Protein AF-0000000068162943 (afdb_homodimer)

Solvent-accessible surface area (backbone atoms only — not comparable to full-atom values): 73708 Å² total; per-residue (Å²): 106,72,64,58,53,51,52,52,49,40,51,48,31,10,46,53,26,14,52,51,39,48,50,40,52,50,51,25,52,52,50,38,50,51,52,51,49,53,35,47,53,43,47,72,66,65,70,60,72,59,58,31,47,51,48,50,42,48,53,24,46,61,36,35,48,59,32,34,49,39,18,68,72,71,41,56,73,34,26,33,40,44,49,44,58,52,30,40,37,47,61,60,38,88,58,82,64,61,67,33,64,64,35,44,54,46,35,51,54,30,30,31,30,30,47,43,26,56,43,81,39,21,68,48,32,45,35,19,33,44,6,22,29,43,11,40,32,63,35,46,28,39,39,77,80,71,71,40,68,71,76,44,56,66,85,37,63,40,70,67,49,29,50,46,29,21,46,16,10,29,7,8,9,34,2,40,61,36,40,16,24,70,21,14,39,38,40,40,57,61,68,24,52,44,60,81,49,56,62,52,53,52,47,11,34,52,14,2,41,48,2,32,50,47,31,49,55,48,44,26,33,72,71,69,65,37,72,55,50,45,50,45,61,74,50,22,66,68,30,76,56,75,76,91,60,66,49,42,32,60,65,29,52,57,50,34,46,49,36,2,43,50,12,0,50,54,13,26,53,47,42,53,50,36,52,52,50,47,53,50,33,60,71,68,27,64,80,39,64,69,49,44,42,49,51,47,50,48,52,45,48,54,44,37,50,51,40,45,63,42,41,46,75,51,73,82,59,72,56,92,65,62,98,84,66,74,57,52,52,32,54,43,45,59,30,57,60,65,55,22,35,42,42,44,45,68,45,85,68,86,63,56,62,65,52,26,49,51,51,22,51,49,50,52,53,49,38,48,63,55,58,78,38,51,48,33,31,12,61,63,48,49,29,33,31,31,17,18,25,48,18,32,36,53,39,51,52,46,64,70,68,41,92,55,88,48,58,71,51,41,32,59,32,5,50,40,15,10,48,2,23,39,9,13,34,54,56,47,42,71,28,54,50,38,35,53,28,40,12,20,42,40,46,74,50,47,56,58,36,48,49,8,17,53,40,0,29,57,52,10,55,71,84,33,71,36,42,48,56,49,53,33,50,74,67,66,50,66,65,72,66,92,62,74,51,78,64,35,74,80,37,31,36,59,76,54,31,36,49,51,48,68,61,41,46,42,61,32,33,56,51,54,53,50,48,52,49,55,56,33,58,72,34,89,52,60,67,57,63,35,44,23,23,47,68,60,43,88,85,75,59,87,56,90,38,92,50,36,32,62,54,24,36,32,43,43,69,56,48,52,50,49,52,49,49,53,49,47,48,48,68,70,46,57,76,84,47,62,62,93,83,59,52,76,62,68,49,62,45,71,45,64,87,74,28,45,60,63,64,73,62,41,46,39,80,22,45,34,76,67,49,48,51,48,36,44,50,69,58,45,59,61,42,41,24,24,44,67,68,29,28,58,50,21,39,36,44,47,66,53,65,19,63,63,41,33,52,49,53,50,50,51,42,57,69,70,60,71,60,79,82,75,65,82,73,71,78,76,82,74,78,82,78,81,70,73,80,80,64,82,66,75,76,68,86,65,77,59,52,70,65,55,46,48,46,55,56,56,41,50,56,39,28,57,63,54,51,57,51,48,56,65,57,51,71,68,65,78,81,73,78,77,67,76,80,107,106,72,66,59,51,51,53,52,49,40,50,48,31,10,45,53,27,14,52,49,37,49,50,40,52,50,51,25,52,51,50,36,50,50,53,51,49,53,34,48,53,43,47,71,66,65,69,57,72,58,58,33,48,50,47,50,40,48,53,24,47,62,36,35,49,58,32,34,49,39,19,67,72,74,42,55,73,34,26,34,40,44,49,45,59,53,29,40,36,47,61,60,39,88,58,82,65,61,65,34,63,63,34,44,54,46,34,51,55,31,30,32,28,29,44,45,26,58,43,81,38,22,68,48,30,45,34,20,35,43,4,22,30,44,11,40,30,63,34,46,29,40,40,78,80,71,72,41,68,72,75,45,55,66,86,37,64,40,71,66,48,29,50,48,30,21,45,17,11,29,8,9,8,34,2,39,61,36,38,14,24,70,21,13,39,39,40,41,54,61,68,24,51,44,61,83,51,57,63,52,54,52,47,11,34,50,14,2,41,46,1,33,50,46,30,48,54,48,44,25,34,73,72,69,66,38,72,57,51,45,48,44,63,74,50,22,66,67,28,77,58,75,75,93,60,68,49,43,32,60,66,30,52,57,52,34,45,49,37,2,44,48,12,0,49,53,13,26,52,46,43,54,49,36,54,52,50,47,51,50,32,59,70,69,27,64,80,39,63,67,51,45,43,50,50,48,51,48,52,45,48,54,45,37,50,50,40,44,61,42,40,44,73,49,73,82,58,69,65,91,63,64,97,85,65,74,56,53,50,32,54,43,45,60,30,57,59,65,56,22,34,42,44,46,45,66,44,84,69,86,66,54,60,65,53,26,50,49,50,24,51,49,51,51,54,49,39,47,63,55,58,78,37,51,49,33,32,10,62,64,49,48,29,33,32,30,17,18,26,48,19,31,33,52,39,52,52,46,62,72,68,41,93,56,90,49,57,71,51,41,32,58,31,5,49,40,16,10,48,3,24,39,9,13,35,54,56,48,41,71,28,54,49,38,35,53,28,40,13,20,42,38,47,76,51,47,56,57,36,48,49,8,17,54,41,0,28,56,52,9,54,72,83,34,71,37,44,48,58,49,52,34,50,74,68,66,50,65,65,72,65,92,63,74,54,76,63,33,74,82,35,31,35,57,76,54,31,36,48,50,47,68,62,41,45,43,62,30,36,54,51,55,53,51,48,52,50,54,57,34,59,72,34,90,54,58,67,56,64,32,43,24,23,48,68,59,42,88,87,75,58,87,54,90,38,93,50,35,31,62,54,25,37,32,42,44,67,57,50,53,49,50,52,50,48,53,49,48,49,47,67,70,47,57,75,83,47,63,63,93,82,59,52,74,61,67,49,63,43,72,44,64,87,73,28,46,59,62,64,74,63,40,46,40,79,20,44,35,76,67,51,48,50,48,35,45,50,68,58,44,59,60,42,43,24,24,44,68,68,29,27,58,50,21,39,36,44,47,65,52,65,20,64,62,41,33,51,50,50,50,51,51,42,56,68,71,59,71,60,82,82,76,64,83,74,73,79,75,82,74,76,81,76,82,71,75,78,84,66,82,72,80,78,72,88,65,78,59,54,72,65,55,45,50,46,56,56,56,40,48,58,38,28,56,65,54,52,57,50,49,56,64,55,53,71,70,63,81,80,73,77,76,66,74,78,108

InterPro domains:
  IPR000644 CBS domain [PF00571] (599-644)
  IPR000644 CBS domain [PS51371] (594-655)
  IPR000644 CBS domain [SM00116] (500-564)
  IPR000644 CBS domain [SM00116] (598-646)
  IPR001807 Chloride channel [PF00654] (65-461)
  IPR001807 Chloride channel [PR00762] (76-93)
  IPR001807 Chloride channel [PR00762] (107-126)
  IPR001807 Chloride channel [PR00762] (171-190)
  IPR001807 Chloride channel [PR00762] (375-395)
  IPR001807 Chloride channel [PR00762] (411-427)
  IPR001807 Chloride channel [PR00762] (429-448)
  IPR001807 Chloride channel [PR00762] (467-481)
  IPR014743 Chloride channel, core [SSF81340] (5-482)
  IPR046342 CBS domain superfamily [G3DSA:3.10.580.10] (482-644)
  IPR046342 CBS domain superfamily [SSF54631] (488-643)
  IPR051280 Voltage-gated chloride channel/antiporter [PTHR11689] (3-647)

pLDDT: mean 76.17, std 20.03, range [21.2, 97.31]

Nearest PDB structures (foldseek):
  7cq5-assembly1_D  TM=8.894E-01  e=6.173E-37  Homo sapiens
  7jm7-assembly1_A  TM=8.834E-01  e=3.125E-36  Homo sapiens
  7cq7-assembly1_C  TM=8.868E-01  e=4.789E-36  Homo sapiens
  7cq5-assembly1_C  TM=8.857E-01  e=1.582E-35  Homo sapiens
  8iab-assembly1_B  TM=8.585E-01  e=3.008E-34  Arabidopsis thaliana

Organism: Acanthamoeba castellanii (strain ATCC 30010 / Neff) (NCBI:txid1257118)

Radius of gyration: 34.87 Å; Cα contacts (8 Å, |Δi|>4): 2487; chains: 2; bounding box: 93×102×96 Å

Foldseek 3Di:
DLVVVLLVLLLVLLLVLLVLLCLLVVLLVVLLCVLVVVLVVVVVVVPDQVVSLCSLLVLLLVLQLVLLCCCLPPNVLLFALLVLVLQLVQLVFDDPPSLAPVSLVSNSSQSSSNVSSVALFACLSNSLNSLLSSLLCSCQCAHVVVRDRPVPNPVSNDSVSSSLSSLLRSLSSNCSNFVFNQLSLVVCVVRHHLADDPVSSVSSSVSNVSSLVSNQQVCCCVPVVDHPDRDPQVSFLLGAFDFPDDDADPLVLVVLLVLLLVLLVLQLVLLVLLLVVLVVCVPPPSVDSVSLSVLSSVLSSVSSNVLSVLQPPPPVPCPPPDDPPPQLSNQLSVDRLSSNLSCLQHPQDQHDLCSLQVVLVVLSVSVSSSRNRSGYGHNLSSLLSSQSSVQLNVLVVCCVPPPDPNVDRSSLSSRLSSLSNVCSAAVDAPSSLSSSCSNNVDCVCSVSSNSSSVSSSVNNVPNHDHNSVSVCVSVPRLRADPAFDPLLQPDFLLLLFDFAFAAAEQWAFLLVVVVVQVLQLPFPDRQFKHFYFHQDDPPPDPPSDDFTATQFMATPVLSVVVSVVLVVVCVVPVPVDPDPPQPSSNGIDGCNVRGGRDDAEDERGHGVNVVSSCCSHVVDQKHFYAHPNRTTTGMHGSLSRGPLNSVLSVVVVVVVPPDPPPPPPDDDPDDDDPVPCPPPPPPPPNSDDNVRSVVVVLSVVRHPVSSVVVVVVVVPDDDDPPSVVD/DLVVVLLVLLLVLLLVLLVLLCLLVVLLVVLLCVLVVVLVVVVVVVPDQVPSLCSLLVLLLVLQLVLLCCCLPPNVLLFALLVLVLQLVQLVFDDPPSLAPVSLVSNSSQSSSNVSSVALFACLSNSLNSLLSSLLCSLQCAHVVVRDRPVPNPVSNDSVSSSLSSLLRSLSSNCSNFVFNQLSLVVCVVRHHLADDPVSSVSSSVSNVSSLVSNQQVCCCVPVVDHPDRDPQVSFLLGAFDFPDDDADPLVLVVLLVLLLVLLVLQLVLLVLLLVVLVVCVPPPSVDSVSLSVLSSVLSSVSSNVLSVLQPPPVVPDPPPDDPPPQLSNQLSVDRLSSNLSCLQHPQDQHDLCSLQVVLVVLSVSVSSSRNRSGYGHNLSSLLSSQSSVQLNVLVVCCVPPPDPNVDRSSLSSRLSSLSNVCSAAVDAPSSLSSSCSNNVDCVCSVSSNSSSVSSSVSNVPNHDHNSVSVCVSVPRLRADPAFDPLLQPDFLLLLFDFAFAAAEQWAFLLVVVVVQVLQLPFPDRQFKHFYFHQDDPPPDPPSDDFTATQFMATPVLSVVVSVVLVVVCVVCVPVDPPPPQPSSNGIDGCNVRGGRDDAEDERGHGVNVVSSCCSHVVDQKHFYAHPNRTTTGMHGSLSRGPLNSVLSVVVVVVVPPPPCPPPPPDDPDDDDPPPPPPDPPDDPNSDDNVVSVVVVLSVVRHPVSSVVVVVVVVPDDDDPPSVVD

Secondary structure (DSSP, 8-state):
-HHHHHHHHHHHHHHHHHHHHHHHHHHHHHHHHHHHHHHHHHHHTT--SHHHHHHHHHHHHHHHHHHHHIIIII-GGGSB-SHHHHHHHHTT---TTTT-HHHHHHHHHHHHHHHHTT-S-BSHHHHHHHHHHHHHHHHHTEETTTTEE----GGG-SHHHHHHHHHHHHHHHHHHHHS-HHHHHHHIIIII-SS--HHHHHHHHHHHHHHHHHHHHHHIIIII--TTEEESGGG-TT-----S-SEEEHHHHHHHHHHHHHHHHHHHHHHHHHHHHHHHHHHHTTTSHHHHHHHHHHHHHHHHHHHHHHHS--S---SS--TT---HHHHHHHS-HHHHHHHHHH--SPPPHHHHHHHHHHHHHHHHHHTTSS-B-BSHHHHHHHHHHHHHHHHHHHHHH-SS-----HHHHHHHHHHHHHHHHH---HHHHHHHHHHHT--TTHHHHHHHHHHHHHHHHTT---HHHHHHHHTT--PPPSS--GGGGG-BHHHHSEES---EESEE-HHHHHHHHHHHHTSSS---EEEEEEE--TTS-----S-EEEEEEEEHHHHHHHHHHHHHHHHH--SS---TTS-GGGSPEE-GGGSBSS--EE-TT-BHHHHHHHHHHHT-SEEEEE-TT-BEEEEEEGGGGSHHHHHHHHHHHHHTT------------------------------S-HHHHHHHHHSS--SHHHHHHHHHHTTTS---GGGG--/-HHHHHHHHHHHHHHHHHHHHHHHHHHHHHHHHHHHHHHHHHHHTT--SHHHHHHHHHHHHHHHHHHHHIIIII-GGGSB-SHHHHHHHHTT---TTTT-HHHHHHHHHHHHHHHHTT-S-BSHHHHHHHHHHHHHHHHHTEETTTTEE----GGG-SHHHHHHHHHHHHHHHHHHHHS-HHHHHHHIIIII-SS--HHHHHHHHHHHHHHHHHHHHHHIIIII--SSEEESGGG-TT-----S-SEEEHHHHHHHHHHHHHHHHHHHHHHHHHHHHHHHHHHHTTTSHHHHHHHHHHHHHHHHHHHHHHHS--S---SS--TT---HHHHHHHS-HHHHHHHHHH--SPPPHHHHHHHHHHHHHHHHHHTTSS-B-BSHHHHHHHHHHHHHHHHHHHHHH-SS-----HHHHHHHHHHHHHHHHH---HHHHHHHHHHHT--TTHHHHHHHHHHHHHHHHTT---HHHHHHHHTT--PPPSS--GGGGG-BHHHHSEES---EESEE-HHHHHHHHHHHHTSSS---EEEEEEE--SSS-----S-EEEEEEEEHHHHHHHHHHHHHHHHH---S---TTS-GGGSPEE-GGGSBSS--EE-TT-BHHHHHHHHHHHT-SEEEEE-TT-BEEEEEEGGGGSHHHHHHHHHHHHHTT------------------------------S-HHHHHHHHHSS--SHHHHHHHHHHTTTS---GGGG--

Structure (mmCIF, N/CA/C/O backbone):
data_AF-0000000068162943-model_v1
#
loop_
_entity.id
_entity.type
_entity.pdbx_description
1 polymer 'Chloride channel protein'
#
loop_
_atom_site.group_PDB
_atom_site.id
_atom_site.type_symbol
_atom_site.label_atom_id
_atom_site.label_alt_id
_atom_site.label_comp_id
_atom_site.label_asym_id
_atom_site.label_entity_id
_atom_site.label_seq_id
_atom_site.pdbx_PDB_ins_code
_atom_site.Cartn_x
_atom_site.Cartn_y
_atom_site.Cartn_z
_atom_site.occupancy
_atom_site.B_iso_or_equiv
_atom_site.auth_seq_id
_atom_site.auth_comp_id
_atom_site.auth_asym_id
_atom_site.auth_atom_id
_atom_site.pdbx_PDB_model_num
ATOM 1 N N . MET A 1 1 ? -6.496 18.016 -20.344 1 49.78 1 MET A N 1
ATOM 2 C CA . MET A 1 1 ? -5.234 17.969 -21.078 1 49.78 1 MET A CA 1
ATOM 3 C C . MET A 1 1 ? -4.066 17.703 -20.125 1 49.78 1 MET A C 1
ATOM 5 O O . MET A 1 1 ? -3.213 16.859 -20.406 1 49.78 1 MET A O 1
ATOM 9 N N . GLU A 1 2 ? -4.129 18.312 -18.984 1 66.56 2 GLU A N 1
ATOM 10 C CA . GLU A 1 2 ? -3.031 18.141 -18.047 1 66.56 2 GLU A CA 1
ATOM 11 C C . GLU A 1 2 ? -2.992 16.703 -17.5 1 66.56 2 GLU A C 1
ATOM 13 O O . GLU A 1 2 ? -1.916 16.125 -17.328 1 66.56 2 GLU A O 1
ATOM 18 N N . ARG A 1 3 ? -4.129 16.125 -17.547 1 73.38 3 ARG A N 1
ATOM 19 C CA . ARG A 1 3 ? -4.168 14.766 -17.031 1 73.38 3 ARG A CA 1
ATOM 20 C C . ARG A 1 3 ? -3.627 13.773 -18.062 1 73.38 3 ARG A C 1
ATOM 22 O O . ARG A 1 3 ? -2.918 12.828 -17.703 1 73.38 3 ARG A O 1
ATOM 29 N N . ALA A 1 4 ? -3.922 14.047 -19.328 1 77.06 4 ALA A N 1
ATOM 30 C CA . ALA A 1 4 ? -3.426 13.164 -20.375 1 77.06 4 ALA A CA 1
ATOM 31 C C . ALA A 1 4 ? -1.909 13.258 -20.5 1 77.06 4 ALA A C 1
ATOM 33 O O . ALA A 1 4 ? -1.233 12.25 -20.719 1 77.06 4 ALA A O 1
ATOM 34 N N . GLU A 1 5 ? -1.39 14.438 -20.344 1 81 5 GLU A N 1
ATOM 35 C CA . GLU A 1 5 ? 0.056 14.633 -20.406 1 81 5 GLU A CA 1
ATOM 36 C C . GLU A 1 5 ? 0.757 13.906 -19.266 1 81 5 GLU A C 1
ATOM 38 O O . GLU A 1 5 ? 1.854 13.375 -19.438 1 81 5 GLU A O 1
ATOM 43 N N . LYS A 1 6 ? 0.165 13.898 -18.188 1 84.19 6 LYS A N 1
ATOM 44 C CA . LYS A 1 6 ? 0.754 13.219 -17.031 1 84.19 6 LYS A CA 1
ATOM 45 C C . LYS A 1 6 ? 0.859 11.711 -17.266 1 84.19 6 LYS A C 1
ATOM 47 O O . LYS A 1 6 ? 1.88 11.102 -16.953 1 84.19 6 LYS A O 1
ATOM 52 N N . TRP A 1 7 ? -0.127 11.156 -17.984 1 85.69 7 TRP A N 1
ATOM 53 C CA . TRP A 1 7 ? -0.135 9.727 -18.25 1 85.69 7 TRP A CA 1
ATOM 54 C C . TRP A 1 7 ? 0.903 9.352 -19.297 1 85.69 7 TRP A C 1
ATOM 56 O O . TRP A 1 7 ? 1.523 8.289 -19.234 1 85.69 7 TRP A O 1
ATOM 66 N N . ILE A 1 8 ? 1.08 10.188 -20.188 1 86.69 8 ILE A N 1
ATOM 67 C CA . ILE A 1 8 ? 2.084 9.945 -21.219 1 86.69 8 ILE A CA 1
ATOM 68 C C . ILE A 1 8 ? 3.48 10.031 -20.609 1 86.69 8 ILE A C 1
ATOM 70 O O . ILE A 1 8 ? 4.359 9.234 -20.938 1 86.69 8 ILE A O 1
ATOM 74 N N . LEU A 1 9 ? 3.621 10.961 -19.719 1 89.44 9 LEU A N 1
ATOM 75 C CA . LEU A 1 9 ? 4.914 11.109 -19.062 1 89.44 9 LEU 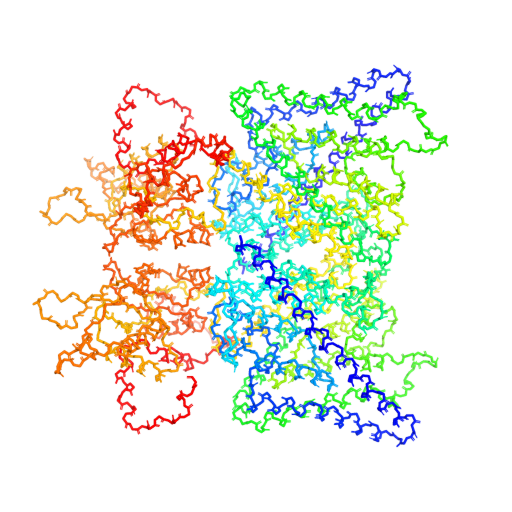A CA 1
ATOM 76 C C . LEU A 1 9 ? 5.215 9.906 -18.172 1 89.44 9 LEU A C 1
ATOM 78 O O . LEU A 1 9 ? 6.359 9.453 -18.094 1 89.44 9 LEU A O 1
ATOM 82 N N . VAL A 1 10 ? 4.203 9.445 -17.562 1 92.06 10 VAL A N 1
ATOM 83 C CA . VAL A 1 10 ? 4.383 8.281 -16.703 1 92.06 10 VAL A CA 1
ATOM 84 C C . VAL A 1 10 ? 4.754 7.066 -17.547 1 92.06 10 VAL A C 1
ATOM 86 O O . VAL A 1 10 ? 5.598 6.258 -17.141 1 92.06 10 VAL A O 1
ATOM 89 N N . SER A 1 11 ? 4.168 6.914 -18.688 1 92.81 11 SER A N 1
ATOM 90 C CA . SER A 1 11 ? 4.512 5.828 -19.609 1 92.81 11 SER A CA 1
ATOM 91 C C . SER A 1 11 ? 5.93 5.988 -20.141 1 92.81 11 SER A C 1
ATOM 93 O O . SER A 1 11 ? 6.617 4.996 -20.391 1 92.81 11 SER A O 1
ATOM 95 N N . GLY A 1 12 ? 6.281 7.227 -20.328 1 93.5 12 GLY A N 1
ATOM 96 C CA . GLY A 1 12 ? 7.652 7.477 -20.75 1 93.5 12 GLY A CA 1
ATOM 97 C C . GLY A 1 12 ? 8.672 7.086 -19.688 1 93.5 12 GLY A C 1
ATOM 98 O O . GLY A 1 12 ? 9.727 6.535 -20.016 1 93.5 12 GLY A O 1
ATOM 99 N N . VAL A 1 13 ? 8.367 7.383 -18.438 1 95.31 13 VAL A N 1
ATOM 100 C CA . VAL A 1 13 ? 9.242 6.992 -17.344 1 95.31 13 VAL A CA 1
ATOM 101 C C . VAL A 1 13 ? 9.344 5.473 -17.281 1 95.31 13 VAL A C 1
ATOM 103 O O . VAL A 1 13 ? 10.43 4.922 -17.078 1 95.31 13 VAL A O 1
ATOM 106 N N . ALA A 1 14 ? 8.227 4.812 -17.453 1 97 14 ALA A N 1
ATOM 107 C CA . ALA A 1 14 ? 8.188 3.354 -17.438 1 97 14 ALA A CA 1
ATOM 108 C C . ALA A 1 14 ? 9.039 2.777 -18.578 1 97 14 ALA A C 1
ATOM 110 O O . ALA A 1 14 ? 9.805 1.828 -18.359 1 97 14 ALA A O 1
ATOM 111 N N . LEU A 1 15 ? 8.938 3.336 -19.734 1 96.31 15 LEU A N 1
ATOM 112 C CA . LEU A 1 15 ? 9.703 2.879 -20.875 1 96.31 15 LEU A CA 1
ATOM 113 C C . LEU A 1 15 ? 11.195 3.08 -20.656 1 96.31 15 LEU A C 1
ATOM 115 O O . LEU A 1 15 ? 11.992 2.17 -20.906 1 96.31 15 LEU A O 1
ATOM 119 N N . GLY A 1 16 ? 11.547 4.246 -20.203 1 96 16 GLY A N 1
ATOM 120 C CA . GLY A 1 16 ? 12.945 4.52 -19.922 1 96 16 GLY A CA 1
ATOM 121 C C . GLY A 1 16 ? 13.547 3.586 -18.891 1 96 16 GLY A C 1
ATOM 122 O O . GLY A 1 16 ? 14.664 3.102 -19.047 1 96 16 GLY A O 1
ATOM 123 N N . THR A 1 17 ? 12.828 3.367 -17.844 1 96.5 17 THR A N 1
ATOM 124 C CA . THR A 1 17 ? 13.305 2.5 -16.781 1 96.5 17 THR A CA 1
ATOM 125 C C . THR A 1 17 ? 13.445 1.062 -17.266 1 96.5 17 THR A C 1
ATOM 127 O O . THR A 1 17 ? 14.414 0.38 -16.938 1 96.5 17 THR A O 1
ATOM 130 N N . ALA A 1 18 ? 12.477 0.57 -18.047 1 95.31 18 ALA A N 1
ATOM 131 C CA . ALA A 1 18 ? 12.523 -0.785 -18.594 1 95.31 18 ALA A CA 1
ATOM 132 C C . ALA A 1 18 ? 13.719 -0.961 -19.516 1 95.31 18 ALA A C 1
ATOM 134 O O . ALA A 1 18 ? 14.391 -1.999 -19.484 1 95.31 18 ALA A O 1
ATOM 135 N N . LEU A 1 19 ? 14 0.028 -20.297 1 94.81 19 LEU A N 1
ATOM 136 C CA . LEU A 1 19 ? 15.125 -0.048 -21.219 1 94.81 19 LEU A CA 1
ATOM 137 C C . LEU A 1 19 ? 16.453 -0.087 -20.469 1 94.81 19 LEU A C 1
ATOM 139 O O . LEU A 1 19 ? 17.359 -0.818 -20.859 1 94.81 19 LEU A O 1
ATOM 143 N N . VAL A 1 20 ? 16.531 0.697 -19.422 1 95.75 20 VAL A N 1
ATOM 144 C CA . VAL A 1 20 ? 17.75 0.691 -18.609 1 95.75 20 VAL A CA 1
ATOM 145 C C . VAL A 1 20 ? 17.906 -0.672 -17.938 1 95.75 20 VAL A C 1
ATOM 147 O O . VAL A 1 20 ? 19.016 -1.209 -17.891 1 95.75 20 VAL A O 1
ATOM 150 N N . ALA A 1 21 ? 16.875 -1.193 -17.438 1 94.06 21 ALA A N 1
ATOM 151 C CA . ALA A 1 21 ? 16.938 -2.504 -16.781 1 94.06 21 ALA A CA 1
ATOM 152 C C . ALA A 1 21 ? 17.391 -3.578 -17.781 1 94.06 21 ALA A C 1
ATOM 154 O O . ALA A 1 21 ? 18.234 -4.41 -17.453 1 94.06 21 ALA A O 1
ATOM 155 N N . ILE A 1 22 ? 16.906 -3.555 -18.984 1 91.31 22 ILE A N 1
ATOM 156 C CA . ILE A 1 22 ? 17.266 -4.527 -20.016 1 91.31 22 ILE A CA 1
ATOM 157 C C . ILE A 1 22 ? 18.734 -4.363 -20.391 1 91.31 22 ILE A C 1
ATOM 159 O O . ILE A 1 22 ? 19.453 -5.352 -20.578 1 91.31 22 ILE A O 1
ATOM 163 N N . LEU A 1 23 ? 19.062 -3.131 -20.5 1 93.38 23 LEU A N 1
ATOM 164 C CA . LEU A 1 23 ? 20.453 -2.861 -20.844 1 93.38 23 LEU A CA 1
ATOM 165 C C . LEU A 1 23 ? 21.406 -3.412 -19.797 1 93.38 23 LEU A C 1
ATOM 167 O O . LEU A 1 23 ? 22.391 -4.078 -20.125 1 93.38 23 LEU A O 1
ATOM 171 N N . ILE A 1 24 ? 21.125 -3.176 -18.547 1 93.38 24 ILE A N 1
ATOM 172 C CA . ILE A 1 24 ? 21.969 -3.633 -17.453 1 93.38 24 ILE A CA 1
ATOM 173 C C . ILE A 1 24 ? 21.984 -5.16 -17.422 1 93.38 24 ILE A C 1
ATOM 175 O O . ILE A 1 24 ? 23.062 -5.773 -17.406 1 93.38 24 ILE A O 1
ATOM 179 N N . LEU A 1 25 ? 20.891 -5.777 -17.453 1 87.94 25 LEU A N 1
ATOM 180 C CA . LEU A 1 25 ? 20.797 -7.227 -17.312 1 87.94 25 LEU A CA 1
ATOM 181 C C . LEU A 1 25 ? 21.391 -7.93 -18.516 1 87.94 25 LEU A C 1
ATOM 183 O O . LEU A 1 25 ? 22.078 -8.953 -18.375 1 87.94 25 LEU A O 1
ATOM 187 N N . TRP A 1 26 ? 21.156 -7.398 -19.656 1 87.31 26 TRP A N 1
ATOM 188 C CA . TRP A 1 26 ? 21.703 -7.984 -20.875 1 87.31 26 TRP A CA 1
ATOM 189 C C . TRP A 1 26 ? 23.219 -7.867 -20.906 1 87.31 26 TRP A C 1
ATOM 191 O O . TRP A 1 26 ? 23.906 -8.828 -21.25 1 87.31 26 TRP A O 1
ATOM 201 N N . CYS A 1 27 ? 23.703 -6.699 -20.609 1 91.88 27 CYS A N 1
ATOM 202 C CA . CYS A 1 27 ? 25.156 -6.488 -20.609 1 91.88 27 CYS A CA 1
ATOM 203 C C . CYS A 1 27 ? 25.828 -7.352 -19.562 1 91.88 27 CYS A C 1
ATOM 205 O O . CYS A 1 27 ? 26.906 -7.898 -19.797 1 91.88 27 CYS A O 1
ATOM 207 N N . VAL A 1 28 ? 25.25 -7.438 -18.406 1 90 28 VAL A N 1
ATOM 208 C CA . VAL A 1 28 ? 25.812 -8.258 -17.344 1 90 28 VAL A CA 1
ATOM 209 C C . VAL A 1 28 ? 25.859 -9.719 -17.781 1 90 28 VAL A C 1
ATOM 211 O O . VAL A 1 28 ? 26.875 -10.398 -17.625 1 90 28 VAL A O 1
ATOM 214 N N . GLU A 1 29 ? 24.797 -10.242 -18.344 1 84.56 29 GLU A N 1
ATOM 215 C CA . GLU A 1 29 ? 24.734 -11.633 -18.797 1 84.56 29 GLU A CA 1
ATOM 216 C C . GLU A 1 29 ? 25.766 -11.898 -19.891 1 84.56 29 GLU A C 1
ATOM 218 O O . GLU A 1 29 ? 26.438 -12.938 -19.875 1 84.56 29 GLU A O 1
ATOM 223 N N . LYS A 1 30 ? 25.859 -11.016 -20.828 1 88.19 30 LYS A N 1
ATOM 224 C CA . LYS A 1 30 ? 26.797 -11.195 -21.938 1 88.19 30 LYS A CA 1
ATOM 225 C C . LYS A 1 30 ? 28.25 -11.141 -21.453 1 88.19 30 LYS A C 1
ATOM 227 O O . LYS A 1 30 ? 29.078 -11.945 -21.875 1 88.19 30 LYS A O 1
ATOM 232 N N . LEU A 1 31 ? 28.531 -10.188 -20.594 1 91.19 31 LEU A N 1
ATOM 233 C CA . LEU A 1 31 ? 29.891 -10.055 -20.078 1 91.19 31 LEU A CA 1
ATOM 234 C C . LEU A 1 31 ? 30.266 -11.25 -19.203 1 91.19 31 LEU A C 1
ATOM 236 O O . LEU A 1 31 ? 31.406 -11.727 -19.25 1 91.19 31 LEU A O 1
ATOM 240 N N . MET A 1 32 ? 29.359 -11.648 -18.391 1 86.56 32 MET A N 1
ATOM 241 C CA . MET A 1 32 ? 29.609 -12.812 -17.547 1 86.56 32 MET A CA 1
ATOM 242 C C . MET A 1 32 ? 29.797 -14.07 -18.406 1 86.56 32 MET A C 1
ATOM 244 O O . MET A 1 32 ? 30.656 -14.906 -18.109 1 86.56 32 MET A O 1
ATOM 248 N N . SER A 1 33 ? 28.969 -14.242 -19.453 1 85.38 33 SER A N 1
ATOM 249 C CA . SER A 1 33 ? 29.094 -15.391 -20.344 1 85.38 33 SER A CA 1
ATOM 250 C C . SER A 1 33 ? 30.438 -15.367 -21.094 1 85.38 33 SER A C 1
ATOM 252 O O . SER A 1 33 ? 31.062 -16.406 -21.266 1 85.38 33 SER A O 1
ATOM 254 N N . LEU A 1 34 ? 30.812 -14.219 -21.5 1 89.69 34 LEU A N 1
ATOM 255 C CA . LEU A 1 34 ? 32.094 -14.078 -22.172 1 89.69 34 LEU A CA 1
ATOM 256 C C . LEU A 1 34 ? 33.25 -14.398 -21.234 1 89.69 34 LEU A C 1
ATOM 258 O O . LEU A 1 34 ? 34.188 -15.117 -21.609 1 89.69 34 LEU A O 1
ATOM 262 N N . LYS A 1 35 ? 33.219 -13.867 -20.047 1 89.62 35 LYS A N 1
ATOM 263 C CA . LYS A 1 35 ? 34.25 -14.109 -19.047 1 89.62 35 LYS A CA 1
ATOM 264 C C . LYS A 1 35 ? 34.344 -15.586 -18.703 1 89.62 35 LYS A C 1
ATOM 266 O O . LYS A 1 35 ? 35.438 -16.172 -18.703 1 89.62 35 LYS A O 1
ATOM 271 N N . ASN A 1 36 ? 33.219 -16.172 -18.422 1 84 36 ASN A N 1
ATOM 272 C CA . ASN A 1 36 ? 33.219 -17.578 -18.062 1 84 36 ASN A CA 1
ATOM 273 C C . ASN A 1 36 ? 33.594 -18.469 -19.25 1 84 36 ASN A C 1
ATOM 275 O O . ASN A 1 36 ? 34.188 -19.531 -19.062 1 84 36 ASN A O 1
ATOM 279 N N . GLY A 1 37 ? 33.188 -18.031 -20.422 1 84.88 37 GLY A N 1
ATOM 280 C CA . GLY A 1 37 ? 33.594 -18.766 -21.609 1 84.88 37 GLY A CA 1
ATOM 281 C C . GLY A 1 37 ? 35.094 -18.781 -21.797 1 84.88 37 GLY A C 1
ATOM 282 O O . GLY A 1 37 ? 35.656 -19.828 -22.141 1 84.88 37 GLY A O 1
ATOM 283 N N . TRP A 1 38 ? 35.719 -17.656 -21.547 1 89.69 38 TRP A N 1
ATOM 284 C CA . TRP A 1 38 ? 37.188 -17.562 -21.656 1 89.69 38 TRP A CA 1
ATOM 285 C C . TRP A 1 38 ? 37.875 -18.422 -20.609 1 89.69 38 TRP A C 1
ATOM 287 O O . TRP A 1 38 ? 38.875 -19.094 -20.891 1 89.69 38 TRP A O 1
ATOM 297 N N . VAL A 1 39 ? 37.406 -18.391 -19.406 1 87.06 39 VAL A N 1
ATOM 298 C CA . VAL A 1 39 ? 38 -19.156 -18.312 1 87.06 39 VAL A CA 1
ATOM 299 C C . VAL A 1 39 ? 37.812 -20.656 -18.594 1 87.06 39 VAL A C 1
ATOM 301 O O . VAL A 1 39 ? 38.75 -21.453 -18.359 1 87.06 39 VAL A O 1
ATOM 304 N N . GLN A 1 40 ? 36.656 -20.984 -19.109 1 84.25 40 GLN A N 1
ATOM 305 C CA . GLN A 1 40 ? 36.406 -22.391 -19.406 1 84.25 40 GLN A CA 1
ATOM 306 C C . GLN A 1 40 ? 37.312 -22.891 -20.531 1 84.25 40 GLN A C 1
ATOM 308 O O . GLN A 1 40 ? 37.75 -24.047 -20.516 1 84.25 40 GLN A O 1
ATOM 313 N N . GLN A 1 41 ? 37.562 -22.047 -21.453 1 88.38 41 GLN A N 1
ATOM 314 C CA . GLN A 1 41 ? 38.469 -22.422 -22.531 1 88.38 41 GLN A CA 1
ATOM 315 C C . GLN A 1 41 ? 39.844 -22.719 -22 1 88.38 41 GLN A C 1
ATOM 317 O O . GLN A 1 41 ? 40.531 -23.656 -22.469 1 88.38 41 GLN A O 1
ATOM 322 N N . VAL A 1 42 ? 40.281 -21.953 -21.016 1 88.88 42 VAL A N 1
ATOM 323 C CA . VAL A 1 42 ? 41.625 -22.141 -20.438 1 88.88 42 VAL A CA 1
ATOM 324 C C . VAL A 1 42 ? 41.625 -23.391 -19.547 1 88.88 42 VAL A C 1
ATOM 326 O O . VAL A 1 42 ? 42.594 -24.109 -19.484 1 88.88 42 VAL A O 1
ATOM 329 N N . ILE A 1 43 ? 40.594 -23.656 -18.906 1 83.38 43 ILE A N 1
ATOM 330 C CA . ILE A 1 43 ? 40.469 -24.859 -18.078 1 83.38 43 ILE A CA 1
ATOM 331 C C . ILE A 1 43 ? 40.531 -26.094 -18.953 1 83.38 43 ILE A C 1
ATOM 333 O O . ILE A 1 43 ? 41.125 -27.109 -18.594 1 83.38 43 ILE A O 1
ATOM 337 N N . ASP A 1 44 ? 39.812 -26.031 -20.094 1 83.75 44 ASP A N 1
ATOM 338 C CA . ASP A 1 44 ? 39.75 -27.172 -21.016 1 83.75 44 ASP A CA 1
ATOM 339 C C . ASP A 1 44 ? 41.125 -27.484 -21.609 1 83.75 44 ASP A C 1
ATOM 341 O O . ASP A 1 44 ? 41.344 -28.609 -22.062 1 83.75 44 ASP A O 1
ATOM 345 N N . LEU A 1 45 ? 42 -26.5 -21.656 1 87.25 45 LEU A N 1
ATOM 346 C CA . LEU A 1 45 ? 43.344 -26.719 -22.172 1 87.25 45 LEU A CA 1
ATOM 347 C C . LEU A 1 45 ? 44.188 -27.5 -21.188 1 87.25 45 LEU A C 1
ATOM 349 O O . LEU A 1 45 ? 45.281 -27.969 -21.516 1 87.25 45 LEU A O 1
ATOM 353 N N . ASP A 1 46 ? 43.625 -27.844 -19.984 1 80.38 46 ASP A N 1
ATOM 354 C CA . ASP A 1 46 ? 44.25 -28.641 -18.938 1 80.38 46 ASP A CA 1
ATOM 355 C C . ASP A 1 46 ? 45.625 -28.109 -18.578 1 80.38 46 ASP A C 1
ATOM 357 O O . ASP A 1 46 ? 46.594 -28.859 -18.484 1 80.38 46 ASP A O 1
ATOM 361 N N . VAL A 1 47 ? 45.844 -26.812 -18.547 1 81.88 47 VAL A N 1
ATOM 362 C CA . VAL A 1 47 ? 47.125 -26.156 -18.281 1 81.88 47 VAL A CA 1
ATOM 363 C C . VAL A 1 47 ? 47.312 -26 -16.781 1 81.88 47 VAL A C 1
ATOM 365 O O . VAL A 1 47 ? 48.156 -25.188 -16.344 1 81.88 47 VAL A O 1
ATOM 368 N N . GLY A 1 48 ? 46.562 -26.75 -15.969 1 78.69 48 GLY A N 1
ATOM 369 C CA . GLY A 1 48 ? 46.75 -26.703 -14.523 1 78.69 48 GLY A CA 1
ATOM 370 C C . GLY A 1 48 ? 45.781 -25.766 -13.836 1 78.69 48 GLY A C 1
ATOM 371 O O . GLY A 1 48 ? 44.906 -25.141 -14.484 1 78.69 48 GLY A O 1
ATOM 372 N N . PHE A 1 49 ? 45.938 -25.516 -12.539 1 82.19 49 PHE A N 1
ATOM 373 C CA . PHE A 1 49 ? 45.031 -24.766 -11.672 1 82.19 49 PHE A CA 1
ATOM 374 C C . PHE A 1 49 ? 45.312 -23.266 -11.773 1 82.19 49 PHE A C 1
ATOM 376 O O . PHE A 1 49 ? 44.375 -22.453 -11.75 1 82.19 49 PHE A O 1
ATOM 383 N N . PHE A 1 50 ? 46.5 -22.859 -11.984 1 87.75 50 PHE A N 1
ATOM 384 C CA . PHE A 1 50 ? 46.938 -21.484 -11.758 1 87.75 50 PHE A CA 1
ATOM 385 C C . PHE A 1 50 ? 46.562 -20.594 -12.945 1 87.75 50 PHE A C 1
ATOM 387 O O . PHE A 1 50 ? 46.062 -19.469 -12.758 1 87.75 50 PHE A O 1
ATOM 394 N N . PRO A 1 51 ? 46.719 -21.094 -14.203 1 89.88 51 PRO A N 1
ATOM 395 C CA . PRO A 1 51 ? 46.406 -20.188 -15.312 1 89.88 51 PRO A CA 1
ATOM 396 C C . PRO A 1 51 ? 44.969 -19.766 -15.344 1 89.88 51 PRO A C 1
ATOM 398 O O . PRO A 1 51 ? 44.656 -18.562 -15.43 1 89.88 51 PRO A O 1
ATOM 401 N N . PRO A 1 52 ? 44.062 -20.734 -15.336 1 88.88 52 PRO A N 1
ATOM 402 C CA . PRO A 1 52 ? 42.656 -20.297 -15.305 1 88.88 52 PRO A CA 1
ATOM 403 C C . PRO A 1 52 ? 42.344 -19.469 -14.055 1 88.88 52 PRO A C 1
ATOM 405 O O . PRO A 1 52 ? 41.5 -18.578 -14.102 1 88.88 52 PRO A O 1
ATOM 408 N N . PHE A 1 53 ? 42.938 -19.688 -12.93 1 89.19 53 PHE A N 1
ATOM 409 C CA . PHE A 1 53 ? 42.75 -18.938 -11.695 1 89.19 53 PHE A CA 1
ATOM 410 C C . PHE A 1 53 ? 43.188 -17.484 -11.883 1 89.19 53 PHE A C 1
ATOM 412 O O . PHE A 1 53 ? 42.438 -16.562 -11.531 1 89.19 53 PHE A O 1
ATOM 419 N N . LEU A 1 54 ? 44.344 -17.312 -12.461 1 92.81 54 LEU A N 1
ATOM 420 C CA . LEU A 1 54 ? 44.844 -15.969 -12.672 1 92.81 54 LEU A CA 1
ATOM 421 C C . LEU A 1 54 ? 44 -15.211 -13.688 1 92.81 54 LEU A C 1
ATOM 423 O O . LEU A 1 54 ? 43.844 -13.992 -13.57 1 92.81 54 LEU A O 1
ATOM 427 N N . LEU A 1 55 ? 43.531 -15.961 -14.648 1 93 55 LEU A N 1
ATOM 428 C CA . LEU A 1 55 ? 42.656 -15.32 -15.641 1 93 55 LEU A CA 1
ATOM 429 C C . LEU A 1 55 ? 41.344 -14.859 -15.016 1 93 55 LEU A C 1
ATOM 431 O O . LEU A 1 55 ? 40.906 -13.742 -15.266 1 93 55 LEU A O 1
ATOM 435 N N . PHE A 1 56 ? 40.75 -15.75 -14.227 1 91.12 56 PHE A N 1
ATOM 436 C CA . PHE A 1 56 ? 39.469 -15.43 -13.594 1 91.12 56 PHE A CA 1
ATOM 437 C C . PHE A 1 56 ? 39.625 -14.234 -12.664 1 91.12 56 PHE A C 1
ATOM 439 O O . PHE A 1 56 ? 38.844 -13.281 -12.734 1 91.12 56 PHE A O 1
ATOM 446 N N . VAL A 1 57 ? 40.594 -14.234 -11.805 1 93.94 57 VAL A N 1
ATOM 447 C CA . VAL A 1 57 ? 40.844 -13.172 -10.844 1 93.94 57 VAL A CA 1
ATOM 448 C C . VAL A 1 57 ? 41.25 -11.891 -11.57 1 93.94 57 VAL A C 1
ATOM 450 O O . VAL A 1 57 ? 40.781 -10.805 -11.227 1 93.94 57 VAL A O 1
ATOM 453 N N . GLY A 1 58 ? 42.094 -12.078 -12.578 1 95.31 58 GLY A N 1
ATOM 454 C CA . GLY A 1 58 ? 42.531 -10.922 -13.344 1 95.31 58 GLY A CA 1
ATOM 455 C C . GLY A 1 58 ? 41.406 -10.219 -14.07 1 95.31 58 GLY A C 1
ATOM 456 O O . GLY A 1 58 ? 41.344 -8.992 -14.094 1 95.31 58 GLY A O 1
ATOM 457 N N . LEU A 1 59 ? 40.562 -10.984 -14.688 1 95.06 59 LEU A N 1
ATOM 458 C CA . LEU A 1 59 ? 39.438 -10.406 -15.414 1 95.06 59 LEU A CA 1
ATOM 459 C C . LEU A 1 59 ? 38.5 -9.68 -14.469 1 95.06 59 LEU A C 1
ATOM 461 O O . LEU A 1 59 ? 38 -8.602 -14.781 1 95.06 59 LEU A O 1
ATOM 465 N N . ASN A 1 60 ? 38.219 -10.281 -13.32 1 94.88 60 ASN A N 1
ATOM 466 C CA . ASN A 1 60 ? 37.344 -9.641 -12.344 1 94.88 60 ASN A CA 1
ATOM 467 C C . ASN A 1 60 ? 37.938 -8.336 -11.82 1 94.88 60 ASN A C 1
ATOM 469 O O . ASN A 1 60 ? 37.25 -7.336 -11.688 1 94.88 60 ASN A O 1
ATOM 473 N N . MET A 1 61 ? 39.188 -8.312 -11.562 1 96.38 61 MET A N 1
ATOM 474 C CA . MET A 1 61 ? 39.875 -7.117 -11.055 1 96.38 61 MET A CA 1
ATOM 475 C C . MET A 1 61 ? 39.906 -6.016 -12.109 1 96.38 61 MET A C 1
ATOM 477 O O . MET A 1 61 ? 39.781 -4.836 -11.781 1 96.38 61 MET A O 1
ATOM 481 N N . THR A 1 62 ? 40.031 -6.414 -13.344 1 96.62 62 THR A N 1
ATOM 482 C CA . THR A 1 62 ? 40.062 -5.445 -14.43 1 96.62 62 THR A CA 1
ATOM 483 C C . THR A 1 62 ? 38.688 -4.789 -14.609 1 96.62 62 THR A C 1
ATOM 485 O O . THR A 1 62 ? 38.594 -3.609 -14.953 1 96.62 62 THR A O 1
ATOM 488 N N . LEU A 1 63 ? 37.688 -5.539 -14.367 1 96.81 63 LEU A N 1
ATOM 489 C CA . LEU A 1 63 ? 36.344 -5.008 -14.508 1 96.81 63 LEU A CA 1
ATOM 490 C C . LEU A 1 63 ? 36 -4.109 -13.328 1 96.81 63 LEU A C 1
ATOM 492 O O . LEU A 1 63 ? 35.281 -3.119 -13.492 1 96.81 63 LEU A O 1
ATOM 496 N N . VAL A 1 64 ? 36.531 -4.379 -12.141 1 96.94 64 VAL A N 1
ATOM 497 C CA . VAL A 1 64 ? 36.125 -3.66 -10.93 1 96.94 64 VAL A CA 1
ATOM 498 C C . VAL A 1 64 ? 36.969 -2.395 -10.789 1 96.94 64 VAL A C 1
ATOM 500 O O . VAL A 1 64 ? 36.5 -1.384 -10.258 1 96.94 64 VAL A O 1
ATOM 503 N N . LEU A 1 65 ? 38.156 -2.322 -11.328 1 97.12 65 LEU A N 1
ATOM 504 C CA . LEU A 1 65 ? 39.094 -1.205 -11.164 1 97.12 65 LEU A CA 1
ATOM 505 C C . LEU A 1 65 ? 38.5 0.078 -11.734 1 97.12 65 LEU A C 1
ATOM 507 O O . LEU A 1 65 ? 38.469 1.114 -11.062 1 97.12 65 LEU A O 1
ATOM 511 N N . PRO A 1 66 ? 37.969 0.059 -12.961 1 97 66 PRO A N 1
ATOM 512 C CA . PRO A 1 66 ? 37.375 1.3 -13.469 1 97 66 PRO A CA 1
ATOM 513 C C . PRO A 1 66 ? 36.219 1.801 -12.609 1 97 66 PRO A C 1
ATOM 515 O O . PRO A 1 66 ? 36 3.01 -12.5 1 97 66 PRO A O 1
ATOM 518 N N . VAL A 1 67 ? 35.469 0.903 -12.039 1 97.06 67 VAL A N 1
ATOM 519 C CA . VAL A 1 67 ? 34.344 1.279 -11.195 1 97.06 67 VAL A CA 1
ATOM 520 C C . VAL A 1 67 ? 34.844 2.062 -9.984 1 97.06 67 VAL A C 1
ATOM 522 O O . VAL A 1 67 ? 34.312 3.121 -9.648 1 97.06 67 VAL A O 1
ATOM 525 N N . LEU A 1 68 ? 35.906 1.572 -9.352 1 96.38 68 LEU A N 1
ATOM 526 C CA . LEU A 1 68 ? 36.469 2.217 -8.172 1 96.38 68 LEU A CA 1
ATOM 527 C C . LEU A 1 68 ? 37.062 3.582 -8.523 1 96.38 68 LEU A C 1
ATOM 529 O O . LEU A 1 68 ? 36.938 4.531 -7.746 1 96.38 68 LEU A O 1
ATOM 533 N N . LEU A 1 69 ? 37.594 3.711 -9.664 1 95.62 69 LEU A N 1
ATOM 534 C CA . LEU A 1 69 ? 38.156 4.977 -10.102 1 95.62 69 LEU A CA 1
ATOM 535 C C . LEU A 1 69 ? 37.062 6.008 -10.375 1 95.62 69 LEU A C 1
ATOM 537 O O . LEU A 1 69 ? 37.219 7.168 -9.984 1 95.62 69 LEU A O 1
ATOM 541 N N . ILE A 1 70 ? 36.031 5.598 -10.953 1 94.81 70 ILE A N 1
ATOM 542 C CA . ILE A 1 70 ? 34.938 6.504 -11.297 1 94.81 70 ILE A CA 1
ATOM 543 C C . ILE A 1 70 ? 34.219 6.957 -10.031 1 94.81 70 ILE A C 1
ATOM 545 O O . ILE A 1 70 ? 33.969 8.148 -9.852 1 94.81 70 ILE A O 1
ATOM 549 N N . CYS A 1 71 ? 33.938 6.023 -9.141 1 93 71 CYS A N 1
ATOM 550 C CA . CYS A 1 71 ? 33.188 6.32 -7.941 1 93 71 CYS A CA 1
ATOM 551 C C . CYS A 1 71 ? 34 7.125 -6.945 1 93 71 CYS A C 1
ATOM 553 O O . CYS A 1 71 ? 33.438 7.836 -6.105 1 93 71 CYS A O 1
ATOM 555 N N . THR A 1 72 ? 35.344 7.055 -7.047 1 91.62 72 THR A N 1
ATOM 556 C CA . THR A 1 72 ? 36.188 7.762 -6.082 1 91.62 72 THR A CA 1
ATOM 557 C C . THR A 1 72 ? 36.594 9.133 -6.621 1 91.62 72 THR A C 1
ATOM 559 O O . THR A 1 72 ? 36.562 10.125 -5.891 1 91.62 72 THR A O 1
ATOM 562 N N . TYR A 1 73 ? 36.844 9.195 -7.941 1 89.44 73 TYR A N 1
ATOM 563 C CA . TYR A 1 73 ? 37.469 10.422 -8.453 1 89.44 73 TYR A CA 1
ATOM 564 C C . TYR A 1 73 ? 36.469 11.219 -9.281 1 89.44 73 TYR A C 1
ATOM 566 O O . TYR A 1 73 ? 36.562 12.445 -9.359 1 89.44 73 TYR A O 1
ATOM 574 N N . ILE A 1 74 ? 35.5 10.648 -9.867 1 86.94 74 ILE A N 1
ATOM 575 C CA . ILE A 1 74 ? 34.656 11.352 -10.82 1 86.94 74 ILE A CA 1
ATOM 576 C C . ILE A 1 74 ? 33.344 11.75 -10.156 1 86.94 74 ILE A C 1
ATOM 578 O O . ILE A 1 74 ? 33 12.93 -10.094 1 86.94 74 ILE A O 1
ATOM 582 N N . GLU A 1 75 ? 32.594 10.703 -9.734 1 86.69 75 GLU A N 1
ATOM 583 C CA . GLU A 1 75 ? 31.297 10.969 -9.148 1 86.69 75 GLU A CA 1
ATOM 584 C C . GLU A 1 75 ? 31.016 10.031 -7.98 1 86.69 75 GLU A C 1
ATOM 586 O O . GLU A 1 75 ? 30.453 8.945 -8.172 1 86.69 75 GLU A O 1
ATOM 591 N N . PRO A 1 76 ? 31.188 10.516 -6.809 1 83.62 76 PRO A N 1
ATOM 592 C CA . PRO A 1 76 ? 30.984 9.664 -5.633 1 83.62 76 PRO A CA 1
ATOM 593 C C . PRO A 1 76 ? 29.516 9.32 -5.398 1 83.62 76 PRO A C 1
ATOM 595 O O . PRO A 1 76 ? 29.203 8.367 -4.676 1 83.62 76 PRO A O 1
ATOM 598 N N . ALA A 1 77 ? 28.641 10.047 -6.051 1 81.75 77 ALA A N 1
ATOM 599 C CA . ALA A 1 77 ? 27.219 9.797 -5.867 1 81.75 77 ALA A CA 1
ATOM 600 C C . ALA A 1 77 ? 26.797 8.477 -6.512 1 81.75 77 ALA A C 1
ATOM 602 O O . ALA A 1 77 ? 25.75 7.93 -6.199 1 81.75 77 ALA A O 1
ATOM 603 N N . ILE A 1 78 ? 27.656 7.977 -7.332 1 88 78 ILE A N 1
ATOM 604 C CA . ILE A 1 78 ? 27.375 6.742 -8.055 1 88 78 ILE A CA 1
ATOM 605 C C . ILE A 1 78 ? 27.531 5.547 -7.117 1 88 78 ILE A C 1
ATOM 607 O O . ILE A 1 78 ? 26.844 4.539 -7.262 1 88 78 ILE A O 1
ATOM 611 N N . GLY A 1 79 ? 28.391 5.738 -6.137 1 85 79 GLY A N 1
ATOM 612 C CA . GLY A 1 79 ? 28.688 4.629 -5.246 1 85 79 GLY A CA 1
ATOM 613 C C . GLY A 1 79 ? 27.594 4.352 -4.242 1 85 79 GLY A C 1
ATOM 614 O O . GLY A 1 79 ? 26.812 5.242 -3.91 1 85 79 GLY A O 1
ATOM 615 N N . GLY A 1 80 ? 27.469 3.045 -3.84 1 83.88 80 GLY A N 1
ATOM 616 C CA . GLY A 1 80 ? 26.5 2.67 -2.83 1 83.88 80 GLY A CA 1
ATOM 617 C C . GLY A 1 80 ? 25.266 2.004 -3.408 1 83.88 80 GLY A C 1
ATOM 618 O O . GLY A 1 80 ? 25.172 1.804 -4.621 1 83.88 80 GLY A O 1
ATOM 619 N N . VAL A 1 81 ? 24.328 1.726 -2.578 1 83.94 81 VAL A N 1
ATOM 620 C CA . VAL A 1 81 ? 23.141 0.971 -2.941 1 83.94 81 VAL A CA 1
ATOM 621 C C . VAL A 1 81 ? 22.188 1.861 -3.736 1 83.94 81 VAL A C 1
ATOM 623 O O . VAL A 1 81 ? 21.547 1.405 -4.691 1 83.94 81 VAL A O 1
ATOM 626 N N . GLY A 1 82 ? 22.062 3.174 -3.434 1 82.19 82 GLY A N 1
ATOM 627 C CA . GLY A 1 82 ? 21.266 4.117 -4.188 1 82.19 82 GLY A CA 1
ATOM 628 C C . GLY A 1 82 ? 19.859 4.281 -3.629 1 82.19 82 GLY A C 1
ATOM 629 O O . GLY A 1 82 ? 19.344 5.398 -3.564 1 82.19 82 GLY A O 1
ATOM 630 N N . VAL A 1 83 ? 19.219 3.207 -3.096 1 83.12 83 VAL A N 1
ATOM 631 C CA . VAL A 1 83 ? 17.844 3.242 -2.625 1 83.12 83 VAL A CA 1
ATOM 632 C C . VAL A 1 83 ? 17.734 4.176 -1.422 1 83.12 83 VAL A C 1
ATOM 634 O O . VAL A 1 83 ? 16.812 4.996 -1.348 1 83.12 83 VAL A O 1
ATOM 637 N N . PRO A 1 84 ? 18.703 4.172 -0.526 1 81.88 84 PRO A N 1
ATOM 638 C CA . PRO A 1 84 ? 18.609 5.086 0.616 1 81.88 84 PRO A CA 1
ATOM 639 C C . PRO A 1 84 ? 18.625 6.555 0.198 1 81.88 84 PRO A C 1
ATOM 641 O O . PRO A 1 84 ? 17.938 7.379 0.814 1 81.88 84 PRO A O 1
ATOM 644 N N . GLU A 1 85 ? 19.328 6.859 -0.848 1 82.06 85 GLU A N 1
ATOM 645 C CA . GLU A 1 85 ? 19.375 8.234 -1.328 1 82.06 85 GLU A CA 1
ATOM 646 C C . GLU A 1 85 ? 18.031 8.672 -1.916 1 82.06 85 GLU A C 1
ATOM 648 O O . GLU A 1 85 ? 17.609 9.812 -1.745 1 82.06 85 GLU A O 1
ATOM 653 N N . VAL A 1 86 ? 17.438 7.727 -2.551 1 83 86 VAL A N 1
ATOM 654 C CA . VAL A 1 86 ? 16.125 8.023 -3.115 1 83 86 VAL A CA 1
ATOM 655 C C . VAL A 1 86 ? 15.117 8.203 -1.99 1 83 86 VAL A C 1
ATOM 657 O O . VAL A 1 86 ? 14.273 9.102 -2.041 1 83 86 VAL A O 1
ATOM 660 N N . VAL A 1 87 ? 15.234 7.391 -1.04 1 80.06 87 VAL A N 1
ATOM 661 C CA . VAL A 1 87 ? 14.328 7.457 0.101 1 80.06 87 VAL A CA 1
ATOM 662 C C . VAL A 1 87 ? 14.531 8.773 0.851 1 80.06 87 VAL A C 1
ATOM 664 O O . VAL A 1 87 ? 13.57 9.391 1.306 1 80.06 87 VAL A O 1
ATOM 667 N N . ALA A 1 88 ? 15.727 9.188 0.959 1 77.94 88 ALA A N 1
ATOM 668 C CA . ALA A 1 88 ? 16.016 10.461 1.601 1 77.94 88 ALA A CA 1
ATOM 669 C C . ALA A 1 88 ? 15.438 11.625 0.803 1 77.94 88 ALA A C 1
ATOM 671 O O . ALA A 1 88 ? 14.914 12.578 1.381 1 77.94 88 ALA A O 1
ATOM 672 N N . TYR A 1 89 ? 15.555 11.453 -0.441 1 77.12 89 TYR A N 1
ATOM 673 C CA . TYR A 1 89 ? 14.992 12.492 -1.294 1 77.12 89 TYR A CA 1
ATOM 674 C C . TYR A 1 89 ? 13.477 12.562 -1.146 1 77.12 89 TYR A C 1
ATOM 676 O O . TYR A 1 89 ? 12.898 13.648 -1.134 1 77.12 89 TYR A O 1
ATOM 684 N N . LEU A 1 90 ? 12.891 11.453 -1.007 1 75.69 90 LEU A N 1
ATOM 685 C CA . LEU A 1 90 ? 11.445 11.391 -0.862 1 75.69 90 LEU A CA 1
ATOM 686 C C . LEU A 1 90 ? 11.008 11.938 0.49 1 75.69 90 LEU A C 1
ATOM 688 O O . LEU A 1 90 ? 9.852 12.344 0.656 1 75.69 90 LEU A O 1
ATOM 692 N N . ASN A 1 91 ? 11.93 11.922 1.389 1 73.56 91 ASN A N 1
ATOM 693 C CA . ASN A 1 91 ? 11.688 12.547 2.686 1 73.56 91 ASN A CA 1
ATOM 694 C C . ASN A 1 91 ? 11.945 14.047 2.646 1 73.56 91 ASN A C 1
ATOM 696 O O . ASN A 1 91 ? 12.102 14.688 3.689 1 73.56 91 ASN A O 1
ATOM 700 N N . SER A 1 92 ? 12.055 14.602 1.458 1 68.12 92 SER A N 1
ATOM 701 C CA . SER A 1 92 ? 12.188 16.031 1.18 1 68.12 92 SER A CA 1
ATOM 702 C C . SER A 1 92 ? 13.562 16.547 1.567 1 68.12 92 SER A C 1
ATOM 704 O O . SER A 1 92 ? 13.703 17.672 2.039 1 68.12 92 SER A O 1
ATOM 706 N N . ILE A 1 93 ? 14.508 15.625 1.552 1 71.19 93 ILE A N 1
ATOM 707 C CA . ILE A 1 93 ? 15.891 16.047 1.761 1 71.19 93 ILE A CA 1
ATOM 708 C C . ILE A 1 93 ? 16.578 16.266 0.413 1 71.19 93 ILE A C 1
ATOM 710 O O . ILE A 1 93 ? 16.484 15.43 -0.482 1 71.19 93 ILE A O 1
ATOM 714 N N . ASN A 1 94 ? 17.031 17.375 0.301 1 68.44 94 ASN A N 1
ATOM 715 C CA . ASN A 1 94 ? 17.719 17.641 -0.954 1 68.44 94 ASN A CA 1
ATOM 716 C C . ASN A 1 94 ? 19.094 16.984 -0.989 1 68.44 94 ASN A C 1
ATOM 718 O O . ASN A 1 94 ? 20 17.375 -0.246 1 68.44 94 ASN A O 1
ATOM 722 N N . MET A 1 95 ? 19.156 15.883 -1.612 1 68.38 95 MET A N 1
ATOM 723 C CA . MET A 1 95 ? 20.438 15.203 -1.823 1 68.38 95 MET A CA 1
ATOM 724 C C . MET A 1 95 ? 21.078 15.664 -3.127 1 68.38 95 MET A C 1
ATOM 726 O O . MET A 1 95 ? 20.656 15.258 -4.211 1 68.38 95 MET A O 1
ATOM 730 N N . PRO A 1 96 ? 22.031 16.453 -2.975 1 68.94 96 PRO A N 1
ATOM 731 C CA . PRO A 1 96 ? 22.625 17.016 -4.195 1 68.94 96 PRO A CA 1
ATOM 732 C C . PRO A 1 96 ? 23.156 15.938 -5.137 1 68.94 96 PRO A C 1
ATOM 734 O O . PRO A 1 96 ? 23.703 14.93 -4.688 1 68.94 96 PRO A O 1
ATOM 737 N N . ARG A 1 97 ? 22.969 16 -6.402 1 73.62 97 ARG A N 1
ATOM 738 C CA . ARG A 1 97 ? 23.578 15.266 -7.516 1 73.62 97 ARG A CA 1
ATOM 739 C C . ARG A 1 97 ? 23 13.859 -7.621 1 73.62 97 ARG A C 1
ATOM 741 O O . ARG A 1 97 ? 23.406 13.086 -8.484 1 73.62 97 ARG A O 1
ATOM 748 N N . VAL A 1 98 ? 22.125 13.539 -6.754 1 76.5 98 VAL A N 1
ATOM 749 C CA . VAL A 1 98 ? 21.594 12.172 -6.762 1 76.5 98 VAL A CA 1
ATOM 750 C C . VAL A 1 98 ? 20.656 12 -7.945 1 76.5 98 VAL A C 1
ATOM 752 O O . VAL A 1 98 ? 20.594 10.922 -8.555 1 76.5 98 VAL A O 1
ATOM 755 N N . VAL A 1 99 ? 20.062 13.07 -8.312 1 77.44 99 VAL A N 1
ATOM 756 C CA . VAL A 1 99 ? 19.062 12.945 -9.367 1 77.44 99 VAL A CA 1
ATOM 757 C C . VAL A 1 99 ? 19.562 13.617 -10.641 1 77.44 99 VAL A C 1
ATOM 759 O O . VAL A 1 99 ? 18.844 14.414 -11.258 1 77.44 99 VAL A O 1
ATOM 762 N N . ARG A 1 100 ? 20.844 13.352 -11.047 1 82.75 100 ARG A N 1
ATOM 763 C CA . ARG A 1 100 ? 21.422 13.938 -12.25 1 82.75 100 ARG A CA 1
ATOM 764 C C . ARG A 1 100 ? 21.641 12.875 -13.328 1 82.75 100 ARG A C 1
ATOM 766 O O . ARG A 1 100 ? 21.734 11.688 -13.023 1 82.75 100 ARG A O 1
ATOM 773 N N . LEU A 1 101 ? 21.703 13.328 -14.516 1 86 101 LEU A N 1
ATOM 774 C CA . LEU A 1 101 ? 21.906 12.438 -15.656 1 86 101 LEU A CA 1
ATOM 775 C C . LEU A 1 101 ? 23.281 11.789 -15.609 1 86 101 LEU A C 1
ATOM 777 O O . LEU A 1 101 ? 23.453 10.633 -15.992 1 86 101 LEU A O 1
ATOM 781 N N . LYS A 1 102 ? 24.25 12.539 -15.148 1 86.44 102 LYS A N 1
ATOM 782 C CA . LYS A 1 102 ? 25.609 12 -15.031 1 86.44 102 LYS A CA 1
ATOM 783 C C . LYS A 1 102 ? 25.641 10.836 -14.031 1 86.44 102 LYS A C 1
ATOM 785 O O . LYS A 1 102 ? 26.344 9.852 -14.25 1 86.44 102 LYS A O 1
ATOM 790 N N . THR A 1 103 ? 24.938 11.008 -13.023 1 88.25 103 THR A N 1
ATOM 791 C CA . THR A 1 103 ? 24.859 9.953 -12.023 1 88.25 103 THR A CA 1
ATOM 792 C C . THR A 1 103 ? 24.141 8.727 -12.586 1 88.25 103 THR A C 1
ATOM 794 O O . THR A 1 103 ? 24.516 7.59 -12.289 1 88.25 103 THR A O 1
ATOM 797 N N . LEU A 1 104 ? 23.141 8.969 -13.445 1 92.62 104 LEU A N 1
ATOM 798 C CA . LEU A 1 104 ? 22.406 7.875 -14.055 1 92.62 104 LEU A CA 1
ATOM 799 C C . LEU A 1 104 ? 23.297 7.047 -14.969 1 92.62 104 LEU A C 1
ATOM 801 O O . LEU A 1 104 ? 23.359 5.824 -14.844 1 92.62 104 LEU A O 1
ATOM 805 N N . VAL A 1 105 ? 23.984 7.68 -15.836 1 93.38 105 VAL A N 1
ATOM 806 C CA . VAL A 1 105 ? 24.844 6.992 -16.797 1 93.38 105 VAL A CA 1
ATOM 807 C C . VAL A 1 105 ? 25.984 6.293 -16.062 1 93.38 105 VAL A C 1
ATOM 809 O O . VAL A 1 105 ? 26.328 5.152 -16.375 1 93.38 105 VAL A O 1
ATOM 812 N N . GLY A 1 106 ? 26.562 7.012 -15.109 1 93.06 106 GLY A N 1
ATOM 813 C CA . GLY A 1 106 ? 27.609 6.402 -14.305 1 93.06 106 GLY A CA 1
ATOM 814 C C . GLY A 1 106 ? 27.141 5.184 -13.539 1 93.06 106 GLY A C 1
ATOM 815 O O . GLY A 1 106 ? 27.859 4.184 -13.461 1 93.06 106 GLY A O 1
ATOM 816 N N . LYS A 1 107 ? 25.984 5.277 -12.992 1 93.56 107 LYS A N 1
ATOM 817 C CA . LYS A 1 107 ? 25.422 4.156 -12.234 1 93.56 107 LYS A CA 1
ATOM 818 C C . LYS A 1 107 ? 25.203 2.941 -13.133 1 93.56 107 LYS A C 1
ATOM 820 O O . LYS A 1 107 ? 25.438 1.806 -12.719 1 93.56 107 LYS A O 1
ATOM 825 N N . ILE A 1 108 ? 24.734 3.166 -14.352 1 95.75 108 ILE A N 1
ATOM 826 C CA . ILE A 1 108 ? 24.469 2.086 -15.297 1 95.75 108 ILE A CA 1
ATOM 827 C C . ILE A 1 108 ? 25.766 1.387 -15.656 1 95.75 108 ILE A C 1
ATOM 829 O O . ILE A 1 108 ? 25.891 0.166 -15.523 1 95.75 108 ILE A O 1
ATOM 833 N N . VAL A 1 109 ? 26.734 2.119 -15.984 1 96.44 109 VAL A N 1
ATOM 834 C CA . VAL A 1 109 ? 28.016 1.57 -16.453 1 96.44 109 VAL A CA 1
ATOM 835 C C . VAL A 1 109 ? 28.734 0.873 -15.297 1 96.44 109 VAL A C 1
ATOM 837 O O . VAL A 1 109 ? 29.203 -0.255 -15.445 1 96.44 109 VAL A O 1
ATOM 840 N N . CYS A 1 110 ? 28.75 1.497 -14.164 1 96.5 110 CYS A N 1
ATOM 841 C CA . CYS A 1 110 ? 29.469 0.953 -13.023 1 96.5 110 CYS A CA 1
ATOM 842 C C . CYS A 1 110 ? 28.781 -0.295 -12.484 1 96.5 110 CYS A C 1
ATOM 844 O O . CYS A 1 110 ? 29.453 -1.219 -12.008 1 96.5 110 CYS A O 1
ATOM 846 N N . THR A 1 111 ? 27.469 -0.312 -12.531 1 95.69 111 THR A N 1
ATOM 847 C CA . THR A 1 111 ? 26.75 -1.501 -12.086 1 95.69 111 THR A CA 1
ATOM 848 C C . THR A 1 111 ? 27.047 -2.684 -13.008 1 95.69 111 THR A C 1
ATOM 850 O O . THR A 1 111 ? 27.25 -3.805 -12.539 1 95.69 111 THR A O 1
ATOM 853 N N . ILE A 1 112 ? 27.078 -2.438 -14.305 1 95.94 112 ILE A N 1
ATOM 854 C CA . ILE A 1 112 ? 27.375 -3.484 -15.273 1 95.94 112 ILE A CA 1
ATOM 855 C C . ILE A 1 112 ? 28.766 -4.066 -14.992 1 95.94 112 ILE A C 1
ATOM 857 O O . ILE A 1 112 ? 28.922 -5.289 -14.93 1 95.94 112 ILE A O 1
ATOM 861 N N . LEU A 1 113 ? 29.672 -3.229 -14.695 1 96.38 113 LEU A N 1
ATOM 862 C CA . LEU A 1 113 ? 31.047 -3.664 -14.5 1 96.38 113 LEU A CA 1
ATOM 863 C C . LEU A 1 113 ? 31.219 -4.332 -13.133 1 96.38 113 LEU A C 1
ATOM 865 O O . LEU A 1 113 ? 31.906 -5.348 -13.023 1 96.38 113 LEU A O 1
ATOM 869 N N . SER A 1 114 ? 30.625 -3.812 -12.156 1 94.56 114 SER A N 1
ATOM 870 C CA . SER A 1 114 ? 30.797 -4.359 -10.812 1 94.56 114 SER A CA 1
ATOM 871 C C . SER A 1 114 ? 30.141 -5.734 -10.688 1 94.56 114 SER A C 1
ATOM 873 O O . SER A 1 114 ? 30.719 -6.652 -10.109 1 94.56 114 SER A O 1
ATOM 875 N N . VAL A 1 115 ? 28.953 -5.883 -11.219 1 91.5 115 VAL A N 1
ATOM 876 C CA . VAL A 1 115 ? 28.234 -7.156 -11.141 1 91.5 115 VAL A CA 1
ATOM 877 C C . VAL A 1 115 ? 28.938 -8.195 -12.016 1 91.5 115 VAL A C 1
ATOM 879 O O . VAL A 1 115 ? 29.078 -9.359 -11.625 1 91.5 115 VAL A O 1
ATOM 882 N N . SER A 1 116 ? 29.406 -7.777 -13.172 1 91.88 116 SER A N 1
ATOM 883 C CA . SER A 1 116 ? 30.109 -8.688 -14.062 1 91.88 116 SER A CA 1
ATOM 884 C C . SER A 1 116 ? 31.469 -9.078 -13.477 1 91.88 116 SER A C 1
ATOM 886 O O . SER A 1 116 ? 32.031 -10.102 -13.852 1 91.88 116 SER A O 1
ATOM 888 N N . GLY A 1 117 ? 32 -8.188 -12.594 1 91.56 117 GLY A N 1
ATOM 889 C CA . GLY A 1 117 ? 33.219 -8.5 -11.898 1 91.56 117 GLY A CA 1
ATOM 890 C C . GLY A 1 117 ? 33.031 -9.469 -10.742 1 91.56 117 GLY A C 1
ATOM 891 O O . GLY A 1 117 ? 33.969 -9.703 -9.961 1 91.56 117 GLY A O 1
ATOM 892 N N . SER A 1 118 ? 31.844 -10.016 -10.539 1 88.25 118 SER A N 1
ATOM 893 C CA . SER A 1 118 ? 31.469 -11.062 -9.594 1 88.25 118 SER A CA 1
ATOM 894 C C . SER A 1 118 ? 31.531 -10.555 -8.156 1 88.25 118 SER A C 1
ATOM 896 O O . SER A 1 118 ? 31.891 -11.297 -7.242 1 88.25 118 SER A O 1
ATOM 898 N N . MET A 1 119 ? 31.359 -9.312 -7.98 1 89.94 119 MET A N 1
ATOM 899 C CA . MET A 1 119 ? 31.219 -8.797 -6.621 1 89.94 119 MET A CA 1
ATOM 900 C C . MET A 1 119 ? 29.953 -9.312 -5.965 1 89.94 119 MET A C 1
ATOM 902 O O . MET A 1 119 ? 29 -9.711 -6.656 1 89.94 119 MET A O 1
ATOM 906 N N . THR A 1 120 ? 29.922 -9.445 -4.664 1 90.19 120 THR A N 1
ATOM 907 C CA . THR A 1 120 ? 28.75 -9.945 -3.941 1 90.19 120 THR A CA 1
ATOM 908 C C . THR A 1 120 ? 27.641 -8.891 -3.902 1 90.19 120 THR A C 1
ATOM 910 O O . THR A 1 120 ? 27.203 -8.484 -2.824 1 90.19 120 THR A O 1
ATOM 913 N N . LEU A 1 121 ? 27.297 -8.461 -5.113 1 91 121 LEU A N 1
ATOM 914 C CA . LEU A 1 121 ? 26.266 -7.438 -5.27 1 91 121 LEU A CA 1
ATOM 915 C C . LEU A 1 121 ? 25.297 -7.801 -6.387 1 91 121 LEU A C 1
ATOM 917 O O . LEU A 1 121 ? 25.641 -8.594 -7.27 1 91 121 LEU A O 1
ATOM 921 N N . GLY A 1 122 ? 24.078 -7.277 -6.293 1 89.62 122 GLY A N 1
ATOM 922 C CA . GLY A 1 122 ? 23.078 -7.465 -7.332 1 89.62 122 GLY A CA 1
ATOM 923 C C . GLY A 1 122 ? 22.766 -6.191 -8.086 1 89.62 122 GLY A C 1
ATOM 924 O O . GLY A 1 122 ? 23.031 -5.09 -7.605 1 89.62 122 GLY A O 1
ATOM 925 N N . PRO A 1 123 ? 22.234 -6.305 -9.258 1 91.81 123 PRO A N 1
ATOM 926 C CA . PRO A 1 123 ? 21.938 -5.137 -10.086 1 91.81 123 PRO A CA 1
ATOM 927 C C . PRO A 1 123 ? 20.578 -4.512 -9.758 1 91.81 123 PRO A C 1
ATOM 929 O O . PRO A 1 123 ? 20.234 -3.465 -10.305 1 91.81 123 PRO A O 1
ATOM 932 N N . GLU A 1 124 ? 19.812 -4.969 -8.891 1 90.12 124 GLU A N 1
ATOM 933 C CA . GLU A 1 124 ? 18.422 -4.594 -8.68 1 90.12 124 GLU A CA 1
ATOM 934 C C . GLU A 1 124 ? 18.312 -3.195 -8.078 1 90.12 124 GLU A C 1
ATOM 936 O O . GLU A 1 124 ? 17.484 -2.389 -8.516 1 90.12 124 GLU A O 1
ATOM 941 N N . ALA A 1 125 ? 19.094 -2.955 -7.031 1 91.25 125 ALA A N 1
ATOM 942 C CA . ALA A 1 125 ? 18.984 -1.665 -6.352 1 91.25 125 ALA A CA 1
ATOM 943 C C . ALA A 1 125 ? 19.359 -0.521 -7.293 1 91.25 125 ALA A C 1
ATOM 945 O O . ALA A 1 125 ? 18.688 0.505 -7.332 1 91.25 125 ALA A O 1
ATOM 946 N N . PRO A 1 126 ? 20.422 -0.658 -8.078 1 93.12 126 PRO A N 1
ATOM 947 C CA . PRO A 1 126 ? 20.734 0.387 -9.055 1 93.12 126 PRO A CA 1
ATOM 948 C C . PRO A 1 126 ? 19.625 0.575 -10.094 1 93.12 126 PRO A C 1
ATOM 950 O O . PRO A 1 126 ? 19.406 1.693 -10.562 1 93.12 126 PRO A O 1
ATOM 953 N N . ILE A 1 127 ? 18.984 -0.51 -10.484 1 94.69 127 ILE A N 1
ATOM 954 C CA . ILE A 1 127 ? 17.875 -0.411 -11.422 1 94.69 127 ILE A CA 1
ATOM 955 C C . ILE A 1 127 ? 16.734 0.394 -10.797 1 94.69 127 ILE A C 1
ATOM 957 O O . ILE A 1 127 ? 16.156 1.265 -11.453 1 94.69 127 ILE A O 1
ATOM 961 N N . VAL A 1 128 ? 16.453 0.16 -9.57 1 93.31 128 VAL A N 1
ATOM 962 C CA . VAL A 1 128 ? 15.398 0.876 -8.852 1 93.31 128 VAL A CA 1
ATOM 963 C C . VAL A 1 128 ? 15.766 2.355 -8.742 1 93.31 128 VAL A C 1
ATOM 965 O O . VAL A 1 128 ? 14.922 3.225 -8.969 1 93.31 128 VAL A O 1
ATOM 968 N N . GLN A 1 129 ? 17.031 2.639 -8.43 1 92.75 129 GLN A N 1
ATOM 969 C CA . GLN A 1 129 ? 17.469 4.027 -8.336 1 92.75 129 GLN A CA 1
ATOM 970 C C . GLN A 1 129 ? 17.391 4.719 -9.695 1 92.75 129 GLN A C 1
ATOM 972 O O . GLN A 1 129 ? 17.031 5.891 -9.781 1 92.75 129 GLN A O 1
ATOM 977 N N . SER A 1 130 ? 17.812 4.027 -10.695 1 94.94 130 SER A N 1
ATOM 978 C CA . SER A 1 130 ? 17.766 4.59 -12.039 1 94.94 130 SER A CA 1
ATOM 979 C C . SER A 1 130 ? 16.328 4.984 -12.414 1 94.94 130 SER A C 1
ATOM 981 O O . SER A 1 130 ? 16.125 6 -13.078 1 94.94 130 SER A O 1
ATOM 983 N N . GLY A 1 131 ? 15.391 4.133 -12.016 1 95.31 131 GLY A N 1
ATOM 984 C CA . GLY A 1 131 ? 14 4.5 -12.242 1 95.31 131 GLY A CA 1
ATOM 985 C C . GLY A 1 131 ? 13.609 5.801 -11.57 1 95.31 131 GLY A C 1
ATOM 986 O O . GLY A 1 131 ? 12.914 6.625 -12.156 1 95.31 131 GLY A O 1
ATOM 987 N N . GLY A 1 132 ? 14.062 6.004 -10.344 1 92.62 132 GLY A N 1
ATOM 988 C CA . GLY A 1 132 ? 13.797 7.246 -9.641 1 92.62 132 GLY A CA 1
ATOM 989 C C . GLY A 1 132 ? 14.414 8.461 -10.32 1 92.62 132 GLY A C 1
ATOM 990 O O . GLY A 1 132 ? 13.781 9.508 -10.414 1 92.62 132 GLY A O 1
ATOM 991 N N . ILE A 1 133 ? 15.625 8.297 -10.852 1 92.81 133 ILE A N 1
ATOM 992 C CA . ILE A 1 133 ? 16.328 9.391 -11.516 1 92.81 133 ILE A CA 1
ATOM 993 C C . ILE A 1 133 ? 15.625 9.75 -12.82 1 92.81 133 ILE A C 1
ATOM 995 O O . ILE A 1 133 ? 15.477 10.922 -13.156 1 92.81 133 ILE A O 1
ATOM 999 N N . ILE A 1 134 ? 15.203 8.75 -13.508 1 94.62 134 ILE A N 1
ATOM 1000 C CA . ILE A 1 134 ? 14.477 8.984 -14.75 1 94.62 134 ILE A CA 1
ATOM 1001 C C . ILE A 1 134 ? 13.164 9.711 -14.461 1 94.62 134 ILE A C 1
ATOM 1003 O O . ILE A 1 134 ? 12.773 10.625 -15.188 1 94.62 134 ILE A O 1
ATOM 1007 N N . GLY A 1 135 ? 12.492 9.234 -13.422 1 92.44 135 GLY A N 1
ATOM 1008 C CA . GLY A 1 135 ? 11.273 9.922 -13.016 1 92.44 135 GLY A CA 1
ATOM 1009 C C . GLY A 1 135 ? 11.5 11.391 -12.703 1 92.44 135 GLY A C 1
ATOM 1010 O O . GLY A 1 135 ? 10.703 12.242 -13.109 1 92.44 135 GLY A O 1
ATOM 1011 N N . ALA A 1 136 ? 12.602 11.703 -12.039 1 88 136 ALA A N 1
ATOM 1012 C CA . ALA A 1 136 ? 12.922 13.086 -11.703 1 88 136 ALA A CA 1
ATOM 1013 C C . ALA A 1 136 ? 13.266 13.891 -12.953 1 88 136 ALA A C 1
ATOM 1015 O O . ALA A 1 136 ? 12.859 15.047 -13.094 1 88 136 ALA A O 1
ATOM 1016 N N . GLY A 1 137 ? 13.961 13.352 -13.859 1 86.12 137 GLY A N 1
ATOM 1017 C CA . GLY A 1 137 ? 14.422 14.031 -15.055 1 86.12 137 GLY A CA 1
ATOM 1018 C C . GLY A 1 137 ? 13.312 14.305 -16.047 1 86.12 137 GLY A C 1
ATOM 1019 O O . GLY A 1 137 ? 13.211 15.414 -16.594 1 86.12 137 GLY A O 1
ATOM 1020 N N . LEU A 1 138 ? 12.547 13.336 -16.25 1 86.06 138 LEU A N 1
ATOM 1021 C CA . LEU A 1 138 ? 11.5 13.492 -17.25 1 86.06 138 LEU A CA 1
ATOM 1022 C C . LEU A 1 138 ? 10.398 14.422 -16.75 1 86.06 138 LEU A C 1
ATOM 1024 O O . LEU A 1 138 ? 9.742 15.094 -17.547 1 86.06 138 LEU A O 1
ATOM 1028 N N . SER A 1 139 ? 10.188 14.422 -15.477 1 82.81 139 SER A N 1
ATOM 1029 C CA . SER A 1 139 ? 9.141 15.281 -14.922 1 82.81 139 SER A CA 1
ATOM 1030 C C . SER A 1 139 ? 9.523 16.75 -15.047 1 82.81 139 SER A C 1
ATOM 1032 O O . SER A 1 139 ? 8.664 17.609 -15.25 1 82.81 139 SER A O 1
ATOM 1034 N N . GLN A 1 140 ? 10.773 17.062 -14.969 1 77.25 140 GLN A N 1
ATOM 1035 C CA . GLN A 1 140 ? 11.227 18.438 -15.039 1 77.25 140 GLN A CA 1
ATOM 1036 C C . GLN A 1 140 ? 11.586 18.828 -16.469 1 77.25 140 GLN A C 1
ATOM 1038 O O . GLN A 1 140 ? 11.562 20.016 -16.828 1 77.25 140 GLN A O 1
ATOM 1043 N N . GLY A 1 141 ? 11.695 17.906 -17.297 1 71.94 141 GLY A N 1
ATOM 1044 C CA . GLY A 1 141 ? 12.086 18.172 -18.672 1 71.94 141 GLY A CA 1
ATOM 1045 C C . GLY A 1 141 ? 13.43 18.859 -18.797 1 71.94 141 GLY A C 1
ATOM 1046 O O . GLY A 1 141 ? 13.68 19.562 -19.766 1 71.94 141 GLY A O 1
ATOM 1047 N N . LYS A 1 142 ? 14.125 18.984 -17.672 1 67.62 142 LYS A N 1
ATOM 1048 C CA . LYS A 1 142 ? 15.414 19.672 -17.656 1 67.62 142 LYS A CA 1
ATOM 1049 C C . LYS A 1 142 ? 16.531 18.719 -17.266 1 67.62 142 LYS A C 1
ATOM 1051 O O . LYS A 1 142 ? 16.312 17.781 -16.484 1 67.62 142 LYS A O 1
ATOM 1056 N N . ALA A 1 143 ? 17.578 18.766 -18.078 1 65.75 143 ALA A N 1
ATOM 1057 C CA . ALA A 1 143 ? 18.812 18.078 -17.703 1 65.75 143 ALA A CA 1
ATOM 1058 C C . ALA A 1 143 ? 19.891 19.062 -17.281 1 65.75 143 ALA A C 1
ATOM 1060 O O . ALA A 1 143 ? 20.422 19.797 -18.109 1 65.75 143 ALA A O 1
ATOM 1061 N N . SER A 1 144 ? 20.031 19.188 -15.953 1 60.69 144 SER A N 1
ATOM 1062 C CA . SER A 1 144 ? 20.953 20.188 -15.422 1 60.69 144 SER A CA 1
ATOM 1063 C C . SER A 1 144 ? 22.391 19.891 -15.836 1 60.69 144 SER A C 1
ATOM 1065 O O . SER A 1 144 ? 23.188 20.812 -16.047 1 60.69 144 SER A O 1
ATOM 1067 N N . SER A 1 145 ? 22.75 18.625 -16.031 1 61.81 145 SER A N 1
ATOM 1068 C CA . SER A 1 145 ? 24.109 18.25 -16.391 1 61.81 145 SER A CA 1
ATOM 1069 C C . SER A 1 145 ? 24.484 18.812 -17.766 1 61.81 145 SER A C 1
ATOM 1071 O O . SER A 1 145 ? 25.625 19.188 -17.984 1 61.81 145 SER A O 1
ATOM 1073 N N . PHE A 1 146 ? 23.422 18.797 -18.562 1 63.19 146 PHE A N 1
ATOM 1074 C CA . PHE A 1 146 ? 23.688 19.297 -19.906 1 63.19 146 PHE A CA 1
ATOM 1075 C C . PHE A 1 146 ? 23.062 20.656 -20.109 1 63.19 146 PHE A C 1
ATOM 1077 O O . PHE A 1 146 ? 23.078 21.203 -21.219 1 63.19 146 PHE A O 1
ATOM 1084 N N . LYS A 1 147 ? 22.562 21.344 -19.109 1 61.31 147 LYS A N 1
ATOM 1085 C CA . LYS A 1 147 ? 21.891 22.641 -19.172 1 61.31 147 LYS A CA 1
ATOM 1086 C C . LYS A 1 147 ? 20.844 22.672 -20.266 1 61.31 147 LYS A C 1
ATOM 1088 O O . LYS A 1 147 ? 20.781 23.625 -21.047 1 61.31 147 LYS A O 1
ATOM 1093 N N . PHE A 1 148 ? 20.219 21.422 -20.406 1 68.94 148 PHE A N 1
ATOM 1094 C CA . PHE A 1 148 ? 19.203 21.297 -21.453 1 68.94 148 PHE A CA 1
ATOM 1095 C C . PHE A 1 148 ? 17.812 21.438 -20.859 1 68.94 148 PHE A C 1
ATOM 1097 O O . PHE A 1 148 ? 17.5 20.859 -19.828 1 68.94 148 PHE A O 1
ATOM 1104 N N . ASP A 1 149 ? 17.094 22.453 -21.312 1 68.06 149 ASP A N 1
ATOM 1105 C CA . ASP A 1 149 ? 15.695 22.641 -20.938 1 68.06 149 ASP A CA 1
ATOM 1106 C C . ASP A 1 149 ? 14.766 22.375 -22.109 1 68.06 149 ASP A C 1
ATOM 1108 O O . ASP A 1 149 ? 14.773 23.109 -23.109 1 68.06 149 ASP A O 1
ATOM 1112 N N . SER A 1 150 ? 14.094 21.188 -22.25 1 68.75 150 SER A N 1
ATOM 1113 C CA . SER A 1 150 ? 13.219 20.828 -23.359 1 68.75 150 SER A CA 1
ATOM 1114 C C . SER A 1 150 ? 12 21.75 -23.422 1 68.75 150 SER A C 1
ATOM 1116 O O . SER A 1 150 ? 11.352 21.859 -24.469 1 68.75 150 SER A O 1
ATOM 1118 N N . GLY A 1 151 ? 11.797 22.594 -22.359 1 65.88 151 GLY A N 1
ATOM 1119 C CA . GLY A 1 151 ? 10.641 23.484 -22.312 1 65.88 151 GLY A CA 1
ATOM 1120 C C . GLY A 1 151 ? 9.32 22.734 -22.219 1 65.88 151 GLY A C 1
ATOM 1121 O O . GLY A 1 151 ? 8.258 23.359 -22.156 1 65.88 151 GLY A O 1
ATOM 1122 N N . LEU A 1 152 ? 9.477 21.484 -22.281 1 66.81 152 LEU A N 1
ATOM 1123 C CA . LEU A 1 152 ? 8.25 20.688 -22.266 1 66.81 152 LEU A CA 1
ATOM 1124 C C . LEU A 1 152 ? 7.828 20.375 -20.828 1 66.81 152 LEU A C 1
ATOM 1126 O O . LEU A 1 152 ? 8.664 20.344 -19.922 1 66.81 152 LEU A O 1
ATOM 1130 N N . PHE A 1 153 ? 6.613 20.281 -20.516 1 67.06 153 PHE A N 1
ATOM 1131 C CA . PHE A 1 153 ? 5.988 19.797 -19.281 1 67.06 153 PHE A CA 1
ATOM 1132 C C . PHE A 1 153 ? 6.234 20.766 -18.141 1 67.06 153 PHE A C 1
ATOM 1134 O O . PHE A 1 153 ? 6.551 20.359 -17.016 1 67.06 153 PHE A O 1
ATOM 1141 N N . THR A 1 154 ? 6.266 22.016 -18.391 1 66.31 154 THR A N 1
ATOM 1142 C CA . THR A 1 154 ? 6.492 23.078 -17.422 1 66.31 154 THR A CA 1
ATOM 1143 C C . THR A 1 154 ? 5.43 23.047 -16.328 1 66.31 154 THR A C 1
ATOM 1145 O O . THR A 1 154 ? 5.656 23.531 -15.219 1 66.31 154 THR A O 1
ATOM 1148 N N . SER A 1 155 ? 4.391 22.375 -16.703 1 66.19 155 SER A N 1
ATOM 1149 C CA . SER A 1 155 ? 3.291 22.344 -15.734 1 66.19 155 SER A CA 1
ATOM 1150 C C . SER A 1 155 ? 3.59 21.406 -14.57 1 66.19 155 SER A C 1
ATOM 1152 O O . SER A 1 155 ? 3.006 21.547 -13.492 1 66.19 155 SER A O 1
ATOM 1154 N N . PHE A 1 156 ? 4.531 20.609 -14.75 1 68.19 156 PHE A N 1
ATOM 1155 C CA . PHE A 1 156 ? 4.816 19.609 -13.727 1 68.19 156 PHE A CA 1
ATOM 1156 C C . PHE A 1 156 ? 6.094 19.969 -12.969 1 68.19 156 PHE A C 1
ATOM 1158 O O . PHE A 1 156 ? 6.605 19.156 -12.195 1 68.19 156 PHE A O 1
ATOM 1165 N N . ARG A 1 157 ? 6.5 21.203 -13.227 1 67.44 157 ARG A N 1
ATOM 1166 C CA . ARG A 1 157 ? 7.742 21.625 -12.586 1 67.44 157 ARG A CA 1
ATOM 1167 C C . ARG A 1 157 ? 7.477 22.125 -11.172 1 67.44 157 ARG A C 1
ATOM 1169 O O . ARG A 1 157 ? 7.75 23.297 -10.867 1 67.44 157 ARG A O 1
ATOM 1176 N N . ASN A 1 158 ? 6.801 21.312 -10.414 1 68.75 158 ASN A N 1
ATOM 1177 C CA . ASN A 1 158 ? 6.574 21.531 -8.992 1 68.75 158 ASN A CA 1
ATOM 1178 C C . ASN A 1 158 ? 7.133 20.391 -8.148 1 68.75 158 ASN A C 1
ATOM 1180 O O . ASN A 1 158 ? 7.316 19.281 -8.648 1 68.75 158 ASN A O 1
ATOM 1184 N N . ASP A 1 159 ? 7.547 20.688 -6.992 1 69.75 159 ASP A N 1
ATOM 1185 C CA . ASP A 1 159 ? 8.211 19.719 -6.117 1 69.75 159 ASP A CA 1
ATOM 1186 C C . ASP A 1 159 ? 7.301 18.531 -5.832 1 69.75 159 ASP A C 1
ATOM 1188 O O . ASP A 1 159 ? 7.77 17.391 -5.73 1 69.75 159 ASP A O 1
ATOM 1192 N N . ARG A 1 160 ? 6.086 18.828 -5.781 1 72.19 160 ARG A N 1
ATOM 1193 C CA . ARG A 1 160 ? 5.16 17.734 -5.492 1 72.19 160 ARG A CA 1
ATOM 1194 C C . ARG A 1 160 ? 5.113 16.734 -6.645 1 72.19 160 ARG A C 1
ATOM 1196 O O . ARG A 1 160 ? 5.164 15.523 -6.422 1 72.19 160 ARG A O 1
ATOM 1203 N N . ASP A 1 161 ? 5.039 17.281 -7.84 1 78.88 161 ASP A N 1
ATOM 1204 C CA . ASP A 1 161 ? 5 16.406 -9.008 1 78.88 161 ASP A CA 1
ATOM 1205 C C . ASP A 1 161 ? 6.324 15.672 -9.188 1 78.88 161 ASP A C 1
ATOM 1207 O O . ASP A 1 161 ? 6.348 14.5 -9.586 1 78.88 161 ASP A O 1
ATOM 1211 N N . LYS A 1 162 ? 7.371 16.406 -8.906 1 82.12 162 LYS A N 1
ATOM 1212 C CA . LYS A 1 162 ? 8.68 15.758 -9.023 1 82.12 162 LYS A CA 1
ATOM 1213 C C . LYS A 1 162 ? 8.781 14.555 -8.094 1 82.12 162 LYS A C 1
ATOM 1215 O O . LYS A 1 162 ? 9.266 13.492 -8.492 1 82.12 162 LYS A O 1
ATOM 1220 N N . LEU A 1 163 ? 8.297 14.727 -6.93 1 81.38 163 LEU A N 1
ATOM 1221 C CA . LEU A 1 163 ? 8.328 13.641 -5.957 1 81.38 163 LEU A CA 1
ATOM 1222 C C . LEU A 1 163 ? 7.43 12.492 -6.398 1 81.38 163 LEU A C 1
ATOM 1224 O O . LEU A 1 163 ? 7.777 11.32 -6.223 1 81.38 163 LEU A O 1
ATOM 1228 N N . GLN A 1 164 ? 6.355 12.812 -6.996 1 84.81 164 GLN A N 1
ATOM 1229 C CA . GLN A 1 164 ? 5.438 11.781 -7.465 1 84.81 164 GLN A CA 1
ATOM 1230 C C . GLN A 1 164 ? 6.059 10.969 -8.602 1 84.81 164 GLN A C 1
ATOM 1232 O O . GLN A 1 164 ? 5.91 9.75 -8.641 1 84.81 164 GLN A O 1
ATOM 1237 N N . PHE A 1 165 ? 6.742 11.664 -9.438 1 90.31 165 PHE A N 1
ATOM 1238 C CA . PHE A 1 165 ? 7.355 10.969 -10.562 1 90.31 165 PHE A CA 1
ATOM 1239 C C . PHE A 1 165 ? 8.547 10.133 -10.102 1 90.31 165 PHE A C 1
ATOM 1241 O O . PHE A 1 165 ? 8.812 9.062 -10.656 1 90.31 165 PHE A O 1
ATOM 1248 N N . ILE A 1 166 ? 9.258 10.625 -9.102 1 90.31 166 ILE A N 1
ATOM 1249 C CA . ILE A 1 166 ? 10.352 9.836 -8.539 1 90.31 166 ILE A CA 1
ATOM 1250 C C . ILE A 1 166 ? 9.789 8.562 -7.914 1 90.31 166 ILE A C 1
ATOM 1252 O O . ILE A 1 166 ? 10.359 7.48 -8.078 1 90.31 166 ILE A O 1
ATOM 1256 N N . CYS A 1 167 ? 8.672 8.688 -7.258 1 90.38 167 CYS A N 1
ATOM 1257 C CA . CYS A 1 167 ? 8.023 7.523 -6.664 1 90.38 167 CYS A CA 1
ATOM 1258 C C . CYS A 1 167 ? 7.582 6.539 -7.738 1 90.38 167 CYS A C 1
ATOM 1260 O O . CYS A 1 167 ? 7.832 5.336 -7.625 1 90.38 167 CYS A O 1
ATOM 1262 N N . ALA A 1 168 ? 7 7.051 -8.758 1 93.5 168 ALA A N 1
ATOM 1263 C CA . ALA A 1 168 ? 6.551 6.207 -9.859 1 93.5 168 ALA A CA 1
ATOM 1264 C C . ALA A 1 168 ? 7.73 5.523 -10.547 1 93.5 168 ALA A C 1
ATOM 1266 O O . ALA A 1 168 ? 7.656 4.34 -10.883 1 93.5 168 ALA A O 1
ATOM 1267 N N . GLY A 1 169 ? 8.727 6.27 -10.742 1 95.06 169 GLY A N 1
ATOM 1268 C CA . GLY A 1 169 ? 9.922 5.699 -11.344 1 95.06 169 GLY A CA 1
ATOM 1269 C C . GLY A 1 169 ? 10.562 4.625 -10.492 1 95.06 169 GLY A C 1
ATOM 1270 O O . GLY A 1 169 ? 11.039 3.613 -11.016 1 95.06 169 GLY A O 1
ATOM 1271 N N . THR A 1 170 ? 10.648 4.855 -9.227 1 93.75 170 THR A N 1
ATOM 1272 C CA . THR A 1 170 ? 11.203 3.863 -8.312 1 93.75 170 THR A CA 1
ATOM 1273 C C . THR A 1 170 ? 10.375 2.58 -8.344 1 93.75 170 THR A C 1
ATOM 1275 O O . THR A 1 170 ? 10.93 1.479 -8.352 1 93.75 170 THR A O 1
ATOM 1278 N N . ALA A 1 171 ? 9.094 2.713 -8.352 1 94.88 171 ALA A N 1
ATOM 1279 C CA . ALA A 1 171 ? 8.219 1.55 -8.461 1 94.88 171 ALA A CA 1
ATOM 1280 C C . ALA A 1 171 ? 8.445 0.818 -9.781 1 94.88 171 ALA A C 1
ATOM 1282 O O . ALA A 1 171 ? 8.453 -0.414 -9.82 1 94.88 171 ALA A O 1
ATOM 1283 N N . ALA A 1 172 ? 8.617 1.57 -10.836 1 96.75 172 ALA A N 1
ATOM 1284 C CA . ALA A 1 172 ? 8.898 0.988 -12.148 1 96.75 172 ALA A CA 1
ATOM 1285 C C . ALA A 1 172 ? 10.227 0.227 -12.133 1 96.75 172 ALA A C 1
ATOM 1287 O O . ALA A 1 172 ? 10.367 -0.791 -12.812 1 96.75 172 ALA A O 1
ATOM 1288 N N . GLY A 1 173 ? 11.156 0.761 -11.461 1 94.94 173 GLY A N 1
ATOM 1289 C CA . GLY A 1 173 ? 12.422 0.062 -11.32 1 94.94 173 GLY A CA 1
ATOM 1290 C C . GLY A 1 173 ? 12.289 -1.303 -10.672 1 94.94 173 GLY A C 1
ATOM 1291 O O . GLY A 1 173 ? 12.859 -2.283 -11.156 1 94.94 173 GLY A O 1
ATOM 1292 N N . MET A 1 174 ? 11.523 -1.404 -9.664 1 92.94 174 MET A N 1
ATOM 1293 C CA . MET A 1 174 ? 11.281 -2.682 -9 1 92.94 174 MET A CA 1
ATOM 1294 C C . MET A 1 174 ? 10.539 -3.645 -9.922 1 92.94 174 MET A C 1
ATOM 1296 O O . MET A 1 174 ? 10.828 -4.84 -9.938 1 92.94 174 MET A O 1
ATOM 1300 N N . ALA A 1 175 ? 9.609 -3.141 -10.602 1 93.69 175 ALA A N 1
ATOM 1301 C CA . ALA A 1 175 ? 8.836 -3.953 -11.539 1 93.69 175 ALA A CA 1
ATOM 1302 C C . ALA A 1 175 ? 9.719 -4.488 -12.656 1 93.69 175 ALA A C 1
ATOM 1304 O O . ALA A 1 175 ? 9.523 -5.617 -13.117 1 93.69 175 ALA A O 1
ATOM 1305 N N . SER A 1 176 ? 10.641 -3.697 -13.086 1 92.62 176 SER A N 1
ATOM 1306 C CA . SER A 1 176 ? 11.531 -4.121 -14.164 1 92.62 176 SER A CA 1
ATOM 1307 C C . SER A 1 176 ? 12.578 -5.102 -13.664 1 92.62 176 SER A C 1
ATOM 1309 O O . SER A 1 176 ? 12.984 -6.016 -14.383 1 92.62 176 SER A O 1
ATOM 1311 N N . ALA A 1 177 ? 12.953 -4.906 -12.422 1 90.38 177 ALA A N 1
ATOM 1312 C CA . ALA A 1 177 ? 14.008 -5.746 -11.867 1 90.38 177 ALA A CA 1
ATOM 1313 C C . ALA A 1 177 ? 13.461 -7.117 -11.469 1 90.38 177 ALA A C 1
ATOM 1315 O O . ALA A 1 177 ? 14.109 -8.141 -11.711 1 90.38 177 ALA A O 1
ATOM 1316 N N . PHE A 1 178 ? 12.273 -7.195 -10.898 1 88.88 178 PHE A N 1
ATOM 1317 C CA . PHE A 1 178 ? 11.766 -8.445 -10.344 1 88.88 178 PHE A CA 1
ATOM 1318 C C . PHE A 1 178 ? 10.438 -8.828 -10.977 1 88.88 178 PHE A C 1
ATOM 1320 O O . PHE A 1 178 ? 9.875 -9.875 -10.664 1 88.88 178 PHE A O 1
ATOM 1327 N N . GLY A 1 179 ? 9.969 -8.016 -11.844 1 88.38 179 GLY A N 1
ATOM 1328 C CA . GLY A 1 179 ? 8.656 -8.281 -12.414 1 88.38 179 GLY A CA 1
ATOM 1329 C C . GLY A 1 179 ? 7.531 -8.148 -11.406 1 88.38 179 GLY A C 1
ATOM 1330 O O . GLY A 1 179 ? 6.555 -8.898 -11.453 1 88.38 179 GLY A O 1
ATOM 1331 N N . ALA A 1 180 ? 7.68 -7.266 -10.516 1 91.38 180 ALA A N 1
ATOM 1332 C CA . ALA A 1 180 ? 6.738 -7.168 -9.406 1 91.38 180 ALA A CA 1
ATOM 1333 C C . ALA A 1 180 ? 6.184 -5.754 -9.281 1 91.38 180 ALA A C 1
ATOM 1335 O O . ALA A 1 180 ? 6.633 -4.977 -8.438 1 91.38 180 ALA A O 1
ATOM 1336 N N . PRO A 1 181 ? 5.129 -5.43 -10.016 1 92.56 181 PRO A N 1
ATOM 1337 C CA . PRO A 1 181 ? 4.582 -4.07 -9.977 1 92.56 181 PRO A CA 1
ATOM 1338 C C . PRO A 1 181 ? 3.896 -3.75 -8.648 1 92.56 181 PRO A C 1
ATOM 1340 O O . PRO A 1 181 ? 3.99 -2.621 -8.156 1 92.56 181 PRO A O 1
ATOM 1343 N N . ILE A 1 182 ? 3.156 -4.656 -8.062 1 92.75 182 ILE A N 1
ATOM 1344 C CA . ILE A 1 182 ? 2.447 -4.414 -6.812 1 92.75 182 ILE A CA 1
ATOM 1345 C C . ILE A 1 182 ? 3.453 -4.184 -5.688 1 92.75 182 ILE A C 1
ATOM 1347 O O . ILE A 1 182 ? 3.283 -3.273 -4.871 1 92.75 182 ILE A O 1
ATOM 1351 N N . SER A 1 183 ? 4.496 -4.992 -5.707 1 92.44 183 SER A N 1
ATOM 1352 C CA . SER A 1 183 ? 5.539 -4.832 -4.695 1 92.44 183 SER A CA 1
ATOM 1353 C C . SER A 1 183 ? 6.246 -3.49 -4.84 1 92.44 183 SER A C 1
ATOM 1355 O O . SER A 1 183 ? 6.703 -2.912 -3.852 1 92.44 183 SER A O 1
ATOM 1357 N N . GLY A 1 184 ? 6.406 -3.037 -6.066 1 92.19 184 GLY A N 1
ATOM 1358 C CA . GLY A 1 184 ? 6.996 -1.725 -6.273 1 92.19 184 GLY A CA 1
ATOM 1359 C C . GLY A 1 184 ? 6.219 -0.609 -5.598 1 92.19 184 GLY A C 1
ATOM 1360 O O . GLY A 1 184 ? 6.809 0.282 -4.984 1 92.19 184 GLY A O 1
ATOM 1361 N N . VAL A 1 185 ? 4.93 -0.689 -5.676 1 91.94 185 VAL A N 1
ATOM 1362 C CA . VAL A 1 185 ? 4.07 0.298 -5.035 1 91.94 185 VAL A CA 1
ATOM 1363 C C . VAL A 1 185 ? 4.227 0.211 -3.518 1 91.94 185 VAL A C 1
ATOM 1365 O O . VAL A 1 185 ? 4.359 1.234 -2.842 1 91.94 185 VAL A O 1
ATOM 1368 N N . LEU A 1 186 ? 4.246 -0.976 -3.051 1 91.38 186 LEU A N 1
ATOM 1369 C CA . LEU A 1 186 ? 4.34 -1.187 -1.609 1 91.38 186 LEU A CA 1
ATOM 1370 C C . LEU A 1 186 ? 5.707 -0.752 -1.087 1 91.38 186 LEU A C 1
ATOM 1372 O O . LEU A 1 186 ? 5.816 -0.261 0.039 1 91.38 186 LEU A O 1
ATOM 1376 N N . LEU A 1 187 ? 6.691 -0.93 -1.894 1 90.12 187 LEU A N 1
ATOM 1377 C CA . LEU A 1 187 ? 8.031 -0.514 -1.499 1 90.12 187 LEU A CA 1
ATOM 1378 C C . LEU A 1 187 ? 8.094 0.997 -1.302 1 90.12 187 LEU A C 1
ATOM 1380 O O . LEU A 1 187 ? 8.664 1.475 -0.318 1 90.12 187 LEU A O 1
ATOM 1384 N N . VAL A 1 188 ? 7.555 1.726 -2.225 1 87.44 188 VAL A N 1
ATOM 1385 C CA . VAL A 1 188 ? 7.57 3.182 -2.145 1 87.44 188 VAL A CA 1
ATOM 1386 C C . VAL A 1 188 ? 6.742 3.646 -0.951 1 87.44 188 VAL A C 1
ATOM 1388 O O . VAL A 1 188 ? 7.09 4.621 -0.284 1 87.44 188 VAL A O 1
ATOM 1391 N N . LEU A 1 189 ? 5.73 2.902 -0.653 1 83.62 189 LEU A N 1
ATOM 1392 C CA . LEU A 1 189 ? 4.848 3.264 0.451 1 83.62 189 LEU A CA 1
ATOM 1393 C C . LEU A 1 189 ? 5.5 2.949 1.794 1 83.62 189 LEU A C 1
ATOM 1395 O O . LEU A 1 189 ? 5.379 3.727 2.744 1 83.62 189 LEU A O 1
ATOM 1399 N N . GLU A 1 190 ? 6.117 1.879 1.895 1 83.31 190 GLU A N 1
ATOM 1400 C CA . GLU A 1 190 ? 6.695 1.435 3.16 1 83.31 190 GLU A CA 1
ATOM 1401 C C . GLU A 1 190 ? 7.98 2.197 3.479 1 83.31 190 GLU A C 1
ATOM 1403 O O . GLU A 1 190 ? 8.289 2.443 4.645 1 83.31 190 GLU A O 1
ATOM 1408 N N . GLU A 1 191 ? 8.789 2.551 2.51 1 75.31 191 GLU A N 1
ATOM 1409 C CA . GLU A 1 191 ? 10.086 3.168 2.775 1 75.31 191 GLU A CA 1
ATOM 1410 C C . GLU A 1 191 ? 10.039 4.676 2.541 1 75.31 191 GLU A C 1
ATOM 1412 O O . GLU A 1 191 ? 10.789 5.43 3.164 1 75.31 191 GLU A O 1
ATOM 1417 N N . GLY A 1 192 ? 9.391 5.125 1.681 1 64.25 192 GLY A N 1
ATOM 1418 C CA . GLY A 1 192 ? 9.766 6.398 1.084 1 64.25 192 GLY A CA 1
ATOM 1419 C C . GLY A 1 192 ? 8.797 7.52 1.421 1 64.25 192 GLY A C 1
ATOM 1420 O O . GLY A 1 192 ? 9.219 8.602 1.847 1 64.25 192 GLY A O 1
ATOM 1421 N N . ALA A 1 193 ? 7.477 7.305 1.269 1 61.41 193 ALA A N 1
ATOM 1422 C CA . ALA A 1 193 ? 6.641 8.469 0.986 1 61.41 193 ALA A CA 1
ATOM 1423 C C . ALA A 1 193 ? 6.117 9.094 2.275 1 61.41 193 ALA A C 1
ATOM 1425 O O . ALA A 1 193 ? 5.633 8.383 3.164 1 61.41 193 ALA A O 1
ATOM 1426 N N . SER A 1 194 ? 6.566 10.305 2.453 1 62.56 194 SER A N 1
ATOM 1427 C CA . SER A 1 194 ? 6.031 11.094 3.562 1 62.56 194 SER A CA 1
ATOM 1428 C C . SER A 1 194 ? 4.582 11.484 3.309 1 62.56 194 SER A C 1
ATOM 1430 O O . SER A 1 194 ? 3.828 11.742 4.25 1 62.56 194 SER A O 1
ATOM 1432 N N . PHE A 1 195 ? 4.316 11.578 1.991 1 64.25 195 PHE A N 1
ATOM 1433 C CA . PHE A 1 195 ? 2.961 11.984 1.644 1 64.25 195 PHE A CA 1
ATOM 1434 C C . PHE A 1 195 ? 2.301 10.953 0.737 1 64.25 195 PHE A C 1
ATOM 1436 O O . PHE A 1 195 ? 2.975 10.305 -0.066 1 64.25 195 PHE A O 1
ATOM 1443 N N . TRP A 1 196 ? 1.123 10.586 1.137 1 67.25 196 TRP A N 1
ATOM 1444 C CA . TRP A 1 196 ? 0.445 9.562 0.347 1 67.25 196 TRP A CA 1
ATOM 1445 C C . TRP A 1 196 ? -0.907 10.062 -0.149 1 67.25 196 TRP A C 1
ATOM 1447 O O . TRP A 1 196 ? -1.634 10.734 0.587 1 67.25 196 TRP A O 1
ATOM 1457 N N . ASP A 1 197 ? -0.967 10 -1.448 1 73.06 197 ASP A N 1
ATOM 1458 C CA . ASP A 1 197 ? -2.289 10.242 -2.021 1 73.06 197 ASP A CA 1
ATOM 1459 C C . ASP A 1 197 ? -2.701 9.094 -2.945 1 73.06 197 ASP A C 1
ATOM 1461 O O . ASP A 1 197 ? -1.863 8.289 -3.355 1 73.06 197 ASP A O 1
ATOM 1465 N N . THR A 1 198 ? -3.912 8.914 -3.133 1 76.44 198 THR A N 1
ATOM 1466 C CA . THR A 1 198 ? -4.477 7.844 -3.949 1 76.44 198 THR A CA 1
ATOM 1467 C C . THR A 1 198 ? -3.961 7.926 -5.383 1 76.44 198 THR A C 1
ATOM 1469 O O . THR A 1 198 ? -3.771 6.902 -6.039 1 76.44 198 THR A O 1
ATOM 1472 N N . ASP A 1 199 ? -3.668 9.078 -5.809 1 78.75 199 ASP A N 1
ATOM 1473 C CA . ASP A 1 199 ? -3.148 9.242 -7.16 1 78.75 199 ASP A CA 1
ATOM 1474 C C . ASP A 1 199 ? -1.731 8.688 -7.277 1 78.75 199 ASP A C 1
ATOM 1476 O O . ASP A 1 199 ? -1.355 8.133 -8.312 1 78.75 199 ASP A O 1
ATOM 1480 N N . LEU A 1 200 ? -1.076 8.914 -6.207 1 83.81 200 LEU A N 1
ATOM 1481 C CA . LEU A 1 200 ? 0.287 8.398 -6.203 1 83.81 200 LEU A CA 1
ATOM 1482 C C . LEU A 1 200 ? 0.289 6.875 -6.332 1 83.81 200 LEU A C 1
ATOM 1484 O O . LEU A 1 200 ? 1.12 6.309 -7.043 1 83.81 200 LEU A O 1
ATOM 1488 N N . ILE A 1 201 ? -0.632 6.215 -5.695 1 86.94 201 ILE A N 1
ATOM 1489 C CA . ILE A 1 201 ? -0.741 4.762 -5.754 1 86.94 201 ILE A CA 1
ATOM 1490 C C . ILE A 1 201 ? -1.077 4.324 -7.176 1 86.94 201 ILE A C 1
ATOM 1492 O O . ILE A 1 201 ? -0.443 3.414 -7.719 1 86.94 201 ILE A O 1
ATOM 1496 N N . LEU A 1 202 ? -1.955 5 -7.75 1 88.06 202 LEU A N 1
ATOM 1497 C CA . LEU A 1 202 ? -2.406 4.664 -9.094 1 88.06 202 LEU A CA 1
ATOM 1498 C C . LEU A 1 202 ? -1.294 4.883 -10.109 1 88.06 202 LEU A C 1
ATOM 1500 O O . LEU A 1 202 ? -1.056 4.035 -10.977 1 88.06 202 LEU A O 1
ATOM 1504 N N . PHE A 1 203 ? -0.602 6.012 -9.984 1 88.94 203 PHE A N 1
ATOM 1505 C CA . PHE A 1 203 ? 0.463 6.344 -10.922 1 88.94 203 PHE A CA 1
ATOM 1506 C C . PHE A 1 203 ? 1.632 5.375 -10.773 1 88.94 203 PHE A C 1
ATOM 1508 O O . PHE A 1 203 ? 2.219 4.949 -11.773 1 88.94 203 PHE A O 1
ATOM 1515 N N . SER A 1 204 ? 1.958 5.105 -9.555 1 92.19 204 SER A N 1
ATOM 1516 C CA . SER A 1 204 ? 3.066 4.188 -9.312 1 92.19 204 SER A CA 1
ATOM 1517 C C . SER A 1 204 ? 2.738 2.785 -9.805 1 92.19 204 SER A C 1
ATOM 1519 O O . SER A 1 204 ? 3.596 2.105 -10.375 1 92.19 204 SER A O 1
ATOM 1521 N N . PHE A 1 205 ? 1.494 2.4 -9.594 1 94.06 205 PHE A N 1
ATOM 1522 C CA . PHE A 1 205 ? 1.057 1.087 -10.055 1 94.06 205 PHE A CA 1
ATOM 1523 C C . PHE A 1 205 ? 1.058 1.018 -11.578 1 94.06 205 PHE A C 1
ATOM 1525 O O . PHE A 1 205 ? 1.592 0.071 -12.156 1 94.06 205 PHE A O 1
ATOM 1532 N N . PHE A 1 206 ? 0.508 1.95 -12.18 1 92.94 206 PHE A N 1
ATOM 1533 C CA . PHE A 1 206 ? 0.454 1.997 -13.641 1 92.94 206 PHE A CA 1
ATOM 1534 C C . PHE A 1 206 ? 1.857 2.045 -14.234 1 92.94 206 PHE A C 1
ATOM 1536 O O . PHE A 1 206 ? 2.137 1.383 -15.234 1 92.94 206 PHE A O 1
ATOM 1543 N N . CYS A 1 207 ? 2.652 2.916 -13.633 1 95.44 207 CYS A N 1
ATOM 1544 C CA . CYS A 1 207 ? 4.031 3.008 -14.102 1 95.44 207 CYS A CA 1
ATOM 1545 C C . CYS A 1 207 ? 4.742 1.666 -13.977 1 95.44 207 CYS A C 1
ATOM 1547 O O . CYS A 1 207 ? 5.465 1.252 -14.883 1 95.44 207 CYS A O 1
ATOM 1549 N N . GLY A 1 208 ? 4.602 0.976 -12.867 1 94.81 208 GLY A N 1
ATOM 1550 C CA . GLY A 1 208 ? 5.188 -0.34 -12.664 1 94.81 208 GLY A CA 1
ATOM 1551 C C . GLY A 1 208 ? 4.68 -1.373 -13.656 1 94.81 208 GLY A C 1
ATOM 1552 O O . GLY A 1 208 ? 5.465 -2.141 -14.219 1 94.81 208 GLY A O 1
ATOM 1553 N N . LEU A 1 209 ? 3.426 -1.384 -13.945 1 92.94 209 LEU A N 1
ATOM 1554 C CA . LEU A 1 209 ? 2.83 -2.32 -14.891 1 92.94 209 LEU A CA 1
ATOM 1555 C C . LEU A 1 209 ? 3.346 -2.064 -16.297 1 92.94 209 LEU A C 1
ATOM 1557 O O . LEU A 1 209 ? 3.646 -3.01 -17.031 1 92.94 209 LEU A O 1
ATOM 1561 N N . SER A 1 210 ? 3.338 -0.829 -16.672 1 93.88 210 SER A N 1
ATOM 1562 C CA . SER A 1 210 ? 3.848 -0.467 -17.984 1 93.88 210 SER A CA 1
ATOM 1563 C C . SER A 1 210 ? 5.312 -0.863 -18.141 1 93.88 210 SER A C 1
ATOM 1565 O O . SER A 1 210 ? 5.723 -1.342 -19.203 1 93.88 210 SER A O 1
ATOM 1567 N N . ALA A 1 211 ? 6.043 -0.584 -17.078 1 95.19 211 ALA A N 1
ATOM 1568 C CA . ALA A 1 211 ? 7.453 -0.962 -17.141 1 95.19 211 ALA A CA 1
ATOM 1569 C C . ALA A 1 211 ? 7.609 -2.469 -17.312 1 95.19 211 ALA A C 1
ATOM 1571 O O . ALA A 1 211 ? 8.469 -2.922 -18.078 1 95.19 211 ALA A O 1
ATOM 1572 N N . LYS A 1 212 ? 6.859 -3.205 -16.547 1 91.19 212 LYS A N 1
ATOM 1573 C CA . LYS A 1 212 ? 6.895 -4.656 -16.688 1 91.19 212 LYS A CA 1
ATOM 1574 C C . LYS A 1 212 ? 6.5 -5.07 -18.109 1 91.19 212 LYS A C 1
ATOM 1576 O O . LYS A 1 212 ? 7.105 -5.977 -18.688 1 91.19 212 LYS A O 1
ATOM 1581 N N . PHE A 1 213 ? 5.512 -4.492 -18.656 1 89.12 213 PHE A N 1
ATOM 1582 C CA . PHE A 1 213 ? 5.047 -4.773 -20 1 89.12 213 PHE A CA 1
ATOM 1583 C C . PHE A 1 213 ? 6.145 -4.488 -21.031 1 89.12 213 PHE A C 1
ATOM 1585 O O . PHE A 1 213 ? 6.441 -5.324 -21.875 1 89.12 213 PHE A O 1
ATOM 1592 N N . PHE A 1 214 ? 6.734 -3.316 -20.953 1 90.5 214 PHE A N 1
ATOM 1593 C CA . PHE A 1 214 ? 7.801 -2.943 -21.875 1 90.5 214 PHE A CA 1
ATOM 1594 C C . PHE A 1 214 ? 9.008 -3.854 -21.703 1 90.5 214 PHE A C 1
ATOM 1596 O O . PHE A 1 214 ? 9.641 -4.242 -22.688 1 90.5 214 PHE A O 1
ATOM 1603 N N . PHE A 1 215 ? 9.312 -4.078 -20.453 1 90 215 PHE A N 1
ATOM 1604 C CA . PHE A 1 215 ? 10.445 -4.961 -20.188 1 90 215 PHE A CA 1
ATOM 1605 C C . PHE A 1 215 ? 10.258 -6.305 -20.875 1 90 215 PHE A C 1
ATOM 1607 O O . PHE A 1 215 ? 11.18 -6.801 -21.531 1 90 215 PHE A O 1
ATOM 1614 N N . PHE A 1 216 ? 9.117 -6.812 -20.844 1 83.81 216 PHE A N 1
ATOM 1615 C CA . PHE A 1 216 ? 8.867 -8.148 -21.375 1 83.81 216 PHE A CA 1
ATOM 1616 C C . PHE A 1 216 ? 8.82 -8.109 -22.906 1 83.81 216 PHE A C 1
ATOM 1618 O O . PHE A 1 216 ? 9.312 -9.023 -23.562 1 83.81 216 PHE A O 1
ATOM 1625 N N . ILE A 1 217 ? 8.242 -7.152 -23.469 1 84.06 217 ILE A N 1
ATOM 1626 C CA . ILE A 1 217 ? 8.156 -7.043 -24.922 1 84.06 217 ILE A CA 1
ATOM 1627 C C . ILE A 1 217 ? 9.562 -6.93 -25.516 1 84.06 217 ILE A C 1
ATOM 1629 O O . ILE A 1 217 ? 9.875 -7.594 -26.516 1 84.06 217 ILE A O 1
ATOM 1633 N N . PHE A 1 218 ? 10.359 -6.203 -24.875 1 85.12 218 PHE A N 1
ATOM 1634 C CA . PHE A 1 218 ? 11.695 -5.977 -25.406 1 85.12 218 PHE A CA 1
ATOM 1635 C C . PHE A 1 218 ? 12.609 -7.152 -25.094 1 85.12 218 PHE A C 1
ATOM 1637 O O . PHE A 1 218 ? 13.5 -7.484 -25.891 1 85.12 218 PHE A O 1
ATOM 1644 N N . LEU A 1 219 ? 12.406 -7.711 -23.938 1 82.06 219 LEU A N 1
ATOM 1645 C CA . LEU A 1 219 ? 13.18 -8.906 -23.625 1 82.06 219 LEU A CA 1
ATOM 1646 C C . LEU A 1 219 ? 12.883 -10.023 -24.609 1 82.06 219 LEU A C 1
ATOM 1648 O O . LEU A 1 219 ? 13.805 -10.695 -25.094 1 82.06 219 LEU A O 1
ATOM 1652 N N . GLN A 1 220 ? 11.609 -10.281 -24.859 1 78.75 220 GLN A N 1
ATOM 1653 C CA . GLN A 1 220 ? 11.219 -11.32 -25.812 1 78.75 220 GLN A CA 1
ATOM 1654 C C . GLN A 1 220 ? 11.68 -10.984 -27.219 1 78.75 220 GLN A C 1
ATOM 1656 O O . GLN A 1 220 ? 12.062 -11.883 -27.984 1 78.75 220 GLN A O 1
ATOM 1661 N N . GLY A 1 221 ? 11.633 -9.75 -27.578 1 76.06 221 GLY A N 1
ATOM 1662 C CA . GLY A 1 221 ? 12.062 -9.336 -28.891 1 76.06 221 GLY A CA 1
ATOM 1663 C C . GLY A 1 221 ? 13.562 -9.406 -29.094 1 76.06 221 GLY A C 1
ATOM 1664 O O . GLY A 1 221 ? 14.047 -10.016 -30.047 1 76.06 221 GLY A O 1
ATOM 1665 N N . PHE A 1 222 ? 14.297 -8.898 -28.125 1 71.25 222 PHE A N 1
ATOM 1666 C CA . PHE A 1 222 ? 15.734 -8.75 -28.297 1 71.25 222 PHE A CA 1
ATOM 1667 C C . PHE A 1 222 ? 16.469 -10.039 -27.938 1 71.25 222 PHE A C 1
ATOM 1669 O O . PHE A 1 222 ? 17.469 -10.383 -28.547 1 71.25 222 PHE A O 1
ATOM 1676 N N . ILE A 1 223 ? 15.891 -10.734 -26.953 1 67.69 223 ILE A N 1
ATOM 1677 C CA . ILE A 1 223 ? 16.656 -11.875 -26.453 1 67.69 223 ILE A CA 1
ATOM 1678 C C . ILE A 1 223 ? 16.094 -13.164 -27.047 1 67.69 223 ILE A C 1
ATOM 1680 O O . ILE A 1 223 ? 16.859 -14.031 -27.484 1 67.69 223 ILE A O 1
ATOM 1684 N N . VAL A 1 224 ? 14.789 -13.367 -27.078 1 68.56 224 VAL A N 1
ATOM 1685 C CA . VAL A 1 224 ? 14.211 -14.633 -27.531 1 68.56 224 VAL A CA 1
ATOM 1686 C C . VAL A 1 224 ? 13.828 -14.539 -29 1 68.56 224 VAL A C 1
ATOM 1688 O O . VAL A 1 224 ? 13.57 -15.555 -29.641 1 68.56 224 VAL A O 1
ATOM 1691 N N . ASP A 1 225 ? 13.969 -13.352 -29.656 1 71 225 ASP A N 1
ATOM 1692 C CA . ASP A 1 225 ? 13.648 -13.102 -31.062 1 71 225 ASP A CA 1
ATOM 1693 C C . ASP A 1 225 ? 12.188 -13.43 -31.359 1 71 225 ASP A C 1
ATOM 1695 O O . ASP A 1 225 ? 11.883 -14.047 -32.375 1 71 225 ASP A O 1
ATOM 1699 N N . SER A 1 226 ? 11.32 -13.5 -30.422 1 75 226 SER A N 1
ATOM 1700 C CA . SER A 1 226 ? 9.883 -13.688 -30.578 1 75 226 SER A CA 1
ATOM 1701 C C . SER A 1 226 ? 9.109 -12.422 -30.234 1 75 226 SER A C 1
ATOM 1703 O O . SER A 1 226 ? 8.875 -12.141 -29.047 1 75 226 SER A O 1
ATOM 1705 N N . TRP A 1 227 ? 8.961 -11.664 -31.391 1 76.38 227 TRP A N 1
ATOM 1706 C CA . TRP A 1 227 ? 8.203 -10.43 -31.188 1 76.38 227 TRP A CA 1
ATOM 1707 C C . TRP A 1 227 ? 6.707 -10.719 -31.141 1 76.38 227 TRP A C 1
ATOM 1709 O O . TRP A 1 227 ? 6.191 -11.5 -31.938 1 76.38 227 TRP A O 1
ATOM 1719 N N . GLY A 1 228 ? 6.035 -10.398 -30.109 1 66.69 228 GLY A N 1
ATOM 1720 C CA . GLY A 1 228 ? 4.586 -10.484 -30.125 1 66.69 228 GLY A CA 1
ATOM 1721 C C . GLY A 1 228 ? 4.039 -11.5 -29.141 1 66.69 228 GLY A C 1
ATOM 1722 O O . GLY A 1 228 ? 2.828 -11.57 -28.922 1 66.69 228 GLY A O 1
ATOM 1723 N N . ALA A 1 229 ? 4.863 -12.492 -28.781 1 69.38 229 ALA A N 1
ATOM 1724 C CA . ALA A 1 229 ? 4.402 -13.492 -27.812 1 69.38 229 ALA A CA 1
ATOM 1725 C C . ALA A 1 229 ? 5.078 -13.305 -26.469 1 69.38 229 ALA A C 1
ATOM 1727 O O . ALA A 1 229 ? 6.309 -13.242 -26.375 1 69.38 229 ALA A O 1
ATOM 1728 N N . LEU A 1 230 ? 4.266 -13.031 -25.531 1 74.94 230 LEU A N 1
ATOM 1729 C CA . LEU A 1 230 ? 4.77 -12.867 -24.172 1 74.94 230 LEU A CA 1
ATOM 1730 C C . LEU A 1 230 ? 4.59 -14.148 -23.359 1 74.94 230 LEU A C 1
ATOM 1732 O O . LEU A 1 230 ? 3.488 -14.445 -22.891 1 74.94 230 LEU A O 1
ATOM 1736 N N . GLU A 1 231 ? 5.645 -14.906 -23.234 1 71.19 231 GLU A N 1
ATOM 1737 C CA . GLU A 1 231 ? 5.57 -16.156 -22.469 1 71.19 231 GLU A CA 1
ATOM 1738 C C . GLU A 1 231 ? 5.309 -15.883 -20.984 1 71.19 231 GLU A C 1
ATOM 1740 O O . GLU A 1 231 ? 5.984 -15.055 -20.375 1 71.19 231 GLU A O 1
ATOM 1745 N N . MET A 1 232 ? 4.359 -16.562 -20.531 1 67.31 232 MET A N 1
ATOM 1746 C CA . MET A 1 232 ? 3.877 -16.297 -19.172 1 67.31 232 MET A CA 1
ATOM 1747 C C . MET A 1 232 ? 4.945 -16.641 -18.141 1 67.31 232 MET A C 1
ATOM 1749 O O . MET A 1 232 ? 5.105 -15.938 -17.141 1 67.31 232 MET A O 1
ATOM 1753 N N . GLU A 1 233 ? 5.672 -17.672 -18.359 1 61.25 233 GLU A N 1
ATOM 1754 C CA . GLU A 1 233 ? 6.68 -18.078 -17.391 1 61.25 233 GLU A CA 1
ATOM 1755 C C . GLU A 1 233 ? 7.863 -17.109 -17.391 1 61.25 233 GLU A C 1
ATOM 1757 O O . GLU A 1 233 ? 8.523 -16.938 -16.359 1 61.25 233 GLU A O 1
ATOM 1762 N N . GLY A 1 234 ? 8.078 -16.531 -18.5 1 58.09 234 GLY A N 1
ATOM 1763 C CA . GLY A 1 234 ? 9.156 -15.578 -18.609 1 58.09 234 GLY A CA 1
ATOM 1764 C C . GLY A 1 234 ? 8.914 -14.305 -17.812 1 58.09 234 GLY A C 1
ATOM 1765 O O . GLY A 1 234 ? 9.852 -13.562 -17.516 1 58.09 234 GLY A O 1
ATOM 1766 N N . TYR A 1 235 ? 7.797 -14.328 -17.312 1 60.44 235 TYR A N 1
ATOM 1767 C CA . TYR A 1 235 ? 7.371 -13.141 -16.578 1 60.44 235 TYR A CA 1
ATOM 1768 C C . TYR A 1 235 ? 7.855 -13.195 -15.141 1 60.44 235 TYR A C 1
ATOM 1770 O O . TYR A 1 235 ? 7.902 -12.164 -14.453 1 60.44 235 TYR A O 1
ATOM 1778 N N . LEU A 1 236 ? 8.305 -14.375 -14.875 1 65.12 236 LEU A N 1
ATOM 1779 C CA . LEU A 1 236 ? 8.672 -14.547 -13.477 1 65.12 236 LEU A CA 1
ATOM 1780 C C . LEU A 1 236 ? 10.188 -14.539 -13.305 1 65.12 236 LEU A C 1
ATOM 1782 O O . LEU A 1 236 ? 10.891 -15.383 -13.875 1 65.12 236 LEU A O 1
ATOM 1786 N N . PHE A 1 237 ? 10.664 -13.547 -12.531 1 71.62 237 PHE A N 1
ATOM 1787 C CA . PHE A 1 237 ? 12.102 -13.375 -12.352 1 71.62 237 PHE A CA 1
ATOM 1788 C C . PHE A 1 237 ? 12.734 -14.648 -11.812 1 71.62 237 PHE A C 1
ATOM 1790 O O . PHE A 1 237 ? 13.766 -15.094 -12.312 1 71.62 237 PHE A O 1
ATOM 1797 N N . PHE A 1 238 ? 12.07 -15.328 -10.875 1 75.44 238 PHE A N 1
ATOM 1798 C CA . PHE A 1 238 ? 12.633 -16.531 -10.273 1 75.44 238 PHE A CA 1
ATOM 1799 C C . PHE A 1 238 ? 11.922 -17.781 -10.797 1 75.44 238 PHE A C 1
ATOM 1801 O O . PHE A 1 238 ? 12.164 -18.891 -10.32 1 75.44 238 PHE A O 1
ATOM 1808 N N . GLY A 1 239 ? 11.008 -17.641 -11.703 1 75.69 239 GLY A N 1
ATOM 1809 C CA . GLY A 1 239 ? 10.258 -18.781 -12.227 1 75.69 239 GLY A CA 1
ATOM 1810 C C . GLY A 1 239 ? 9.148 -19.234 -11.305 1 75.69 239 GLY A C 1
ATOM 1811 O O . GLY A 1 239 ? 9.133 -18.891 -10.117 1 75.69 239 GLY A O 1
ATOM 1812 N N . PRO A 1 240 ? 8.219 -20 -11.82 1 79.25 240 PRO A N 1
ATOM 1813 C CA . PRO A 1 240 ? 7.105 -20.469 -10.992 1 79.25 240 PRO A CA 1
ATOM 1814 C C . PRO A 1 240 ? 7.539 -21.516 -9.961 1 79.25 240 PRO A C 1
ATOM 1816 O O . PRO A 1 240 ? 8.156 -22.516 -10.312 1 79.25 240 PRO A O 1
ATOM 1819 N N . PHE A 1 241 ? 7.234 -21.203 -8.766 1 82.06 241 PHE A N 1
ATOM 1820 C CA . PHE A 1 241 ? 7.523 -22.125 -7.664 1 82.06 241 PHE A CA 1
ATOM 1821 C C . PHE A 1 241 ? 6.379 -23.109 -7.465 1 82.06 241 PHE A C 1
ATOM 1823 O O . PHE A 1 241 ? 5.211 -22.719 -7.441 1 82.06 241 PHE A O 1
ATOM 1830 N N . LYS A 1 242 ? 6.652 -24.406 -7.422 1 79.38 242 LYS A N 1
ATOM 1831 C CA . LYS A 1 242 ? 5.668 -25.453 -7.129 1 79.38 242 LYS A CA 1
ATOM 1832 C C . LYS A 1 242 ? 5.953 -26.109 -5.785 1 79.38 242 LYS A C 1
ATOM 1834 O O . LYS A 1 242 ? 6.984 -26.766 -5.613 1 79.38 242 LYS A O 1
ATOM 1839 N N . PRO A 1 243 ? 4.996 -25.859 -4.891 1 78.94 243 PRO A N 1
ATOM 1840 C CA . PRO A 1 243 ? 5.211 -26.5 -3.59 1 78.94 243 PRO A CA 1
ATOM 1841 C C . PRO A 1 243 ? 5.23 -28.016 -3.67 1 78.94 243 PRO A C 1
ATOM 1843 O O . PRO A 1 243 ? 4.492 -28.609 -4.461 1 78.94 243 PRO A O 1
ATOM 1846 N N . ASN A 1 244 ? 6.078 -28.609 -2.912 1 74.94 244 ASN A N 1
ATOM 1847 C CA . ASN A 1 244 ? 6.188 -30.062 -2.871 1 74.94 244 ASN A CA 1
ATOM 1848 C C . ASN A 1 244 ? 5.168 -30.672 -1.916 1 74.94 244 ASN A C 1
ATOM 1850 O O . ASN A 1 244 ? 5.008 -31.891 -1.869 1 74.94 244 ASN A O 1
ATOM 1854 N N . MET A 1 245 ? 4.516 -29.781 -1.221 1 74.75 245 MET A N 1
ATOM 1855 C CA . MET A 1 245 ? 3.537 -30.281 -0.254 1 74.75 245 MET A CA 1
ATOM 1856 C C . MET A 1 245 ? 2.145 -29.734 -0.565 1 74.75 245 MET A C 1
ATOM 1858 O O . MET A 1 245 ? 2.01 -28.672 -1.164 1 74.75 245 MET A O 1
ATOM 1862 N N . SER A 1 246 ? 1.215 -30.531 -0.175 1 70.62 246 SER A N 1
ATOM 1863 C CA . SER A 1 246 ? -0.164 -30.125 -0.438 1 70.62 246 SER A CA 1
ATOM 1864 C C . SER A 1 246 ? -0.789 -29.469 0.782 1 70.62 246 SER A C 1
ATOM 1866 O O . SER A 1 246 ? -1.811 -28.781 0.668 1 70.62 246 SER A O 1
ATOM 1868 N N . SER A 1 247 ? -0.117 -29.703 1.945 1 76.31 247 SER A N 1
ATOM 1869 C CA . SER A 1 247 ? -0.686 -29.125 3.158 1 76.31 247 SER A CA 1
ATOM 1870 C C . SER A 1 247 ? 0.406 -28.688 4.121 1 76.31 247 SER A C 1
ATOM 1872 O O . SER A 1 247 ? 1.511 -29.234 4.117 1 76.31 247 SER A O 1
ATOM 1874 N N . PHE A 1 248 ? 0.059 -27.656 4.809 1 82.94 248 PHE A N 1
ATOM 1875 C CA . PHE A 1 248 ? 0.934 -27.188 5.883 1 82.94 248 PHE A CA 1
ATOM 1876 C C . PHE A 1 248 ? 0.52 -27.797 7.215 1 82.94 248 PHE A C 1
ATOM 1878 O O . PHE A 1 248 ? -0.669 -27.859 7.535 1 82.94 248 PHE A O 1
ATOM 1885 N N . LYS A 1 249 ? 1.48 -28.391 7.848 1 83.75 249 LYS A N 1
ATOM 1886 C CA . LYS A 1 249 ? 1.221 -28.844 9.211 1 83.75 249 LYS A CA 1
ATOM 1887 C C . LYS A 1 249 ? 1.432 -27.719 10.219 1 83.75 249 LYS A C 1
ATOM 1889 O O . LYS A 1 249 ? 2.283 -26.844 10.016 1 83.75 249 LYS A O 1
ATOM 1894 N N . ILE A 1 250 ? 0.684 -27.688 11.289 1 82.75 250 ILE A N 1
ATOM 1895 C CA . ILE A 1 250 ? 0.75 -26.625 12.297 1 82.75 250 ILE A CA 1
ATOM 1896 C C . ILE A 1 250 ? 2.146 -26.594 12.914 1 82.75 250 ILE A C 1
ATOM 1898 O O . ILE A 1 250 ? 2.627 -25.531 13.305 1 82.75 250 ILE A O 1
ATOM 1902 N N . THR A 1 251 ? 2.803 -27.719 12.969 1 83.44 251 THR A N 1
ATOM 1903 C CA . THR A 1 251 ? 4.141 -27.797 13.547 1 83.44 251 THR A CA 1
ATOM 1904 C C . THR A 1 251 ? 5.148 -27.062 12.672 1 83.44 251 THR A C 1
ATOM 1906 O O . THR A 1 251 ? 6.172 -26.578 13.164 1 83.44 251 THR A O 1
ATOM 1909 N N . ALA A 1 252 ? 4.809 -27 11.438 1 87 252 ALA A N 1
ATOM 1910 C CA . ALA A 1 252 ? 5.711 -26.312 10.508 1 87 252 ALA A CA 1
ATOM 1911 C C . ALA A 1 252 ? 5.754 -24.812 10.789 1 87 252 ALA A C 1
ATOM 1913 O O . ALA A 1 252 ? 6.754 -24.156 10.508 1 87 252 ALA A O 1
ATOM 1914 N N . PHE A 1 253 ? 4.688 -24.281 11.414 1 88.25 253 PHE A N 1
ATOM 1915 C CA . PHE A 1 253 ? 4.621 -22.844 11.648 1 88.25 253 PHE A CA 1
ATOM 1916 C C . PHE A 1 253 ? 5.574 -22.438 12.766 1 88.25 253 PHE A C 1
ATOM 1918 O O . PHE A 1 253 ? 6.094 -21.312 12.773 1 88.25 253 PHE A O 1
ATOM 1925 N N . VAL A 1 254 ? 5.824 -23.297 13.633 1 89.5 254 VAL A N 1
ATOM 1926 C CA . VAL A 1 254 ? 6.82 -23.031 14.664 1 89.5 254 VAL A CA 1
ATOM 1927 C C . VAL A 1 254 ? 8.203 -22.906 14.023 1 89.5 254 VAL A C 1
ATOM 1929 O O . VAL A 1 254 ? 8.992 -22.047 14.414 1 89.5 254 VAL A O 1
ATOM 1932 N N . PHE A 1 255 ? 8.414 -23.734 13.078 1 92.19 255 PHE A N 1
ATOM 1933 C CA . PHE A 1 255 ? 9.672 -23.703 12.352 1 92.19 255 PHE A CA 1
ATOM 1934 C C . PHE A 1 255 ? 9.812 -22.391 11.578 1 92.19 255 PHE A C 1
ATOM 1936 O O . PHE A 1 255 ? 10.891 -21.797 11.531 1 92.19 255 PHE A O 1
ATOM 1943 N N . TYR A 1 256 ? 8.742 -21.953 10.992 1 92.81 256 TYR A N 1
ATOM 1944 C CA . TYR A 1 256 ? 8.797 -20.719 10.227 1 92.81 256 TYR A CA 1
ATOM 1945 C C . TYR A 1 256 ? 9.023 -19.516 11.133 1 92.81 256 TYR A C 1
ATOM 1947 O O . TYR A 1 256 ? 9.672 -18.547 10.742 1 92.81 256 TYR A O 1
ATOM 1955 N N . VAL A 1 257 ? 8.516 -19.578 12.367 1 94.38 257 VAL A N 1
ATOM 1956 C CA . VAL A 1 257 ? 8.797 -18.547 13.352 1 94.38 257 VAL A CA 1
ATOM 1957 C C . VAL A 1 257 ? 10.281 -18.562 13.695 1 94.38 257 VAL A C 1
ATOM 1959 O O . VAL A 1 257 ? 10.906 -17.5 13.812 1 94.38 257 VAL A O 1
ATOM 1962 N N . LEU A 1 258 ? 10.836 -19.688 13.773 1 95.56 258 LEU A N 1
ATOM 1963 C CA . LEU A 1 258 ? 12.25 -19.812 14.102 1 95.56 258 LEU A CA 1
ATOM 1964 C C . LEU A 1 258 ? 13.125 -19.281 12.969 1 95.56 258 LEU A C 1
ATOM 1966 O O . LEU A 1 258 ? 14.172 -18.672 13.211 1 95.56 258 LEU A O 1
ATOM 1970 N N . LEU A 1 259 ? 12.68 -19.562 11.781 1 96.56 259 LEU A N 1
ATOM 1971 C CA . LEU A 1 259 ? 13.406 -19 10.648 1 96.56 259 LEU A CA 1
ATOM 1972 C C . LEU A 1 259 ? 13.359 -17.484 10.688 1 96.56 259 LEU A C 1
ATOM 1974 O O . LEU A 1 259 ? 14.336 -16.812 10.312 1 96.56 259 LEU A O 1
ATOM 1978 N N . GLY A 1 260 ? 12.156 -16.953 11.062 1 97.12 260 GLY A N 1
ATOM 1979 C CA . GLY A 1 260 ? 12.062 -15.508 11.25 1 97.12 260 GLY A CA 1
ATOM 1980 C C . GLY A 1 260 ? 13.016 -14.977 12.305 1 97.12 260 GLY A C 1
ATOM 1981 O O . GLY A 1 260 ? 13.656 -13.945 12.102 1 97.12 260 GLY A O 1
ATOM 1982 N N . VAL A 1 261 ? 13.164 -15.68 13.359 1 97.31 261 VAL A N 1
ATOM 1983 C CA . VAL A 1 261 ? 14.078 -15.289 14.43 1 97.31 261 VAL A CA 1
ATOM 1984 C C . VAL A 1 261 ? 15.523 -15.328 13.922 1 97.31 261 VAL A C 1
ATOM 1986 O O . VAL A 1 261 ? 16.297 -14.406 14.164 1 97.31 261 VAL A O 1
ATOM 1989 N N . MET A 1 262 ? 15.82 -16.297 13.219 1 96.62 262 MET A N 1
ATOM 1990 C CA . MET A 1 262 ? 17.156 -16.422 12.656 1 96.62 262 MET A CA 1
ATOM 1991 C C . MET A 1 262 ? 17.453 -15.281 11.695 1 96.62 262 MET A C 1
ATOM 1993 O O . MET A 1 262 ? 18.531 -14.664 11.766 1 96.62 262 MET A O 1
ATOM 1997 N N . GLY A 1 263 ? 16.516 -15.078 10.828 1 96.88 263 GLY A N 1
ATOM 1998 C CA . GLY A 1 263 ? 16.688 -13.977 9.891 1 96.88 263 GLY A CA 1
ATOM 1999 C C . GLY A 1 263 ? 16.859 -12.633 10.578 1 96.88 263 GLY A C 1
ATOM 2000 O O . GLY A 1 263 ? 17.688 -11.82 10.172 1 96.88 263 GLY A O 1
ATOM 2001 N N . GLY A 1 264 ? 16.062 -12.414 11.602 1 96.75 264 GLY A N 1
ATOM 2002 C CA . GLY A 1 264 ? 16.188 -11.18 12.359 1 96.75 264 GLY A CA 1
ATOM 2003 C C . GLY A 1 264 ? 17.516 -11.047 13.078 1 96.75 264 GLY A C 1
ATOM 2004 O O . GLY A 1 264 ? 18.125 -9.969 13.102 1 96.75 264 GLY A O 1
ATOM 2005 N N . LEU A 1 265 ? 18 -12.117 13.602 1 96.88 265 LEU A N 1
ATOM 2006 C CA . LEU A 1 265 ? 19.281 -12.109 14.32 1 96.88 265 LEU A CA 1
ATOM 2007 C C . LEU A 1 265 ? 20.438 -11.867 13.359 1 96.88 265 LEU A C 1
ATOM 2009 O O . LEU A 1 265 ? 21.328 -11.07 13.656 1 96.88 265 LEU A O 1
ATOM 2013 N N . LEU A 1 266 ? 20.391 -12.539 12.242 1 96.25 266 LEU A N 1
ATOM 2014 C CA . LEU A 1 266 ? 21.438 -12.336 11.242 1 96.25 266 LEU A CA 1
ATOM 2015 C C . LEU A 1 266 ? 21.422 -10.898 10.727 1 96.25 266 LEU A C 1
ATOM 2017 O O . LEU A 1 266 ? 22.469 -10.305 10.5 1 96.25 266 LEU A O 1
ATOM 2021 N N . GLY A 1 267 ? 20.219 -10.422 10.5 1 94.19 267 GLY A N 1
ATOM 2022 C CA . GLY A 1 267 ? 20.109 -9.047 10.047 1 94.19 267 GLY A CA 1
ATOM 2023 C C . GLY A 1 267 ? 20.609 -8.039 11.07 1 94.19 267 GLY A C 1
ATOM 2024 O O . GLY A 1 267 ? 21.328 -7.094 10.727 1 94.19 267 GLY A O 1
ATOM 2025 N N . MET A 1 268 ? 20.312 -8.258 12.289 1 94.06 268 MET A N 1
ATOM 2026 C CA . MET A 1 268 ? 20.734 -7.379 13.383 1 94.06 268 MET A CA 1
ATOM 2027 C C . MET A 1 268 ? 22.25 -7.375 13.508 1 94.06 268 MET A C 1
ATOM 2029 O O . MET A 1 268 ? 22.859 -6.312 13.625 1 94.06 268 MET A O 1
ATOM 2033 N N . LEU A 1 269 ? 22.797 -8.5 13.461 1 94 269 LEU A N 1
ATOM 2034 C CA . LEU A 1 269 ? 24.25 -8.625 13.586 1 94 269 LEU A CA 1
ATOM 2035 C C . LEU A 1 269 ? 24.953 -7.984 12.391 1 94 269 LEU A C 1
ATOM 2037 O O . LEU A 1 269 ? 25.984 -7.324 12.555 1 94 269 LEU A O 1
ATOM 2041 N N . TRP A 1 270 ? 24.406 -8.242 11.32 1 93.12 270 TRP A N 1
ATOM 2042 C CA . TRP A 1 270 ? 24.984 -7.672 10.102 1 93.12 270 TRP A CA 1
ATOM 2043 C C . TRP A 1 270 ? 24.938 -6.148 10.141 1 93.12 270 TRP A C 1
ATOM 2045 O O . TRP A 1 270 ? 25.938 -5.488 9.828 1 93.12 270 TRP A O 1
ATOM 2055 N N . ASN A 1 271 ? 23.828 -5.555 10.469 1 92.12 271 ASN A N 1
ATOM 2056 C CA . ASN A 1 271 ? 23.688 -4.102 10.5 1 92.12 271 ASN A CA 1
ATOM 2057 C C . ASN A 1 271 ? 24.609 -3.471 11.531 1 92.12 271 ASN A C 1
ATOM 2059 O O . ASN A 1 271 ? 25.172 -2.396 11.297 1 92.12 271 ASN A O 1
ATOM 2063 N N . LYS A 1 272 ? 24.797 -4.094 12.625 1 90.56 272 LYS A N 1
ATOM 2064 C CA . LYS A 1 272 ? 25.703 -3.594 13.648 1 90.56 272 LYS A CA 1
ATOM 2065 C C . LYS A 1 272 ? 27.156 -3.658 13.172 1 90.56 272 LYS A C 1
ATOM 2067 O O . LYS A 1 272 ? 27.938 -2.727 13.398 1 90.56 272 LYS A O 1
ATOM 2072 N N . ALA A 1 273 ? 27.438 -4.762 12.578 1 91.69 273 ALA A N 1
ATOM 2073 C CA . ALA A 1 273 ? 28.797 -4.938 12.078 1 91.69 273 ALA A CA 1
ATOM 2074 C C . ALA A 1 273 ? 29.109 -3.939 10.961 1 91.69 273 ALA A C 1
ATOM 2076 O O . ALA A 1 273 ? 30.188 -3.352 10.93 1 91.69 273 ALA A O 1
ATOM 2077 N N . VAL A 1 274 ? 28.219 -3.799 10.102 1 89.88 274 VAL A N 1
ATOM 2078 C CA . VAL A 1 274 ? 28.422 -2.891 8.977 1 89.88 274 VAL A CA 1
ATOM 2079 C C . VAL A 1 274 ? 28.531 -1.456 9.484 1 89.88 274 VAL A C 1
ATOM 2081 O O . VAL A 1 274 ? 29.312 -0.664 8.945 1 89.88 274 VAL A O 1
ATOM 2084 N N . ALA A 1 275 ? 27.719 -1.055 10.445 1 86.06 275 ALA A N 1
ATOM 2085 C CA . ALA A 1 275 ? 27.812 0.278 11.039 1 86.06 275 ALA A CA 1
ATOM 2086 C C . ALA A 1 275 ? 29.219 0.524 11.594 1 86.06 275 ALA A C 1
ATOM 2088 O O . ALA A 1 275 ? 29.781 1.605 11.414 1 86.06 275 ALA A O 1
ATOM 2089 N N . ARG A 1 276 ? 29.766 -0.447 12.227 1 88.38 276 ARG A N 1
ATOM 2090 C CA . ARG A 1 276 ? 31.094 -0.327 12.805 1 88.38 276 ARG A CA 1
ATOM 2091 C C . ARG A 1 276 ? 32.156 -0.233 11.711 1 88.38 276 ARG A C 1
ATOM 2093 O O . ARG A 1 276 ? 33.094 0.556 11.82 1 88.38 276 ARG A O 1
ATOM 2100 N N . ILE A 1 277 ? 31.984 -1.041 10.711 1 90.94 277 ILE A N 1
ATOM 2101 C CA . ILE A 1 277 ? 32.938 -1.048 9.609 1 90.94 277 ILE A CA 1
ATOM 2102 C C . ILE A 1 277 ? 32.875 0.285 8.867 1 90.94 277 ILE A C 1
ATOM 2104 O O . ILE A 1 277 ? 33.906 0.845 8.5 1 90.94 277 ILE A O 1
ATOM 2108 N N . ASN A 1 278 ? 31.672 0.744 8.625 1 85.94 278 ASN A N 1
ATOM 2109 C CA . ASN A 1 278 ? 31.516 2.006 7.91 1 85.94 278 ASN A CA 1
ATOM 2110 C C . ASN A 1 278 ? 32.062 3.18 8.711 1 85.94 278 ASN A C 1
ATOM 2112 O O . ASN A 1 278 ? 32.594 4.145 8.141 1 85.94 278 ASN A O 1
ATOM 2116 N N . ASN A 1 279 ? 31.922 3.15 9.992 1 83.69 279 ASN A N 1
ATOM 2117 C CA . ASN A 1 279 ? 32.531 4.18 10.828 1 83.69 279 ASN A CA 1
ATOM 2118 C C . ASN A 1 279 ? 34.062 4.141 10.75 1 83.69 279 ASN A C 1
ATOM 2120 O O . ASN A 1 279 ? 34.719 5.188 10.742 1 83.69 279 ASN A O 1
ATOM 2124 N N . PHE A 1 280 ? 34.562 2.938 10.781 1 88.81 280 PHE A N 1
ATOM 2125 C CA . PHE A 1 280 ? 36 2.766 10.617 1 88.81 280 PHE A CA 1
ATOM 2126 C C . PHE A 1 280 ? 36.469 3.311 9.266 1 88.81 280 PHE A C 1
ATOM 2128 O O . PHE A 1 280 ? 37.5 3.99 9.18 1 88.81 280 PHE A O 1
ATOM 2135 N N . ARG A 1 281 ? 35.719 3.092 8.219 1 89.56 281 ARG A N 1
ATOM 2136 C CA . ARG A 1 281 ? 36.031 3.561 6.875 1 89.56 281 ARG A CA 1
ATOM 2137 C C . ARG A 1 281 ? 35.969 5.082 6.797 1 89.56 281 ARG A C 1
ATOM 2139 O O . ARG A 1 281 ? 36.781 5.711 6.121 1 89.56 281 ARG A O 1
ATOM 2146 N N . ALA A 1 282 ? 35 5.629 7.426 1 83.94 282 ALA A N 1
ATOM 2147 C CA . ALA A 1 282 ? 34.812 7.074 7.402 1 83.94 282 ALA A CA 1
ATOM 2148 C C . ALA A 1 282 ? 35.969 7.793 8.055 1 83.94 282 ALA A C 1
ATOM 2150 O O . ALA A 1 282 ? 36.344 8.891 7.637 1 83.94 282 ALA A O 1
ATOM 2151 N N . GLN A 1 283 ? 36.625 7.156 8.992 1 86.06 283 GLN A N 1
ATOM 2152 C CA . GLN A 1 283 ? 37.688 7.793 9.758 1 86.06 283 GLN A CA 1
ATOM 2153 C C . GLN A 1 283 ? 39.062 7.523 9.117 1 86.06 283 GLN A C 1
ATOM 2155 O O . GLN A 1 283 ? 39.906 8.406 9.07 1 86.06 283 GLN A O 1
ATOM 2160 N N . ARG A 1 284 ? 39.125 6.32 8.609 1 90.38 284 ARG A N 1
ATOM 2161 C CA . ARG A 1 284 ? 40.5 5.922 8.266 1 90.38 284 ARG A CA 1
ATOM 2162 C C . ARG A 1 284 ? 40.656 5.734 6.758 1 90.38 284 ARG A C 1
ATOM 2164 O O . ARG A 1 284 ? 41.75 5.875 6.219 1 90.38 284 ARG A O 1
ATOM 2171 N N . ILE A 1 285 ? 39.656 5.43 5.996 1 90.69 285 ILE A N 1
ATOM 2172 C CA . ILE A 1 285 ? 39.812 5.023 4.602 1 90.69 285 ILE A CA 1
ATOM 2173 C C . ILE A 1 285 ? 39.25 6.109 3.684 1 90.69 285 ILE A C 1
ATOM 2175 O O . ILE A 1 285 ? 39.969 6.578 2.777 1 90.69 285 ILE A O 1
ATOM 2179 N N . ASN A 1 286 ? 38.094 6.625 3.936 1 84.56 286 ASN A N 1
ATOM 2180 C CA . ASN A 1 286 ? 37.375 7.508 3.043 1 84.56 286 ASN A CA 1
ATOM 2181 C C . ASN A 1 286 ? 38.094 8.836 2.836 1 84.56 286 ASN A C 1
ATOM 2183 O O . ASN A 1 286 ? 38 9.438 1.767 1 84.56 286 ASN A O 1
ATOM 2187 N N . PRO A 1 287 ? 38.875 9.281 3.883 1 86.19 287 PRO A N 1
ATOM 2188 C CA . PRO A 1 287 ? 39.562 10.57 3.676 1 86.19 287 PRO A CA 1
ATOM 2189 C C . PRO A 1 287 ? 40.656 10.492 2.627 1 86.19 287 PRO A C 1
ATOM 2191 O O . PRO A 1 287 ? 41.031 11.508 2.035 1 86.19 287 PRO A O 1
ATOM 2194 N N . MET A 1 288 ? 41.156 9.266 2.361 1 91.06 288 MET A N 1
ATOM 2195 C CA . MET A 1 288 ? 42.219 9.086 1.36 1 91.06 288 MET A CA 1
ATOM 2196 C C . MET A 1 288 ? 41.688 8.289 0.165 1 91.06 288 MET A C 1
ATOM 2198 O O . MET A 1 288 ? 41.469 7.082 0.261 1 91.06 288 MET A O 1
ATOM 2202 N N . PRO A 1 289 ? 41.625 8.828 -0.958 1 91.19 289 PRO A N 1
ATOM 2203 C CA . PRO A 1 289 ? 41 8.172 -2.121 1 91.19 289 PRO A CA 1
ATOM 2204 C C . PRO A 1 289 ? 41.75 6.906 -2.529 1 91.19 289 PRO A C 1
ATOM 2206 O O . PRO A 1 289 ? 41.156 5.934 -2.975 1 91.19 289 PRO A O 1
ATOM 2209 N N . TYR A 1 290 ? 43.094 6.941 -2.418 1 93.19 290 TYR A N 1
ATOM 2210 C CA . TYR A 1 290 ? 43.844 5.766 -2.836 1 93.19 290 TYR A CA 1
ATOM 2211 C C . TYR A 1 290 ? 43.531 4.574 -1.938 1 93.19 290 TYR A C 1
ATOM 2213 O O . TYR A 1 290 ? 43.562 3.426 -2.387 1 93.19 290 TYR A O 1
ATOM 2221 N N . ARG A 1 291 ? 43.25 4.766 -0.674 1 93.94 291 ARG A N 1
ATOM 2222 C CA . ARG A 1 291 ? 42.906 3.686 0.248 1 93.94 291 ARG A CA 1
ATOM 2223 C C . ARG A 1 291 ? 41.531 3.074 -0.104 1 93.94 291 ARG A C 1
ATOM 2225 O O . ARG A 1 291 ? 41.312 1.878 0.098 1 93.94 291 ARG A O 1
ATOM 2232 N N . ARG A 1 292 ? 40.75 3.869 -0.66 1 93.56 292 ARG A N 1
ATOM 2233 C CA . ARG A 1 292 ? 39.438 3.373 -1.091 1 93.56 292 ARG A CA 1
ATOM 2234 C C . ARG A 1 292 ? 39.594 2.402 -2.26 1 93.56 292 ARG A C 1
ATOM 2236 O O . ARG A 1 292 ? 38.875 1.386 -2.316 1 93.56 292 ARG A O 1
ATOM 2243 N N . ILE A 1 293 ? 40.469 2.754 -3.15 1 95.25 293 ILE A N 1
ATOM 2244 C CA . ILE A 1 293 ? 40.719 1.918 -4.32 1 95.25 293 ILE A CA 1
ATOM 2245 C C . ILE A 1 293 ? 41.375 0.604 -3.898 1 95.25 293 ILE A C 1
ATOM 2247 O O . ILE A 1 293 ? 40.969 -0.469 -4.367 1 95.25 293 ILE A O 1
ATOM 2251 N N . ILE A 1 294 ? 42.281 0.688 -2.961 1 95.62 294 ILE A N 1
ATOM 2252 C CA . ILE A 1 294 ? 42.969 -0.504 -2.508 1 95.62 294 ILE A CA 1
ATOM 2253 C C . ILE A 1 294 ? 42 -1.433 -1.78 1 95.62 294 ILE A C 1
ATOM 2255 O O . ILE A 1 294 ? 42.062 -2.652 -1.964 1 95.62 294 ILE A O 1
ATOM 2259 N N . GLU A 1 295 ? 41.219 -0.856 -1 1 94.75 295 GLU A N 1
ATOM 2260 C CA . GLU A 1 295 ? 40.219 -1.68 -0.291 1 94.75 295 GLU A CA 1
ATOM 2261 C C . GLU A 1 295 ? 39.281 -2.387 -1.265 1 94.75 295 GLU A C 1
ATOM 2263 O O . GLU A 1 295 ? 39.031 -3.582 -1.119 1 94.75 295 GLU A O 1
ATOM 2268 N N . GLY A 1 296 ? 38.812 -1.596 -2.223 1 94.75 296 GLY A N 1
ATOM 2269 C CA . GLY A 1 296 ? 37.938 -2.182 -3.217 1 94.75 296 GLY A CA 1
ATOM 2270 C C . GLY A 1 296 ? 38.562 -3.295 -4.016 1 94.75 296 GLY A C 1
ATOM 2271 O O . GLY A 1 296 ? 37.969 -4.328 -4.27 1 94.75 296 GLY A O 1
ATOM 2272 N N . MET A 1 297 ? 39.781 -3.135 -4.328 1 96.31 297 MET A N 1
ATOM 2273 C CA . MET A 1 297 ? 40.531 -4.137 -5.094 1 96.31 297 MET A CA 1
ATOM 2274 C C . MET A 1 297 ? 40.812 -5.375 -4.246 1 96.31 297 MET A C 1
ATOM 2276 O O . MET A 1 297 ? 40.781 -6.496 -4.754 1 96.31 297 MET A O 1
ATOM 2280 N N . LEU A 1 298 ? 41 -5.164 -2.986 1 95.88 298 LEU A N 1
ATOM 2281 C CA . LEU A 1 298 ? 41.25 -6.285 -2.08 1 95.88 298 LEU A CA 1
ATOM 2282 C C . LEU A 1 298 ? 39.969 -7.125 -1.925 1 95.88 298 LEU A C 1
ATOM 2284 O O . LEU A 1 298 ? 40.031 -8.359 -1.905 1 95.88 298 LEU A O 1
ATOM 2288 N N . VAL A 1 299 ? 38.875 -6.453 -1.767 1 94.69 299 VAL A N 1
ATOM 2289 C CA . VAL A 1 299 ? 37.625 -7.168 -1.628 1 94.69 299 VAL A CA 1
ATOM 2290 C C . VAL A 1 299 ? 37.312 -7.938 -2.91 1 94.69 299 VAL A C 1
ATOM 2292 O O . VAL A 1 299 ? 36.844 -9.078 -2.861 1 94.69 299 VAL A O 1
ATOM 2295 N N . ALA A 1 300 ? 37.562 -7.316 -4.078 1 95.19 300 ALA A N 1
ATOM 2296 C CA . ALA A 1 300 ? 37.375 -7.988 -5.359 1 95.19 300 ALA A CA 1
ATOM 2297 C C . ALA A 1 300 ? 38.25 -9.227 -5.473 1 95.19 300 ALA A C 1
ATOM 2299 O O . ALA A 1 300 ? 37.844 -10.258 -5.988 1 95.19 300 ALA A O 1
ATOM 2300 N N . PHE A 1 301 ? 39.438 -9.07 -4.98 1 95.56 301 PHE A N 1
ATOM 2301 C CA . PHE A 1 301 ? 40.406 -10.172 -5.008 1 95.56 301 PHE A CA 1
ATOM 2302 C C . PHE A 1 301 ? 39.938 -11.32 -4.129 1 95.56 301 PHE A C 1
ATOM 2304 O O . PHE A 1 301 ? 39.875 -12.477 -4.574 1 95.56 301 PHE A O 1
ATOM 2311 N N . ILE A 1 302 ? 39.531 -11.031 -2.947 1 93.38 302 ILE A N 1
ATOM 2312 C CA . ILE A 1 302 ? 39.094 -12.055 -2.002 1 93.38 302 ILE A CA 1
ATOM 2313 C C . ILE A 1 302 ? 37.844 -12.742 -2.533 1 93.38 302 ILE A C 1
ATOM 2315 O O . ILE A 1 302 ? 37.719 -13.969 -2.434 1 93.38 302 ILE A O 1
ATOM 2319 N N . THR A 1 303 ? 36.938 -11.961 -3.057 1 90.62 303 THR A N 1
ATOM 2320 C CA . THR A 1 303 ? 35.719 -12.523 -3.598 1 90.62 303 THR A CA 1
ATOM 2321 C C . THR A 1 303 ? 36 -13.445 -4.777 1 90.62 303 THR A C 1
ATOM 2323 O O . THR A 1 303 ? 35.438 -14.539 -4.875 1 90.62 303 THR A O 1
ATOM 2326 N N . SER A 1 304 ? 36.906 -13.047 -5.664 1 90.81 304 SER A N 1
ATOM 2327 C CA . SER A 1 304 ? 37.25 -13.844 -6.84 1 90.81 304 SER A CA 1
ATOM 2328 C C . SER A 1 304 ? 37.938 -15.141 -6.441 1 90.81 304 SER A C 1
ATOM 2330 O O . SER A 1 304 ? 37.688 -16.188 -7.031 1 90.81 304 SER A O 1
ATOM 2332 N N . VAL A 1 305 ? 38.75 -15.055 -5.453 1 88.94 305 VAL A N 1
ATOM 2333 C CA . VAL A 1 305 ? 39.469 -16.234 -4.984 1 88.94 305 VAL A CA 1
ATOM 2334 C C . VAL A 1 305 ? 38.5 -17.219 -4.367 1 88.94 305 VAL A C 1
ATOM 2336 O O . VAL A 1 305 ? 38.594 -18.422 -4.617 1 88.94 305 VAL A O 1
ATOM 2339 N N . THR A 1 306 ? 37.625 -16.703 -3.662 1 82.25 306 THR A N 1
ATOM 2340 C CA . THR A 1 306 ? 36.656 -17.562 -2.988 1 82.25 306 THR A CA 1
ATOM 2341 C C . THR A 1 306 ? 35.75 -18.234 -3.998 1 82.25 306 THR A C 1
ATOM 2343 O O . THR A 1 306 ? 35.469 -19.438 -3.875 1 82.25 306 THR A O 1
ATOM 2346 N N . ILE A 1 307 ? 35.312 -17.469 -4.961 1 81.19 307 ILE A N 1
ATOM 2347 C CA . ILE A 1 307 ? 34.406 -18.016 -5.973 1 81.19 307 ILE A CA 1
ATOM 2348 C C . ILE A 1 307 ? 35.156 -19.078 -6.789 1 81.19 307 ILE A C 1
ATOM 2350 O O . ILE A 1 307 ? 34.594 -20.141 -7.059 1 81.19 307 ILE A O 1
ATOM 2354 N N . TYR A 1 308 ? 36.375 -18.812 -7.137 1 81.94 308 TYR A N 1
ATOM 2355 C CA . TYR A 1 308 ? 37.125 -19.75 -7.961 1 81.94 308 TYR A CA 1
ATOM 2356 C C . TYR A 1 308 ? 37.438 -21.031 -7.184 1 81.94 308 TYR A C 1
ATOM 2358 O O . TYR A 1 308 ? 37.375 -22.125 -7.734 1 81.94 308 TYR A O 1
ATOM 2366 N N . LEU A 1 309 ? 37.844 -20.828 -5.934 1 76 309 LEU A N 1
ATOM 2367 C CA . LEU A 1 309 ? 38.188 -21.984 -5.109 1 76 309 LEU A CA 1
ATOM 2368 C C . LEU A 1 309 ? 36.969 -22.859 -4.871 1 76 309 LEU A C 1
ATOM 2370 O O . LEU A 1 309 ? 37.094 -24.078 -4.695 1 76 309 LEU A O 1
ATOM 2374 N N . SER A 1 310 ? 35.938 -22.156 -4.898 1 68.94 310 SER A N 1
ATOM 2375 C CA . SER A 1 310 ? 34.688 -22.922 -4.727 1 68.94 310 SER A CA 1
ATOM 2376 C C . SER A 1 310 ? 34.344 -23.688 -6 1 68.94 310 SER A C 1
ATOM 2378 O O . SER A 1 310 ? 33.688 -24.719 -5.945 1 68.94 310 SER A O 1
ATOM 2380 N N . LYS A 1 311 ? 34.75 -23.047 -7.301 1 59.75 311 LYS A N 1
ATOM 2381 C CA . LYS A 1 311 ? 34.531 -23.656 -8.609 1 59.75 311 LYS A CA 1
ATOM 2382 C C . LYS A 1 311 ? 35.438 -24.875 -8.805 1 59.75 311 LYS A C 1
ATOM 2384 O O . LYS A 1 311 ? 35.062 -25.844 -9.461 1 59.75 311 LYS A O 1
ATOM 2389 N N . SER A 1 312 ? 36.781 -24.547 -8.68 1 50.25 312 SER A N 1
ATOM 2390 C CA . SER A 1 312 ? 37.812 -25.547 -8.984 1 50.25 312 SER A CA 1
ATOM 2391 C C . SER A 1 312 ? 37.469 -26.891 -8.32 1 50.25 312 SER A C 1
ATOM 2393 O O . SER A 1 312 ? 37.094 -26.922 -7.141 1 50.25 312 SER A O 1
ATOM 2395 N N . PRO A 1 313 ? 37.031 -27.672 -9.227 1 39.94 313 PRO A N 1
ATOM 2396 C CA . PRO A 1 313 ? 37.156 -29.016 -8.68 1 39.94 313 PRO A CA 1
ATOM 2397 C C . PRO A 1 313 ? 38.438 -29.203 -7.855 1 39.94 313 PRO A C 1
ATOM 2399 O O . PRO A 1 313 ? 39.438 -29.641 -8.375 1 39.94 313 PRO A O 1
ATOM 2402 N N . LEU A 1 314 ? 39.062 -28.141 -7.555 1 34.75 314 LEU A N 1
ATOM 2403 C CA . LEU A 1 314 ? 40.094 -28.734 -6.695 1 34.75 314 LEU A CA 1
ATOM 2404 C C . LEU A 1 314 ? 39.594 -30.031 -6.066 1 34.75 314 LEU A C 1
ATOM 2406 O O . LEU A 1 314 ? 38.375 -30.203 -5.859 1 34.75 314 LEU A O 1
ATOM 2410 N N . LYS A 1 315 ? 40.562 -30.938 -6.047 1 33.66 315 LYS A N 1
ATOM 2411 C CA . LYS A 1 315 ? 40.719 -32.219 -5.336 1 33.66 315 LYS A CA 1
ATOM 2412 C C . LYS A 1 315 ? 39.969 -32.156 -3.996 1 33.66 315 LYS A C 1
ATOM 2414 O O . LYS A 1 315 ? 40.25 -32.969 -3.104 1 33.66 315 LYS A O 1
ATOM 2419 N N . PHE A 1 316 ? 39.594 -31.016 -3.598 1 31.95 316 PHE A N 1
ATOM 2420 C CA . PHE A 1 316 ? 38.812 -31.5 -2.465 1 31.95 316 PHE A CA 1
ATOM 2421 C C . PHE A 1 316 ? 37.812 -32.562 -2.91 1 31.95 316 PHE A C 1
ATOM 2423 O O . PHE A 1 316 ? 36.781 -32.25 -3.52 1 31.95 316 PHE A O 1
ATOM 2430 N N . ARG A 1 317 ? 38.312 -33.594 -3.588 1 33.84 317 ARG A N 1
ATOM 2431 C CA . ARG A 1 317 ? 37.969 -34.969 -3.941 1 33.84 317 ARG A CA 1
ATOM 2432 C C . ARG A 1 317 ? 36.594 -35.375 -3.436 1 33.84 317 ARG A C 1
ATOM 2434 O O . ARG A 1 317 ? 36 -34.656 -2.617 1 33.84 317 ARG A O 1
ATOM 2441 N N . GLN A 1 318 ? 36.5 -36.781 -3.217 1 33.25 318 GLN A N 1
ATOM 2442 C CA . GLN A 1 318 ? 35.719 -37.906 -2.746 1 33.25 318 GLN A CA 1
ATOM 2443 C C . GLN A 1 318 ? 35.094 -37.625 -1.376 1 33.25 318 GLN A C 1
ATOM 2445 O O . GLN A 1 318 ? 35.531 -38.219 -0.373 1 33.25 318 GLN A O 1
ATOM 2450 N N . PHE A 1 319 ? 35.25 -36.5 -0.82 1 32.38 319 PHE A N 1
ATOM 2451 C CA . PHE A 1 319 ? 34.469 -37 0.313 1 32.38 319 PHE A CA 1
ATOM 2452 C C . PHE A 1 319 ? 33.312 -37.875 -0.162 1 32.38 319 PHE A C 1
ATOM 2454 O O . PHE A 1 319 ? 32.875 -37.75 -1.315 1 32.38 319 PHE A O 1
ATOM 2461 N N . ASN A 1 320 ? 32.594 -38.656 0.77 1 32.62 320 ASN A N 1
ATOM 2462 C CA . ASN A 1 320 ? 31.797 -39.844 0.587 1 32.62 320 ASN A CA 1
ATOM 2463 C C . ASN A 1 320 ? 30.75 -39.656 -0.508 1 32.62 320 ASN A C 1
ATOM 2465 O O . ASN A 1 320 ? 29.672 -40.281 -0.472 1 32.62 320 ASN A O 1
ATOM 2469 N N . CYS A 1 321 ? 30.859 -38.438 -1.169 1 37.22 321 CYS A N 1
ATOM 2470 C CA . CYS A 1 321 ? 29.703 -38.531 -2.043 1 37.22 321 CYS A CA 1
ATOM 2471 C C . CYS A 1 321 ? 30.016 -39.344 -3.285 1 37.22 321 CYS A C 1
ATOM 2473 O O . CYS A 1 321 ? 31.141 -39.344 -3.787 1 37.22 321 CYS A O 1
ATOM 2475 N N . ALA A 1 322 ? 29.375 -40.625 -3.514 1 37.44 322 ALA A N 1
ATOM 2476 C CA . ALA A 1 322 ? 29.438 -41.625 -4.559 1 37.44 322 ALA A CA 1
ATOM 2477 C C . ALA A 1 322 ? 29.562 -41 -5.938 1 37.44 322 ALA A C 1
ATOM 2479 O O . ALA A 1 322 ? 29.203 -39.844 -6.129 1 37.44 322 ALA A O 1
ATOM 2480 N N . LYS A 1 323 ? 30.172 -41.531 -7.055 1 37.69 323 LYS A N 1
ATOM 2481 C CA . LYS A 1 323 ? 30.281 -41.438 -8.508 1 37.69 323 LYS A CA 1
ATOM 2482 C C . LYS A 1 323 ? 28.953 -41.031 -9.133 1 37.69 323 LYS A C 1
ATOM 2484 O O . LYS A 1 323 ? 27.938 -41.688 -8.969 1 37.69 323 LYS A O 1
ATOM 2489 N N . GLY A 1 324 ? 28.641 -39.656 -9.641 1 40.72 324 GLY A N 1
ATOM 2490 C CA . GLY A 1 324 ? 27.422 -39.125 -10.234 1 40.72 324 GLY A CA 1
ATOM 2491 C C . GLY A 1 324 ? 26.875 -37.906 -9.469 1 40.72 324 GLY A C 1
ATOM 2492 O O . GLY A 1 324 ? 25.828 -37.375 -9.82 1 40.72 324 GLY A O 1
ATOM 2493 N N . GLU A 1 325 ? 27.062 -37.781 -8.203 1 42.59 325 GLU A N 1
ATOM 2494 C CA . GLU A 1 325 ? 26.438 -36.75 -7.375 1 42.59 325 GLU A CA 1
ATOM 2495 C C . GLU A 1 325 ? 27.016 -35.375 -7.68 1 42.59 325 GLU A C 1
ATOM 2497 O O . GLU A 1 325 ? 28.234 -35.188 -7.672 1 42.59 325 GLU A O 1
ATOM 2502 N N . TRP A 1 326 ? 26.469 -34.562 -8.594 1 44.22 326 TRP A N 1
ATOM 2503 C CA . TRP A 1 326 ? 26.734 -33.156 -8.914 1 44.22 326 TRP A CA 1
ATOM 2504 C C . TRP A 1 326 ? 27.219 -32.406 -7.684 1 44.22 326 TRP A C 1
ATOM 2506 O O . TRP A 1 326 ? 26.703 -32.594 -6.582 1 44.22 326 TRP A O 1
ATOM 2516 N N . ASN A 1 327 ? 28.484 -32.031 -7.633 1 55.19 327 ASN A N 1
ATOM 2517 C CA . ASN A 1 327 ? 29.078 -31.234 -6.566 1 55.19 327 ASN A CA 1
ATOM 2518 C C . ASN A 1 327 ? 28.203 -30.047 -6.207 1 55.19 327 ASN A C 1
ATOM 2520 O O . ASN A 1 327 ? 28.031 -29.125 -7.016 1 55.19 327 ASN A O 1
ATOM 2524 N N . ASP A 1 328 ? 27.391 -30.188 -5.273 1 63.12 328 ASP A N 1
ATOM 2525 C CA . ASP A 1 328 ? 26.469 -29.188 -4.73 1 63.12 328 ASP A CA 1
ATOM 2526 C C . ASP A 1 328 ? 27.141 -27.828 -4.605 1 63.12 328 ASP A C 1
ATOM 2528 O O . ASP A 1 328 ? 26.562 -26.797 -4.965 1 63.12 328 ASP A O 1
ATOM 2532 N N . MET A 1 329 ? 28.422 -27.938 -4.23 1 61.38 329 MET A N 1
ATOM 2533 C CA . MET A 1 329 ? 29.125 -26.688 -3.986 1 61.38 329 MET A CA 1
ATOM 2534 C C . MET A 1 329 ? 29.453 -25.984 -5.297 1 61.38 329 MET A C 1
ATOM 2536 O O . MET A 1 329 ? 29.328 -24.75 -5.395 1 61.38 329 MET A O 1
ATOM 2540 N N . ALA A 1 330 ? 29.797 -26.781 -6.219 1 60.31 330 ALA A N 1
ATOM 2541 C CA . ALA A 1 330 ? 30.141 -26.188 -7.516 1 60.31 330 ALA A CA 1
ATOM 2542 C C . ALA A 1 330 ? 28.906 -25.594 -8.18 1 60.31 330 ALA A C 1
ATOM 2544 O O . ALA A 1 330 ? 28.984 -24.516 -8.781 1 60.31 330 ALA A O 1
ATOM 2545 N N . THR A 1 331 ? 27.828 -26.25 -8.008 1 60.28 331 THR A N 1
ATOM 2546 C CA . THR A 1 331 ? 26.594 -25.75 -8.617 1 60.28 331 THR A CA 1
ATOM 2547 C C . THR A 1 331 ? 26.172 -24.438 -7.969 1 60.28 331 THR A C 1
ATOM 2549 O O . THR A 1 331 ? 25.703 -23.531 -8.656 1 60.28 331 THR A O 1
ATOM 2552 N N . LEU A 1 332 ? 26.438 -24.375 -6.75 1 62.78 332 LEU A N 1
ATOM 2553 C CA . LEU A 1 332 ? 25.969 -23.188 -6.027 1 62.78 332 LEU A CA 1
ATOM 2554 C C . LEU A 1 332 ? 26.922 -22.016 -6.203 1 62.78 332 LEU A C 1
ATOM 2556 O O . LEU A 1 332 ? 26.484 -20.875 -6.316 1 62.78 332 LEU A O 1
ATOM 2560 N N . PHE A 1 333 ? 28.203 -22.359 -6.32 1 62.09 333 PHE A N 1
ATOM 2561 C CA . PHE A 1 333 ? 29.172 -21.266 -6.348 1 62.09 333 PHE A CA 1
ATOM 2562 C C . PHE A 1 333 ? 29.453 -20.828 -7.777 1 62.09 333 PHE A C 1
ATOM 2564 O O . PHE A 1 333 ? 29.781 -19.656 -8.023 1 62.09 333 PHE A O 1
ATOM 2571 N N . MET A 1 334 ? 29.234 -21.766 -8.68 1 57.94 334 MET A N 1
ATOM 2572 C CA . MET A 1 334 ? 29.672 -21.438 -10.039 1 57.94 334 MET A CA 1
ATOM 2573 C C . MET A 1 334 ? 28.562 -20.688 -10.789 1 57.94 334 MET A C 1
ATOM 2575 O O . MET A 1 334 ? 28.844 -19.969 -11.75 1 57.94 334 MET A O 1
ATOM 2579 N N . ASN A 1 335 ? 27.516 -20.953 -10.211 1 61.94 335 ASN A N 1
ATOM 2580 C CA . ASN A 1 335 ? 26.422 -20.266 -10.883 1 61.94 335 ASN A CA 1
ATOM 2581 C C . ASN A 1 335 ? 26.219 -18.859 -10.305 1 61.94 335 ASN A C 1
ATOM 2583 O O . ASN A 1 335 ? 26.594 -18.594 -9.172 1 61.94 335 ASN A O 1
ATOM 2587 N N . GLY A 1 336 ? 26.172 -17.844 -11.164 1 69.94 336 GLY A N 1
ATOM 2588 C CA . GLY A 1 336 ? 25.781 -16.531 -10.672 1 69.94 336 GLY A CA 1
ATOM 2589 C C . GLY A 1 336 ? 24.844 -16.594 -9.477 1 69.94 336 GLY A C 1
ATOM 2590 O O . GLY A 1 336 ? 24.141 -17.594 -9.297 1 69.94 336 GLY A O 1
ATOM 2591 N N . MET A 1 337 ? 25.016 -15.781 -8.469 1 77.25 337 MET A N 1
ATOM 2592 C CA . MET A 1 337 ? 24.219 -15.758 -7.242 1 77.25 337 MET A CA 1
ATOM 2593 C C . MET A 1 337 ? 22.734 -15.914 -7.551 1 77.25 337 MET A C 1
ATOM 2595 O O . MET A 1 337 ? 22.016 -16.594 -6.82 1 77.25 337 MET A O 1
ATOM 2599 N N . GLU A 1 338 ? 22.344 -15.367 -8.641 1 78.44 338 GLU A N 1
ATOM 2600 C CA . GLU A 1 338 ? 20.938 -15.469 -9.023 1 78.44 338 GLU A CA 1
ATOM 2601 C C . GLU A 1 338 ? 20.562 -16.906 -9.375 1 78.44 338 GLU A C 1
ATOM 2603 O O . GLU A 1 338 ? 19.531 -17.422 -8.938 1 78.44 338 GLU A O 1
ATOM 2608 N N . ALA A 1 339 ? 21.375 -17.578 -10.141 1 77.88 339 ALA A N 1
ATOM 2609 C CA . ALA A 1 339 ? 21.141 -18.953 -10.539 1 77.88 339 ALA A CA 1
ATOM 2610 C C . ALA A 1 339 ? 21.219 -19.891 -9.336 1 77.88 339 ALA A C 1
ATOM 2612 O O . ALA A 1 339 ? 20.453 -20.859 -9.242 1 77.88 339 ALA A O 1
ATOM 2613 N N . ALA A 1 340 ? 22.156 -19.562 -8.492 1 82 340 ALA A N 1
ATOM 2614 C CA . ALA A 1 340 ? 22.281 -20.375 -7.285 1 82 340 ALA A CA 1
ATOM 2615 C C . ALA A 1 340 ? 21.031 -20.25 -6.406 1 82 340 ALA A C 1
ATOM 2617 O O . ALA A 1 340 ? 20.578 -21.234 -5.816 1 82 340 ALA A O 1
ATOM 2618 N N . THR A 1 341 ? 20.531 -19.078 -6.316 1 87.12 341 THR A N 1
ATOM 2619 C CA . THR A 1 341 ? 19.312 -18.859 -5.543 1 87.12 341 THR A CA 1
ATOM 2620 C C . THR A 1 341 ? 18.141 -19.609 -6.152 1 87.12 341 THR A C 1
ATOM 2622 O O . THR A 1 341 ? 17.344 -20.203 -5.43 1 87.12 341 THR A O 1
ATOM 2625 N N . ARG A 1 342 ? 18.078 -19.672 -7.43 1 85.31 342 ARG A N 1
ATOM 2626 C CA . ARG A 1 342 ? 17.031 -20.422 -8.109 1 85.31 342 ARG A CA 1
ATOM 2627 C C . ARG A 1 342 ? 17.141 -21.906 -7.824 1 85.31 342 ARG A C 1
ATOM 2629 O O . ARG A 1 342 ? 16.141 -22.594 -7.645 1 85.31 342 ARG A O 1
ATOM 2636 N N . GLN A 1 343 ? 18.359 -22.328 -7.789 1 83.94 343 GLN A N 1
ATOM 2637 C CA . GLN A 1 343 ? 18.562 -23.75 -7.488 1 83.94 343 GLN A CA 1
ATOM 2638 C C . GLN A 1 343 ? 18.141 -24.078 -6.059 1 83.94 343 GLN A C 1
ATOM 2640 O O . GLN A 1 343 ? 17.562 -25.125 -5.801 1 83.94 343 GLN A O 1
ATOM 2645 N N . LEU A 1 344 ? 18.438 -23.219 -5.23 1 87.88 344 LEU A N 1
ATOM 2646 C CA . LEU A 1 344 ? 18.078 -23.422 -3.832 1 87.88 344 LEU A CA 1
ATOM 2647 C C . LEU A 1 344 ? 16.562 -23.438 -3.654 1 87.88 344 LEU A C 1
ATOM 2649 O O . LEU A 1 344 ? 16.031 -24.188 -2.83 1 87.88 344 LEU A O 1
ATOM 2653 N N . TRP A 1 345 ? 15.852 -22.656 -4.453 1 88.31 345 TRP A N 1
ATOM 2654 C CA . TRP A 1 345 ? 14.406 -22.484 -4.297 1 88.31 345 TRP A CA 1
ATOM 2655 C C . TRP A 1 345 ? 13.641 -23.578 -5.027 1 88.31 345 TRP A C 1
ATOM 2657 O O . TRP A 1 345 ? 12.523 -23.922 -4.641 1 88.31 345 TRP A O 1
ATOM 2667 N N . HIS A 1 346 ? 14.203 -24.125 -6.125 1 85.12 346 HIS A N 1
ATOM 2668 C CA . HIS A 1 346 ? 13.391 -24.953 -7.004 1 85.12 346 HIS A CA 1
ATOM 2669 C C . HIS A 1 346 ? 13.891 -26.391 -7.016 1 85.12 346 HIS A C 1
ATOM 2671 O O . HIS A 1 346 ? 13.125 -27.312 -7.316 1 85.12 346 HIS A O 1
ATOM 2677 N N . ASN A 1 347 ? 15.133 -26.531 -6.777 1 81.06 347 ASN A N 1
ATOM 2678 C CA . ASN A 1 347 ? 15.695 -27.875 -6.891 1 81.06 347 ASN A CA 1
ATOM 2679 C C . ASN A 1 347 ? 15.383 -28.719 -5.656 1 81.06 347 ASN A C 1
ATOM 2681 O O . ASN A 1 347 ? 15.703 -28.328 -4.531 1 81.06 347 ASN A O 1
ATOM 2685 N N . ASN A 1 348 ? 14.812 -29.859 -5.898 1 79.12 348 ASN A N 1
ATOM 2686 C CA . ASN A 1 348 ? 14.438 -30.734 -4.797 1 79.12 348 ASN A CA 1
ATOM 2687 C C . ASN A 1 348 ? 15.602 -31.625 -4.359 1 79.12 348 ASN A C 1
ATOM 2689 O O . ASN A 1 348 ? 15.477 -32.406 -3.41 1 79.12 348 ASN A O 1
ATOM 2693 N N . ALA A 1 349 ? 16.719 -31.344 -4.973 1 74.62 349 ALA A N 1
ATOM 2694 C CA . ALA A 1 349 ? 17.859 -32.188 -4.633 1 74.62 349 ALA A CA 1
ATOM 2695 C C . ALA A 1 349 ? 18.406 -31.844 -3.254 1 74.62 349 ALA A C 1
ATOM 2697 O O . ALA A 1 349 ? 18.234 -30.719 -2.777 1 74.62 349 ALA A O 1
ATOM 2698 N N . HIS A 1 350 ? 18.891 -32.875 -2.617 1 74.94 350 HIS A N 1
ATOM 2699 C CA . HIS A 1 350 ? 19.484 -32.656 -1.305 1 74.94 350 HIS A CA 1
ATOM 2700 C C . HIS A 1 350 ? 20.922 -32.156 -1.428 1 74.94 350 HIS A C 1
ATOM 2702 O O . HIS A 1 350 ? 21.703 -32.656 -2.223 1 74.94 350 HIS A O 1
ATOM 2708 N N . PHE A 1 351 ? 21.188 -31.031 -0.796 1 79.94 351 PHE A N 1
ATOM 2709 C CA . PHE A 1 351 ? 22.516 -30.438 -0.748 1 79.94 351 PHE A CA 1
ATOM 2710 C C . PHE A 1 351 ? 23.266 -30.875 0.502 1 79.94 351 PHE A C 1
ATOM 2712 O O . PHE A 1 351 ? 22.656 -31.25 1.502 1 79.94 351 PHE A O 1
ATOM 2719 N N . SER A 1 352 ? 24.578 -30.938 0.363 1 84.31 352 SER A N 1
ATOM 2720 C CA . SER A 1 352 ? 25.375 -31.234 1.546 1 84.31 352 SER A CA 1
ATOM 2721 C C . SER A 1 352 ? 25.219 -30.156 2.611 1 84.31 352 SER A C 1
ATOM 2723 O O . SER A 1 352 ? 25.266 -28.953 2.307 1 84.31 352 SER A O 1
ATOM 2725 N N . LYS A 1 353 ? 24.938 -30.609 3.852 1 88.19 353 LYS A N 1
ATOM 2726 C CA . LYS A 1 353 ? 24.719 -29.703 4.969 1 88.19 353 LYS A CA 1
ATOM 2727 C C . LYS A 1 353 ? 25.938 -28.812 5.195 1 88.19 353 LYS A C 1
ATOM 2729 O O . LYS A 1 353 ? 25.797 -27.609 5.477 1 88.19 353 LYS A O 1
ATOM 2734 N N . ILE A 1 354 ? 27.078 -29.281 4.969 1 84.25 354 ILE A N 1
ATOM 2735 C CA . ILE A 1 354 ? 28.312 -28.547 5.215 1 84.25 354 ILE A CA 1
ATOM 2736 C C . ILE A 1 354 ? 28.5 -27.484 4.129 1 84.25 354 ILE A C 1
ATOM 2738 O O . ILE A 1 354 ? 28.953 -26.375 4.414 1 84.25 354 ILE A O 1
ATOM 2742 N N . SER A 1 355 ? 28.188 -27.859 2.93 1 82.19 355 SER A N 1
ATOM 2743 C CA . SER A 1 355 ? 28.312 -26.906 1.833 1 82.19 355 SER A CA 1
ATOM 2744 C C . SER A 1 355 ? 27.344 -25.734 2.006 1 82.19 355 SER A C 1
ATOM 2746 O O . SER A 1 355 ? 27.688 -24.594 1.717 1 82.19 355 SER A O 1
ATOM 2748 N N . LEU A 1 356 ? 26.203 -26.016 2.531 1 89.06 356 LEU A N 1
ATOM 2749 C CA . LEU A 1 356 ? 25.172 -24.984 2.699 1 89.06 356 LEU A CA 1
ATOM 2750 C C . LEU A 1 356 ? 25.594 -23.984 3.768 1 89.06 356 LEU A C 1
ATOM 2752 O O . LEU A 1 356 ? 25.5 -22.781 3.559 1 89.06 356 LEU A O 1
ATOM 2756 N N . VAL A 1 357 ? 26.094 -24.453 4.836 1 89.62 357 VAL A N 1
ATOM 2757 C CA . VAL A 1 357 ? 26.453 -23.562 5.938 1 89.62 357 VAL A CA 1
ATOM 2758 C C . VAL A 1 357 ? 27.734 -22.812 5.59 1 89.62 357 VAL A C 1
ATOM 2760 O O . VAL A 1 357 ? 27.875 -21.625 5.906 1 89.62 357 VAL A O 1
ATOM 2763 N N . ALA A 1 358 ? 28.656 -23.5 4.977 1 83.69 358 ALA A N 1
ATOM 2764 C CA . ALA A 1 358 ? 29.922 -22.891 4.633 1 83.69 358 ALA A CA 1
ATOM 2765 C C . ALA A 1 358 ? 29.734 -21.75 3.627 1 83.69 358 ALA A C 1
ATOM 2767 O O . ALA A 1 358 ? 30.266 -20.656 3.812 1 83.69 358 ALA A O 1
ATOM 2768 N N . PHE A 1 359 ? 29.016 -22.031 2.656 1 83.06 359 PHE A N 1
ATOM 2769 C CA . PHE A 1 359 ? 28.844 -21.016 1.629 1 83.06 359 PHE A CA 1
ATOM 2770 C C . PHE A 1 359 ? 28.047 -19.828 2.162 1 83.06 359 PHE A C 1
ATOM 2772 O O . PHE A 1 359 ? 28.375 -18.672 1.896 1 83.06 359 PHE A O 1
ATOM 2779 N N . SER A 1 360 ? 26.953 -20.109 2.885 1 91.5 360 SER A N 1
ATOM 2780 C CA . SER A 1 360 ? 26.109 -19.031 3.414 1 91.5 360 SER A CA 1
ATOM 2781 C C . SER A 1 360 ? 26.891 -18.172 4.406 1 91.5 360 SER A C 1
ATOM 2783 O O . SER A 1 360 ? 26.75 -16.938 4.402 1 91.5 360 SER A O 1
ATOM 2785 N N . SER A 1 361 ? 27.719 -18.766 5.191 1 92.06 361 SER A N 1
ATOM 2786 C CA . SER A 1 361 ? 28.5 -18.016 6.176 1 92.06 361 SER A CA 1
ATOM 2787 C C . SER A 1 361 ? 29.594 -17.188 5.504 1 92.06 361 SER A C 1
ATOM 2789 O O . SER A 1 361 ? 29.844 -16.047 5.902 1 92.06 361 SER A O 1
ATOM 2791 N N . PHE A 1 362 ? 30.172 -17.766 4.578 1 87.81 362 PHE A N 1
ATOM 2792 C CA . PHE A 1 362 ? 31.234 -17.062 3.873 1 87.81 362 PHE A CA 1
ATOM 2793 C C . PHE A 1 362 ? 30.688 -15.844 3.131 1 87.81 362 PHE A C 1
ATOM 2795 O O . PHE A 1 362 ? 31.25 -14.758 3.209 1 87.81 362 PHE A O 1
ATOM 2802 N N . PHE A 1 363 ? 29.656 -16.047 2.418 1 89.56 363 PHE A N 1
ATOM 2803 C CA . PHE A 1 363 ? 29.078 -14.945 1.659 1 89.56 363 PHE A CA 1
ATOM 2804 C C . PHE A 1 363 ? 28.453 -13.914 2.592 1 89.56 363 PHE A C 1
ATOM 2806 O O . PHE A 1 363 ? 28.375 -12.727 2.262 1 89.56 363 PHE A O 1
ATOM 2813 N N . TYR A 1 364 ? 27.984 -14.383 3.721 1 94.12 364 TYR A N 1
ATOM 2814 C CA . TYR A 1 364 ? 27.5 -13.469 4.75 1 94.12 364 TYR A CA 1
ATOM 2815 C C . TYR A 1 364 ? 28.594 -12.508 5.188 1 94.12 364 TYR A C 1
ATOM 2817 O O . TYR A 1 364 ? 28.375 -11.297 5.25 1 94.12 364 TYR A O 1
ATOM 2825 N N . LEU A 1 365 ? 29.797 -12.984 5.371 1 93.69 365 LEU A N 1
ATOM 2826 C CA . LEU A 1 365 ? 30.922 -12.172 5.801 1 93.69 365 LEU A CA 1
ATOM 2827 C C . LEU A 1 365 ? 31.422 -11.297 4.656 1 93.69 365 LEU A C 1
ATOM 2829 O O . LEU A 1 365 ? 31.781 -10.141 4.871 1 93.69 365 LEU A O 1
ATOM 2833 N N . LEU A 1 366 ? 31.453 -11.875 3.535 1 91.56 366 LEU A N 1
ATOM 2834 C CA . LEU A 1 366 ? 31.906 -11.109 2.375 1 91.56 366 LEU A CA 1
ATOM 2835 C C . LEU A 1 366 ? 30.953 -9.953 2.088 1 91.56 366 LEU A C 1
ATOM 2837 O O . LEU A 1 366 ? 31.391 -8.867 1.693 1 91.56 366 LEU A O 1
ATOM 2841 N N . MET A 1 367 ? 29.688 -10.227 2.203 1 91.5 367 MET A N 1
ATOM 2842 C CA . MET A 1 367 ? 28.688 -9.18 1.984 1 91.5 367 MET A CA 1
ATOM 2843 C C . MET A 1 367 ? 28.875 -8.047 2.982 1 91.5 367 MET A C 1
ATOM 2845 O O . MET A 1 367 ? 28.672 -6.875 2.643 1 91.5 367 MET A O 1
ATOM 2849 N N . MET A 1 368 ? 29.328 -8.359 4.16 1 91.06 368 MET A N 1
ATOM 2850 C CA . MET A 1 368 ? 29.547 -7.367 5.207 1 91.06 368 MET A CA 1
ATOM 2851 C C . MET A 1 368 ? 30.672 -6.402 4.82 1 91.06 368 MET A C 1
ATOM 2853 O O . MET A 1 368 ? 30.562 -5.199 5.055 1 91.06 368 MET A O 1
ATOM 2857 N N . ILE A 1 369 ? 31.562 -6.934 4.156 1 91 369 ILE A N 1
ATOM 2858 C CA . ILE A 1 369 ? 32.719 -6.121 3.826 1 91 369 ILE A CA 1
ATOM 2859 C C . ILE A 1 369 ? 32.5 -5.395 2.504 1 91 369 ILE A C 1
ATOM 2861 O O . ILE A 1 369 ? 33 -4.293 2.295 1 91 369 ILE A O 1
ATOM 2865 N N . THR A 1 370 ? 31.719 -5.977 1.693 1 91.62 370 THR A N 1
ATOM 2866 C CA . THR A 1 370 ? 31.484 -5.402 0.373 1 91.62 370 THR A CA 1
ATOM 2867 C C . THR A 1 370 ? 30.578 -4.176 0.466 1 91.62 370 THR A C 1
ATOM 2869 O O . THR A 1 370 ? 30.734 -3.23 -0.308 1 91.62 370 THR A O 1
ATOM 2872 N N . LEU A 1 371 ? 29.719 -4.285 1.482 1 86 371 LEU A N 1
ATOM 2873 C CA . LEU A 1 371 ? 28.812 -3.154 1.616 1 86 371 LEU A CA 1
ATOM 2874 C C . LEU A 1 371 ? 29.531 -1.926 2.148 1 86 371 LEU A C 1
ATOM 2876 O O . LEU A 1 371 ? 30.219 -1.999 3.174 1 86 371 LEU A O 1
ATOM 2880 N N . GLY A 1 372 ? 29.625 -0.864 1.536 1 83.38 372 GLY A N 1
ATOM 2881 C CA . GLY A 1 372 ? 30.25 0.375 1.972 1 83.38 372 GLY A CA 1
ATOM 2882 C C . GLY A 1 372 ? 31.391 0.812 1.076 1 83.38 372 GLY A C 1
ATOM 2883 O O . GLY A 1 372 ? 31.828 1.966 1.129 1 83.38 372 GLY A O 1
ATOM 2884 N N . ILE A 1 373 ? 31.891 -0.206 0.346 1 89.25 373 ILE A N 1
ATOM 2885 C CA . ILE A 1 373 ? 32.938 0.181 -0.601 1 89.25 373 ILE A CA 1
ATOM 2886 C C . ILE A 1 373 ? 32.344 1.057 -1.698 1 89.25 373 ILE A C 1
ATOM 2888 O O . ILE A 1 373 ? 31.109 1.1 -1.869 1 89.25 373 ILE A O 1
ATOM 2892 N N . ALA A 1 374 ? 33.125 1.734 -2.398 1 88.12 374 ALA A N 1
ATOM 2893 C CA . ALA A 1 374 ? 32.688 2.703 -3.398 1 88.12 374 ALA A CA 1
ATOM 2894 C C . ALA A 1 374 ? 32.281 2.008 -4.695 1 88.12 374 ALA A C 1
ATOM 2896 O O . ALA A 1 374 ? 32.812 2.32 -5.766 1 88.12 374 ALA A O 1
ATOM 2897 N N . VAL A 1 375 ? 31.484 1.016 -4.613 1 92.19 375 VAL A N 1
ATOM 2898 C CA . VAL A 1 375 ? 30.953 0.304 -5.773 1 92.19 375 VAL A CA 1
ATOM 2899 C C . VAL A 1 375 ? 29.422 0.264 -5.707 1 92.19 375 VAL A C 1
ATOM 2901 O O . VAL A 1 375 ? 28.859 0.064 -4.637 1 92.19 375 VAL A O 1
ATOM 2904 N N . PRO A 1 376 ? 28.828 0.581 -6.82 1 93.31 376 PRO A N 1
ATOM 2905 C CA . PRO A 1 376 ? 27.375 0.477 -6.816 1 93.31 376 PRO A CA 1
ATOM 2906 C C . PRO A 1 376 ? 26.875 -0.968 -6.883 1 93.31 376 PRO A C 1
ATOM 2908 O O . PRO A 1 376 ? 27.5 -1.806 -7.539 1 93.31 376 PRO A O 1
ATOM 2911 N N . GLY A 1 377 ? 25.812 -1.296 -6.148 1 90.75 377 GLY A N 1
ATOM 2912 C CA . GLY A 1 377 ? 25.234 -2.625 -6.152 1 90.75 377 GLY A CA 1
ATOM 2913 C C . GLY A 1 377 ? 24.141 -2.795 -5.113 1 90.75 377 GLY A C 1
ATOM 2914 O O . GLY A 1 377 ? 24.062 -2.037 -4.145 1 90.75 377 GLY A O 1
ATOM 2915 N N . GLY A 1 378 ? 23.328 -3.775 -5.34 1 88.62 378 GLY A N 1
ATOM 2916 C CA . GLY A 1 378 ? 22.219 -4.047 -4.441 1 88.62 378 GLY A CA 1
ATOM 2917 C C . GLY A 1 378 ? 22.453 -5.242 -3.537 1 88.62 378 GLY A C 1
ATOM 2918 O O . GLY A 1 378 ? 23.359 -6.043 -3.783 1 88.62 378 GLY A O 1
ATOM 2919 N N . LEU A 1 379 ? 21.641 -5.34 -2.518 1 87.56 379 LEU A N 1
ATOM 2920 C CA . LEU A 1 379 ? 21.812 -6.363 -1.494 1 87.56 379 LEU A CA 1
ATOM 2921 C C . LEU A 1 379 ? 20.734 -7.441 -1.613 1 87.56 379 LEU A C 1
ATOM 2923 O O . LEU A 1 379 ? 20.812 -8.477 -0.945 1 87.56 379 LEU A O 1
ATOM 2927 N N . LEU A 1 380 ? 19.844 -7.32 -2.494 1 89.31 380 LEU A N 1
ATOM 2928 C CA . LEU A 1 380 ? 18.672 -8.203 -2.516 1 89.31 380 LEU A CA 1
ATOM 2929 C C . LEU A 1 380 ? 19.078 -9.625 -2.883 1 89.31 380 LEU A C 1
ATOM 2931 O O . LEU A 1 380 ? 18.812 -10.562 -2.129 1 89.31 380 LEU A O 1
ATOM 2935 N N . ILE A 1 381 ? 19.828 -9.805 -3.943 1 89.5 381 ILE A N 1
ATOM 2936 C CA . ILE A 1 381 ? 20.172 -11.133 -4.441 1 89.5 381 ILE A CA 1
ATOM 2937 C C . ILE A 1 381 ? 21.125 -11.828 -3.465 1 89.5 381 ILE A C 1
ATOM 2939 O O . ILE A 1 381 ? 20.906 -12.984 -3.1 1 89.5 381 ILE A O 1
ATOM 2943 N N . PRO A 1 382 ? 22.094 -11.117 -3.012 1 91.12 382 PRO A N 1
ATOM 2944 C CA . PRO A 1 382 ? 22.969 -11.766 -2.031 1 91.12 382 PRO A CA 1
ATOM 2945 C C . PRO A 1 382 ? 22.219 -12.188 -0.768 1 91.12 382 PRO A C 1
ATOM 2947 O O . PRO A 1 382 ? 22.516 -13.242 -0.195 1 91.12 382 PRO A O 1
ATOM 2950 N N . CYS A 1 383 ? 21.281 -11.43 -0.345 1 93.06 383 CYS A N 1
ATOM 2951 C CA . CYS A 1 383 ? 20.5 -11.781 0.845 1 93.06 383 CYS A CA 1
ATOM 2952 C C . CYS A 1 383 ? 19.641 -13.008 0.595 1 93.06 383 CYS A C 1
ATOM 2954 O O . CYS A 1 383 ? 19.516 -13.867 1.467 1 93.06 383 CYS A O 1
ATOM 2956 N N . PHE A 1 384 ? 19.094 -13.078 -0.61 1 93.19 384 PHE A N 1
ATOM 2957 C CA . PHE A 1 384 ? 18.312 -14.258 -0.965 1 93.19 384 PHE A CA 1
ATOM 2958 C C . PHE A 1 384 ? 19.172 -15.508 -0.971 1 93.19 384 PHE A C 1
ATOM 2960 O O . PHE A 1 384 ? 18.75 -16.562 -0.513 1 93.19 384 PHE A O 1
ATOM 2967 N N . PHE A 1 385 ? 20.344 -15.266 -1.459 1 90.94 385 PHE A N 1
ATOM 2968 C CA . PHE A 1 385 ? 21.297 -16.359 -1.572 1 90.94 385 PHE A CA 1
ATOM 2969 C C . PHE A 1 385 ? 21.719 -16.859 -0.194 1 90.94 385 PHE A C 1
ATOM 2971 O O . PHE A 1 385 ? 21.656 -18.062 0.077 1 90.94 385 PHE A O 1
ATOM 2978 N N . ILE A 1 386 ? 22.062 -16.016 0.689 1 93.75 386 ILE A N 1
ATOM 2979 C CA . ILE A 1 386 ? 22.5 -16.359 2.035 1 93.75 386 ILE A CA 1
ATOM 2980 C C . ILE A 1 386 ? 21.344 -16.969 2.826 1 93.75 386 ILE A C 1
ATOM 2982 O O . ILE A 1 386 ? 21.5 -18.016 3.455 1 93.75 386 ILE A O 1
ATOM 2986 N N . GLY A 1 387 ? 20.219 -16.344 2.746 1 95.56 387 GLY A N 1
ATOM 2987 C CA . GLY A 1 387 ? 19.047 -16.844 3.449 1 95.56 387 GLY A CA 1
ATOM 2988 C C . GLY A 1 387 ? 18.594 -18.203 2.938 1 95.56 387 GLY A C 1
ATOM 2989 O O . GLY A 1 387 ? 18.188 -19.062 3.721 1 95.56 387 GLY A O 1
ATOM 2990 N N . GLY A 1 388 ? 18.672 -18.344 1.615 1 94.31 388 GLY A N 1
ATOM 2991 C CA . GLY A 1 388 ? 18.297 -19.625 1.032 1 94.31 388 GLY A CA 1
ATOM 2992 C C . GLY A 1 388 ? 19.172 -20.766 1.503 1 94.31 388 GLY A C 1
ATOM 2993 O O . GLY A 1 388 ? 18.672 -21.875 1.758 1 94.31 388 GLY A O 1
ATOM 2994 N N . GLY A 1 389 ? 20.453 -20.516 1.602 1 93.12 389 GLY A N 1
ATOM 2995 C CA . GLY A 1 389 ? 21.359 -21.547 2.096 1 93.12 389 GLY A CA 1
ATOM 2996 C C . GLY A 1 389 ? 21.078 -21.938 3.535 1 93.12 389 GLY A C 1
ATOM 2997 O O . GLY A 1 389 ? 21 -23.125 3.854 1 93.12 389 GLY A O 1
ATOM 2998 N N . TYR A 1 390 ? 20.891 -20.984 4.406 1 95.81 390 TYR A N 1
ATOM 2999 C CA . TYR A 1 390 ? 20.609 -21.266 5.809 1 95.81 390 TYR A CA 1
ATOM 3000 C C . TYR A 1 390 ? 19.25 -21.922 5.961 1 95.81 390 TYR A C 1
ATOM 3002 O O . TYR A 1 390 ? 19.078 -22.812 6.805 1 95.81 390 TYR A O 1
ATOM 3010 N N . GLY A 1 391 ? 18.281 -21.453 5.188 1 95.06 391 GLY A N 1
ATOM 3011 C CA . GLY A 1 391 ? 16.953 -22.047 5.246 1 95.06 391 GLY A CA 1
ATOM 3012 C C . GLY A 1 391 ? 16.953 -23.531 4.902 1 95.06 391 GLY A C 1
ATOM 3013 O O . GLY A 1 391 ? 16.344 -24.328 5.609 1 95.06 391 GLY A O 1
ATOM 3014 N N . ARG A 1 392 ? 17.641 -23.859 3.816 1 93.44 392 ARG A N 1
ATOM 3015 C CA . ARG A 1 392 ? 17.75 -25.266 3.422 1 93.44 392 ARG A CA 1
ATOM 3016 C C . ARG A 1 392 ? 18.5 -26.078 4.48 1 93.44 392 ARG A C 1
ATOM 3018 O O . ARG A 1 392 ? 18.125 -27.219 4.773 1 93.44 392 ARG A O 1
ATOM 3025 N N . PHE A 1 393 ? 19.516 -25.5 4.973 1 94 393 PHE A N 1
ATOM 3026 C CA . PHE A 1 393 ? 20.312 -26.188 5.988 1 94 393 PHE A CA 1
ATOM 3027 C C . PHE A 1 393 ? 19.469 -26.531 7.203 1 94 393 PHE A C 1
ATOM 3029 O O . PHE A 1 393 ? 19.438 -27.688 7.637 1 94 393 PHE A O 1
ATOM 3036 N N . PHE A 1 394 ? 18.781 -25.625 7.758 1 93.5 394 PHE A N 1
ATOM 3037 C CA . PHE A 1 394 ? 17.984 -25.844 8.969 1 93.5 394 PHE A CA 1
ATOM 3038 C C . PHE A 1 394 ? 16.844 -26.797 8.703 1 93.5 394 PHE A C 1
ATOM 3040 O O . PHE A 1 394 ? 16.484 -27.609 9.562 1 93.5 394 PHE A O 1
ATOM 3047 N N . ALA A 1 395 ? 16.219 -26.641 7.551 1 92.19 395 ALA A N 1
ATOM 3048 C CA . ALA A 1 395 ? 15.148 -27.562 7.199 1 92.19 395 ALA A CA 1
ATOM 3049 C C . ALA A 1 395 ? 15.656 -29 7.137 1 92.19 395 ALA A C 1
ATOM 3051 O O . ALA A 1 395 ? 15.008 -29.922 7.637 1 92.19 395 ALA A O 1
ATOM 3052 N N . GLN A 1 396 ? 16.828 -29.219 6.52 1 90.62 396 GLN A N 1
ATOM 3053 C CA . GLN A 1 396 ? 17.406 -30.547 6.398 1 90.62 396 GLN A CA 1
ATOM 3054 C C . GLN A 1 396 ? 17.781 -31.109 7.766 1 90.62 396 GLN A C 1
ATOM 3056 O O . GLN A 1 396 ? 17.562 -32.281 8.039 1 90.62 396 GLN A O 1
ATOM 3061 N N . VAL A 1 397 ? 18.312 -30.266 8.586 1 91.12 397 VAL A N 1
ATOM 3062 C CA . VAL A 1 397 ? 18.719 -30.688 9.922 1 91.12 397 VAL A CA 1
ATOM 3063 C C . VAL A 1 397 ? 17.484 -31.109 10.727 1 91.12 397 VAL A C 1
ATOM 3065 O O . VAL A 1 397 ? 17.5 -32.125 11.414 1 91.12 397 VAL A O 1
ATOM 3068 N N . LEU A 1 398 ? 16.484 -30.391 10.633 1 89.12 398 LEU A N 1
ATOM 3069 C CA . LEU A 1 398 ? 15.273 -30.688 11.398 1 89.12 398 LEU A CA 1
ATOM 3070 C C . LEU A 1 398 ? 14.578 -31.922 10.852 1 89.12 398 LEU A C 1
ATOM 3072 O O . LEU A 1 398 ? 14.055 -32.75 11.625 1 89.12 398 LEU A O 1
ATOM 3076 N N . ASN A 1 399 ? 14.469 -31.984 9.531 1 87.75 399 ASN A N 1
ATOM 3077 C CA . ASN A 1 399 ? 13.82 -33.156 8.922 1 87.75 399 ASN A CA 1
ATOM 3078 C C . ASN A 1 399 ? 14.539 -34.438 9.273 1 87.75 399 ASN A C 1
ATOM 3080 O O . ASN A 1 399 ? 13.914 -35.5 9.383 1 87.75 399 ASN A O 1
ATOM 3084 N N . GLU A 1 400 ? 15.805 -34.406 9.422 1 87.81 400 GLU A N 1
ATOM 3085 C CA . GLU A 1 400 ? 16.578 -35.594 9.727 1 87.81 400 GLU A CA 1
ATOM 3086 C C . GLU A 1 400 ? 16.531 -35.938 11.219 1 87.81 400 GLU A C 1
ATOM 3088 O O . GLU A 1 400 ? 16.609 -37.094 11.609 1 87.81 400 GLU A O 1
ATOM 3093 N N . ASN A 1 401 ? 16.453 -34.906 12.055 1 87.25 401 ASN A N 1
ATOM 3094 C CA . ASN A 1 401 ? 16.609 -35.156 13.492 1 87.25 401 ASN A CA 1
ATOM 3095 C C . ASN A 1 401 ? 15.25 -35.25 14.188 1 87.25 401 ASN A C 1
ATOM 3097 O O . ASN A 1 401 ? 15.164 -35.75 15.312 1 87.25 401 ASN A O 1
ATOM 3101 N N . LEU A 1 402 ? 14.25 -34.719 13.609 1 83.88 402 LEU A N 1
ATOM 3102 C CA . LEU A 1 402 ? 12.945 -34.812 14.258 1 83.88 402 LEU A CA 1
ATOM 3103 C C . LEU A 1 402 ? 12.289 -36.156 13.961 1 83.88 402 LEU A C 1
ATOM 3105 O O . LEU A 1 402 ? 12.297 -36.594 12.812 1 83.88 402 LEU A O 1
ATOM 3109 N N . PRO A 1 403 ? 11.875 -36.844 14.938 1 78.88 403 PRO A N 1
ATOM 3110 C CA . PRO A 1 403 ? 11.289 -38.188 14.789 1 78.88 403 PRO A CA 1
ATOM 3111 C C . PRO A 1 403 ? 9.945 -38.156 14.062 1 78.88 403 PRO A C 1
ATOM 3113 O O . PRO A 1 403 ? 9.484 -39.188 13.578 1 78.88 403 PRO A O 1
ATOM 3116 N N . TRP A 1 404 ? 9.344 -36.938 14.07 1 73.81 404 TRP A N 1
ATOM 3117 C CA . TRP A 1 404 ? 8.055 -36.844 13.383 1 73.81 404 TRP A CA 1
ATOM 3118 C C . TRP A 1 404 ? 8.164 -36 12.125 1 73.81 404 TRP A C 1
ATOM 3120 O O . TRP A 1 404 ? 9.078 -35.188 12.008 1 73.81 404 TRP A O 1
ATOM 3130 N N . ASP A 1 405 ? 7.414 -36.469 11.141 1 77.19 405 ASP A N 1
ATOM 3131 C CA . ASP A 1 405 ? 7.363 -35.656 9.922 1 77.19 405 ASP A CA 1
ATOM 3132 C C . ASP A 1 405 ? 6.781 -34.281 10.195 1 77.19 405 ASP A C 1
ATOM 3134 O O . ASP A 1 405 ? 5.562 -34.125 10.297 1 77.19 405 ASP A O 1
ATOM 3138 N N . ALA A 1 406 ? 7.648 -33.406 10.414 1 75.81 406 ALA A N 1
ATOM 3139 C CA . ALA A 1 406 ? 7.238 -32.062 10.727 1 75.81 406 ALA A CA 1
ATOM 3140 C C . ALA A 1 406 ? 6.621 -31.375 9.508 1 75.81 406 ALA A C 1
ATOM 3142 O O . ALA A 1 406 ? 5.969 -30.328 9.633 1 75.81 406 ALA A O 1
ATOM 3143 N N . GLY A 1 407 ? 6.699 -32.031 8.328 1 79 407 GLY A N 1
ATOM 3144 C CA . GLY A 1 407 ? 6.074 -31.469 7.137 1 79 407 GLY A CA 1
ATOM 3145 C C . GLY A 1 407 ? 6.773 -30.234 6.621 1 79 407 GLY A C 1
ATOM 3146 O O . GLY A 1 407 ? 6.121 -29.297 6.148 1 79 407 GLY A O 1
ATOM 3147 N N . ILE A 1 408 ? 8.094 -30.234 6.836 1 85.75 408 ILE A N 1
ATOM 3148 C CA . ILE A 1 408 ? 8.836 -29.062 6.414 1 85.75 408 ILE A CA 1
ATOM 3149 C C . ILE A 1 408 ? 9.398 -29.266 5.008 1 85.75 408 ILE A C 1
ATOM 3151 O O . ILE A 1 408 ? 10.109 -30.234 4.758 1 85.75 408 ILE A O 1
ATOM 3155 N N . ASP A 1 409 ? 8.891 -28.453 4.121 1 87.94 409 ASP A N 1
ATOM 3156 C CA . ASP A 1 409 ? 9.422 -28.438 2.762 1 87.94 409 ASP A CA 1
ATOM 3157 C C . ASP A 1 409 ? 10.758 -27.703 2.697 1 87.94 409 ASP A C 1
ATOM 3159 O O . ASP A 1 409 ? 10.836 -26.531 3.064 1 87.94 409 ASP A O 1
ATOM 3163 N N . GLU A 1 410 ? 11.797 -28.344 2.223 1 90.25 410 GLU A N 1
ATOM 3164 C CA . GLU A 1 410 ? 13.133 -27.766 2.176 1 90.25 410 GLU A CA 1
ATOM 3165 C C . GLU A 1 410 ? 13.172 -26.547 1.247 1 90.25 410 GLU A C 1
ATOM 3167 O O . GLU A 1 410 ? 13.812 -25.547 1.559 1 90.25 410 GLU A O 1
ATOM 3172 N N . THR A 1 411 ? 12.523 -26.641 0.089 1 90.56 411 THR A N 1
ATOM 3173 C CA . THR A 1 411 ? 12.508 -25.547 -0.86 1 90.56 411 THR A CA 1
ATOM 3174 C C . THR A 1 411 ? 11.719 -24.359 -0.302 1 90.56 411 THR A C 1
ATOM 3176 O O . THR A 1 411 ? 12.117 -23.203 -0.463 1 90.56 411 THR A O 1
ATOM 3179 N N . GLY A 1 412 ? 10.625 -24.734 0.339 1 91.19 412 GLY A N 1
ATOM 3180 C CA . GLY A 1 412 ? 9.844 -23.672 0.97 1 91.19 412 GLY A CA 1
ATOM 3181 C C . GLY A 1 412 ? 10.586 -22.984 2.092 1 91.19 412 GLY A C 1
ATOM 3182 O O . GLY A 1 412 ? 10.484 -21.75 2.244 1 91.19 412 GLY A O 1
ATOM 3183 N N . ALA A 1 413 ? 11.328 -23.75 2.801 1 93.69 413 ALA A N 1
ATOM 3184 C CA . ALA A 1 413 ? 12.117 -23.172 3.893 1 93.69 413 ALA A CA 1
ATOM 3185 C C . ALA A 1 413 ? 13.203 -22.25 3.359 1 93.69 413 ALA A C 1
ATOM 3187 O O . ALA A 1 413 ? 13.531 -21.234 3.992 1 93.69 413 ALA A O 1
ATOM 3188 N N . ALA A 1 414 ? 13.758 -22.594 2.201 1 94.38 414 ALA A N 1
ATOM 3189 C CA . ALA A 1 414 ? 14.773 -21.75 1.578 1 94.38 414 ALA A CA 1
ATOM 3190 C C . ALA A 1 414 ? 14.203 -20.391 1.204 1 94.38 414 ALA A C 1
ATOM 3192 O O . ALA A 1 414 ? 14.828 -19.359 1.456 1 94.38 414 ALA A O 1
ATOM 3193 N N . ILE A 1 415 ? 13.062 -20.391 0.672 1 94.56 415 ILE A N 1
ATOM 3194 C CA . ILE A 1 415 ? 12.43 -19.141 0.246 1 94.56 415 ILE A CA 1
ATOM 3195 C C . ILE A 1 415 ? 12.086 -18.297 1.468 1 94.56 415 ILE A C 1
ATOM 3197 O O . ILE A 1 415 ? 12.344 -17.094 1.489 1 94.56 415 ILE A O 1
ATOM 3201 N N . ILE A 1 416 ? 11.516 -18.906 2.459 1 95.62 416 ILE A N 1
ATOM 3202 C CA . ILE A 1 416 ? 11.07 -18.203 3.658 1 95.62 416 ILE A CA 1
ATOM 3203 C C . ILE A 1 416 ? 12.273 -17.609 4.387 1 95.62 416 ILE A C 1
ATOM 3205 O O . ILE A 1 416 ? 12.242 -16.453 4.816 1 95.62 416 ILE A O 1
ATOM 3209 N N . ALA A 1 417 ? 13.305 -18.344 4.469 1 97 417 ALA A N 1
ATOM 3210 C CA . ALA A 1 417 ? 14.508 -17.859 5.137 1 97 417 ALA A CA 1
ATOM 3211 C C . ALA A 1 417 ? 15.156 -16.719 4.348 1 97 417 ALA A C 1
ATOM 3213 O O . ALA A 1 417 ? 15.734 -15.805 4.934 1 97 417 ALA A O 1
ATOM 3214 N N . SER A 1 418 ? 15.148 -16.844 3.027 1 95.69 418 SER A N 1
ATOM 3215 C CA . SER A 1 418 ? 15.68 -15.781 2.182 1 95.69 418 SER A CA 1
ATOM 3216 C C . SER A 1 418 ? 15.008 -14.445 2.482 1 95.69 418 SER A C 1
ATOM 3218 O O . SER A 1 418 ? 15.688 -13.438 2.668 1 95.69 418 SER A O 1
ATOM 3220 N N . VAL A 1 419 ? 13.766 -14.508 2.574 1 95.38 419 VAL A N 1
ATOM 3221 C CA . VAL A 1 419 ? 13.008 -13.281 2.787 1 95.38 419 VAL A CA 1
ATOM 3222 C C . VAL A 1 419 ? 13.188 -12.812 4.23 1 95.38 419 VAL A C 1
ATOM 3224 O O . VAL A 1 419 ? 13.242 -11.609 4.492 1 95.38 419 VAL A O 1
ATOM 3227 N N . ALA A 1 420 ? 13.25 -13.734 5.121 1 97 420 ALA A N 1
ATOM 3228 C CA . ALA A 1 420 ? 13.43 -13.383 6.527 1 97 420 ALA A CA 1
ATOM 3229 C C . ALA A 1 420 ? 14.758 -12.656 6.742 1 97 420 ALA A C 1
ATOM 3231 O O . ALA A 1 420 ? 14.812 -11.664 7.473 1 97 420 ALA A O 1
ATOM 3232 N N . VAL A 1 421 ? 15.766 -13.125 6.121 1 96.31 421 VAL A N 1
ATOM 3233 C CA . VAL A 1 421 ? 17.078 -12.5 6.266 1 96.31 421 VAL A CA 1
ATOM 3234 C C . VAL A 1 421 ? 17.047 -11.094 5.668 1 96.31 421 VAL A C 1
ATOM 3236 O O . VAL A 1 421 ? 17.562 -10.141 6.266 1 96.31 421 VAL A O 1
ATOM 3239 N N . LEU A 1 422 ? 16.484 -11 4.551 1 94.81 422 LEU A N 1
ATOM 3240 C CA . LEU A 1 422 ? 16.391 -9.688 3.912 1 94.81 422 LEU A CA 1
ATOM 3241 C C . LEU A 1 422 ? 15.555 -8.727 4.758 1 94.81 422 LEU A C 1
ATOM 3243 O O . LEU A 1 422 ? 15.867 -7.539 4.836 1 94.81 422 LEU A O 1
ATOM 3247 N N . SER A 1 423 ? 14.484 -9.234 5.289 1 95 423 SER A N 1
ATOM 3248 C CA . SER A 1 423 ? 13.672 -8.406 6.172 1 95 423 SER A CA 1
ATOM 3249 C C . SER A 1 423 ? 14.469 -7.961 7.398 1 95 423 SER A C 1
ATOM 3251 O O . SER A 1 423 ? 14.305 -6.836 7.875 1 95 423 SER A O 1
ATOM 3253 N N . GLY A 1 424 ? 15.258 -8.836 7.926 1 94.06 424 GLY A N 1
ATOM 3254 C CA . GLY A 1 424 ? 16.125 -8.469 9.031 1 94.06 424 GLY A CA 1
ATOM 3255 C C . GLY A 1 424 ? 17.094 -7.352 8.688 1 94.06 424 GLY A C 1
ATOM 3256 O O . GLY A 1 424 ? 17.312 -6.449 9.5 1 94.06 424 GLY A O 1
ATOM 3257 N N . PHE A 1 425 ? 17.5 -7.344 7.5 1 92.19 425 PHE A N 1
ATOM 3258 C CA . PHE A 1 425 ? 18.469 -6.355 7.035 1 92.19 425 PHE A CA 1
ATOM 3259 C C . PHE A 1 425 ? 17.797 -5.023 6.75 1 92.19 425 PHE A C 1
ATOM 3261 O O . PHE A 1 425 ? 18.281 -3.969 7.156 1 92.19 425 PHE A O 1
ATOM 3268 N N . THR A 1 426 ? 16.703 -5.012 6.039 1 90.44 426 THR A N 1
ATOM 3269 C CA . THR A 1 426 ? 16.094 -3.793 5.52 1 90.44 426 THR A CA 1
ATOM 3270 C C . THR A 1 426 ? 14.93 -3.35 6.406 1 90.44 426 THR A C 1
ATOM 3272 O O . THR A 1 426 ? 14.477 -2.207 6.316 1 90.44 426 THR A O 1
ATOM 3275 N N . ARG A 1 427 ? 14.336 -4.172 7.191 1 90.88 427 ARG A N 1
ATOM 3276 C CA . ARG A 1 427 ? 13.164 -3.938 8.023 1 90.88 427 ARG A CA 1
ATOM 3277 C C . ARG A 1 427 ? 11.914 -3.77 7.172 1 90.88 427 ARG A C 1
ATOM 3279 O O . ARG A 1 427 ? 10.875 -3.322 7.668 1 90.88 427 ARG A O 1
ATOM 3286 N N . LEU A 1 428 ? 12.055 -4.105 5.863 1 90.38 428 LEU A N 1
ATOM 3287 C CA . LEU A 1 428 ? 10.867 -4.164 5.012 1 90.38 428 LEU A CA 1
ATOM 3288 C C . LEU A 1 428 ? 10.039 -5.406 5.312 1 90.38 428 LEU A C 1
ATOM 3290 O O . LEU A 1 428 ? 10.586 -6.438 5.715 1 90.38 428 LEU A O 1
ATOM 3294 N N . THR A 1 429 ? 8.742 -5.32 5.145 1 92.31 429 THR A N 1
ATOM 3295 C CA . THR A 1 429 ? 7.902 -6.457 5.496 1 92.31 429 THR A CA 1
ATOM 3296 C C . THR A 1 429 ? 6.957 -6.805 4.352 1 92.31 429 THR A C 1
ATOM 3298 O O . THR A 1 429 ? 7.281 -7.637 3.5 1 92.31 429 THR A O 1
ATOM 3301 N N . VAL A 1 430 ? 5.879 -5.957 4.145 1 92.19 430 VAL A N 1
ATOM 3302 C CA . VAL A 1 430 ? 4.816 -6.27 3.193 1 92.19 430 VAL A CA 1
ATOM 3303 C C . VAL A 1 430 ? 5.375 -6.246 1.771 1 92.19 430 VAL A C 1
ATOM 3305 O O . VAL A 1 430 ? 5.055 -7.117 0.958 1 92.19 430 VAL A O 1
ATOM 3308 N N . ALA A 1 431 ? 6.188 -5.324 1.484 1 92 431 ALA A N 1
ATOM 3309 C CA . ALA A 1 431 ? 6.781 -5.211 0.154 1 92 431 ALA A CA 1
ATOM 3310 C C . ALA A 1 431 ? 7.621 -6.441 -0.178 1 92 431 ALA A C 1
ATOM 3312 O O . ALA A 1 431 ? 7.605 -6.922 -1.313 1 92 431 ALA A O 1
ATOM 3313 N N . LEU A 1 432 ? 8.336 -6.949 0.756 1 92.75 432 LEU A N 1
ATOM 3314 C CA . LEU A 1 432 ? 9.203 -8.102 0.526 1 92.75 432 LEU A CA 1
ATOM 3315 C C . LEU A 1 432 ? 8.375 -9.367 0.318 1 92.75 432 LEU A C 1
ATOM 3317 O O . LEU A 1 432 ? 8.703 -10.195 -0.536 1 92.75 432 LEU A O 1
ATOM 3321 N N . ALA A 1 433 ? 7.367 -9.531 1.152 1 91.94 433 ALA A N 1
ATOM 3322 C CA . ALA A 1 433 ? 6.48 -10.672 0.955 1 91.94 433 ALA A CA 1
ATOM 3323 C C . ALA A 1 433 ? 5.852 -10.641 -0.434 1 91.94 433 ALA A C 1
ATOM 3325 O O . ALA A 1 433 ? 5.773 -11.672 -1.109 1 91.94 433 ALA A O 1
ATOM 3326 N N . ALA A 1 434 ? 5.473 -9.477 -0.831 1 92.06 434 ALA A N 1
ATOM 3327 C CA . ALA A 1 434 ? 4.816 -9.328 -2.129 1 92.06 434 ALA A CA 1
ATOM 3328 C C . ALA A 1 434 ? 5.797 -9.586 -3.27 1 92.06 434 ALA A C 1
ATOM 3330 O O . ALA A 1 434 ? 5.418 -10.133 -4.309 1 92.06 434 ALA A O 1
ATOM 3331 N N . ILE A 1 435 ? 7.07 -9.211 -3.123 1 91.31 435 ILE A N 1
ATOM 3332 C CA . ILE A 1 435 ? 8.07 -9.43 -4.164 1 91.31 435 ILE A CA 1
ATOM 3333 C C . ILE A 1 435 ? 8.211 -10.922 -4.445 1 91.31 435 ILE A C 1
ATOM 3335 O O . ILE A 1 435 ? 8.242 -11.344 -5.605 1 91.31 435 ILE A O 1
ATOM 3339 N N . ILE A 1 436 ? 8.25 -11.711 -3.428 1 90.69 436 ILE A N 1
ATOM 3340 C CA . ILE A 1 436 ? 8.453 -13.148 -3.578 1 90.69 436 ILE A CA 1
ATOM 3341 C C . ILE A 1 436 ? 7.215 -13.781 -4.207 1 90.69 436 ILE A C 1
ATOM 3343 O O . ILE A 1 436 ? 7.324 -14.617 -5.102 1 90.69 436 ILE A O 1
ATOM 3347 N N . ILE A 1 437 ? 6.09 -13.328 -3.773 1 89.25 437 ILE A N 1
ATOM 3348 C CA . ILE A 1 437 ? 4.84 -13.883 -4.289 1 89.25 437 ILE A CA 1
ATOM 3349 C C . ILE A 1 437 ? 4.703 -13.547 -5.773 1 89.25 437 ILE A C 1
ATOM 3351 O O . ILE A 1 437 ? 4.332 -14.406 -6.578 1 89.25 437 ILE A O 1
ATOM 3355 N N . GLU A 1 438 ? 5.066 -12.359 -6.129 1 90 438 GLU A N 1
ATOM 3356 C CA . GLU A 1 438 ? 4.934 -11.93 -7.516 1 90 438 GLU A CA 1
ATOM 3357 C C . GLU A 1 438 ? 6.012 -12.555 -8.398 1 90 438 GLU A C 1
ATOM 3359 O O . GLU A 1 438 ? 5.77 -12.844 -9.57 1 90 438 GLU A O 1
ATOM 3364 N N . SER A 1 439 ? 7.188 -12.773 -7.883 1 88.75 439 SER A N 1
ATOM 3365 C CA . SER A 1 439 ? 8.289 -13.273 -8.695 1 88.75 439 SER A CA 1
ATOM 3366 C C . SER A 1 439 ? 8.242 -14.797 -8.82 1 88.75 439 SER A C 1
ATOM 3368 O O . SER A 1 439 ? 8.836 -15.367 -9.734 1 88.75 439 SER A O 1
ATOM 3370 N N . THR A 1 440 ? 7.539 -15.516 -7.918 1 87.81 440 THR A N 1
ATOM 3371 C CA . THR A 1 440 ? 7.492 -16.969 -7.945 1 87.81 440 THR A CA 1
ATOM 3372 C C . THR A 1 440 ? 6.102 -17.469 -8.328 1 87.81 440 THR A C 1
ATOM 3374 O O . THR A 1 440 ? 5.914 -18.641 -8.625 1 87.81 440 THR A O 1
ATOM 3377 N N . ASN A 1 441 ? 5.078 -16.609 -8.359 1 87.62 441 ASN A N 1
ATOM 3378 C CA . ASN A 1 441 ? 3.691 -16.938 -8.68 1 87.62 441 ASN A CA 1
ATOM 3379 C C . ASN A 1 441 ? 3.107 -17.938 -7.68 1 87.62 441 ASN A C 1
ATOM 3381 O O . ASN A 1 441 ? 2.451 -18.906 -8.07 1 87.62 441 ASN A O 1
ATOM 3385 N N . GLU A 1 442 ? 3.5 -17.812 -6.422 1 86.31 442 GLU A N 1
ATOM 3386 C CA . GLU A 1 442 ? 2.994 -18.719 -5.402 1 86.31 442 GLU A CA 1
ATOM 3387 C C . GLU A 1 442 ? 2.514 -17.969 -4.172 1 86.31 442 GLU A C 1
ATOM 3389 O O . GLU A 1 442 ? 3.312 -17.609 -3.307 1 86.31 442 GLU A O 1
ATOM 3394 N N . PHE A 1 443 ? 1.229 -17.938 -4.027 1 87.44 443 PHE A N 1
ATOM 3395 C CA . PHE A 1 443 ? 0.643 -17.172 -2.928 1 87.44 443 PHE A CA 1
ATOM 3396 C C . PHE A 1 443 ? 0.371 -18.078 -1.731 1 87.44 443 PHE A C 1
ATOM 3398 O O . PHE A 1 443 ? 0.171 -17.594 -0.614 1 87.44 443 PHE A O 1
ATOM 3405 N N . THR A 1 444 ? 0.439 -19.375 -1.867 1 83.56 444 THR A N 1
ATOM 3406 C CA . THR A 1 444 ? 0.094 -20.281 -0.784 1 83.56 444 THR A CA 1
ATOM 3407 C C . THR A 1 444 ? 1.072 -20.141 0.378 1 83.56 444 THR A C 1
ATOM 3409 O O . THR A 1 444 ? 0.749 -20.484 1.516 1 83.56 444 THR A O 1
ATOM 3412 N N . TYR A 1 445 ? 2.221 -19.578 0.071 1 86.81 445 TYR A N 1
ATOM 3413 C CA . TYR A 1 445 ? 3.215 -19.406 1.124 1 86.81 445 TYR A CA 1
ATOM 3414 C C . TYR A 1 445 ? 3.086 -18.031 1.771 1 86.81 445 TYR A C 1
ATOM 3416 O O . TYR A 1 445 ? 3.945 -17.625 2.557 1 86.81 445 TYR A O 1
ATOM 3424 N N . ALA A 1 446 ? 2.043 -17.359 1.511 1 87.62 446 ALA A N 1
ATOM 3425 C CA . ALA A 1 446 ? 1.876 -15.992 2.002 1 87.62 446 ALA A CA 1
ATOM 3426 C C . ALA A 1 446 ? 1.87 -15.953 3.527 1 87.62 446 ALA A C 1
ATOM 3428 O O . ALA A 1 446 ? 2.455 -15.055 4.137 1 87.62 446 ALA A O 1
ATOM 3429 N N . ILE A 1 447 ? 1.24 -16.984 4.176 1 89.38 447 ILE A N 1
ATOM 3430 C CA . ILE A 1 447 ? 1.117 -16.969 5.629 1 89.38 447 ILE A CA 1
ATOM 3431 C C . ILE A 1 447 ? 2.484 -17.219 6.262 1 89.38 447 ILE A C 1
ATOM 3433 O O . ILE A 1 447 ? 2.953 -16.422 7.07 1 89.38 447 ILE A O 1
ATOM 3437 N N . PRO A 1 448 ? 3.158 -18.297 5.852 1 90.88 448 PRO A N 1
ATOM 3438 C CA . PRO A 1 448 ? 4.484 -18.5 6.438 1 90.88 448 PRO A CA 1
ATOM 3439 C C . PRO A 1 448 ? 5.453 -17.359 6.137 1 90.88 448 PRO A C 1
ATOM 3441 O O . PRO A 1 448 ? 6.25 -16.984 6.996 1 90.88 448 PRO A O 1
ATOM 3444 N N . LEU A 1 449 ? 5.398 -16.844 4.945 1 93 449 LEU A N 1
ATOM 3445 C CA . LEU A 1 449 ? 6.246 -15.727 4.574 1 93 449 LEU A CA 1
ATOM 3446 C C . LEU A 1 449 ? 5.965 -14.516 5.457 1 93 449 LEU A C 1
ATOM 3448 O O . LEU A 1 449 ? 6.895 -13.859 5.934 1 93 449 LEU A O 1
ATOM 3452 N N . GLY A 1 450 ? 4.668 -14.273 5.621 1 92.56 450 GLY A N 1
ATOM 3453 C CA . GLY A 1 450 ? 4.27 -13.141 6.434 1 92.56 450 GLY A CA 1
ATOM 3454 C C . GLY A 1 450 ? 4.707 -13.258 7.883 1 92.56 450 GLY A C 1
ATOM 3455 O O . GLY A 1 450 ? 5.211 -12.297 8.469 1 92.56 450 GLY A O 1
ATOM 3456 N N . ILE A 1 451 ? 4.613 -14.383 8.43 1 90.19 451 ILE A N 1
ATOM 3457 C CA . ILE A 1 451 ? 5.004 -14.617 9.812 1 90.19 451 ILE A CA 1
ATOM 3458 C C . ILE A 1 451 ? 6.512 -14.438 9.961 1 90.19 451 ILE A C 1
ATOM 3460 O O . ILE A 1 451 ? 6.973 -13.773 10.891 1 90.19 451 ILE A O 1
ATOM 3464 N N . ALA A 1 452 ? 7.191 -15 9.055 1 95.06 452 ALA A N 1
ATOM 3465 C CA . ALA A 1 452 ? 8.648 -14.953 9.141 1 95.06 452 ALA A CA 1
ATOM 3466 C C . ALA A 1 452 ? 9.156 -13.523 9.016 1 95.06 452 ALA A C 1
ATOM 3468 O O . ALA A 1 452 ? 10.078 -13.125 9.734 1 95.06 452 ALA A O 1
ATOM 3469 N N . VAL A 1 453 ? 8.586 -12.773 8.141 1 95 453 VAL A N 1
ATOM 3470 C CA . VAL A 1 453 ? 9.07 -11.422 7.902 1 95 453 VAL A CA 1
ATOM 3471 C C . VAL A 1 453 ? 8.75 -10.539 9.109 1 95 453 VAL A C 1
ATOM 3473 O O . VAL A 1 453 ? 9.57 -9.711 9.516 1 95 453 VAL A O 1
ATOM 3476 N N . VAL A 1 454 ? 7.594 -10.672 9.688 1 91.5 454 VAL A N 1
ATOM 3477 C CA . VAL A 1 454 ? 7.191 -9.859 10.828 1 91.5 454 VAL A CA 1
ATOM 3478 C C . VAL A 1 454 ? 8.062 -10.195 12.031 1 91.5 454 VAL A C 1
ATOM 3480 O O . VAL A 1 454 ? 8.531 -9.297 12.742 1 91.5 454 VAL A O 1
ATOM 3483 N N . VAL A 1 455 ? 8.297 -11.43 12.25 1 94.06 455 VAL A N 1
ATOM 3484 C CA . VAL A 1 455 ? 9.133 -11.867 13.367 1 94.06 455 VAL A CA 1
ATOM 3485 C C . VAL A 1 455 ? 10.562 -11.383 13.156 1 94.06 455 VAL A C 1
ATOM 3487 O O . VAL A 1 455 ? 11.219 -10.938 14.102 1 94.06 455 VAL A O 1
ATOM 3490 N N . ALA A 1 456 ? 11.023 -11.523 11.945 1 96.69 456 ALA A N 1
ATOM 3491 C CA . ALA A 1 456 ? 12.383 -11.07 11.648 1 96.69 456 ALA A CA 1
ATOM 3492 C C . ALA A 1 456 ? 12.539 -9.578 11.945 1 96.69 456 ALA A C 1
ATOM 3494 O O . ALA A 1 456 ? 13.539 -9.164 12.531 1 96.69 456 ALA A O 1
ATOM 3495 N N . LYS A 1 457 ? 11.609 -8.797 11.523 1 92.88 457 LYS A N 1
ATOM 3496 C CA . LYS A 1 457 ? 11.664 -7.359 11.789 1 92.88 457 LYS A CA 1
ATOM 3497 C C . LYS A 1 457 ? 11.656 -7.082 13.289 1 92.88 457 LYS A C 1
ATOM 3499 O O . LYS A 1 457 ? 12.414 -6.242 13.773 1 92.88 457 LYS A O 1
ATOM 3504 N N . TRP A 1 458 ? 10.836 -7.805 14.039 1 89.94 458 TRP A N 1
ATOM 3505 C CA . TRP A 1 458 ? 10.719 -7.609 15.477 1 89.94 458 TRP A CA 1
ATOM 3506 C C . TRP A 1 458 ? 12.047 -7.906 16.172 1 89.94 458 TRP A C 1
ATOM 3508 O O . TRP A 1 458 ? 12.477 -7.152 17.047 1 89.94 458 TRP A O 1
ATOM 3518 N N . VAL A 1 459 ? 12.578 -8.914 15.773 1 94.19 459 VAL A N 1
ATOM 3519 C CA . VAL A 1 459 ? 13.828 -9.336 16.406 1 94.19 459 VAL A CA 1
ATOM 3520 C C . VAL A 1 459 ? 14.945 -8.367 16.031 1 94.19 459 VAL A C 1
ATOM 3522 O O . VAL A 1 459 ? 15.75 -7.973 16.875 1 94.19 459 VAL A O 1
ATOM 3525 N N . ALA A 1 460 ? 14.953 -8.016 14.805 1 93.69 460 ALA A N 1
ATOM 3526 C CA . ALA A 1 460 ? 16.016 -7.133 14.328 1 93.69 460 ALA A CA 1
ATOM 3527 C C . ALA A 1 460 ? 15.883 -5.738 14.938 1 93.69 460 ALA A C 1
ATOM 3529 O O . ALA A 1 460 ? 16.891 -5.059 15.164 1 93.69 460 ALA A O 1
ATOM 3530 N N . ASP A 1 461 ? 14.68 -5.273 15.219 1 87.44 461 ASP A N 1
ATOM 3531 C CA . ASP A 1 461 ? 14.422 -3.93 15.719 1 87.44 461 ASP A CA 1
ATOM 3532 C C . ASP A 1 461 ? 14.867 -3.797 17.172 1 87.44 461 ASP A C 1
ATOM 3534 O O . ASP A 1 461 ? 15 -2.684 17.688 1 87.44 461 ASP A O 1
ATOM 3538 N N . ILE A 1 462 ? 15.148 -4.828 17.828 1 85.19 462 ILE A N 1
ATOM 3539 C CA . ILE A 1 462 ? 15.469 -4.805 19.25 1 85.19 462 ILE A CA 1
ATOM 3540 C C . ILE A 1 462 ? 16.797 -4.086 19.469 1 85.19 462 ILE A C 1
ATOM 3542 O O . ILE A 1 462 ? 16.922 -3.258 20.375 1 85.19 462 ILE A O 1
ATOM 3546 N N . ARG A 1 463 ? 17.812 -4.336 18.625 1 81.56 463 ARG A N 1
ATOM 3547 C CA . ARG A 1 463 ? 19.125 -3.816 18.969 1 81.56 463 ARG A CA 1
ATOM 3548 C C . ARG A 1 463 ? 19.719 -3.041 17.797 1 81.56 463 ARG A C 1
ATOM 3550 O O . ARG A 1 463 ? 20.875 -2.605 17.859 1 81.56 463 ARG A O 1
ATOM 3557 N N . SER A 1 464 ? 18.984 -2.963 16.641 1 82.31 464 SER A N 1
ATOM 3558 C CA . SER A 1 464 ? 19.594 -2.277 15.516 1 82.31 464 SER A CA 1
ATOM 3559 C C . SER A 1 464 ? 18.547 -1.551 14.672 1 82.31 464 SER A C 1
ATOM 3561 O O . SER A 1 464 ? 17.359 -1.868 14.742 1 82.31 464 SER A O 1
ATOM 3563 N N . ASP A 1 465 ? 19.062 -0.531 13.953 1 82.31 465 ASP A N 1
ATOM 3564 C CA . ASP A 1 465 ? 18.219 0.186 13 1 82.31 465 ASP A CA 1
ATOM 3565 C C . ASP A 1 465 ? 18.328 -0.428 11.602 1 82.31 465 ASP A C 1
ATOM 3567 O O . ASP A 1 465 ? 19.125 -1.339 11.375 1 82.31 465 ASP A O 1
ATOM 3571 N N . SER A 1 466 ? 17.453 0.012 10.781 1 84.62 466 SER A N 1
ATOM 3572 C CA . SER A 1 466 ? 17.469 -0.469 9.406 1 84.62 466 SER A CA 1
ATOM 3573 C C . SER A 1 466 ? 18.719 -0.018 8.672 1 84.62 466 SER A C 1
ATOM 3575 O O . SER A 1 466 ? 19.312 1.007 9.023 1 84.62 466 SER A O 1
ATOM 3577 N N . ILE A 1 467 ? 19.125 -0.762 7.715 1 81.88 467 ILE A N 1
ATOM 3578 C CA . ILE A 1 467 ? 20.312 -0.446 6.941 1 81.88 467 ILE A CA 1
ATOM 3579 C C . ILE A 1 467 ? 20.109 0.86 6.18 1 81.88 467 ILE A C 1
ATOM 3581 O O . ILE A 1 467 ? 21.047 1.644 6.012 1 81.88 467 ILE A O 1
ATOM 3585 N N . ILE A 1 468 ? 18.953 1.038 5.723 1 77.69 468 ILE A N 1
ATOM 3586 C CA . ILE A 1 468 ? 18.656 2.258 4.98 1 77.69 468 ILE A CA 1
ATOM 3587 C C . ILE A 1 468 ? 18.875 3.475 5.879 1 77.69 468 ILE A C 1
ATOM 3589 O O . ILE A 1 468 ? 19.516 4.449 5.473 1 77.69 468 ILE A O 1
ATOM 3593 N N . HIS A 1 469 ? 18.422 3.381 7.062 1 74.81 469 HIS A N 1
ATOM 3594 C CA . HIS A 1 469 ? 18.594 4.477 8.008 1 74.81 469 HIS A CA 1
ATOM 3595 C C . HIS A 1 469 ? 20.047 4.641 8.422 1 74.81 469 HIS A C 1
ATOM 3597 O O . HIS A 1 469 ? 20.516 5.758 8.648 1 74.81 469 HIS A O 1
ATOM 3603 N N . GLU A 1 470 ? 20.719 3.51 8.477 1 76.69 470 GLU A N 1
ATOM 3604 C CA . GLU A 1 470 ? 22.125 3.564 8.828 1 76.69 470 GLU A CA 1
ATOM 3605 C C . GLU A 1 470 ? 22.938 4.273 7.738 1 76.69 470 GLU A C 1
ATOM 3607 O O . GLU A 1 470 ? 23.828 5.07 8.039 1 76.69 470 GLU A O 1
ATOM 3612 N N . ILE A 1 471 ? 22.594 3.984 6.57 1 75.56 471 ILE A N 1
ATOM 3613 C CA . ILE A 1 471 ? 23.312 4.598 5.453 1 75.56 471 ILE A CA 1
ATOM 3614 C C . ILE A 1 471 ? 23 6.094 5.402 1 75.56 471 ILE A C 1
ATOM 3616 O O . ILE A 1 471 ? 23.891 6.91 5.168 1 75.56 471 ILE A O 1
ATOM 3620 N N . ILE A 1 472 ? 21.75 6.426 5.672 1 73.75 472 ILE A N 1
ATOM 3621 C CA . ILE A 1 472 ? 21.344 7.824 5.66 1 73.75 472 ILE A CA 1
ATOM 3622 C C . ILE A 1 472 ? 22.031 8.57 6.805 1 73.75 472 ILE A C 1
ATOM 3624 O O . ILE A 1 472 ? 22.453 9.719 6.641 1 73.75 472 ILE A O 1
ATOM 3628 N N . HIS A 1 473 ? 22.203 7.859 7.816 1 72.12 473 HIS A N 1
ATOM 3629 C CA . HIS A 1 473 ? 22.859 8.453 8.969 1 72.12 473 HIS A CA 1
ATOM 3630 C C . HIS A 1 473 ? 24.344 8.688 8.703 1 72.12 473 HIS A C 1
ATOM 3632 O O . HIS A 1 473 ? 24.891 9.711 9.109 1 72.12 473 HIS A O 1
ATOM 3638 N N . VAL A 1 474 ? 24.906 7.727 8.07 1 70.5 474 VAL A N 1
ATOM 3639 C CA . VAL A 1 474 ? 26.328 7.848 7.762 1 70.5 474 VAL A CA 1
ATOM 3640 C C . VAL A 1 474 ? 26.547 9 6.785 1 70.5 474 VAL A C 1
ATOM 3642 O O . VAL A 1 474 ? 27.562 9.695 6.859 1 70.5 474 VAL A O 1
ATOM 3645 N N . LYS A 1 475 ? 25.516 9.219 6.004 1 70.31 475 LYS A N 1
ATOM 3646 C CA . LYS A 1 475 ? 25.594 10.312 5.047 1 70.31 475 LYS A CA 1
ATOM 3647 C C . LYS A 1 475 ? 25.156 11.633 5.676 1 70.31 475 LYS A C 1
ATOM 3649 O O . LYS A 1 475 ? 25.125 12.664 5.008 1 70.31 475 LYS A O 1
ATOM 3654 N N . LYS A 1 476 ? 24.672 11.602 6.898 1 65.31 476 LYS A N 1
ATOM 3655 C CA . LYS A 1 476 ? 24.312 12.766 7.711 1 65.31 476 LYS A CA 1
ATOM 3656 C C . LYS A 1 476 ? 23.094 13.492 7.121 1 65.31 476 LYS A C 1
ATOM 3658 O O . LYS A 1 476 ? 23.062 14.727 7.098 1 65.31 476 LYS A O 1
ATOM 3663 N N . ALA A 1 477 ? 22.25 12.75 6.516 1 68 477 ALA A N 1
ATOM 3664 C CA . ALA A 1 477 ? 21.016 13.336 6.008 1 68 477 ALA A CA 1
ATOM 3665 C C . ALA A 1 477 ? 19.953 13.414 7.105 1 68 477 ALA A C 1
ATOM 3667 O O . ALA A 1 477 ? 19.812 12.484 7.906 1 68 477 ALA A O 1
ATOM 3668 N N . PRO A 1 478 ? 19.297 14.57 7.199 1 69.19 478 PRO A N 1
ATOM 3669 C CA . PRO A 1 478 ? 18.297 14.727 8.266 1 69.19 478 PRO A CA 1
ATOM 3670 C C . PRO A 1 478 ? 17 13.984 7.977 1 69.19 478 PRO A C 1
ATOM 3672 O O . PRO A 1 478 ? 15.977 14.609 7.703 1 69.19 478 PRO A O 1
ATOM 3675 N N . PHE A 1 479 ? 17.031 12.742 8.188 1 70.25 479 PHE A N 1
ATOM 3676 C CA . PHE A 1 479 ? 15.883 11.891 7.926 1 70.25 479 PHE A CA 1
ATOM 3677 C C . PHE A 1 479 ? 14.938 11.875 9.125 1 70.25 479 PHE A C 1
ATOM 3679 O O . PHE A 1 479 ? 15.383 11.703 10.266 1 70.25 479 PHE A O 1
ATOM 3686 N N . LEU A 1 480 ? 13.641 12.211 8.875 1 69.94 480 LEU A N 1
ATOM 3687 C CA . LEU A 1 480 ? 12.633 12.211 9.93 1 69.94 480 LEU A CA 1
ATOM 3688 C C . LEU A 1 480 ? 11.852 10.906 9.93 1 69.94 480 LEU A C 1
ATOM 3690 O O . LEU A 1 480 ? 11.312 10.5 8.898 1 69.94 480 LEU A O 1
ATOM 3694 N N . GLU A 1 481 ? 11.836 10.312 11.039 1 69.5 481 GLU A N 1
ATOM 3695 C CA . GLU A 1 481 ? 11.016 9.117 11.195 1 69.5 481 GLU A CA 1
ATOM 3696 C C . GLU A 1 481 ? 9.539 9.469 11.281 1 69.5 481 GLU A C 1
ATOM 3698 O O . GLU A 1 481 ? 9.172 10.648 11.273 1 69.5 481 GLU A O 1
ATOM 3703 N N . TRP A 1 482 ? 8.719 8.508 11.273 1 63.34 482 TRP A N 1
ATOM 3704 C CA . TRP A 1 482 ? 7.281 8.742 11.281 1 63.34 482 TRP A CA 1
ATOM 3705 C C . TRP A 1 482 ? 6.836 9.328 12.617 1 63.34 482 TRP A C 1
ATOM 3707 O O . TRP A 1 482 ? 6.012 10.242 12.656 1 63.34 482 TRP A O 1
ATOM 3717 N N . ASP A 1 483 ? 7.402 8.742 13.695 1 65.06 483 ASP A N 1
ATOM 3718 C CA . ASP A 1 483 ? 7.055 9.266 15.008 1 65.06 483 ASP A CA 1
ATOM 3719 C C . ASP A 1 483 ? 8.203 10.086 15.602 1 65.06 483 ASP A C 1
ATOM 3721 O O . ASP A 1 483 ? 9.375 9.75 15.406 1 65.06 483 ASP A O 1
ATOM 3725 N N . ALA A 1 484 ? 7.77 11.148 16.203 1 71.5 484 ALA A N 1
ATOM 3726 C CA . ALA A 1 484 ? 8.773 11.961 16.891 1 71.5 484 ALA A CA 1
ATOM 3727 C C . ALA A 1 484 ? 9.453 11.172 18 1 71.5 484 ALA A C 1
ATOM 3729 O O . ALA A 1 484 ? 8.812 10.367 18.688 1 71.5 484 ALA A O 1
ATOM 3730 N N . PRO A 1 485 ? 10.75 11.32 18.031 1 70.69 485 PRO A N 1
ATOM 3731 C CA . PRO A 1 485 ? 11.445 10.68 19.156 1 70.69 485 PRO A CA 1
ATOM 3732 C C . PRO A 1 485 ? 10.812 11.016 20.5 1 70.69 485 PRO A C 1
ATOM 3734 O O . PRO A 1 485 ? 10.297 12.117 20.688 1 70.69 485 PRO A O 1
ATOM 3737 N N . SER A 1 486 ? 10.703 10.047 21.406 1 67.44 486 SER A N 1
ATOM 3738 C CA . SER A 1 486 ? 10.039 10.172 22.703 1 67.44 486 SER A CA 1
ATOM 3739 C C . SER A 1 486 ? 10.656 11.297 23.531 1 67.44 486 SER A C 1
ATOM 3741 O O . SER A 1 486 ? 9.977 11.906 24.359 1 67.44 486 SER A O 1
ATOM 3743 N N . GLU A 1 487 ? 11.875 11.609 23.156 1 69.81 487 GLU A N 1
ATOM 3744 C CA . GLU A 1 487 ? 12.586 12.641 23.906 1 69.81 487 GLU A CA 1
ATOM 3745 C C . GLU A 1 487 ? 11.969 14.016 23.672 1 69.81 487 GLU A C 1
ATOM 3747 O O . GLU A 1 487 ? 12.109 14.914 24.516 1 69.81 487 GLU A O 1
ATOM 3752 N N . PHE A 1 488 ? 11.266 14.109 22.594 1 76.38 488 PHE A N 1
ATOM 3753 C CA . PHE A 1 488 ? 10.766 15.422 22.203 1 76.38 488 PHE A CA 1
ATOM 3754 C C . PHE A 1 488 ? 9.477 15.75 22.953 1 76.38 488 PHE A C 1
ATOM 3756 O O . PHE A 1 488 ? 8.984 16.875 22.891 1 76.38 488 PHE A O 1
ATOM 3763 N N . ARG A 1 489 ? 8.953 14.828 23.703 1 71.56 489 ARG A N 1
ATOM 3764 C CA . ARG A 1 489 ? 7.699 15.031 24.422 1 71.56 489 ARG A CA 1
ATOM 3765 C C . ARG A 1 489 ? 7.836 16.141 25.469 1 71.56 489 ARG A C 1
ATOM 3767 O O . ARG A 1 489 ? 6.844 16.766 25.844 1 71.56 489 ARG A O 1
ATOM 3774 N N . PHE A 1 490 ? 9.109 16.422 25.812 1 70.94 490 PHE A N 1
ATOM 3775 C CA . PHE A 1 490 ? 9.312 17.359 26.906 1 70.94 490 PHE A CA 1
ATOM 3776 C C . PHE A 1 490 ? 9.758 18.719 26.406 1 70.94 490 PHE A C 1
ATOM 3778 O O . PHE A 1 490 ? 10.008 19.625 27.188 1 70.94 490 PHE A O 1
ATOM 3785 N N . PHE A 1 491 ? 9.766 18.812 25.141 1 81.88 491 PHE A N 1
ATOM 3786 C CA . PHE A 1 491 ? 10.336 20.047 24.609 1 81.88 491 PHE A CA 1
ATOM 3787 C C . PHE A 1 491 ? 9.305 20.797 23.766 1 81.88 491 PHE A C 1
ATOM 3789 O O . PHE A 1 491 ? 8.32 20.219 23.312 1 81.88 491 PHE A O 1
ATOM 3796 N N . THR A 1 492 ? 9.477 22.062 23.688 1 87.12 492 THR A N 1
ATOM 3797 C CA . THR A 1 492 ? 8.617 22.938 22.891 1 87.12 492 THR A CA 1
ATOM 3798 C C . THR A 1 492 ? 9.375 23.484 21.688 1 87.12 492 THR A C 1
ATOM 3800 O O . THR A 1 492 ? 10.578 23.25 21.547 1 87.12 492 THR A O 1
ATOM 3803 N N . ALA A 1 493 ? 8.703 24.156 20.8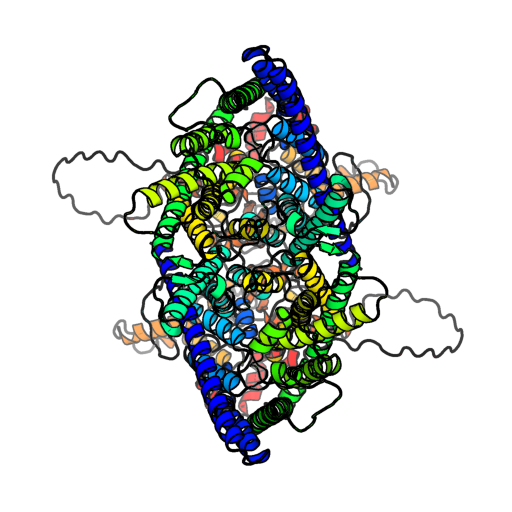59 1 89.12 493 ALA A N 1
ATOM 3804 C CA . ALA A 1 493 ? 9.305 24.75 19.656 1 89.12 493 ALA A CA 1
ATOM 3805 C C . ALA A 1 493 ? 10.398 25.75 20.031 1 89.12 493 ALA A C 1
ATOM 3807 O O . ALA A 1 493 ? 11.391 25.891 19.312 1 89.12 493 ALA A O 1
ATOM 3808 N N . LYS A 1 494 ? 10.234 26.406 21.125 1 86.56 494 LYS A N 1
ATOM 3809 C CA . LYS A 1 494 ? 11.211 27.391 21.594 1 86.56 494 LYS A CA 1
ATOM 3810 C C . LYS A 1 494 ? 12.555 26.734 21.906 1 86.56 494 LYS A C 1
ATOM 3812 O O . LYS A 1 494 ? 13.609 27.328 21.688 1 86.56 494 LYS A O 1
ATOM 3817 N N . ASP A 1 495 ? 12.453 25.531 22.375 1 83.81 495 ASP A N 1
ATOM 3818 C CA . ASP A 1 495 ? 13.656 24.812 22.75 1 83.81 495 ASP A CA 1
ATOM 3819 C C . ASP A 1 495 ? 14.43 24.344 21.516 1 83.81 495 ASP A C 1
ATOM 3821 O O . ASP A 1 495 ? 15.656 24.188 21.562 1 83.81 495 ASP A O 1
ATOM 3825 N N . LEU A 1 496 ? 13.727 24.219 20.484 1 85.44 496 LEU A N 1
ATOM 3826 C CA . LEU A 1 496 ? 14.336 23.609 19.297 1 85.44 496 LEU A CA 1
ATOM 3827 C C . LEU A 1 496 ? 14.703 24.672 18.266 1 85.44 496 LEU A C 1
ATOM 3829 O O . LEU A 1 496 ? 15.586 24.469 17.438 1 85.44 496 LEU A O 1
ATOM 3833 N N . MET A 1 497 ? 14.047 25.734 18.344 1 85.31 497 MET A N 1
ATOM 3834 C CA . MET A 1 497 ? 14.172 26.734 17.281 1 85.31 497 MET A CA 1
ATOM 3835 C C . MET A 1 497 ? 15.547 27.391 17.312 1 85.31 497 MET A C 1
ATOM 3837 O O . MET A 1 497 ? 16.203 27.406 18.359 1 85.31 497 MET A O 1
ATOM 3841 N N . HIS A 1 498 ? 15.93 27.781 16.109 1 82.5 498 HIS A N 1
ATOM 3842 C CA . HIS A 1 498 ? 17.062 28.672 16.031 1 82.5 498 HIS A CA 1
ATOM 3843 C C . HIS A 1 498 ? 16.641 30.125 16.203 1 82.5 498 HIS A C 1
ATOM 3845 O O . HIS A 1 498 ? 15.875 30.656 15.391 1 82.5 498 HIS A O 1
ATOM 3851 N N . GLY A 1 499 ? 17.078 30.641 17.219 1 80.5 499 GLY A N 1
ATOM 3852 C CA . GLY A 1 499 ? 16.688 31.984 17.547 1 80.5 499 GLY A CA 1
ATOM 3853 C C . GLY A 1 499 ? 17.297 33.031 16.625 1 80.5 499 GLY A C 1
ATOM 3854 O O . GLY A 1 499 ? 18.344 32.781 16.016 1 80.5 499 GLY A O 1
ATOM 3855 N N . ASP A 1 500 ? 16.578 34.125 16.406 1 76 500 ASP A N 1
ATOM 3856 C CA . ASP A 1 500 ? 17 35.312 15.711 1 76 500 ASP A CA 1
ATOM 3857 C C . ASP A 1 500 ? 17.422 35.031 14.281 1 76 500 ASP A C 1
ATOM 3859 O O . ASP A 1 500 ? 18.562 35.281 13.891 1 76 500 ASP A O 1
ATOM 3863 N N . PRO A 1 501 ? 16.516 34.438 13.492 1 82.69 501 PRO A N 1
ATOM 3864 C CA . PRO A 1 501 ? 16.844 34.125 12.102 1 82.69 501 PRO A CA 1
ATOM 3865 C C . PRO A 1 501 ? 17.109 35.375 11.258 1 82.69 501 PRO A C 1
ATOM 3867 O O . PRO A 1 501 ? 16.703 36.469 11.625 1 82.69 501 PRO A O 1
ATOM 3870 N N . ILE A 1 502 ? 17.953 35.219 10.281 1 82.5 502 ILE A N 1
ATOM 3871 C CA . ILE A 1 502 ? 18.188 36.312 9.336 1 82.5 502 ILE A CA 1
ATOM 3872 C C . ILE A 1 502 ? 16.906 36.625 8.57 1 82.5 502 ILE A C 1
ATOM 3874 O O . ILE A 1 502 ? 16.344 35.75 7.914 1 82.5 502 ILE A O 1
ATOM 3878 N N . CYS A 1 503 ? 16.453 37.75 8.766 1 87.19 503 CYS A N 1
ATOM 3879 C CA . CYS A 1 503 ? 15.227 38.188 8.109 1 87.19 503 CYS A CA 1
ATOM 3880 C C . CYS A 1 503 ? 15.492 39.281 7.105 1 87.19 503 CYS A C 1
ATOM 3882 O O . CYS A 1 503 ? 16.5 39.969 7.188 1 87.19 503 CYS A O 1
ATOM 3884 N N . LEU A 1 504 ? 14.695 39.344 6.137 1 88 504 LEU A N 1
ATOM 3885 C CA . LEU A 1 504 ? 14.711 40.438 5.168 1 88 504 LEU A CA 1
ATOM 3886 C C . LEU A 1 504 ? 13.555 41.406 5.41 1 88 504 LEU A C 1
ATOM 3888 O O . LEU A 1 504 ? 12.539 41 5.992 1 88 504 LEU A O 1
ATOM 3892 N N . ASP A 1 505 ? 13.75 42.531 4.961 1 86.31 505 ASP A N 1
ATOM 3893 C CA . ASP A 1 505 ? 12.695 43.531 5.125 1 86.31 505 ASP A CA 1
ATOM 3894 C C . ASP A 1 505 ? 11.742 43.531 3.93 1 86.31 505 ASP A C 1
ATOM 3896 O O . ASP A 1 505 ? 12.133 43.156 2.824 1 86.31 505 ASP A O 1
ATOM 3900 N N . GLU A 1 506 ? 10.523 43.875 4.234 1 86.56 506 GLU A N 1
ATOM 3901 C CA . GLU A 1 506 ? 9.539 43.969 3.162 1 86.56 506 GLU A CA 1
ATOM 3902 C C . GLU A 1 506 ? 10.062 44.781 1.983 1 86.56 506 GLU A C 1
ATOM 3904 O O . GLU A 1 506 ? 9.82 44.438 0.826 1 86.56 506 GLU A O 1
ATOM 3909 N N . ARG A 1 507 ? 10.609 45.906 2.346 1 83.19 507 ARG A N 1
ATOM 3910 C CA . ARG A 1 507 ? 11.352 46.719 1.363 1 83.19 507 ARG A CA 1
ATOM 3911 C C . ARG A 1 507 ? 12.836 46.719 1.685 1 83.19 507 ARG A C 1
ATOM 3913 O O . ARG A 1 507 ? 13.242 47.219 2.75 1 83.19 507 ARG A O 1
ATOM 3920 N N . ASP A 1 508 ? 13.539 46.125 0.876 1 84.38 508 ASP A N 1
ATOM 3921 C CA . ASP A 1 508 ? 14.969 46 1.143 1 84.38 508 ASP A CA 1
ATOM 3922 C C . ASP A 1 508 ? 15.789 46.438 -0.064 1 84.38 508 ASP A C 1
ATOM 3924 O O . ASP A 1 508 ? 15.266 46.562 -1.174 1 84.38 508 ASP A O 1
ATOM 3928 N N . PHE A 1 509 ? 17.016 46.75 0.251 1 81.12 509 PHE A N 1
ATOM 3929 C CA . PHE A 1 509 ? 17.938 47.156 -0.802 1 81.12 509 PHE A CA 1
ATOM 3930 C C . PHE A 1 509 ? 18.594 45.969 -1.467 1 81.12 509 PHE A C 1
ATOM 3932 O O . PHE A 1 509 ? 18.984 45 -0.788 1 81.12 509 PHE A O 1
ATOM 3939 N N . PRO A 1 510 ? 18.562 45.969 -2.723 1 82.19 510 PRO A N 1
ATOM 3940 C CA . PRO A 1 510 ? 19.203 44.875 -3.439 1 82.19 510 PRO A CA 1
ATOM 3941 C C . PRO A 1 510 ? 20.641 44.625 -2.98 1 82.19 510 PRO A C 1
ATOM 3943 O O . PRO A 1 510 ? 21.094 43.469 -2.947 1 82.19 510 PRO A O 1
ATOM 3946 N N . ALA A 1 511 ? 21.359 45.625 -2.648 1 77.25 511 ALA A N 1
ATOM 3947 C CA . ALA A 1 511 ? 22.719 45.469 -2.174 1 77.25 511 ALA A CA 1
ATOM 3948 C C . ALA A 1 511 ? 22.766 44.688 -0.875 1 77.25 511 ALA A C 1
ATOM 3950 O O . ALA A 1 511 ? 23.656 43.844 -0.692 1 77.25 511 ALA A O 1
ATOM 3951 N N . ARG A 1 512 ? 21.859 44.938 -0.038 1 82.25 512 ARG A N 1
ATOM 3952 C CA . ARG A 1 512 ? 21.812 44.219 1.231 1 82.25 512 ARG A CA 1
ATOM 3953 C C . ARG A 1 512 ? 21.422 42.75 1.02 1 82.25 512 ARG A C 1
ATOM 3955 O O . ARG A 1 512 ? 21.953 41.875 1.673 1 82.25 512 ARG A O 1
ATOM 3962 N N . ILE A 1 513 ? 20.484 42.594 0.237 1 86.12 513 ILE A N 1
ATOM 3963 C CA . ILE A 1 513 ? 20.047 41.219 -0.067 1 86.12 513 ILE A CA 1
ATOM 3964 C C . ILE A 1 513 ? 21.219 40.406 -0.606 1 86.12 513 ILE A C 1
ATOM 3966 O O . ILE A 1 513 ? 21.406 39.25 -0.215 1 86.12 513 ILE A O 1
ATOM 3970 N N . ASN A 1 514 ? 21.906 41.062 -1.476 1 82.06 514 ASN A N 1
ATOM 3971 C CA . ASN A 1 514 ? 23.078 40.375 -2.027 1 82.06 514 ASN A CA 1
ATOM 3972 C C . ASN A 1 514 ? 24.125 40.094 -0.951 1 82.06 514 ASN A C 1
ATOM 3974 O O . ASN A 1 514 ? 24.812 39.062 -1.002 1 82.06 514 ASN A O 1
ATOM 3978 N N . GLU A 1 515 ? 24.25 40.969 -0.117 1 79.62 515 GLU A N 1
ATOM 3979 C CA . GLU A 1 515 ? 25.188 40.781 0.986 1 79.62 515 GLU A CA 1
ATOM 3980 C C . GLU A 1 515 ? 24.75 39.625 1.877 1 79.62 515 GLU A C 1
ATOM 3982 O O . GLU A 1 515 ? 25.578 38.812 2.312 1 79.62 515 GLU A O 1
ATOM 3987 N N . VAL A 1 516 ? 23.469 39.562 2.162 1 81.81 516 VAL A N 1
ATOM 3988 C CA . VAL A 1 516 ? 22.922 38.5 2.984 1 81.81 516 VAL A CA 1
ATOM 3989 C C . VAL A 1 516 ? 23.125 37.156 2.283 1 81.81 516 VAL A C 1
ATOM 3991 O O . VAL A 1 516 ? 23.469 36.156 2.922 1 81.81 516 VAL A O 1
ATOM 3994 N N . LEU A 1 517 ? 22.891 37.156 1.032 1 82.75 517 LEU A N 1
ATOM 3995 C CA . LEU A 1 517 ? 23.047 35.906 0.271 1 82.75 517 LEU A CA 1
ATOM 3996 C C . LEU A 1 517 ? 24.5 35.469 0.231 1 82.75 517 LEU A C 1
ATOM 3998 O O . LEU A 1 517 ? 24.797 34.281 0.332 1 82.75 517 LEU A O 1
ATOM 4002 N N . LYS A 1 518 ? 25.344 36.438 0.038 1 75.81 518 LYS A N 1
ATOM 4003 C CA . LYS A 1 518 ? 26.766 36.156 0.019 1 75.81 518 LYS A CA 1
ATOM 4004 C C . LYS A 1 518 ? 27.234 35.625 1.379 1 75.81 518 LYS A C 1
ATOM 4006 O O . LYS A 1 518 ? 28.062 34.719 1.456 1 75.81 518 LYS A O 1
ATOM 4011 N N . GLU A 1 519 ? 26.656 36.219 2.311 1 70.88 519 GLU A N 1
ATOM 4012 C CA . GLU A 1 519 ? 27.016 35.812 3.666 1 70.88 519 GLU A CA 1
ATOM 4013 C C . GLU A 1 519 ? 26.531 34.406 3.961 1 70.88 519 GLU A C 1
ATOM 4015 O O . GLU A 1 519 ? 27.203 33.625 4.652 1 70.88 519 GLU A O 1
ATOM 4020 N N . CYS A 1 520 ? 25.344 34.125 3.488 1 70.75 520 CYS A N 1
ATOM 4021 C CA . CYS A 1 520 ? 24.75 32.812 3.725 1 70.75 520 CYS A CA 1
ATOM 4022 C C . CYS A 1 520 ? 25.453 31.734 2.881 1 70.75 520 CYS A C 1
ATOM 4024 O O . CYS A 1 520 ? 25.422 30.562 3.227 1 70.75 520 CYS A O 1
ATOM 4026 N N . ASP A 1 521 ? 25.969 32.156 1.738 1 62.34 521 ASP A N 1
ATOM 4027 C CA . ASP A 1 521 ? 26.688 31.203 0.894 1 62.34 521 ASP A CA 1
ATOM 4028 C C . ASP A 1 521 ? 27.938 30.688 1.592 1 62.34 521 ASP A C 1
ATOM 4030 O O . ASP A 1 521 ? 28.422 29.594 1.284 1 62.34 521 ASP A O 1
ATOM 4034 N N . GLY A 1 522 ? 28.469 31.5 2.398 1 50.44 522 GLY A N 1
ATOM 4035 C CA . GLY A 1 522 ? 29.672 31.078 3.125 1 50.44 522 GLY A CA 1
ATOM 4036 C C . GLY A 1 522 ? 29.406 29.984 4.141 1 50.44 522 GLY A C 1
ATOM 4037 O O . GLY A 1 522 ? 30.328 29.375 4.656 1 50.44 522 GLY A O 1
ATOM 4038 N N . TYR A 1 523 ? 28.125 29.844 4.426 1 48.81 523 TYR A N 1
ATOM 4039 C CA . TYR A 1 523 ? 27.797 28.828 5.422 1 48.81 523 TYR A CA 1
ATOM 4040 C C . TYR A 1 523 ? 27.562 27.469 4.766 1 48.81 523 TYR A C 1
ATOM 4042 O O . TYR A 1 523 ? 27.203 27.391 3.588 1 48.81 523 TYR A O 1
ATOM 4050 N N . PRO A 1 524 ? 28.031 26.422 5.426 1 44.06 524 PRO A N 1
ATOM 4051 C CA . PRO A 1 524 ? 27.875 25.078 4.844 1 44.06 524 PRO A CA 1
ATOM 4052 C C . PRO A 1 524 ? 26.438 24.797 4.402 1 44.06 524 PRO A C 1
ATOM 4054 O O . PRO A 1 524 ? 26.219 24.047 3.451 1 44.06 524 PRO A O 1
ATOM 4057 N N . PHE A 1 525 ? 25.516 25.312 5.156 1 47.72 525 PHE A N 1
ATOM 4058 C CA . PHE A 1 525 ? 24.156 25.031 4.727 1 47.72 525 PHE A CA 1
ATOM 4059 C C . PHE A 1 525 ? 23.469 26.312 4.266 1 47.72 525 PHE A C 1
ATOM 4061 O O . PHE A 1 525 ? 23.422 27.297 5.008 1 47.72 525 PHE A O 1
ATOM 4068 N N . LYS A 1 526 ? 23.391 26.469 3.008 1 57.97 526 LYS A N 1
ATOM 4069 C CA . LYS A 1 526 ? 22.766 27.609 2.367 1 57.97 526 LYS A CA 1
ATOM 4070 C C . LYS A 1 526 ? 21.312 27.766 2.82 1 57.97 526 LYS A C 1
ATOM 4072 O O . LYS A 1 526 ? 20.562 26.781 2.84 1 57.97 526 LYS A O 1
ATOM 4077 N N . HIS A 1 527 ? 21.094 28.812 3.523 1 70.69 527 HIS A N 1
ATOM 4078 C CA . HIS A 1 527 ? 19.703 29.141 3.857 1 70.69 527 HIS A CA 1
ATOM 4079 C C . HIS A 1 527 ? 18.828 29.125 2.613 1 70.69 527 HIS A C 1
ATOM 4081 O O . HIS A 1 527 ? 19.172 29.75 1.604 1 70.69 527 HIS A O 1
ATOM 4087 N N . GLN A 1 528 ? 17.828 28.344 2.699 1 74.25 528 GLN A N 1
ATOM 4088 C CA . GLN A 1 528 ? 16.984 28.203 1.514 1 74.25 528 GLN A CA 1
ATOM 4089 C C . GLN A 1 528 ? 15.773 29.125 1.597 1 74.25 528 GLN A C 1
ATOM 4091 O O . GLN A 1 528 ? 15.109 29.375 0.588 1 74.25 528 GLN A O 1
ATOM 4096 N N . ALA A 1 529 ? 15.477 29.609 2.744 1 83.5 529 ALA A N 1
ATOM 4097 C CA . ALA A 1 529 ? 14.312 30.484 2.9 1 83.5 529 ALA A CA 1
ATOM 4098 C C . ALA A 1 529 ? 14.586 31.594 3.908 1 83.5 529 ALA A C 1
ATOM 4100 O O . ALA A 1 529 ? 15.352 31.406 4.855 1 83.5 529 ALA A O 1
ATOM 4101 N N . PHE A 1 530 ? 14.062 32.781 3.609 1 87.19 530 PHE A N 1
ATOM 4102 C CA . PHE A 1 530 ? 14.234 33.938 4.469 1 87.19 530 PHE A CA 1
ATOM 4103 C C . PHE A 1 530 ? 12.891 34.531 4.859 1 87.19 530 PHE A C 1
ATOM 4105 O O . PHE A 1 530 ? 12.078 34.875 3.99 1 87.19 530 PHE A O 1
ATOM 4112 N N . PRO A 1 531 ? 12.656 34.625 6.137 1 89.5 531 PRO A N 1
ATOM 4113 C CA . PRO A 1 531 ? 11.445 35.344 6.535 1 89.5 531 PRO A CA 1
ATOM 4114 C C . PRO A 1 531 ? 11.508 36.812 6.188 1 89.5 531 PRO A C 1
ATOM 4116 O O . PRO A 1 531 ? 12.562 37.438 6.305 1 89.5 531 PRO A O 1
ATOM 4119 N N . VAL A 1 532 ? 10.469 37.344 5.703 1 89.94 532 VAL A N 1
ATOM 4120 C CA . VAL A 1 532 ? 10.312 38.75 5.422 1 89.94 532 VAL A CA 1
ATOM 4121 C C . VAL A 1 532 ? 9.539 39.438 6.555 1 89.94 532 VAL A C 1
ATOM 4123 O O . VAL A 1 532 ? 8.43 39 6.891 1 89.94 532 VAL A O 1
ATOM 4126 N N . VAL A 1 533 ? 10.164 40.5 7.141 1 89.25 533 VAL A N 1
ATOM 4127 C CA . VAL A 1 533 ? 9.562 41.094 8.328 1 89.25 533 VAL A CA 1
ATOM 4128 C C . VAL A 1 533 ? 9.422 42.594 8.141 1 89.25 533 VAL A C 1
ATOM 4130 O O . VAL A 1 533 ? 10.023 43.156 7.23 1 89.25 533 VAL A O 1
ATOM 4133 N N . GLN A 1 534 ? 8.43 43.125 8.844 1 84.81 534 GLN A N 1
ATOM 4134 C CA . GLN A 1 534 ? 8.273 44.594 8.961 1 84.81 534 GLN A CA 1
ATOM 4135 C C . GLN A 1 534 ? 8.727 45.062 10.336 1 84.81 534 GLN A C 1
ATOM 4137 O O . GLN A 1 534 ? 8.289 44.531 11.359 1 84.81 534 GLN A O 1
ATOM 4142 N N . HIS A 1 535 ? 9.734 45.938 10.336 1 78 535 HIS A N 1
ATOM 4143 C CA . HIS A 1 535 ? 10.25 46.469 11.586 1 78 535 HIS A CA 1
ATOM 4144 C C . HIS A 1 535 ? 9.422 47.656 12.062 1 78 535 HIS A C 1
ATOM 4146 O O . HIS A 1 535 ? 9.086 48.531 11.266 1 78 535 HIS A O 1
ATOM 4152 N N . THR A 1 536 ? 8.562 47.531 13.078 1 59.69 536 THR A N 1
ATOM 4153 C CA . THR A 1 536 ? 7.844 48.688 13.633 1 59.69 536 THR A CA 1
ATOM 4154 C C . THR A 1 536 ? 8.586 49.281 14.828 1 59.69 536 THR A C 1
ATOM 4156 O O . THR A 1 536 ? 8.977 48.531 15.742 1 59.69 536 THR A O 1
ATOM 4159 N N . ASP A 1 537 ? 9.461 50.344 14.719 1 49.72 537 ASP A N 1
ATOM 4160 C CA . ASP A 1 537 ? 10.023 51.031 15.867 1 49.72 537 ASP A CA 1
ATOM 4161 C C . ASP A 1 537 ? 8.938 51.75 16.672 1 49.72 537 ASP A C 1
ATOM 4163 O O . ASP A 1 537 ? 8.156 52.531 16.109 1 49.72 537 ASP A O 1
ATOM 4167 N N . PRO A 1 538 ? 8.477 51.438 17.797 1 44.12 538 PRO A N 1
ATOM 4168 C CA . PRO A 1 538 ? 7.566 52.344 18.5 1 44.12 538 PRO A CA 1
ATOM 4169 C C . PRO A 1 538 ? 7.996 53.812 18.406 1 44.12 538 PRO A C 1
ATOM 4171 O O . PRO A 1 538 ? 7.148 54.719 18.359 1 44.12 538 PRO A O 1
ATOM 4174 N N . GLU A 1 539 ? 9.172 54.375 18.922 1 42.31 539 GLU A N 1
ATOM 4175 C CA . GLU A 1 539 ? 9.57 55.781 19.094 1 42.31 539 GLU A CA 1
ATOM 4176 C C . GLU A 1 539 ? 10.055 56.375 17.781 1 42.31 539 GLU A C 1
ATOM 4178 O O . GLU A 1 539 ? 10.531 57.5 17.766 1 42.31 539 GLU A O 1
ATOM 4183 N N . GLY A 1 540 ? 9.766 56.406 16.562 1 39.78 540 GLY A N 1
ATOM 4184 C CA . GLY A 1 540 ? 10.109 57.125 15.352 1 39.78 540 GLY A CA 1
ATOM 4185 C C . GLY A 1 540 ? 11.445 56.719 14.766 1 39.78 540 GLY A C 1
ATOM 4186 O O . GLY A 1 540 ? 11.875 57.25 13.734 1 39.78 540 GLY A O 1
ATOM 4187 N N . GLN A 1 541 ? 12.57 56.531 15.414 1 34.91 541 GLN A N 1
ATOM 4188 C CA . GLN A 1 541 ? 13.93 56.406 14.891 1 34.91 541 GLN A CA 1
ATOM 4189 C C . GLN A 1 541 ? 14.109 55.125 14.117 1 34.91 541 GLN A C 1
ATOM 4191 O O . GLN A 1 541 ? 13.508 54.094 14.453 1 34.91 541 GLN A O 1
ATOM 4196 N N . LEU A 1 542 ? 14.398 55.094 12.781 1 37.47 542 LEU A N 1
ATOM 4197 C CA . LEU A 1 542 ? 14.805 54.062 11.82 1 37.47 542 LEU A CA 1
ATOM 4198 C C . LEU A 1 542 ? 15.523 52.938 12.516 1 37.47 542 LEU A C 1
ATOM 4200 O O . LEU A 1 542 ? 16.266 52.188 11.883 1 37.47 542 LEU A O 1
ATOM 4204 N N . ARG A 1 543 ? 15.758 53 13.711 1 39.53 543 ARG A N 1
ATOM 4205 C CA . ARG A 1 543 ? 16.625 51.969 14.273 1 39.53 543 ARG A CA 1
ATOM 4206 C C . ARG A 1 543 ? 15.945 50.594 14.211 1 39.53 543 ARG A C 1
ATOM 4208 O O . ARG A 1 543 ? 14.727 50.5 14.359 1 39.53 543 ARG A O 1
ATOM 4215 N N . ARG A 1 544 ? 16.562 49.531 13.469 1 46.28 544 ARG A N 1
ATOM 4216 C CA . ARG A 1 544 ? 16.328 48.094 13.484 1 46.28 544 ARG A CA 1
ATOM 4217 C C . ARG A 1 544 ? 15.656 47.656 14.781 1 46.28 544 ARG A C 1
ATOM 4219 O O . ARG A 1 544 ? 16.312 47.562 15.82 1 46.28 544 ARG A O 1
ATOM 4226 N N . GLY A 1 545 ? 14.625 48.156 15.039 1 47.5 545 GLY A N 1
ATOM 4227 C CA . GLY A 1 545 ? 13.906 47.906 16.281 1 47.5 545 GLY A CA 1
ATOM 4228 C C . GLY A 1 545 ? 13.633 46.438 16.5 1 47.5 545 GLY A C 1
ATOM 4229 O O . GLY A 1 545 ? 13.836 45.594 15.609 1 47.5 545 GLY A O 1
ATOM 4230 N N . LYS A 1 546 ? 13.312 45.969 17.828 1 56.09 546 LYS A N 1
ATOM 4231 C CA . LYS A 1 546 ? 13.289 44.656 18.5 1 56.09 546 LYS A CA 1
ATOM 4232 C C . LYS A 1 546 ? 12.148 43.781 17.969 1 56.09 546 LYS A C 1
ATOM 4234 O O . LYS A 1 546 ? 12.281 42.562 17.906 1 56.09 546 LYS A O 1
ATOM 4239 N N . THR A 1 547 ? 10.992 44.438 17.453 1 69.88 547 THR A N 1
ATOM 4240 C CA . THR A 1 547 ? 9.875 43.562 17.125 1 69.88 547 THR A CA 1
ATOM 4241 C C . THR A 1 547 ? 9.852 43.25 15.633 1 69.88 547 THR A C 1
ATOM 4243 O O . THR A 1 547 ? 9.93 44.156 14.805 1 69.88 547 THR A O 1
ATOM 4246 N N . ARG A 1 548 ? 10.008 42.125 15.031 1 84.56 548 ARG A N 1
ATOM 4247 C CA . ARG A 1 548 ? 10.016 41.594 13.68 1 84.56 548 ARG A CA 1
ATOM 4248 C C . ARG A 1 548 ? 8.688 40.906 13.359 1 84.56 548 ARG A C 1
ATOM 4250 O O . ARG A 1 548 ? 8.547 39.688 13.562 1 84.56 548 ARG A O 1
ATOM 4257 N N . THR A 1 549 ? 7.734 41.75 12.828 1 85.88 549 THR A N 1
ATOM 4258 C CA . THR A 1 549 ? 6.445 41.156 12.469 1 85.88 549 THR A CA 1
ATOM 4259 C C . THR A 1 549 ? 6.539 40.406 11.148 1 85.88 549 THR A C 1
ATOM 4261 O O . THR A 1 549 ? 7.008 40.969 10.148 1 85.88 549 THR A O 1
ATOM 4264 N N . LEU A 1 550 ? 6.094 39.188 11.102 1 89.62 550 LEU A N 1
ATOM 4265 C CA . LEU A 1 550 ? 6.199 38.312 9.938 1 89.62 550 LEU A CA 1
ATOM 4266 C C . LEU A 1 550 ? 5.258 38.781 8.82 1 89.62 550 LEU A C 1
ATOM 4268 O O . LEU A 1 550 ? 4.066 38.969 9.062 1 89.62 550 LEU A O 1
ATOM 4272 N N . ARG A 1 551 ? 5.809 38.938 7.641 1 85.19 551 ARG A N 1
ATOM 4273 C CA . ARG A 1 551 ? 5 39.344 6.484 1 85.19 551 ARG A CA 1
ATOM 4274 C C . ARG A 1 551 ? 5 38.219 5.43 1 85.19 551 ARG A C 1
ATOM 4276 O O . ARG A 1 551 ? 4.137 38.219 4.551 1 85.19 551 ARG A O 1
ATOM 4283 N N . GLY A 1 552 ? 5.879 37.375 5.555 1 86.88 552 GLY A N 1
ATOM 4284 C CA . GLY A 1 552 ? 5.945 36.281 4.602 1 86.88 552 GLY A CA 1
ATOM 4285 C C . GLY A 1 552 ? 7.285 35.562 4.602 1 86.88 552 GLY A C 1
ATOM 4286 O O . GLY A 1 552 ? 8.078 35.719 5.527 1 86.88 552 GLY A O 1
ATOM 4287 N N . VAL A 1 553 ? 7.383 34.656 3.609 1 88.75 553 VAL A N 1
ATOM 4288 C CA . VAL A 1 553 ? 8.633 33.938 3.445 1 88.75 553 VAL A CA 1
ATOM 4289 C C . VAL A 1 553 ? 9.016 33.875 1.967 1 88.75 553 VAL A C 1
ATOM 4291 O O . VAL A 1 553 ? 8.148 33.75 1.101 1 88.75 553 VAL A O 1
ATOM 4294 N N . ILE A 1 554 ? 10.266 34.062 1.701 1 86.88 554 ILE A N 1
ATOM 4295 C CA . ILE A 1 554 ? 10.758 34.031 0.328 1 86.88 554 ILE A CA 1
ATOM 4296 C C . ILE A 1 554 ? 11.875 33 0.198 1 86.88 554 ILE A C 1
ATOM 4298 O O . ILE A 1 554 ? 12.703 32.844 1.101 1 86.88 554 ILE A O 1
ATOM 4302 N N . SER A 1 555 ? 11.789 32.312 -0.851 1 82.31 555 SER A N 1
ATOM 4303 C CA . SER A 1 555 ? 12.82 31.312 -1.086 1 82.31 555 SER A CA 1
ATOM 4304 C C . SER A 1 555 ? 14.062 31.922 -1.707 1 82.31 555 SER A C 1
ATOM 4306 O O . SER A 1 555 ? 13.992 32.969 -2.359 1 82.31 555 SER A O 1
ATOM 4308 N N . ARG A 1 556 ? 15.18 31.312 -1.45 1 81.81 556 ARG A N 1
ATOM 4309 C CA . ARG A 1 556 ? 16.438 31.766 -2.021 1 81.81 556 ARG A CA 1
ATOM 4310 C C . ARG A 1 556 ? 16.375 31.812 -3.543 1 81.81 556 ARG A C 1
ATOM 4312 O O . ARG A 1 556 ? 16.859 32.75 -4.172 1 81.81 556 ARG A O 1
ATOM 4319 N N . LYS A 1 557 ? 15.773 30.812 -4.113 1 74.44 557 LYS A N 1
ATOM 4320 C CA . LYS A 1 557 ? 15.656 30.75 -5.566 1 74.44 557 LYS A CA 1
ATOM 4321 C C . LYS A 1 557 ? 14.875 31.938 -6.109 1 74.44 557 LYS A C 1
ATOM 4323 O O . LYS A 1 557 ? 15.234 32.5 -7.137 1 74.44 557 LYS A O 1
ATOM 4328 N N . GLN A 1 558 ? 13.875 32.25 -5.434 1 78.06 558 GLN A N 1
ATOM 4329 C CA . GLN A 1 558 ? 13.062 33.406 -5.848 1 78.06 558 GLN A CA 1
ATOM 4330 C C . GLN A 1 558 ? 13.828 34.719 -5.707 1 78.06 558 GLN A C 1
ATOM 4332 O O . GLN A 1 558 ? 13.688 35.625 -6.535 1 78.06 558 GLN A O 1
ATOM 4337 N N . LEU A 1 559 ? 14.602 34.75 -4.766 1 82.44 559 LEU A N 1
ATOM 4338 C CA . LEU A 1 559 ? 15.398 35.938 -4.52 1 82.44 559 LEU A CA 1
ATOM 4339 C C . LEU A 1 559 ? 16.438 36.156 -5.617 1 82.44 559 LEU A C 1
ATOM 4341 O O . LEU A 1 559 ? 16.625 37.25 -6.117 1 82.44 559 LEU A O 1
ATOM 4345 N N . VAL A 1 560 ? 17.078 35.031 -5.914 1 80.69 560 VAL A N 1
ATOM 4346 C CA . VAL A 1 560 ? 18.125 35.094 -6.934 1 80.69 560 VAL A CA 1
ATOM 4347 C C . VAL A 1 560 ? 17.516 35.438 -8.289 1 80.69 560 VAL A C 1
ATOM 4349 O O . VAL A 1 560 ? 18.078 36.25 -9.047 1 80.69 560 VAL A O 1
ATOM 4352 N N . GLN A 1 561 ? 16.406 34.844 -8.508 1 76.5 561 GLN A N 1
ATOM 4353 C CA . GLN A 1 561 ? 15.719 35.156 -9.766 1 76.5 561 GLN A CA 1
ATOM 4354 C C . GLN A 1 561 ? 15.258 36.594 -9.812 1 76.5 561 GLN A C 1
ATOM 4356 O O . GLN A 1 561 ? 15.32 37.25 -10.867 1 76.5 561 GLN A O 1
ATOM 4361 N N . MET A 1 562 ? 14.766 37.062 -8.789 1 77.38 562 MET A N 1
ATOM 4362 C CA . MET A 1 562 ? 14.312 38.438 -8.703 1 77.38 562 MET A CA 1
ATOM 4363 C C . MET A 1 562 ? 15.477 39.406 -8.938 1 77.38 562 MET A C 1
ATOM 4365 O O . MET A 1 562 ? 15.336 40.406 -9.664 1 77.38 562 MET A O 1
ATOM 4369 N N . LEU A 1 563 ? 16.594 39.094 -8.367 1 78.44 563 LEU A N 1
ATOM 4370 C CA . LEU A 1 563 ? 17.781 39.938 -8.523 1 78.44 563 LEU A CA 1
ATOM 4371 C C . LEU A 1 563 ? 18.297 39.906 -9.953 1 78.44 563 LEU A C 1
ATOM 4373 O O . LEU A 1 563 ? 18.734 40.906 -10.492 1 78.44 563 LEU A O 1
ATOM 4377 N N . ALA A 1 564 ? 18.188 38.719 -10.492 1 74 564 ALA A N 1
ATOM 4378 C CA . ALA A 1 564 ? 18.625 38.531 -11.875 1 74 564 ALA A CA 1
ATOM 4379 C C . ALA A 1 564 ? 17.719 39.312 -12.828 1 74 564 ALA A C 1
ATOM 4381 O O . ALA A 1 564 ? 18.203 39.938 -13.781 1 74 564 ALA A O 1
ATOM 4382 N N . ASN A 1 565 ? 16.469 39.25 -12.602 1 68.44 565 ASN A N 1
ATOM 4383 C CA . ASN A 1 565 ? 15.523 39.969 -13.438 1 68.44 565 ASN A CA 1
ATOM 4384 C C . ASN A 1 565 ? 15.688 41.5 -13.281 1 68.44 565 ASN A C 1
ATOM 4386 O O . ASN A 1 565 ? 15.562 42.219 -14.258 1 68.44 565 ASN A O 1
ATOM 4390 N N . ASN A 1 566 ? 15.891 41.875 -12.141 1 65.44 566 ASN A N 1
ATOM 4391 C CA . ASN A 1 566 ? 16.125 43.281 -11.898 1 65.44 566 ASN A CA 1
ATOM 4392 C C . ASN A 1 566 ? 17.391 43.781 -12.594 1 65.44 566 ASN A C 1
ATOM 4394 O O . ASN A 1 566 ? 17.406 44.906 -13.133 1 65.44 566 ASN A O 1
ATOM 4398 N N . GLN A 1 567 ? 18.344 42.938 -12.562 1 64.56 567 GLN A N 1
ATOM 4399 C CA . GLN A 1 567 ? 19.578 43.281 -13.25 1 64.56 567 GLN A CA 1
ATOM 4400 C C . GLN A 1 567 ? 19.391 43.312 -14.766 1 64.56 567 GLN A C 1
ATOM 4402 O O . GLN A 1 567 ? 19.922 44.188 -15.453 1 64.56 567 GLN A O 1
ATOM 4407 N N . ALA A 1 568 ? 18.641 42.344 -15.219 1 63.09 568 ALA A N 1
ATOM 4408 C CA . ALA A 1 568 ? 18.375 42.281 -16.656 1 63.09 568 ALA A CA 1
ATOM 4409 C C . ALA A 1 568 ? 17.562 43.469 -17.125 1 63.09 568 ALA A C 1
ATOM 4411 O O . ALA A 1 568 ? 17.812 44.031 -18.203 1 63.09 568 ALA A O 1
ATOM 4412 N N . GLN A 1 569 ? 16.609 43.781 -16.359 1 56.28 569 GLN A N 1
ATOM 4413 C CA . GLN A 1 569 ? 15.805 44.938 -16.719 1 56.28 569 GLN A CA 1
ATOM 4414 C C . GLN A 1 569 ? 16.641 46.219 -16.734 1 56.28 569 GLN A C 1
ATOM 4416 O O . GLN A 1 569 ? 16.438 47.094 -17.594 1 56.28 569 GLN A O 1
ATOM 4421 N N . LEU A 1 570 ? 17.531 46.219 -15.891 1 53.66 570 LEU A N 1
ATOM 4422 C CA . LEU A 1 570 ? 18.422 47.344 -15.844 1 53.66 570 LEU A CA 1
ATOM 4423 C C . LEU A 1 570 ? 19.328 47.375 -17.062 1 53.66 570 LEU A C 1
ATOM 4425 O O . LEU A 1 570 ? 19.641 48.438 -17.594 1 53.66 570 LEU A O 1
ATOM 4429 N N . GLU A 1 571 ? 19.641 46.219 -17.438 1 56.06 571 GLU A N 1
ATOM 4430 C CA . GLU A 1 571 ? 20.5 46.125 -18.609 1 56.06 571 GLU A CA 1
ATOM 4431 C C . GLU A 1 571 ? 19.734 46.438 -19.891 1 56.06 571 GLU A C 1
ATOM 4433 O O . GLU A 1 571 ? 20.281 47.031 -20.828 1 56.06 571 GLU A O 1
ATOM 4438 N N . LEU A 1 572 ? 18.438 46.094 -20.016 1 51.81 572 LEU A N 1
ATOM 4439 C CA . LEU A 1 572 ? 17.625 46.312 -21.203 1 51.81 572 LEU A CA 1
ATOM 4440 C C . LEU A 1 572 ? 17.125 47.75 -21.297 1 51.81 572 LEU A C 1
ATOM 4442 O O . LEU A 1 572 ? 16.969 48.281 -22.391 1 51.81 572 LEU A O 1
ATOM 4446 N N . HIS A 1 573 ? 16.578 48.312 -20.406 1 43.81 573 HIS A N 1
ATOM 4447 C CA . HIS A 1 573 ? 16.125 49.719 -20.438 1 43.81 573 HIS A CA 1
ATOM 4448 C C . HIS A 1 573 ? 17.047 50.625 -19.625 1 43.81 573 HIS A C 1
ATOM 4450 O O . HIS A 1 573 ? 16.703 51 -18.5 1 43.81 573 HIS A O 1
ATOM 4456 N N . PRO A 1 574 ? 18.125 50.938 -20.25 1 44.94 574 PRO A N 1
ATOM 4457 C CA . PRO A 1 574 ? 19.062 51.812 -19.578 1 44.94 574 PRO A CA 1
ATOM 4458 C C . PRO A 1 574 ? 18.453 53.188 -19.25 1 44.94 574 PRO A C 1
ATOM 4460 O O . PRO A 1 574 ? 18.906 53.875 -18.344 1 44.94 574 PRO A O 1
ATOM 4463 N N . SER A 1 575 ? 17.609 53.812 -20.219 1 41.19 575 SER A N 1
ATOM 4464 C CA . SER A 1 575 ? 17.031 55.156 -20.125 1 41.19 575 SER A CA 1
ATOM 4465 C C . SER A 1 575 ? 16.094 55.25 -18.906 1 41.19 575 SER A C 1
ATOM 4467 O O . SER A 1 575 ? 15.656 56.344 -18.562 1 41.19 575 SER A O 1
ATOM 4469 N N . LEU A 1 576 ? 15.227 54.438 -18.719 1 41.34 576 LEU A N 1
ATOM 4470 C CA . LEU A 1 576 ? 14.508 54.531 -17.438 1 41.34 576 LEU A CA 1
ATOM 4471 C C . LEU A 1 576 ? 15.477 54.781 -16.297 1 41.34 576 LEU A C 1
ATOM 4473 O O . LEU A 1 576 ? 16.062 53.844 -15.758 1 41.34 576 LEU A O 1
ATOM 4477 N N . GLY A 1 577 ? 16.5 55.594 -16.594 1 35.97 577 GLY A N 1
ATOM 4478 C CA . GLY A 1 577 ? 17.719 56.219 -16.125 1 35.97 577 GLY A CA 1
ATOM 4479 C C . GLY A 1 577 ? 17.594 56.781 -14.727 1 35.97 577 GLY A C 1
ATOM 4480 O O . GLY A 1 577 ? 16.688 57.562 -14.438 1 35.97 577 GLY A O 1
ATOM 4481 N N . ILE A 1 578 ? 18.062 56.031 -13.711 1 37.94 578 ILE A N 1
ATOM 4482 C CA . ILE A 1 578 ? 18.5 56.562 -12.438 1 37.94 578 ILE A CA 1
ATOM 4483 C C . ILE A 1 578 ? 19.141 57.938 -12.656 1 37.94 578 ILE A C 1
ATOM 4485 O O . ILE A 1 578 ? 20.031 58.094 -13.508 1 37.94 578 ILE A O 1
ATOM 4489 N N . GLN A 1 579 ? 18.453 59 -12.617 1 35.72 579 GLN A N 1
ATOM 4490 C CA . GLN A 1 579 ? 19.25 60.188 -12.469 1 35.72 579 GLN A CA 1
ATOM 4491 C C . GLN A 1 579 ? 20.656 59.875 -11.969 1 35.72 579 GLN A C 1
ATOM 4493 O O . GLN A 1 579 ? 20.859 58.844 -11.32 1 35.72 579 GLN A O 1
ATOM 4498 N N . GLU A 1 580 ? 21.812 60.594 -12.391 1 38.59 580 GLU A N 1
ATOM 4499 C CA . GLU A 1 580 ? 23.25 60.469 -12.172 1 38.59 580 GLU A CA 1
ATOM 4500 C C . GLU A 1 580 ? 23.547 59.688 -10.898 1 38.59 580 GLU A C 1
ATOM 4502 O O . GLU A 1 580 ? 24.438 58.844 -10.891 1 38.59 580 GLU A O 1
ATOM 4507 N N . GLY A 1 581 ? 23.453 60.219 -9.617 1 37.66 581 GLY A N 1
ATOM 4508 C CA . GLY A 1 581 ? 23.938 59.875 -8.289 1 37.66 581 GLY A CA 1
ATOM 4509 C C . GLY A 1 581 ? 23.266 58.656 -7.691 1 37.66 581 GLY A C 1
ATOM 4510 O O . GLY A 1 581 ? 23.641 58.219 -6.605 1 37.66 581 GLY A O 1
ATOM 4511 N N . GLU A 1 582 ? 21.922 58.406 -7.742 1 39.25 582 GLU A N 1
ATOM 4512 C CA . GLU A 1 582 ? 21.234 57.375 -6.961 1 39.25 582 GLU A CA 1
ATOM 4513 C C . GLU A 1 582 ? 21.391 56 -7.59 1 39.25 582 GLU A C 1
ATOM 4515 O O . GLU A 1 582 ? 20.875 55.75 -8.68 1 39.25 582 GLU A O 1
ATOM 4520 N N . THR A 1 583 ? 22.516 55.312 -7.652 1 40.5 583 THR A N 1
ATOM 4521 C CA . THR A 1 583 ? 22.844 53.938 -8.016 1 40.5 583 THR A CA 1
ATOM 4522 C C . THR A 1 583 ? 21.672 53 -7.691 1 40.5 583 THR A C 1
ATOM 4524 O O . THR A 1 583 ? 21.016 53.156 -6.664 1 40.5 583 THR A O 1
ATOM 4527 N N . ILE A 1 584 ? 20.984 52.312 -8.641 1 46.59 584 ILE A N 1
ATOM 4528 C CA . ILE A 1 584 ? 20 51.25 -8.602 1 46.59 584 ILE A CA 1
ATOM 4529 C C . ILE A 1 584 ? 20.203 50.406 -7.34 1 46.59 584 ILE A C 1
ATOM 4531 O O . ILE A 1 584 ? 19.234 49.844 -6.805 1 46.59 584 ILE A O 1
ATOM 4535 N N . GLU A 1 585 ? 21.484 50.094 -7.004 1 52.09 585 GLU A N 1
ATOM 4536 C CA . GLU A 1 585 ? 21.797 49.469 -5.723 1 52.09 585 GLU A CA 1
ATOM 4537 C C . GLU A 1 585 ? 21.172 50.219 -4.562 1 52.09 585 GLU A C 1
ATOM 4539 O O . GLU A 1 585 ? 21.094 49.719 -3.445 1 52.09 585 GLU A O 1
ATOM 4544 N N . SER A 1 586 ? 20.641 51.469 -4.91 1 56.22 586 SER A N 1
ATOM 4545 C CA . SER A 1 586 ? 20.297 52.375 -3.811 1 56.22 586 SER A CA 1
ATOM 4546 C C . SER A 1 586 ? 18.781 52.438 -3.604 1 56.22 586 SER A C 1
ATOM 4548 O O . SER A 1 586 ? 18.297 53 -2.633 1 56.22 586 SER A O 1
ATOM 4550 N N . SER A 1 587 ? 17.859 51.781 -4.566 1 63.97 587 SER A N 1
ATOM 4551 C CA . SER A 1 587 ? 16.438 51.875 -4.246 1 63.97 587 SER A CA 1
ATOM 4552 C C . SER A 1 587 ? 15.906 50.594 -3.627 1 63.97 587 SER A C 1
ATOM 4554 O O . SER A 1 587 ? 16.219 49.5 -4.098 1 63.97 587 SER A O 1
ATOM 4556 N N . PRO A 1 588 ? 15.172 50.75 -2.604 1 76.88 588 PRO A N 1
ATOM 4557 C CA . PRO A 1 588 ? 14.594 49.594 -1.947 1 76.88 588 PRO A CA 1
ATOM 4558 C C . PRO A 1 588 ? 13.562 48.875 -2.818 1 76.88 588 PRO A C 1
ATOM 4560 O O . PRO A 1 588 ? 12.812 49.531 -3.553 1 76.88 588 PRO A O 1
ATOM 4563 N N . VAL A 1 589 ? 13.641 47.594 -3.023 1 79.38 589 VAL A N 1
ATOM 4564 C CA . VAL A 1 589 ? 12.719 46.781 -3.773 1 79.38 589 VAL A CA 1
ATOM 4565 C C . VAL A 1 589 ? 11.734 46.094 -2.816 1 79.38 589 VAL A C 1
ATOM 4567 O O . VAL A 1 589 ? 12.109 45.688 -1.721 1 79.38 589 VAL A O 1
ATOM 4570 N N . SER A 1 590 ? 10.477 46.094 -3.221 1 81.12 590 SER A N 1
ATOM 4571 C CA . SER A 1 590 ? 9.461 45.406 -2.418 1 81.12 590 SER A CA 1
ATOM 4572 C C . SER A 1 590 ? 9.492 43.906 -2.643 1 81.12 590 SER A C 1
ATOM 4574 O O . SER A 1 590 ? 9.398 43.438 -3.781 1 81.12 590 SER A O 1
ATOM 4576 N N . LEU A 1 591 ? 9.594 43.125 -1.642 1 86.12 591 LEU A N 1
ATOM 4577 C CA . LEU A 1 591 ? 9.672 41.656 -1.727 1 86.12 591 LEU A CA 1
ATOM 4578 C C . LEU A 1 591 ? 8.281 41.031 -1.607 1 86.12 591 LEU A C 1
ATOM 4580 O O . LEU A 1 591 ? 8.102 39.875 -1.911 1 86.12 591 LEU A O 1
ATOM 4584 N N . LEU A 1 592 ? 7.27 41.719 -1.253 1 79.75 592 LEU A N 1
ATOM 4585 C CA . LEU A 1 592 ? 5.949 41.219 -0.889 1 79.75 592 LEU A CA 1
ATOM 4586 C C . LEU A 1 592 ? 5.316 40.469 -2.053 1 79.75 592 LEU A C 1
ATOM 4588 O O . LEU A 1 592 ? 4.707 39.406 -1.854 1 79.75 592 LEU A O 1
ATOM 4592 N N . PRO A 1 593 ? 5.559 40.969 -3.283 1 76.88 593 PRO A N 1
ATOM 4593 C CA . PRO A 1 593 ? 4.906 40.281 -4.383 1 76.88 593 PRO A CA 1
ATOM 4594 C C . PRO A 1 593 ? 5.508 38.875 -4.633 1 76.88 593 PRO A C 1
ATOM 4596 O O . PRO A 1 593 ? 4.863 38.031 -5.242 1 76.88 593 PRO A O 1
ATOM 4599 N N . TYR A 1 594 ? 6.645 38.656 -4.18 1 78.38 594 TYR A N 1
ATOM 4600 C CA . TYR A 1 594 ? 7.336 37.406 -4.465 1 78.38 594 TYR A CA 1
ATOM 4601 C C . TYR A 1 594 ? 7.289 36.469 -3.266 1 78.38 594 TYR A C 1
ATOM 4603 O O . TYR A 1 594 ? 7.801 35.344 -3.326 1 78.38 594 TYR A O 1
ATOM 4611 N N . THR A 1 595 ? 6.715 36.969 -2.23 1 79.69 595 THR A N 1
ATOM 4612 C CA . THR A 1 595 ? 6.742 36.188 -0.986 1 79.69 595 THR A CA 1
ATOM 4613 C C . THR A 1 595 ? 5.438 35.438 -0.788 1 79.69 595 THR A C 1
ATOM 4615 O O . THR A 1 595 ? 4.391 35.844 -1.288 1 79.69 595 THR A O 1
ATOM 4618 N N . ASN A 1 596 ? 5.574 34.25 -0.212 1 80 596 ASN A N 1
ATOM 4619 C CA . ASN A 1 596 ? 4.395 33.594 0.352 1 80 596 ASN A CA 1
ATOM 4620 C C . ASN A 1 596 ? 3.916 34.312 1.617 1 80 596 ASN A C 1
ATOM 4622 O O . ASN A 1 596 ? 4.523 34.156 2.68 1 80 596 ASN A O 1
ATOM 4626 N N . GLN A 1 597 ? 2.92 34.969 1.528 1 78.44 597 GLN A N 1
ATOM 4627 C CA . GLN A 1 597 ? 2.484 35.875 2.586 1 78.44 597 GLN A CA 1
ATOM 4628 C C . GLN A 1 597 ? 1.854 35.125 3.744 1 78.44 597 GLN A C 1
ATOM 4630 O O . GLN A 1 597 ? 1.735 35.656 4.852 1 78.44 597 GLN A O 1
ATOM 4635 N N . TRP A 1 598 ? 1.543 33.938 3.463 1 76.94 598 TRP A N 1
ATOM 4636 C CA . TRP A 1 598 ? 0.856 33.219 4.531 1 76.94 598 TRP A CA 1
ATOM 4637 C C . TRP A 1 598 ? 1.467 31.828 4.738 1 76.94 598 TRP A C 1
ATOM 4639 O O . TRP A 1 598 ? 0.803 30.812 4.523 1 76.94 598 TRP A O 1
ATOM 4649 N N . PRO A 1 599 ? 2.672 31.844 5.223 1 82.94 599 PRO A N 1
ATOM 4650 C CA . PRO A 1 599 ? 3.332 30.562 5.492 1 82.94 599 PRO A CA 1
ATOM 4651 C C . PRO A 1 599 ? 2.787 29.859 6.738 1 82.94 599 PRO A C 1
ATOM 4653 O O . PRO A 1 599 ? 2.061 30.484 7.523 1 82.94 599 PRO A O 1
ATOM 4656 N N . TYR A 1 600 ? 3.027 28.625 6.859 1 85.44 600 TYR A N 1
ATOM 4657 C CA . TYR A 1 600 ? 2.723 27.922 8.102 1 85.44 600 TYR A CA 1
ATOM 4658 C C . TYR A 1 600 ? 3.586 28.438 9.242 1 85.44 600 TYR A C 1
ATOM 4660 O O . TYR A 1 600 ? 4.781 28.672 9.07 1 85.44 600 TYR A O 1
ATOM 4668 N N . THR A 1 601 ? 2.994 28.734 10.328 1 87.12 601 THR A N 1
ATOM 4669 C CA . THR A 1 601 ? 3.711 29.203 11.508 1 87.12 601 THR A CA 1
ATOM 4670 C C . THR A 1 601 ? 3.252 28.438 12.75 1 87.12 601 THR A C 1
ATOM 4672 O O . THR A 1 601 ? 2.158 27.859 12.766 1 87.12 601 THR A O 1
ATOM 4675 N N . VAL A 1 602 ? 4.152 28.312 13.664 1 88.12 602 VAL A N 1
ATOM 4676 C CA . VAL A 1 602 ? 3.818 27.688 14.938 1 88.12 602 VAL A CA 1
ATOM 4677 C C . VAL A 1 602 ? 4.227 28.594 16.094 1 88.12 602 VAL A C 1
ATOM 4679 O O . VAL A 1 602 ? 5.117 29.438 15.945 1 88.12 602 VAL A O 1
ATOM 4682 N N . SER A 1 603 ? 3.531 28.391 17.188 1 86 603 SER A N 1
ATOM 4683 C CA . SER A 1 603 ? 3.861 29.141 18.391 1 86 603 SER A CA 1
ATOM 4684 C C . SER A 1 603 ? 5.109 28.594 19.062 1 86 603 SER A C 1
ATOM 4686 O O . SER A 1 603 ? 5.375 27.391 19 1 86 603 SER A O 1
ATOM 4688 N N . PRO A 1 604 ? 5.875 29.484 19.688 1 87.19 604 PRO A N 1
ATOM 4689 C CA . PRO A 1 604 ? 7.066 29.016 20.391 1 87.19 604 PRO A CA 1
ATOM 4690 C C . PRO A 1 604 ? 6.734 28.031 21.516 1 87.19 604 PRO A C 1
ATOM 4692 O O . PRO A 1 604 ? 7.562 27.188 21.875 1 87.19 604 PRO A O 1
ATOM 4695 N N . ASN A 1 605 ? 5.562 28.062 21.969 1 84.31 605 ASN A N 1
ATOM 4696 C CA . ASN A 1 605 ? 5.18 27.219 23.094 1 84.31 605 ASN A CA 1
ATOM 4697 C C . ASN A 1 605 ? 4.496 25.938 22.609 1 84.31 605 ASN A C 1
ATOM 4699 O O . ASN A 1 605 ? 4.078 25.109 23.422 1 84.31 605 ASN A O 1
ATOM 4703 N N . ALA A 1 606 ? 4.488 25.797 21.375 1 85.88 606 ALA A N 1
ATOM 4704 C CA . ALA A 1 606 ? 3.883 24.594 20.828 1 85.88 606 ALA A CA 1
ATOM 4705 C C . ALA A 1 606 ? 4.742 23.359 21.125 1 85.88 606 ALA A C 1
ATOM 4707 O O . ALA A 1 606 ? 5.973 23.438 21.094 1 85.88 606 ALA A O 1
ATOM 4708 N N . SER A 1 607 ? 4.074 22.297 21.453 1 84.38 607 SER A N 1
ATOM 4709 C CA . SER A 1 607 ? 4.785 21.047 21.703 1 84.38 607 SER A CA 1
ATOM 4710 C C . SER A 1 607 ? 5.375 20.484 20.422 1 84.38 607 SER A C 1
ATOM 4712 O O . SER A 1 607 ? 4.816 20.672 19.328 1 84.38 607 SER A O 1
ATOM 4714 N N . ILE A 1 608 ? 6.469 19.859 20.531 1 83.88 608 ILE A N 1
ATOM 4715 C CA . ILE A 1 608 ? 7.117 19.266 19.375 1 83.88 608 ILE A CA 1
ATOM 4716 C C . ILE A 1 608 ? 6.227 18.172 18.781 1 83.88 608 ILE A C 1
ATOM 4718 O O . ILE A 1 608 ? 6.281 17.891 17.578 1 83.88 608 ILE A O 1
ATOM 4722 N N . SER A 1 609 ? 5.398 17.594 19.641 1 77.44 609 SER A N 1
ATOM 4723 C CA . SER A 1 609 ? 4.469 16.562 19.188 1 77.44 609 SER A CA 1
ATOM 4724 C C . SER A 1 609 ? 3.488 17.125 18.156 1 77.44 609 SER A C 1
ATOM 4726 O O . SER A 1 609 ? 2.994 16.406 17.297 1 77.44 609 SER A O 1
ATOM 4728 N N . SER A 1 610 ? 3.303 18.406 18.25 1 81.44 610 SER A N 1
ATOM 4729 C CA . SER A 1 610 ? 2.408 19.047 17.297 1 81.44 610 SER A CA 1
ATOM 4730 C C . SER A 1 610 ? 3.176 19.594 16.094 1 81.44 610 SER A C 1
ATOM 4732 O O . SER A 1 610 ? 2.602 19.781 15.023 1 81.44 610 SER A O 1
ATOM 4734 N N . VAL A 1 611 ? 4.43 19.875 16.297 1 85.5 611 VAL A N 1
ATOM 4735 C CA . VAL A 1 611 ? 5.258 20.469 15.258 1 85.5 611 VAL A CA 1
ATOM 4736 C C . VAL A 1 611 ? 5.766 19.375 14.32 1 85.5 611 VAL A C 1
ATOM 4738 O O . VAL A 1 611 ? 5.828 19.562 13.109 1 85.5 611 VAL A O 1
ATOM 4741 N N . TYR A 1 612 ? 6.07 18.234 14.875 1 84.75 612 TYR A N 1
ATOM 4742 C CA . TYR A 1 612 ? 6.715 17.141 14.148 1 84.75 612 TYR A CA 1
ATOM 4743 C C . TYR A 1 612 ? 5.848 16.672 12.992 1 84.75 612 TYR A C 1
ATOM 4745 O O . TYR A 1 612 ? 6.328 16.531 11.867 1 84.75 612 TYR A O 1
ATOM 4753 N N . PRO A 1 613 ? 4.508 16.547 13.195 1 77.31 613 PRO A N 1
ATOM 4754 C CA . PRO A 1 613 ? 3.684 16.078 12.086 1 77.31 613 PRO A CA 1
ATOM 4755 C C . PRO A 1 613 ? 3.605 17.078 10.938 1 77.31 613 PRO A C 1
ATOM 4757 O O . PRO A 1 613 ? 3.393 16.688 9.789 1 77.31 613 PRO A O 1
ATOM 4760 N N . LEU A 1 614 ? 3.773 18.297 11.18 1 81.69 614 LEU A N 1
ATOM 4761 C CA . LEU A 1 614 ? 3.756 19.297 10.117 1 81.69 614 LEU A CA 1
ATOM 4762 C C . LEU A 1 614 ? 4.898 19.062 9.133 1 81.69 614 LEU A C 1
ATOM 4764 O O . LEU A 1 614 ? 4.719 19.203 7.922 1 81.69 614 LEU A O 1
ATOM 4768 N N . PHE A 1 615 ? 6.02 18.734 9.703 1 79 615 PHE A N 1
ATOM 4769 C CA . PHE A 1 615 ? 7.176 18.469 8.852 1 79 615 PHE A CA 1
ATOM 4770 C C . PHE A 1 615 ? 7 17.172 8.078 1 79 615 PHE A C 1
ATOM 4772 O O . PHE A 1 615 ? 7.246 17.125 6.867 1 79 615 PHE A O 1
ATOM 4779 N N . ARG A 1 616 ? 6.547 16.281 8.742 1 75.19 616 ARG A N 1
ATOM 4780 C CA . ARG A 1 616 ? 6.52 14.945 8.148 1 75.19 616 ARG A CA 1
ATOM 4781 C C . ARG A 1 616 ? 5.359 14.805 7.172 1 75.19 616 ARG A C 1
ATOM 4783 O O . ARG A 1 616 ? 5.504 14.195 6.113 1 75.19 616 ARG A O 1
ATOM 4790 N N . LEU A 1 617 ? 4.207 15.336 7.535 1 72.44 617 LEU A N 1
ATOM 4791 C CA . LEU A 1 617 ? 3.01 15.086 6.742 1 72.44 617 LEU A CA 1
ATOM 4792 C C . LEU A 1 617 ? 2.873 16.125 5.625 1 72.44 617 LEU A C 1
ATOM 4794 O O . LEU A 1 617 ? 2.363 15.812 4.547 1 72.44 617 LEU A O 1
ATOM 4798 N N . LEU A 1 618 ? 3.359 17.344 5.887 1 73.75 618 LEU A N 1
ATOM 4799 C CA . LEU A 1 618 ? 3.254 18.391 4.867 1 73.75 618 LEU A CA 1
ATOM 4800 C C . LEU A 1 618 ? 4.523 18.453 4.023 1 73.75 618 LEU A C 1
ATOM 4802 O O . LEU A 1 618 ? 4.559 19.125 2.996 1 73.75 618 LEU A O 1
ATOM 4806 N N . GLY A 1 619 ? 5.547 17.719 4.461 1 71.88 619 GLY A N 1
ATOM 4807 C CA . GLY A 1 619 ? 6.801 17.75 3.729 1 71.88 619 GLY A CA 1
ATOM 4808 C C . GLY A 1 619 ? 7.516 19.078 3.814 1 71.88 619 GLY A C 1
ATOM 4809 O O . GLY A 1 619 ? 8.094 19.547 2.83 1 71.88 619 GLY A O 1
ATOM 4810 N N . LEU A 1 620 ? 7.426 19.734 4.961 1 76.69 620 LEU A N 1
ATOM 4811 C CA . LEU A 1 620 ? 8.047 21.047 5.125 1 76.69 620 LEU A CA 1
ATOM 4812 C C . LEU A 1 620 ? 9.547 20.906 5.363 1 76.69 620 LEU A C 1
ATOM 4814 O O . LEU A 1 620 ? 9.992 19.953 6 1 76.69 620 LEU A O 1
ATOM 4818 N N . ARG A 1 621 ? 10.281 21.797 4.848 1 78.19 621 ARG A N 1
ATOM 4819 C CA . ARG A 1 621 ? 11.727 21.828 5.09 1 78.19 621 ARG A CA 1
ATOM 4820 C C . ARG A 1 621 ? 12.062 22.781 6.238 1 78.19 621 ARG A C 1
ATOM 4822 O O . ARG A 1 621 ? 13.094 22.625 6.895 1 78.19 621 ARG A O 1
ATOM 4829 N N . TRP A 1 622 ? 11.258 23.719 6.391 1 83.94 622 TRP A N 1
ATOM 4830 C CA . TRP A 1 622 ? 11.438 24.703 7.445 1 83.94 622 TRP A CA 1
ATOM 483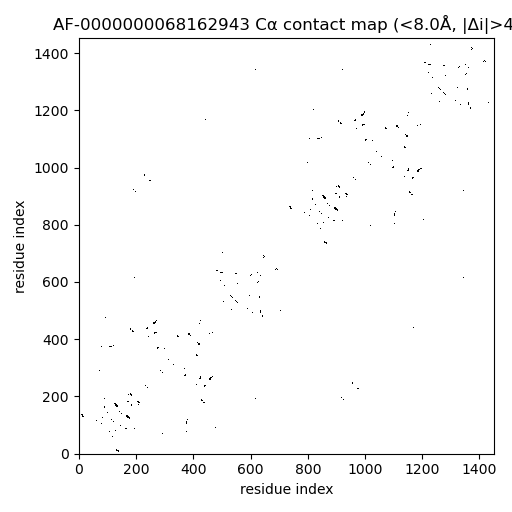1 C C . TRP A 1 622 ? 10.086 25.156 7.988 1 83.94 622 TRP A C 1
ATOM 4833 O O . TRP A 1 622 ? 9.055 24.984 7.336 1 83.94 622 TRP A O 1
ATOM 4843 N N . LEU A 1 623 ? 10.094 25.609 9.156 1 89.19 623 LEU A N 1
ATOM 4844 C CA . LEU A 1 623 ? 8.891 26.141 9.805 1 89.19 623 LEU A CA 1
ATOM 4845 C C . LEU A 1 623 ? 9.227 27.359 10.656 1 89.19 623 LEU A C 1
ATOM 4847 O O . LEU A 1 623 ? 10.172 27.344 11.445 1 89.19 623 LEU A O 1
ATOM 4851 N N . ILE A 1 624 ? 8.477 28.469 10.453 1 90.88 624 ILE A N 1
ATOM 4852 C CA . ILE A 1 624 ? 8.711 29.719 11.172 1 90.88 624 ILE A CA 1
ATOM 4853 C C . ILE A 1 624 ? 8.008 29.672 12.531 1 90.88 624 ILE A C 1
ATOM 4855 O O . ILE A 1 624 ? 6.879 29.203 12.633 1 90.88 624 ILE A O 1
ATOM 4859 N N . VAL A 1 625 ? 8.773 30.047 13.508 1 91.62 625 VAL A N 1
ATOM 4860 C CA . VAL A 1 625 ? 8.211 30.172 14.844 1 91.62 625 VAL A CA 1
ATOM 4861 C C . VAL A 1 625 ? 7.895 31.641 15.133 1 91.62 625 VAL A C 1
ATOM 4863 O O . VAL A 1 625 ? 8.789 32.5 15.133 1 91.62 625 VAL A O 1
ATOM 4866 N N . ALA A 1 626 ? 6.648 31.922 15.328 1 89.12 626 ALA A N 1
ATOM 4867 C CA . ALA A 1 626 ? 6.195 33.281 15.602 1 89.12 626 ALA A CA 1
ATOM 4868 C C . ALA A 1 626 ? 5.375 33.344 16.891 1 89.12 626 ALA A C 1
ATOM 4870 O O . ALA A 1 626 ? 4.668 32.375 17.219 1 89.12 626 ALA A O 1
ATOM 4871 N N . ASP A 1 627 ? 5.531 34.375 17.547 1 84.88 627 ASP A N 1
ATOM 4872 C CA . ASP A 1 627 ? 4.801 34.531 18.797 1 84.88 627 ASP A CA 1
ATOM 4873 C C . ASP A 1 627 ? 3.369 35 18.547 1 84.88 627 ASP A C 1
ATOM 4875 O O . ASP A 1 627 ? 2.926 35.062 17.391 1 84.88 627 ASP A O 1
ATOM 4879 N N . GLU A 1 628 ? 2.621 35.25 19.578 1 77.62 628 GLU A N 1
ATOM 4880 C CA . GLU A 1 628 ? 1.205 35.594 19.516 1 77.62 628 GLU A CA 1
ATOM 4881 C C . GLU A 1 628 ? 0.989 36.906 18.766 1 77.62 628 GLU A C 1
ATOM 4883 O O . GLU A 1 628 ? -0.091 37.156 18.219 1 77.62 628 GLU A O 1
ATOM 4888 N N . ARG A 1 629 ? 1.986 37.812 18.688 1 78.19 629 ARG A N 1
ATOM 4889 C CA . ARG A 1 629 ? 1.891 39.062 17.953 1 78.19 629 ARG A CA 1
ATOM 4890 C C . ARG A 1 629 ? 2.492 38.938 16.562 1 78.19 629 ARG A C 1
ATOM 4892 O O . ARG A 1 629 ? 2.789 39.938 15.922 1 78.19 629 ARG A O 1
ATOM 4899 N N . ASN A 1 630 ? 2.797 37.688 16.141 1 86.44 630 ASN A N 1
ATOM 4900 C CA . ASN A 1 630 ? 3.322 37.375 14.82 1 86.44 630 ASN A CA 1
ATOM 4901 C C . ASN A 1 630 ? 4.754 37.875 14.648 1 86.44 630 ASN A C 1
ATOM 4903 O O . ASN A 1 630 ? 5.164 38.25 13.547 1 86.44 630 ASN A O 1
ATOM 4907 N N . ASN A 1 631 ? 5.395 38.031 15.75 1 86.88 631 ASN A N 1
ATOM 4908 C CA . ASN A 1 631 ? 6.816 38.344 15.688 1 86.88 631 ASN A CA 1
ATOM 4909 C C . ASN A 1 631 ? 7.66 37.094 15.477 1 86.88 631 ASN A C 1
ATOM 4911 O O . ASN A 1 631 ? 7.492 36.125 16.188 1 86.88 631 ASN A O 1
ATOM 4915 N N . VAL A 1 632 ? 8.547 37.219 14.555 1 90.25 632 VAL A N 1
ATOM 4916 C CA . VAL A 1 632 ? 9.391 36.062 14.25 1 90.25 632 VAL A CA 1
ATOM 4917 C C . VAL A 1 632 ? 10.398 35.844 15.375 1 90.25 632 VAL A C 1
ATOM 4919 O O . VAL A 1 632 ? 11.172 36.75 15.695 1 90.25 632 VAL A O 1
ATOM 4922 N N . GLN A 1 633 ? 10.32 34.719 15.984 1 88.12 633 GLN A N 1
ATOM 4923 C CA . GLN A 1 633 ? 11.219 34.375 17.078 1 88.12 633 GLN A CA 1
ATOM 4924 C C . GLN A 1 633 ? 12.32 33.438 16.625 1 88.12 633 GLN A C 1
ATOM 4926 O O . GLN A 1 633 ? 13.414 33.406 17.203 1 88.12 633 GLN A O 1
ATOM 4931 N N . GLY A 1 634 ? 11.961 32.625 15.672 1 88.75 634 GLY A N 1
ATOM 4932 C CA . GLY A 1 634 ? 12.938 31.641 15.227 1 88.75 634 GLY A CA 1
ATOM 4933 C C . GLY A 1 634 ? 12.461 30.828 14.047 1 88.75 634 GLY A C 1
ATOM 4934 O O . GLY A 1 634 ? 11.438 31.141 13.43 1 88.75 634 GLY A O 1
ATOM 4935 N N . ILE A 1 635 ? 13.367 29.859 13.633 1 88.62 635 ILE A N 1
ATOM 4936 C CA . ILE A 1 635 ? 13.086 28.953 12.539 1 88.62 635 ILE A CA 1
ATOM 4937 C C . ILE A 1 635 ? 13.484 27.531 12.93 1 88.62 635 ILE A C 1
ATOM 4939 O O . ILE A 1 635 ? 14.484 27.328 13.625 1 88.62 635 ILE A O 1
ATOM 4943 N N . ILE A 1 636 ? 12.594 26.625 12.641 1 88.56 636 ILE A N 1
ATOM 4944 C CA . ILE A 1 636 ? 12.875 25.219 12.859 1 88.56 636 ILE A CA 1
ATOM 4945 C C . ILE A 1 636 ? 13.102 24.516 11.516 1 88.56 636 ILE A C 1
ATOM 4947 O O . ILE A 1 636 ? 12.352 24.734 10.562 1 88.56 636 ILE A O 1
ATOM 4951 N N . THR A 1 637 ? 14.148 23.812 11.375 1 83.62 637 THR A N 1
ATOM 4952 C CA . THR A 1 637 ? 14.414 23.031 10.172 1 83.62 637 THR A CA 1
ATOM 4953 C C . THR A 1 637 ? 14.344 21.531 10.477 1 83.62 637 THR A C 1
ATOM 4955 O O . THR A 1 637 ? 14.234 21.125 11.641 1 83.62 637 THR A O 1
ATOM 4958 N N . ARG A 1 638 ? 14.398 20.812 9.539 1 79.75 638 ARG A N 1
ATOM 4959 C CA . ARG A 1 638 ? 14.297 19.359 9.68 1 79.75 638 ARG A CA 1
ATOM 4960 C C . ARG A 1 638 ? 15.461 18.797 10.492 1 79.75 638 ARG A C 1
ATOM 4962 O O . ARG A 1 638 ? 15.305 17.812 11.211 1 79.75 638 ARG A O 1
ATOM 4969 N N . LYS A 1 639 ? 16.594 19.422 10.414 1 76.38 639 LYS A N 1
ATOM 4970 C CA . LYS A 1 639 ? 17.781 18.969 11.125 1 76.38 639 LYS A CA 1
ATOM 4971 C C . LYS A 1 639 ? 17.578 19.062 12.633 1 76.38 639 LYS A C 1
ATOM 4973 O O . LYS A 1 639 ? 18.219 18.328 13.398 1 76.38 639 LYS A O 1
ATOM 4978 N N . ASP A 1 640 ? 16.656 19.891 12.953 1 80.12 640 ASP A N 1
ATOM 4979 C CA . ASP A 1 640 ? 16.422 20.109 14.383 1 80.12 640 ASP A CA 1
ATOM 4980 C C . ASP A 1 640 ? 15.5 19.031 14.961 1 80.12 640 ASP A C 1
ATOM 4982 O O . ASP A 1 640 ? 15.359 18.938 16.188 1 80.12 640 ASP A O 1
ATOM 4986 N N . LEU A 1 641 ? 14.922 18.281 14.148 1 81.31 641 LEU A N 1
ATOM 4987 C CA . LEU A 1 641 ? 13.898 17.344 14.602 1 81.31 641 LEU A CA 1
ATOM 4988 C C . LEU A 1 641 ? 14.414 15.906 14.539 1 81.31 641 LEU A C 1
ATOM 4990 O O . LEU A 1 641 ? 13.656 14.961 14.781 1 81.31 641 LEU A O 1
ATOM 4994 N N . ILE A 1 642 ? 15.656 15.805 14.305 1 75.88 642 ILE A N 1
ATOM 4995 C CA . ILE A 1 642 ? 16.203 14.453 14.203 1 75.88 642 ILE A CA 1
ATOM 4996 C C . ILE A 1 642 ? 16.469 13.898 15.602 1 75.88 642 ILE A C 1
ATOM 4998 O O . ILE A 1 642 ? 16.516 14.648 16.578 1 75.88 642 ILE A O 1
ATOM 5002 N N . HIS A 1 643 ? 16.578 12.688 15.711 1 69.5 643 HIS A N 1
ATOM 5003 C CA . HIS A 1 643 ? 16.734 11.977 16.969 1 69.5 643 HIS A CA 1
ATOM 5004 C C . HIS A 1 643 ? 17.938 12.5 17.75 1 69.5 643 HIS A C 1
ATOM 5006 O O . HIS A 1 643 ? 17.875 12.633 18.984 1 69.5 643 HIS A O 1
ATOM 5012 N N . GLU A 1 644 ? 18.969 12.828 17.078 1 67.38 644 GLU A N 1
ATOM 5013 C CA . GLU A 1 644 ? 20.188 13.297 17.719 1 67.38 644 GLU A CA 1
ATOM 5014 C C . GLU A 1 644 ? 19.969 14.641 18.406 1 67.38 644 GLU A C 1
ATOM 5016 O O . GLU A 1 644 ? 20.562 14.906 19.453 1 67.38 644 GLU A O 1
ATOM 5021 N N . ALA A 1 645 ? 19.109 15.406 17.812 1 72.31 645 ALA A N 1
ATOM 5022 C CA . ALA A 1 645 ? 18.781 16.703 18.391 1 72.31 645 ALA A CA 1
ATOM 5023 C C . ALA A 1 645 ? 18.031 16.531 19.719 1 72.31 645 ALA A C 1
ATOM 5025 O O . ALA A 1 645 ? 18.25 17.281 20.656 1 72.31 645 ALA A O 1
ATOM 5026 N N . GLY A 1 646 ? 17.188 15.555 19.719 1 70.19 646 GLY A N 1
ATOM 5027 C CA . GLY A 1 646 ? 16.453 15.281 20.953 1 70.19 646 GLY A CA 1
ATOM 5028 C C . GLY A 1 646 ? 17.344 14.859 22.109 1 70.19 646 GLY A C 1
ATOM 5029 O O . GLY A 1 646 ? 17.156 15.312 23.234 1 70.19 646 GLY A O 1
ATOM 5030 N N . HIS A 1 647 ? 18.359 14.102 21.812 1 68.88 647 HIS A N 1
ATOM 5031 C CA . HIS A 1 647 ? 19.281 13.633 22.828 1 68.88 647 HIS A CA 1
ATOM 5032 C C . HIS A 1 647 ? 20.141 14.781 23.375 1 68.88 647 HIS A C 1
ATOM 5034 O O . HIS A 1 647 ? 20.422 14.836 24.562 1 68.88 647 HIS A O 1
ATOM 5040 N N . LEU A 1 648 ? 20.5 15.594 22.484 1 68.88 648 LEU A N 1
ATOM 5041 C CA . LEU A 1 648 ? 21.297 16.75 22.891 1 68.88 648 LEU A CA 1
ATOM 5042 C C . LEU A 1 648 ? 20.516 17.672 23.797 1 68.88 648 LEU A C 1
ATOM 5044 O O . LEU A 1 648 ? 21.062 18.203 24.781 1 68.88 648 LEU A O 1
ATOM 5048 N N . LEU A 1 649 ? 19.344 17.812 23.422 1 74.44 649 LEU A N 1
ATOM 5049 C CA . LEU A 1 649 ? 18.484 18.672 24.219 1 74.44 649 LEU A CA 1
ATOM 5050 C C . LEU A 1 649 ? 18.25 18.094 25.609 1 74.44 649 LEU A C 1
ATOM 5052 O O . LEU A 1 649 ? 18.219 18.812 26.609 1 74.44 649 LEU A O 1
ATOM 5056 N N . MET A 1 650 ? 18.141 16.844 25.641 1 70.81 650 MET A N 1
ATOM 5057 C CA . MET A 1 650 ? 17.938 16.172 26.922 1 70.81 650 MET A CA 1
ATOM 5058 C C . MET A 1 650 ? 19.188 16.25 27.797 1 70.81 650 MET A C 1
ATOM 5060 O O . MET A 1 650 ? 19.094 16.453 29 1 70.81 650 MET A O 1
ATOM 5064 N N . HIS A 1 651 ? 20.312 16.078 27.203 1 66.12 651 HIS A N 1
ATOM 5065 C CA . HIS A 1 651 ? 21.578 16.156 27.922 1 66.12 651 HIS A CA 1
ATOM 5066 C C . HIS A 1 651 ? 21.812 17.578 28.453 1 66.12 651 HIS A C 1
ATOM 5068 O O . HIS A 1 651 ? 22.281 17.734 29.578 1 66.12 651 HIS A O 1
ATOM 5074 N N . ASP A 1 652 ? 21.484 18.516 27.641 1 65.56 652 ASP A N 1
ATOM 5075 C CA . ASP A 1 652 ? 21.641 19.906 28.062 1 65.56 652 ASP A CA 1
ATOM 5076 C C . ASP A 1 652 ? 20.703 20.234 29.219 1 65.56 652 ASP A C 1
ATOM 5078 O O . ASP A 1 652 ? 21.062 20.984 30.125 1 65.56 652 ASP A O 1
ATOM 5082 N N . ARG A 1 653 ? 19.531 19.703 29.109 1 63.59 653 ARG A N 1
ATOM 5083 C CA . ARG A 1 653 ? 18.562 19.906 30.172 1 63.59 653 ARG A CA 1
ATOM 5084 C C . ARG A 1 653 ? 19.047 19.266 31.484 1 63.59 653 ARG A C 1
ATOM 5086 O O . ARG A 1 653 ? 18.875 19.844 32.562 1 63.59 653 ARG A O 1
ATOM 5093 N N . ASP A 1 654 ? 19.547 18.109 31.391 1 58.81 654 ASP A N 1
ATOM 5094 C CA . ASP A 1 654 ? 20.031 17.406 32.562 1 58.81 654 ASP A CA 1
ATOM 5095 C C . ASP A 1 654 ? 21.25 18.125 33.156 1 58.81 654 ASP A C 1
ATOM 5097 O O . ASP A 1 654 ? 21.406 18.188 34.375 1 58.81 654 ASP A O 1
ATOM 5101 N N . GLU A 1 655 ? 22.109 18.578 32.344 1 53.62 655 GLU A N 1
ATOM 5102 C CA . GLU A 1 655 ? 23.281 19.281 32.844 1 53.62 655 GLU A CA 1
ATOM 5103 C C . GLU A 1 655 ? 22.891 20.609 33.5 1 53.62 655 GLU A C 1
ATOM 5105 O O . GLU A 1 655 ? 23.5 21.016 34.5 1 53.62 655 GLU A O 1
ATOM 5110 N N . HIS A 1 656 ? 22.109 21.359 32.844 1 50.22 656 HIS A N 1
ATOM 5111 C CA . HIS A 1 656 ? 21.797 22.656 33.438 1 50.22 656 HIS A CA 1
ATOM 5112 C C . HIS A 1 656 ? 20.719 22.531 34.5 1 50.22 656 HIS A C 1
ATOM 5114 O O . HIS A 1 656 ? 20.234 23.531 35.031 1 50.22 656 HIS A O 1
ATOM 5120 N N . GLY A 1 657 ? 20.562 21.516 35.469 1 43.03 657 GLY A N 1
ATOM 5121 C CA . GLY A 1 657 ? 19.938 21.359 36.781 1 43.03 657 GLY A CA 1
ATOM 5122 C C . GLY A 1 657 ? 18.422 21.203 36.688 1 43.03 657 GLY A C 1
ATOM 5123 O O . GLY A 1 657 ? 17.734 21.281 37.719 1 43.03 657 GLY A O 1
ATOM 5124 N N . LEU A 1 658 ? 17.688 21.484 35.812 1 39.19 658 LEU A N 1
ATOM 5125 C CA . LEU A 1 658 ? 16.25 21.391 36.062 1 39.19 658 LEU A CA 1
ATOM 5126 C C . LEU A 1 658 ? 15.836 19.938 36.219 1 39.19 658 LEU A C 1
ATOM 5128 O O . LEU A 1 658 ? 15.625 19.219 35.25 1 39.19 658 LEU A O 1
ATOM 5132 N N . GLY A 1 659 ? 16.406 19.141 37.188 1 33.88 659 GLY A N 1
ATOM 5133 C CA . GLY A 1 659 ? 16.125 17.812 37.688 1 33.88 659 GLY A CA 1
ATOM 5134 C C . GLY A 1 659 ? 14.648 17.578 37.969 1 33.88 659 GLY A C 1
ATOM 5135 O O . GLY A 1 659 ? 13.953 18.5 38.438 1 33.88 659 GLY A O 1
ATOM 5136 N N . LEU A 1 660 ? 13.992 16.75 37.344 1 36.16 660 LEU A N 1
ATOM 5137 C CA . LEU A 1 660 ? 12.742 16.281 37.938 1 36.16 660 LEU A CA 1
ATOM 5138 C C . LEU A 1 660 ? 12.875 16.094 39.438 1 36.16 660 LEU A C 1
ATOM 5140 O O . LEU A 1 660 ? 13.883 15.57 39.906 1 36.16 660 LEU A O 1
ATOM 5144 N N . GLY A 1 661 ? 12.531 16.953 40.406 1 28.86 661 GLY A N 1
ATOM 5145 C CA . GLY A 1 661 ? 12.453 16.859 41.875 1 28.86 661 GLY A CA 1
ATOM 5146 C C . GLY A 1 661 ? 12.086 15.477 42.375 1 28.86 661 GLY A C 1
ATOM 5147 O O . GLY A 1 661 ? 10.906 15.148 42.469 1 28.86 661 GLY A O 1
ATOM 5148 N N . ASN A 1 662 ? 12.656 14.336 42 1 30.02 662 ASN A N 1
ATOM 5149 C CA . ASN A 1 662 ? 12.508 13.156 42.844 1 30.02 662 ASN A CA 1
ATOM 5150 C C . ASN A 1 662 ? 13.047 13.414 44.25 1 30.02 662 ASN A C 1
ATOM 5152 O O . ASN A 1 662 ? 14.219 13.164 44.531 1 30.02 662 ASN A O 1
ATOM 5156 N N . ASP A 1 663 ? 12.852 14.539 44.906 1 27.73 663 ASP A N 1
ATOM 5157 C CA . ASP A 1 663 ? 13.32 14.703 46.281 1 27.73 663 ASP A CA 1
ATOM 5158 C C . ASP A 1 663 ? 12.695 13.648 47.188 1 27.73 663 ASP A C 1
ATOM 5160 O O . ASP A 1 663 ? 12.656 13.828 48.406 1 27.73 663 ASP A O 1
ATOM 5164 N N . ALA A 1 664 ? 11.75 12.68 46.875 1 28.31 664 ALA A N 1
ATOM 5165 C CA . ALA A 1 664 ? 11.477 11.906 48.094 1 28.31 664 ALA A CA 1
ATOM 5166 C C . ALA A 1 664 ? 12.742 11.258 48.625 1 28.31 664 ALA A C 1
ATOM 5168 O O . ALA A 1 664 ? 13.422 10.516 47.906 1 28.31 664 ALA A O 1
ATOM 5169 N N . SER A 1 665 ? 13.461 11.883 49.625 1 24.84 665 SER A N 1
ATOM 5170 C CA . SER A 1 665 ? 14.523 11.461 50.531 1 24.84 665 SER A CA 1
ATOM 5171 C C . SER A 1 665 ? 14.234 10.078 51.094 1 24.84 665 SER A C 1
ATOM 5173 O O . SER A 1 665 ? 13.289 9.914 51.875 1 24.84 665 SER A O 1
ATOM 5175 N N . ASP A 1 666 ? 14.266 8.977 50.406 1 25.06 666 ASP A N 1
ATOM 5176 C CA . ASP A 1 666 ? 14.297 7.73 51.156 1 25.06 666 ASP A CA 1
ATOM 5177 C C . ASP A 1 666 ? 15.336 7.789 52.281 1 25.06 666 ASP A C 1
ATOM 5179 O O . ASP A 1 666 ? 16.391 8.406 52.125 1 25.06 666 ASP A O 1
ATOM 5183 N N . PRO A 1 667 ? 14.945 7.586 53.562 1 26.98 667 PRO A N 1
ATOM 5184 C CA . PRO A 1 667 ? 15.812 7.484 54.719 1 26.98 667 PRO A CA 1
ATOM 5185 C C . PRO A 1 667 ? 17.047 6.629 54.469 1 26.98 667 PRO A C 1
ATOM 5187 O O . PRO A 1 667 ? 17.078 5.84 53.531 1 26.98 667 PRO A O 1
ATOM 5190 N N . ASP A 1 668 ? 18.172 6.887 55.219 1 23.69 668 ASP A N 1
ATOM 5191 C CA . ASP A 1 668 ? 19.578 6.5 55.344 1 23.69 668 ASP A CA 1
ATOM 5192 C C . ASP A 1 668 ? 19.703 4.996 55.594 1 23.69 668 ASP A C 1
ATOM 5194 O O . ASP A 1 668 ? 20.734 4.527 56.062 1 23.69 668 ASP A O 1
ATOM 5198 N N . ASP A 1 669 ? 18.719 4.074 55.281 1 24.53 669 ASP A N 1
ATOM 5199 C CA . ASP A 1 669 ? 19.172 2.824 55.875 1 24.53 669 ASP A CA 1
ATOM 5200 C C . ASP A 1 669 ? 20.578 2.469 55.406 1 24.53 669 ASP A C 1
ATOM 5202 O O . ASP A 1 669 ? 20.922 2.676 54.25 1 24.53 669 ASP A O 1
ATOM 5206 N N . ASP A 1 670 ? 21.625 2.314 56.281 1 23 670 ASP A N 1
ATOM 5207 C CA . ASP A 1 670 ? 23.047 2.031 56.438 1 23 670 AS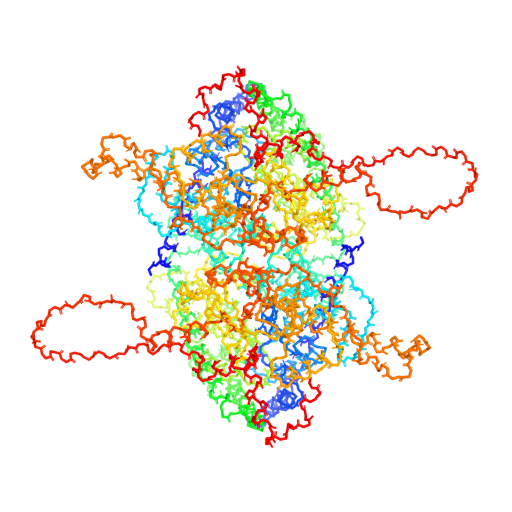P A CA 1
ATOM 5208 C C . ASP A 1 670 ? 23.484 0.843 55.594 1 23 670 ASP A C 1
ATOM 5210 O O . ASP A 1 670 ? 24.656 0.494 55.562 1 23 670 ASP A O 1
ATOM 5214 N N . ASP A 1 671 ? 22.562 -0.13 55.375 1 23.67 671 ASP A N 1
ATOM 5215 C CA . ASP A 1 671 ? 23.328 -1.376 55.406 1 23.67 671 ASP A CA 1
ATOM 5216 C C . ASP A 1 671 ? 24.375 -1.407 54.312 1 23.67 671 ASP A C 1
ATOM 5218 O O . ASP A 1 671 ? 24.328 -0.609 53.375 1 23.67 671 ASP A O 1
ATOM 5222 N N . GLY A 1 672 ? 24.891 -2.666 54 1 23.7 672 GLY A N 1
ATOM 5223 C CA . GLY A 1 672 ? 26.094 -3.369 53.594 1 23.7 672 GLY A CA 1
ATOM 5224 C C . GLY A 1 672 ? 26.453 -3.115 52.125 1 23.7 672 GLY A C 1
ATOM 5225 O O . GLY A 1 672 ? 25.609 -2.66 51.344 1 23.7 672 GLY A O 1
ATOM 5226 N N . ASP A 1 673 ? 27.75 -3.221 51.75 1 23.72 673 ASP A N 1
ATOM 5227 C CA . ASP A 1 673 ? 28.797 -2.926 50.781 1 23.72 673 ASP A CA 1
ATOM 5228 C C . ASP A 1 673 ? 28.484 -3.576 49.438 1 23.72 673 ASP A C 1
ATOM 5230 O O . ASP A 1 673 ? 29.375 -3.701 48.594 1 23.72 673 ASP A O 1
ATOM 5234 N N . ASP A 1 674 ? 27.297 -4.266 49.281 1 23.27 674 ASP A N 1
ATOM 5235 C CA . ASP A 1 674 ? 27.547 -5.188 48.156 1 23.27 674 ASP A CA 1
ATOM 5236 C C . ASP A 1 674 ? 27.828 -4.43 46.875 1 23.27 674 ASP A C 1
ATOM 5238 O O . ASP A 1 674 ? 27.031 -3.592 46.438 1 23.27 674 ASP A O 1
ATOM 5242 N N . ASP A 1 675 ? 29.094 -4.242 46.469 1 25.58 675 ASP A N 1
ATOM 5243 C CA . ASP A 1 675 ? 29.828 -3.672 45.344 1 25.58 675 ASP A CA 1
ATOM 5244 C C . ASP A 1 675 ? 29.266 -4.172 44 1 25.58 675 ASP A C 1
ATOM 5246 O O . ASP A 1 675 ? 29.969 -4.176 43 1 25.58 675 ASP A O 1
ATOM 5250 N N . GLY A 1 676 ? 28.031 -4.754 44.031 1 24.84 676 GLY A N 1
ATOM 5251 C CA . GLY A 1 676 ? 27.844 -5.371 42.719 1 24.84 676 GLY A CA 1
ATOM 5252 C C . GLY A 1 676 ? 28.062 -4.402 41.562 1 24.84 676 GLY A C 1
ATOM 5253 O O . GLY A 1 676 ? 27.859 -3.197 41.719 1 24.84 676 GLY A O 1
ATOM 5254 N N . ASP A 1 677 ? 28.891 -4.836 40.562 1 24.92 677 ASP A N 1
ATOM 5255 C CA . ASP A 1 677 ? 29.453 -4.332 39.312 1 24.92 677 ASP A CA 1
ATOM 5256 C C . ASP A 1 677 ? 28.375 -3.729 38.406 1 24.92 677 ASP A C 1
ATOM 5258 O O . ASP A 1 677 ? 27.469 -4.434 37.969 1 24.92 677 ASP A O 1
ATOM 5262 N N . ASP A 1 678 ? 27.875 -2.551 38.719 1 25.97 678 ASP A N 1
ATOM 5263 C CA . ASP A 1 678 ? 26.953 -1.732 37.938 1 25.97 678 ASP A CA 1
ATOM 5264 C C . ASP A 1 678 ? 27.5 -1.488 36.531 1 25.97 678 ASP A C 1
ATOM 5266 O O . ASP A 1 678 ? 27.812 -0.354 36.188 1 25.97 678 ASP A O 1
ATOM 5270 N N . THR A 1 679 ? 28.422 -2.441 36.031 1 26.59 679 THR A N 1
ATOM 5271 C CA . THR A 1 679 ? 29.109 -2.137 34.781 1 26.59 679 THR A CA 1
ATOM 5272 C C . THR A 1 679 ? 28.109 -1.792 33.656 1 26.59 679 THR A C 1
ATOM 5274 O O . THR A 1 679 ? 28.375 -0.911 32.844 1 26.59 679 THR A O 1
ATOM 5277 N N . ASP A 1 680 ? 27.266 -2.74 33.344 1 25.73 680 ASP A N 1
ATOM 5278 C CA . ASP A 1 680 ? 26.906 -2.744 31.922 1 25.73 680 ASP A CA 1
ATOM 5279 C C . ASP A 1 680 ? 25.984 -1.574 31.594 1 25.73 680 ASP A C 1
ATOM 5281 O O . ASP A 1 680 ? 24.75 -1.714 31.641 1 25.73 680 ASP A O 1
ATOM 5285 N N . ARG A 1 681 ? 26.141 -0.454 32.188 1 27 681 ARG A N 1
ATOM 5286 C CA . ARG A 1 681 ? 25.344 0.655 31.703 1 27 681 ARG A CA 1
ATOM 5287 C C . ARG A 1 681 ? 25.375 0.721 30.172 1 27 681 ARG A C 1
ATOM 5289 O O . ARG A 1 681 ? 26.453 0.831 29.578 1 27 681 ARG A O 1
ATOM 5296 N N . GLU A 1 682 ? 24.438 0.047 29.547 1 27.89 682 GLU A N 1
ATOM 5297 C CA . GLU A 1 682 ? 24.141 0.048 28.125 1 27.89 682 GLU A CA 1
ATOM 5298 C C . GLU A 1 682 ? 24.438 1.41 27.5 1 27.89 682 GLU A C 1
ATOM 5300 O O . GLU A 1 682 ? 23.891 2.426 27.922 1 27.89 682 GLU A O 1
ATOM 5305 N N . GLU A 1 683 ? 25.75 1.686 27.172 1 29.22 683 GLU A N 1
ATOM 5306 C CA . GLU A 1 683 ? 26.156 2.758 26.266 1 29.22 683 GLU A CA 1
ATOM 5307 C C . GLU A 1 683 ? 25.062 3.076 25.266 1 29.22 683 GLU A C 1
ATOM 5309 O O . GLU A 1 683 ? 24.672 2.213 24.469 1 29.22 683 GLU A O 1
ATOM 5314 N N . SER A 1 684 ? 24.203 3.857 25.578 1 29.81 684 SER A N 1
ATOM 5315 C CA . SER A 1 684 ? 23.188 4.52 24.781 1 29.81 684 SER A CA 1
ATOM 5316 C C . SER A 1 684 ? 23.703 4.855 23.391 1 29.81 684 SER A C 1
ATOM 5318 O O . SER A 1 684 ? 24.891 5.117 23.219 1 29.81 684 SER A O 1
ATOM 5320 N N . ARG A 1 685 ? 23.062 4.449 22.406 1 33.5 685 ARG A N 1
ATOM 5321 C CA . ARG A 1 685 ? 23.156 4.574 20.953 1 33.5 685 ARG A CA 1
ATOM 5322 C C . ARG A 1 685 ? 23.531 5.996 20.547 1 33.5 685 ARG A C 1
ATOM 5324 O O . ARG A 1 685 ? 22.656 6.824 20.281 1 33.5 685 ARG A O 1
ATOM 5331 N N . ASP A 1 686 ? 24.531 6.605 21.094 1 33.56 686 ASP A N 1
ATOM 5332 C CA . ASP A 1 686 ? 24.938 7.977 20.781 1 33.56 686 ASP A CA 1
ATOM 5333 C C . ASP A 1 686 ? 25.422 8.086 19.344 1 33.56 686 ASP A C 1
ATOM 5335 O O . ASP A 1 686 ? 26.516 7.621 19.016 1 33.56 686 ASP A O 1
ATOM 5339 N N . TYR A 1 687 ? 24.562 7.875 18.531 1 36.91 687 TYR A N 1
ATOM 5340 C CA . TYR A 1 687 ? 24.891 7.902 17.109 1 36.91 687 TYR A CA 1
ATOM 5341 C C . TYR A 1 687 ? 25.812 9.078 16.797 1 36.91 687 TYR A C 1
ATOM 5343 O O . TYR A 1 687 ? 26.766 8.938 16.016 1 36.91 687 TYR A O 1
ATOM 5351 N N . TYR A 1 688 ? 25.25 10.398 16.859 1 39.28 688 TYR A N 1
ATOM 5352 C CA . TYR A 1 688 ? 26.125 11.539 16.609 1 39.28 688 TYR A CA 1
ATOM 5353 C C . TYR A 1 688 ? 26.922 11.891 17.875 1 39.28 688 TYR A C 1
ATOM 5355 O O . TYR A 1 688 ? 26.422 11.773 18.984 1 39.28 688 TYR A O 1
ATOM 5363 N N . ASP A 1 689 ? 28.141 11.781 17.828 1 40 689 ASP A N 1
ATOM 5364 C CA . ASP A 1 689 ? 28.938 12.438 18.859 1 40 689 ASP A CA 1
ATOM 5365 C C . ASP A 1 689 ? 28.438 13.844 19.141 1 40 689 ASP A C 1
ATOM 5367 O O . ASP A 1 689 ? 27.906 14.516 18.25 1 40 689 ASP A O 1
ATOM 5371 N N . GLU A 1 690 ? 28.172 14.195 20.359 1 44.25 690 GLU A N 1
ATOM 5372 C CA . GLU A 1 690 ? 27.75 15.516 20.828 1 44.25 690 GLU A CA 1
ATOM 5373 C C . GLU A 1 690 ? 28.422 16.625 20.016 1 44.25 690 GLU A C 1
ATOM 5375 O O . GLU A 1 690 ? 27.781 17.609 19.672 1 44.25 690 GLU A O 1
ATOM 5380 N N . ALA A 1 691 ? 29.656 16.391 19.734 1 42.72 691 ALA A N 1
ATOM 5381 C CA . ALA A 1 691 ? 30.438 17.406 19.031 1 42.72 691 ALA A CA 1
ATOM 5382 C C . ALA A 1 691 ? 30 17.547 17.578 1 42.72 691 ALA A C 1
ATOM 5384 O O . ALA A 1 691 ? 29.875 18.672 17.078 1 42.72 691 ALA A O 1
ATOM 5385 N N . GLU A 1 692 ? 29.656 16.531 17.062 1 46.41 692 GLU A N 1
ATOM 5386 C CA . GLU A 1 692 ? 29.297 16.547 15.641 1 46.41 692 GLU A CA 1
ATOM 5387 C C . GLU A 1 692 ? 27.906 17.156 15.43 1 46.41 692 GLU A C 1
ATOM 5389 O O . GLU A 1 692 ? 27.703 17.922 14.477 1 46.41 692 GLU A O 1
ATOM 5394 N N . TYR A 1 693 ? 27.078 16.922 16.312 1 47.75 693 TYR A N 1
ATOM 5395 C CA . TYR A 1 693 ? 25.766 17.547 16.219 1 47.75 693 TYR A CA 1
ATOM 5396 C C . TYR A 1 693 ? 25.844 19.031 16.531 1 47.75 693 TYR A C 1
ATOM 5398 O O . TYR A 1 693 ? 25.156 19.844 15.898 1 47.75 693 TYR A O 1
ATOM 5406 N N . ALA A 1 694 ? 26.672 19.344 17.547 1 46.03 694 ALA A N 1
ATOM 5407 C CA . ALA A 1 694 ? 26.906 20.75 17.797 1 46.03 694 ALA A CA 1
ATOM 5408 C C . ALA A 1 694 ? 27.406 21.469 16.547 1 46.03 694 ALA A C 1
ATOM 5410 O O . ALA A 1 694 ? 27 22.594 16.266 1 46.03 694 ALA A O 1
ATOM 5411 N N . GLU A 1 695 ? 28.141 20.703 15.891 1 43.84 695 GLU A N 1
ATOM 5412 C CA . GLU A 1 695 ? 28.656 21.25 14.633 1 43.84 695 GLU A CA 1
ATOM 5413 C C . GLU A 1 695 ? 27.547 21.359 13.594 1 43.84 695 GLU A C 1
ATOM 5415 O O . GLU A 1 695 ? 27.469 22.344 12.852 1 43.84 695 GLU A O 1
ATOM 5420 N N . LEU A 1 696 ? 26.703 20.422 13.57 1 46.88 696 LEU A N 1
ATOM 5421 C CA . LEU A 1 696 ? 25.594 20.438 12.617 1 46.88 696 LEU A CA 1
ATOM 5422 C C . LEU A 1 696 ? 24.625 21.547 12.945 1 46.88 696 LEU A C 1
ATOM 5424 O O . LEU A 1 696 ? 24.094 22.203 12.047 1 46.88 696 LEU A O 1
ATOM 5428 N N . ARG A 1 697 ? 24.344 21.734 14.266 1 46.66 697 ARG A N 1
ATOM 5429 C CA . ARG A 1 697 ? 23.469 22.797 14.734 1 46.66 697 ARG A CA 1
ATOM 5430 C C . ARG A 1 697 ? 24.094 24.172 14.508 1 46.66 697 ARG A C 1
ATOM 5432 O O . ARG A 1 697 ? 23.406 25.141 14.203 1 46.66 697 ARG A O 1
ATOM 5439 N N . GLN A 1 698 ? 25.438 24.219 14.867 1 40.97 698 GLN A N 1
ATOM 5440 C CA . GLN A 1 698 ? 26.156 25.469 14.664 1 40.97 698 GLN A CA 1
ATOM 5441 C C . GLN A 1 698 ? 26.281 25.812 13.18 1 40.97 698 GLN A C 1
ATOM 5443 O O . GLN A 1 698 ? 26.375 26.984 12.812 1 40.97 698 GLN A O 1
ATOM 5448 N N . SER A 1 699 ? 26.422 24.766 12.578 1 36.56 699 SER A N 1
ATOM 5449 C CA . SER A 1 699 ? 26.594 25.047 11.156 1 36.56 699 SER A CA 1
ATOM 5450 C C . SER A 1 699 ? 25.312 25.562 10.531 1 36.56 699 SER A C 1
ATOM 5452 O O . SER A 1 699 ? 25.312 26.047 9.391 1 36.56 699 SER A O 1
ATOM 5454 N N . THR A 1 700 ? 24.328 25.312 11.188 1 37.53 700 THR A N 1
ATOM 5455 C CA . THR A 1 700 ? 23.109 25.984 10.719 1 37.53 700 THR A CA 1
ATOM 5456 C C . THR A 1 700 ? 23.031 27.406 11.281 1 37.53 700 THR A C 1
ATOM 5458 O O . THR A 1 700 ? 22.672 27.594 12.445 1 37.53 700 THR A O 1
ATOM 5461 N N . PRO A 1 701 ? 23.938 28.281 10.945 1 34.66 701 PRO A N 1
ATOM 5462 C CA . PRO A 1 701 ? 24.031 29.625 11.523 1 34.66 701 PRO A CA 1
ATOM 5463 C C . PRO A 1 701 ? 22.734 30.422 11.398 1 34.66 701 PRO A C 1
ATOM 5465 O O . PRO A 1 701 ? 22.5 31.078 10.375 1 34.66 701 PRO A O 1
ATOM 5468 N N . CYS A 1 702 ? 21.797 29.891 11.75 1 40.03 702 CYS A N 1
ATOM 5469 C CA . CYS A 1 702 ? 20.656 30.766 11.516 1 40.03 702 CYS A CA 1
ATOM 5470 C C . CYS A 1 702 ? 20.641 31.922 12.508 1 40.03 702 CYS A C 1
ATOM 5472 O O . CYS A 1 702 ? 19.672 32.688 12.555 1 40.03 702 CYS A O 1
ATOM 5474 N N . SER A 1 703 ? 21.625 31.984 13.477 1 33.75 703 SER A N 1
ATOM 5475 C CA . SER A 1 703 ? 21.562 33.094 14.414 1 33.75 703 SER A CA 1
ATOM 5476 C C . SER A 1 703 ? 22.5 34.219 14.008 1 33.75 703 SER A C 1
ATOM 5478 O O . SER A 1 703 ? 23.562 33.969 13.438 1 33.75 703 SER A O 1
ATOM 5480 N N . LEU A 1 704 ? 22 35.406 14.039 1 33.69 704 LEU A N 1
ATOM 5481 C CA . LEU A 1 704 ? 22.797 36.594 13.82 1 33.69 704 LEU A CA 1
ATOM 5482 C C . LEU A 1 704 ? 24.078 36.562 14.648 1 33.69 704 LEU A C 1
ATOM 5484 O O . LEU A 1 704 ? 25.141 37 14.172 1 33.69 704 LEU A O 1
ATOM 5488 N N . HIS A 1 705 ? 23.953 36.062 15.758 1 33.53 705 HIS A N 1
ATOM 5489 C CA . HIS A 1 705 ? 25.109 36.094 16.625 1 33.53 705 HIS A CA 1
ATOM 5490 C C . HIS A 1 705 ? 26.219 35.188 16.109 1 33.53 705 HIS A C 1
ATOM 5492 O O . HIS A 1 705 ? 27.406 35.531 16.188 1 33.53 705 HIS A O 1
ATOM 5498 N N . ALA A 1 706 ? 25.812 34.125 15.617 1 36.91 706 ALA A N 1
ATOM 5499 C CA . ALA A 1 706 ? 26.828 33.25 15.086 1 36.91 706 ALA A CA 1
ATOM 5500 C C . ALA A 1 706 ? 27.516 33.844 13.859 1 36.91 706 ALA A C 1
ATOM 5502 O O . ALA A 1 706 ? 28.719 33.656 13.664 1 36.91 706 ALA A O 1
ATOM 5503 N N . LEU A 1 707 ? 26.781 34.625 13.164 1 35.75 707 LEU A N 1
ATOM 5504 C CA . LEU A 1 707 ? 27.359 35.375 12.062 1 35.75 707 LEU A CA 1
ATOM 5505 C C . LEU A 1 707 ? 28.391 36.375 12.578 1 35.75 707 LEU A C 1
ATOM 5507 O O . LEU A 1 707 ? 29.453 36.562 11.977 1 35.75 707 LEU A O 1
ATOM 5511 N N . GLN A 1 708 ? 28.078 37.031 13.664 1 33.41 708 GLN A N 1
ATOM 5512 C CA . GLN A 1 708 ? 28.984 38.031 14.195 1 33.41 708 GLN A CA 1
ATOM 5513 C C . GLN A 1 708 ? 30.281 37.406 14.68 1 33.41 708 GLN A C 1
ATOM 5515 O O . GLN A 1 708 ? 31.359 38 14.555 1 33.41 708 GLN A O 1
ATOM 5520 N N . ARG A 1 709 ? 30.156 36.219 15.141 1 36.22 709 ARG A N 1
ATOM 5521 C CA . ARG A 1 709 ? 31.375 35.594 15.625 1 36.22 709 ARG A CA 1
ATOM 5522 C C . ARG A 1 709 ? 32.25 35.094 14.469 1 36.22 709 ARG A C 1
ATOM 5524 O O . ARG A 1 709 ? 33.469 35.156 14.531 1 36.22 709 ARG A O 1
ATOM 5531 N N . SER A 1 710 ? 31.609 34.5 13.531 1 34.78 710 SER A N 1
ATOM 5532 C CA . SER A 1 710 ? 32.375 34.031 12.398 1 34.78 710 SER A CA 1
ATOM 5533 C C . SER A 1 710 ? 33.062 35.156 11.656 1 34.78 710 SER A C 1
ATOM 5535 O O . SER A 1 710 ? 34.156 34.969 11.094 1 34.78 710 SER A O 1
ATOM 5537 N N . ARG A 1 711 ? 32.5 36.312 11.578 1 35.03 711 ARG A N 1
ATOM 5538 C CA . ARG A 1 711 ? 33.188 37.469 11.023 1 35.03 711 ARG A CA 1
ATOM 5539 C C . ARG A 1 711 ? 34.469 37.75 11.789 1 35.03 711 ARG A C 1
ATOM 5541 O O . ARG A 1 711 ? 35.469 38.188 11.211 1 35.03 711 ARG A O 1
ATOM 5548 N N . ALA A 1 712 ? 34.406 37.531 13.055 1 33.78 712 ALA A N 1
ATOM 5549 C CA . ALA A 1 712 ? 35.656 37.781 13.797 1 33.78 712 ALA A CA 1
ATOM 5550 C C . ALA A 1 712 ? 36.75 36.781 13.445 1 33.78 712 ALA A C 1
ATOM 5552 O O . ALA A 1 712 ? 37.906 37.125 13.375 1 33.78 712 ALA A O 1
ATOM 5553 N N . ALA A 1 713 ? 36.344 35.531 13.25 1 33.22 713 ALA A N 1
ATOM 5554 C CA . ALA A 1 713 ? 37.375 34.531 12.953 1 33.22 713 ALA A CA 1
ATOM 5555 C C . ALA A 1 713 ? 37.812 34.594 11.492 1 33.22 713 ALA A C 1
ATOM 5557 O O . ALA A 1 713 ? 38.969 34.344 11.172 1 33.22 713 ALA A O 1
ATOM 5558 N N . ASP A 1 714 ? 36.938 34.75 10.562 1 32.94 714 ASP A N 1
ATOM 5559 C CA . ASP A 1 714 ? 37.344 34.781 9.156 1 32.94 714 ASP A CA 1
ATOM 5560 C C . ASP A 1 714 ? 38.156 36.031 8.844 1 32.94 714 ASP A C 1
ATOM 5562 O O . ASP A 1 714 ? 38.5 36.281 7.688 1 32.94 714 ASP A O 1
ATOM 5566 N N . ARG A 1 715 ? 38.281 37.125 9.641 1 30 715 ARG A N 1
ATOM 5567 C CA . ARG A 1 715 ? 39.312 38.062 9.195 1 30 715 ARG A CA 1
ATOM 5568 C C . ARG A 1 715 ? 40.594 37.312 8.812 1 30 715 ARG A C 1
ATOM 5570 O O . ARG A 1 715 ? 41.469 37.875 8.18 1 30 715 ARG A O 1
ATOM 5577 N N . GLU A 1 716 ? 41 36.219 9.57 1 28.94 716 GLU A N 1
ATOM 5578 C CA . GLU A 1 716 ? 42.312 35.719 9.18 1 28.94 716 GLU A CA 1
ATOM 5579 C C . GLU A 1 716 ? 42.219 34.844 7.93 1 28.94 716 GLU A C 1
ATOM 5581 O O . GLU A 1 716 ? 43.125 34.844 7.082 1 28.94 716 GLU A O 1
ATOM 5586 N N . THR A 1 717 ? 41.5 33.656 7.879 1 29.59 717 THR A N 1
ATOM 5587 C CA . THR A 1 717 ? 41.812 32.656 6.871 1 29.59 717 THR A CA 1
ATOM 5588 C C . THR A 1 717 ? 41 32.906 5.602 1 29.59 717 THR A C 1
ATOM 5590 O O . THR A 1 717 ? 39.781 33.156 5.672 1 29.59 717 THR A O 1
ATOM 5593 N N . SER A 1 718 ? 41.531 33.375 4.43 1 27.92 718 SER A N 1
ATOM 5594 C CA . SER A 1 718 ? 41.219 33.594 3.025 1 27.92 718 SER A CA 1
ATOM 5595 C C . SER A 1 718 ? 40.375 32.469 2.463 1 27.92 718 SER A C 1
ATOM 5597 O O . SER A 1 718 ? 40.719 31.281 2.637 1 27.92 718 SER A O 1
ATOM 5599 N N . LEU A 1 719 ? 39.094 32.562 2.258 1 27.17 719 LEU A N 1
ATOM 5600 C CA . LEU A 1 719 ? 38.156 31.609 1.694 1 27.17 719 LEU A CA 1
ATOM 5601 C C . LEU A 1 719 ? 38.688 31.031 0.384 1 27.17 719 LEU A C 1
ATOM 5603 O O . LEU A 1 719 ? 39.125 31.781 -0.501 1 27.17 719 LEU A O 1
ATOM 5607 N N . PRO A 1 720 ? 39.094 29.766 0.293 1 26.09 720 PRO A N 1
ATOM 5608 C CA . PRO A 1 720 ? 39.625 29.234 -0.964 1 26.09 720 PRO A CA 1
ATOM 5609 C C . PRO A 1 720 ? 38.625 29.359 -2.121 1 26.09 720 PRO A C 1
ATOM 5611 O O . PRO A 1 720 ? 37.406 29.438 -1.898 1 26.09 720 PRO A O 1
ATOM 5614 N N . GLU A 1 721 ? 39 29.641 -3.428 1 28.16 721 GLU A N 1
ATOM 5615 C CA . GLU A 1 721 ? 38.438 29.906 -4.746 1 28.16 721 GLU A CA 1
ATOM 5616 C C . GLU A 1 721 ? 37.406 28.844 -5.129 1 28.16 721 GLU A C 1
ATOM 5618 O O . GLU A 1 721 ? 36.438 29.125 -5.84 1 28.16 721 GLU A O 1
ATOM 5623 N N . ASN A 1 722 ? 37.562 27.594 -4.746 1 24.94 722 ASN A N 1
ATOM 5624 C CA . ASN A 1 722 ? 36.844 26.469 -5.324 1 24.94 722 ASN A CA 1
ATOM 5625 C C . ASN A 1 722 ? 35.375 26.469 -4.887 1 24.94 722 ASN A C 1
ATOM 5627 O O . ASN A 1 722 ? 34.625 25.578 -5.273 1 24.94 722 ASN A O 1
ATOM 5631 N N . LEU A 1 723 ? 34.969 27.047 -3.859 1 23.09 723 LEU A N 1
ATOM 5632 C CA . LEU A 1 723 ? 33.625 26.906 -3.359 1 23.09 723 LEU A CA 1
ATOM 5633 C C . LEU A 1 723 ? 32.656 27.75 -4.18 1 23.09 723 LEU A C 1
ATOM 5635 O O . LEU A 1 723 ? 31.438 27.75 -3.916 1 23.09 723 LEU A O 1
ATOM 5639 N N . ARG A 1 724 ? 33.094 28.688 -5.082 1 26.17 724 ARG A N 1
ATOM 5640 C CA . ARG A 1 724 ? 32.281 29.516 -5.98 1 26.17 724 ARG A CA 1
ATOM 5641 C C . ARG A 1 724 ? 31.453 28.641 -6.922 1 26.17 724 ARG A C 1
ATOM 5643 O O . ARG A 1 724 ? 30.453 29.094 -7.492 1 26.17 724 ARG A O 1
ATOM 5650 N N . GLU A 1 725 ? 31.969 27.469 -7.352 1 26.95 725 GLU A N 1
ATOM 5651 C CA . GLU A 1 725 ? 31.312 26.703 -8.414 1 26.95 725 GLU A CA 1
ATOM 5652 C C . GLU A 1 725 ? 30.156 25.891 -7.863 1 26.95 725 GLU A C 1
ATOM 5654 O O . GLU A 1 725 ? 29.328 25.375 -8.625 1 26.95 725 GLU A O 1
ATOM 5659 N N . LEU A 1 726 ? 30.141 25.625 -6.633 1 21.3 726 LEU A N 1
ATOM 5660 C CA . LEU A 1 726 ? 29.047 24.734 -6.223 1 21.3 726 LEU A CA 1
ATOM 5661 C C . LEU A 1 726 ? 27.766 25.516 -6.043 1 21.3 726 LEU A C 1
ATOM 5663 O O . LEU A 1 726 ? 27.75 26.562 -5.375 1 21.3 726 LEU A O 1
ATOM 5667 N N . MET B 1 1 ? 6.523 -2.592 26.781 1 49.81 1 MET B N 1
ATOM 5668 C CA . MET B 1 1 ? 5.27 -3.195 27.219 1 49.81 1 MET B CA 1
ATOM 5669 C C . MET B 1 1 ? 4.102 -2.701 26.375 1 49.81 1 MET B C 1
ATOM 5671 O O . MET B 1 1 ? 3.264 -3.496 25.938 1 49.81 1 MET B O 1
ATOM 5675 N N . GLU B 1 2 ? 4.133 -1.452 26.047 1 66.5 2 GLU B N 1
ATOM 5676 C CA . GLU B 1 2 ? 3.031 -0.896 25.266 1 66.5 2 GLU B CA 1
ATOM 5677 C C . GLU B 1 2 ? 3.02 -1.461 23.844 1 66.5 2 GLU B C 1
ATOM 5679 O O . GLU B 1 2 ? 1.956 -1.747 23.297 1 66.5 2 GLU B O 1
ATOM 5684 N N . ARG B 1 3 ? 4.168 -1.858 23.469 1 73.38 3 ARG B N 1
ATOM 5685 C CA . ARG B 1 3 ? 4.234 -2.398 22.109 1 73.38 3 ARG B CA 1
ATOM 5686 C C . ARG B 1 3 ? 3.729 -3.836 22.062 1 73.38 3 ARG B C 1
ATOM 5688 O O . ARG B 1 3 ? 3.039 -4.23 21.125 1 73.38 3 ARG B O 1
ATOM 5695 N N . ALA B 1 4 ? 4.027 -4.582 23.109 1 77.19 4 ALA B N 1
ATOM 5696 C CA . ALA B 1 4 ? 3.566 -5.969 23.172 1 77.19 4 ALA B CA 1
ATOM 5697 C C . ALA B 1 4 ? 2.047 -6.035 23.312 1 77.19 4 ALA B C 1
ATOM 5699 O O . ALA B 1 4 ? 1.398 -6.891 22.703 1 77.19 4 ALA B O 1
ATOM 5700 N N . GLU B 1 5 ? 1.501 -5.141 24.078 1 81.12 5 GLU B N 1
ATOM 5701 C CA . GLU B 1 5 ? 0.052 -5.086 24.25 1 81.12 5 GLU B CA 1
ATOM 5702 C C . GLU B 1 5 ? -0.644 -4.746 22.938 1 81.12 5 GLU B C 1
ATOM 5704 O O . GLU B 1 5 ? -1.725 -5.262 22.641 1 81.12 5 GLU B O 1
ATOM 5709 N N . LYS B 1 6 ? -0.059 -3.939 22.203 1 84.31 6 LYS B N 1
ATOM 5710 C CA . LYS B 1 6 ? -0.644 -3.561 20.922 1 84.31 6 LYS B CA 1
ATOM 5711 C C . LYS B 1 6 ? -0.71 -4.754 19.969 1 84.31 6 LYS B C 1
ATOM 5713 O O . LYS B 1 6 ? -1.719 -4.961 19.297 1 84.31 6 LYS B O 1
ATOM 5718 N N . TRP B 1 7 ? 0.292 -5.641 20.047 1 85.81 7 TRP B N 1
ATOM 5719 C CA . TRP B 1 7 ? 0.337 -6.801 19.172 1 85.81 7 TRP B CA 1
ATOM 5720 C C . TRP B 1 7 ? -0.683 -7.852 19.594 1 85.81 7 TRP B C 1
ATOM 5722 O O . TRP B 1 7 ? -1.279 -8.523 18.75 1 85.81 7 TRP B O 1
ATOM 5732 N N . ILE B 1 8 ? -0.871 -7.945 20.797 1 86.75 8 ILE B N 1
ATOM 5733 C CA . ILE B 1 8 ? -1.859 -8.891 21.312 1 86.75 8 ILE B CA 1
ATOM 5734 C C . ILE B 1 8 ? -3.264 -8.414 20.938 1 86.75 8 ILE B C 1
ATOM 5736 O O . ILE B 1 8 ? -4.121 -9.219 20.562 1 86.75 8 ILE B O 1
ATOM 5740 N N . LEU B 1 9 ? -3.439 -7.133 21.031 1 89.44 9 LEU B N 1
ATOM 5741 C CA . LEU B 1 9 ? -4.738 -6.574 20.688 1 89.44 9 LEU B CA 1
ATOM 5742 C C . LEU B 1 9 ? -5.02 -6.734 19.203 1 89.44 9 LEU B C 1
ATOM 5744 O O . LEU B 1 9 ? -6.156 -7.012 18.797 1 89.44 9 LEU B O 1
ATOM 5748 N N . VAL B 1 10 ? -4.004 -6.566 18.469 1 92.06 10 VAL B N 1
ATOM 5749 C CA . VAL B 1 10 ? -4.164 -6.715 17.016 1 92.06 10 VAL B CA 1
ATOM 5750 C C . VAL B 1 10 ? -4.496 -8.164 16.688 1 92.06 10 VAL B C 1
ATOM 5752 O O . VAL B 1 10 ? -5.324 -8.438 15.812 1 92.06 10 VAL B O 1
ATOM 5755 N N . SER B 1 11 ? -3.889 -9.109 17.344 1 92.94 11 SER B N 1
ATOM 5756 C CA . SER B 1 11 ? -4.199 -10.523 17.156 1 92.94 11 SER B CA 1
ATOM 5757 C C . SER B 1 11 ? -5.613 -10.844 17.625 1 92.94 11 SER B C 1
ATOM 5759 O O . SER B 1 11 ? -6.277 -11.711 17.047 1 92.94 11 SER B O 1
ATOM 5761 N N . GLY B 1 12 ? -5.996 -10.156 18.656 1 93.5 12 GLY B N 1
ATOM 5762 C CA . GLY B 1 12 ? -7.371 -10.328 19.109 1 93.5 12 GLY B CA 1
ATOM 5763 C C . GLY B 1 12 ? -8.391 -9.836 18.094 1 93.5 12 GLY B C 1
ATOM 5764 O O . GLY B 1 12 ? -9.43 -10.469 17.906 1 93.5 12 GLY B O 1
ATOM 5765 N N . VAL B 1 13 ? -8.109 -8.703 17.484 1 95.31 13 VAL B N 1
ATOM 5766 C CA . VAL B 1 13 ? -8.984 -8.172 16.438 1 95.31 13 VAL B CA 1
ATOM 5767 C C . VAL B 1 13 ? -9.047 -9.148 15.273 1 95.31 13 VAL B C 1
ATOM 5769 O O . VAL B 1 13 ? -10.125 -9.398 14.727 1 95.31 13 VAL B O 1
ATOM 5772 N N . ALA B 1 14 ? -7.91 -9.703 14.914 1 97.06 14 ALA B N 1
ATOM 5773 C CA . ALA B 1 14 ? -7.844 -10.672 13.828 1 97.06 14 ALA B CA 1
ATOM 5774 C C . ALA B 1 14 ? -8.672 -11.914 14.156 1 97.06 14 ALA B C 1
ATOM 5776 O O . ALA B 1 14 ? -9.406 -12.414 13.305 1 97.06 14 ALA B O 1
ATOM 5777 N N . LEU B 1 15 ? -8.57 -12.383 15.344 1 96.38 15 LEU B N 1
ATOM 5778 C CA . LEU B 1 15 ? -9.312 -13.562 15.781 1 96.38 15 LEU B CA 1
ATOM 5779 C C . LEU B 1 15 ? -10.812 -13.297 15.758 1 96.38 15 LEU B C 1
ATOM 5781 O O . LEU B 1 15 ? -11.586 -14.117 15.242 1 96.38 15 LEU B O 1
ATOM 5785 N N . GLY B 1 16 ? -11.188 -12.188 16.312 1 96 16 GLY B N 1
ATOM 5786 C CA . GLY B 1 16 ? -12.594 -11.836 16.312 1 96 16 GLY B CA 1
ATOM 5787 C C . GLY B 1 16 ? -13.18 -11.711 14.914 1 96 16 GLY B C 1
ATOM 5788 O O . GLY B 1 16 ? -14.289 -12.188 14.656 1 96 16 GLY B O 1
ATOM 5789 N N . THR B 1 17 ? -12.469 -11.07 14.062 1 96.5 17 THR B N 1
ATOM 5790 C CA . THR B 1 17 ? -12.938 -10.875 12.695 1 96.5 17 THR B CA 1
ATOM 5791 C C . THR B 1 17 ? -13.039 -12.211 11.961 1 96.5 17 THR B C 1
ATOM 5793 O O . THR B 1 17 ? -14 -12.445 11.227 1 96.5 17 THR B O 1
ATOM 5796 N N . ALA B 1 18 ? -12.047 -13.094 12.133 1 95.31 18 ALA B N 1
ATOM 5797 C CA . ALA B 1 18 ? -12.055 -14.406 11.492 1 95.31 18 ALA B CA 1
ATOM 5798 C C . ALA B 1 18 ? -13.242 -15.242 11.977 1 95.31 18 ALA B C 1
ATOM 5800 O O . ALA B 1 18 ? -13.883 -15.93 11.188 1 95.31 18 ALA B O 1
ATOM 5801 N N . LEU B 1 19 ? -13.531 -15.164 13.234 1 94.81 19 LEU B N 1
ATOM 5802 C CA . LEU B 1 19 ? -14.641 -15.922 13.789 1 94.81 19 LEU B CA 1
ATOM 5803 C C . LEU B 1 19 ? -15.977 -15.43 13.242 1 94.81 19 LEU B C 1
ATOM 5805 O O . LEU B 1 19 ? -16.875 -16.219 12.945 1 94.81 19 LEU B O 1
ATOM 5809 N N . VAL B 1 20 ? -16.094 -14.125 13.109 1 95.75 20 VAL B N 1
ATOM 5810 C CA . VAL B 1 20 ? -17.312 -13.555 12.555 1 95.75 20 VAL B CA 1
ATOM 5811 C C . VAL B 1 20 ? -17.453 -13.984 11.094 1 95.75 20 VAL B C 1
ATOM 5813 O O . VAL B 1 20 ? -18.547 -14.328 10.648 1 95.75 20 VAL B O 1
ATOM 5816 N N . ALA B 1 21 ? -16.406 -13.93 10.375 1 94.06 21 ALA B N 1
ATOM 5817 C CA . ALA B 1 21 ? -16.453 -14.336 8.969 1 94.06 21 ALA B CA 1
ATOM 5818 C C . ALA B 1 21 ? -16.859 -15.797 8.836 1 94.06 21 ALA B C 1
ATOM 5820 O O . ALA B 1 21 ? -17.703 -16.141 7.992 1 94.06 21 ALA B O 1
ATOM 5821 N N . ILE B 1 22 ? -16.375 -16.672 9.68 1 91.31 22 ILE B N 1
ATOM 5822 C CA . ILE B 1 22 ? -16.703 -18.094 9.641 1 91.31 22 ILE B CA 1
ATOM 5823 C C . ILE B 1 22 ? -18.172 -18.281 10 1 91.31 22 ILE B C 1
ATOM 5825 O O . ILE B 1 22 ? -18.859 -19.109 9.391 1 91.31 22 ILE B O 1
ATOM 5829 N N . LEU B 1 23 ? -18.531 -17.547 10.977 1 93.38 23 LEU B N 1
ATOM 5830 C CA . LEU B 1 23 ? -19.922 -17.656 11.406 1 93.38 23 LEU B CA 1
ATOM 5831 C C . LEU B 1 23 ? -20.859 -17.266 10.273 1 93.38 23 LEU B C 1
ATOM 5833 O O . LEU B 1 23 ? -21.828 -17.984 9.992 1 93.38 23 LEU B O 1
ATOM 5837 N N . ILE B 1 24 ? -20.594 -16.188 9.625 1 93.31 24 ILE B N 1
ATOM 5838 C CA . ILE B 1 24 ? -21.453 -15.703 8.539 1 93.31 24 ILE B CA 1
ATOM 5839 C C . ILE B 1 24 ? -21.438 -16.703 7.387 1 93.31 24 ILE B C 1
ATOM 5841 O O . ILE B 1 24 ? -22.5 -17.141 6.914 1 93.31 24 ILE B O 1
ATOM 5845 N N . LEU B 1 25 ? -20.312 -17.125 6.957 1 87.94 25 LEU B N 1
ATOM 5846 C CA . LEU B 1 25 ? -20.188 -17.984 5.793 1 87.94 25 LEU B CA 1
ATOM 5847 C C . LEU B 1 25 ? -20.766 -19.375 6.086 1 87.94 25 LEU B C 1
ATOM 5849 O O . LEU B 1 25 ? -21.422 -19.969 5.227 1 87.94 25 LEU B O 1
ATOM 5853 N N . TRP B 1 26 ? -20.516 -19.859 7.242 1 87.38 26 TRP B N 1
ATOM 5854 C CA . TRP B 1 26 ? -21.031 -21.156 7.621 1 87.38 26 TRP B CA 1
ATOM 5855 C C . TRP B 1 26 ? -22.562 -21.141 7.715 1 87.38 26 TRP B C 1
ATOM 5857 O O . TRP B 1 26 ? -23.234 -22.062 7.227 1 87.38 26 TRP B O 1
ATOM 5867 N N . CYS B 1 27 ? -23.094 -20.141 8.375 1 91.88 27 CYS B N 1
ATOM 5868 C CA . CYS B 1 27 ? -24.531 -20.031 8.516 1 91.88 27 CYS B CA 1
ATOM 5869 C C . CYS B 1 27 ? -25.203 -19.859 7.16 1 91.88 27 CYS B C 1
ATOM 5871 O O . CYS B 1 27 ? -26.266 -20.422 6.91 1 91.88 27 CYS B O 1
ATOM 5873 N N . VAL B 1 28 ? -24.625 -19.047 6.328 1 89.88 28 VAL B N 1
ATOM 5874 C CA . VAL B 1 28 ? -25.188 -18.828 4.996 1 89.88 28 VAL B CA 1
ATOM 5875 C C . VAL B 1 28 ? -25.188 -20.141 4.215 1 89.88 28 VAL B C 1
ATOM 5877 O O . VAL B 1 28 ? -26.188 -20.5 3.59 1 89.88 28 VAL B O 1
ATOM 5880 N N . GLU B 1 29 ? -24.109 -20.875 4.211 1 84.5 29 GLU B N 1
ATOM 5881 C CA . GLU B 1 29 ? -24.016 -22.141 3.49 1 84.5 29 GLU B CA 1
ATOM 5882 C C . GLU B 1 29 ? -25.031 -23.156 4.02 1 84.5 29 GLU B C 1
ATOM 5884 O O . GLU B 1 29 ? -25.672 -23.859 3.244 1 84.5 29 GLU B O 1
ATOM 5889 N N . LYS B 1 30 ? -25.141 -23.266 5.312 1 88.12 30 LYS B N 1
ATOM 5890 C CA . LYS B 1 30 ? -26.062 -24.219 5.922 1 88.12 30 LYS B CA 1
ATOM 5891 C C . LYS B 1 30 ? -27.516 -23.859 5.617 1 88.12 30 LYS B C 1
ATOM 5893 O O . LYS B 1 30 ? -28.328 -24.734 5.297 1 88.12 30 LYS B O 1
ATOM 5898 N N . LEU B 1 31 ? -27.844 -22.578 5.723 1 91 31 LEU B N 1
ATOM 5899 C CA . LEU B 1 31 ? -29.203 -22.141 5.461 1 91 31 LEU B CA 1
ATOM 5900 C C . LEU B 1 31 ? -29.562 -22.312 3.988 1 91 31 LEU B C 1
ATOM 5902 O O . LEU B 1 31 ? -30.688 -22.703 3.654 1 91 31 LEU B O 1
ATOM 5906 N N . MET B 1 32 ? -28.641 -21.969 3.154 1 86.38 32 MET B N 1
ATOM 5907 C CA . MET B 1 32 ? -28.875 -22.141 1.723 1 86.38 32 MET B CA 1
ATOM 5908 C C . MET B 1 32 ? -29.016 -23.625 1.373 1 86.38 32 MET B C 1
ATOM 5910 O O . MET B 1 32 ? -29.859 -23.984 0.545 1 86.38 32 MET B O 1
ATOM 5914 N N . SER B 1 33 ? -28.172 -24.5 1.957 1 85.12 33 SER B N 1
ATOM 5915 C CA . SER B 1 33 ? -28.266 -25.922 1.712 1 85.12 33 SER B CA 1
ATOM 5916 C C . SER B 1 33 ? -29.594 -26.484 2.211 1 85.12 33 SER B C 1
ATOM 5918 O O . SER B 1 33 ? -30.203 -27.344 1.557 1 85.12 33 SER B O 1
ATOM 5920 N N . LEU B 1 34 ? -30 -26.016 3.334 1 89.62 34 LEU B N 1
ATOM 5921 C CA . LEU B 1 34 ? -31.281 -26.453 3.885 1 89.62 34 LEU B CA 1
ATOM 5922 C C . LEU B 1 34 ? -32.438 -26 3 1 89.62 34 LEU B C 1
ATOM 5924 O O . LEU B 1 34 ? -33.344 -26.781 2.711 1 89.62 34 LEU B O 1
ATOM 5928 N N . LYS B 1 35 ? -32.438 -24.781 2.594 1 89.38 35 LYS B N 1
ATOM 5929 C CA . LYS B 1 35 ? -33.469 -24.219 1.726 1 89.38 35 LYS B CA 1
ATOM 5930 C C . LYS B 1 35 ? -33.531 -24.969 0.393 1 89.38 35 LYS B C 1
ATOM 5932 O O . LYS B 1 35 ? -34.594 -25.391 -0.042 1 89.38 35 LYS B O 1
ATOM 5937 N N . ASN B 1 36 ? -32.375 -25.125 -0.217 1 83.75 36 ASN B N 1
ATOM 5938 C CA . ASN B 1 36 ? -32.344 -25.812 -1.5 1 83.75 36 ASN B CA 1
ATOM 5939 C C . ASN B 1 36 ? -32.688 -27.297 -1.356 1 83.75 36 ASN B C 1
ATOM 5941 O O . ASN B 1 36 ? -33.281 -27.891 -2.271 1 83.75 36 ASN B O 1
ATOM 5945 N N . GLY B 1 37 ? -32.281 -27.859 -0.238 1 84.62 37 GLY B N 1
ATOM 5946 C CA . GLY B 1 37 ? -32.656 -29.234 0.025 1 84.62 37 GLY B CA 1
ATOM 5947 C C . GLY B 1 37 ? -34.156 -29.422 0.121 1 84.62 37 GLY B C 1
ATOM 5948 O O . GLY B 1 37 ? -34.719 -30.391 -0.424 1 84.62 37 GLY B O 1
ATOM 5949 N N . TRP B 1 38 ? -34.812 -28.484 0.777 1 89.62 38 TRP B N 1
ATOM 5950 C CA . TRP B 1 38 ? -36.281 -28.547 0.908 1 89.62 38 TRP B CA 1
ATOM 5951 C C . TRP B 1 38 ? -36.969 -28.375 -0.447 1 89.62 38 TRP B C 1
ATOM 5953 O O . TRP B 1 38 ? -37.938 -29.062 -0.755 1 89.62 38 TRP B O 1
ATOM 5963 N N . VAL B 1 39 ? -36.531 -27.453 -1.226 1 86.88 39 VAL B N 1
ATOM 5964 C CA . VAL B 1 39 ? -37.094 -27.188 -2.539 1 86.88 39 VAL B CA 1
ATOM 5965 C C . VAL B 1 39 ? -36.875 -28.391 -3.455 1 86.88 39 VAL B C 1
ATOM 5967 O O . VAL B 1 39 ? -37.781 -28.766 -4.207 1 86.88 39 VAL B O 1
ATOM 5970 N N . GLN B 1 40 ? -35.719 -28.953 -3.354 1 84.19 40 GLN B N 1
ATOM 5971 C CA . GLN B 1 40 ? -35.406 -30.125 -4.176 1 84.19 40 GLN B CA 1
ATOM 5972 C C . GLN B 1 40 ? -36.281 -31.312 -3.799 1 84.19 40 GLN B C 1
ATOM 5974 O O . GLN B 1 40 ? -36.688 -32.094 -4.664 1 84.19 40 GLN B O 1
ATOM 5979 N N . GLN B 1 41 ? -36.531 -31.438 -2.559 1 88.38 41 GLN B N 1
ATOM 5980 C CA . GLN B 1 41 ? -37.438 -32.5 -2.109 1 88.38 41 GLN B CA 1
ATOM 5981 C C . GLN B 1 41 ? -38.812 -32.344 -2.711 1 88.38 41 GLN B C 1
ATOM 5983 O O . GLN B 1 41 ? -39.469 -33.344 -3.086 1 88.38 41 GLN B O 1
ATOM 5988 N N . VAL B 1 42 ? -39.281 -31.125 -2.805 1 88.69 42 VAL B N 1
ATOM 5989 C CA . VAL B 1 42 ? -40.625 -30.859 -3.354 1 88.69 42 VAL B CA 1
ATOM 5990 C C . VAL B 1 42 ? -40.594 -31.031 -4.871 1 88.69 42 VAL B C 1
ATOM 5992 O O . VAL B 1 42 ? -41.562 -31.5 -5.461 1 88.69 42 VAL B O 1
ATOM 5995 N N . ILE B 1 43 ? -39.562 -30.703 -5.496 1 83.12 43 ILE B N 1
ATOM 5996 C CA . ILE B 1 43 ? -39.438 -30.906 -6.938 1 83.12 43 ILE B CA 1
ATOM 5997 C C . ILE B 1 43 ? -39.438 -32.406 -7.258 1 83.12 43 ILE B C 1
ATOM 5999 O O . ILE B 1 43 ? -40.031 -32.812 -8.25 1 83.12 43 ILE B O 1
ATOM 6003 N N . ASP B 1 44 ? -38.719 -33.156 -6.43 1 83.69 44 ASP B N 1
ATOM 6004 C CA . ASP B 1 44 ? -38.625 -34.594 -6.648 1 83.69 44 ASP B CA 1
ATOM 6005 C C . ASP B 1 44 ? -39.969 -35.312 -6.488 1 83.69 44 ASP B C 1
ATOM 6007 O O . ASP B 1 44 ? -40.188 -36.375 -7.023 1 83.69 44 ASP B O 1
ATOM 6011 N N . LEU B 1 45 ? -40.875 -34.688 -5.746 1 87.25 45 LEU B N 1
ATOM 6012 C CA . LEU B 1 45 ? -42.219 -35.25 -5.574 1 87.25 45 LEU B CA 1
ATOM 6013 C C . LEU B 1 45 ? -43.031 -35.062 -6.84 1 87.25 45 LEU B C 1
ATOM 6015 O O . LEU B 1 45 ? -44.125 -35.656 -6.973 1 87.25 45 LEU B O 1
ATOM 6019 N N . ASP B 1 46 ? -42.5 -34.406 -7.879 1 80.38 46 ASP B N 1
ATOM 6020 C CA . ASP B 1 46 ? -43.094 -34.188 -9.188 1 80.38 46 ASP B CA 1
ATOM 6021 C C . ASP B 1 46 ? -44.5 -33.562 -9.055 1 80.38 46 ASP B C 1
ATOM 6023 O O . ASP B 1 46 ? -45.438 -34.062 -9.688 1 80.38 46 ASP B O 1
ATOM 6027 N N . VAL B 1 47 ? -44.75 -32.688 -8.117 1 81.88 47 VAL B N 1
ATOM 6028 C CA . VAL B 1 47 ? -46.062 -32.094 -7.832 1 81.88 47 VAL B CA 1
ATOM 6029 C C . VAL B 1 47 ? -46.281 -30.891 -8.734 1 81.88 47 VAL B C 1
ATOM 6031 O O . VAL B 1 47 ? -47.125 -30.031 -8.438 1 81.88 47 VAL B O 1
ATOM 6034 N N . GLY B 1 48 ? -45.5 -30.75 -9.828 1 78.62 48 GLY B N 1
ATOM 6035 C CA . GLY B 1 48 ? -45.688 -29.656 -10.766 1 78.62 48 GLY B CA 1
ATOM 6036 C C . GLY B 1 48 ? -44.75 -28.5 -10.531 1 78.62 48 GLY B C 1
ATOM 6037 O O . GLY B 1 48 ? -43.906 -28.547 -9.625 1 78.62 48 GLY B O 1
ATOM 6038 N N . PHE B 1 49 ? -44.938 -27.391 -11.227 1 82 49 PHE B N 1
ATOM 6039 C CA . PHE B 1 49 ? -44.062 -26.219 -11.25 1 82 49 PHE B CA 1
ATOM 6040 C C . PHE B 1 49 ? -44.375 -25.297 -10.078 1 82 49 PHE B C 1
ATOM 6042 O O . PHE B 1 49 ? -43.469 -24.703 -9.492 1 82 49 PHE B O 1
ATOM 6049 N N . PHE B 1 50 ? -45.562 -25.203 -9.648 1 87.62 50 PHE B N 1
ATOM 6050 C CA . PHE B 1 50 ? -46.031 -24.125 -8.789 1 87.62 50 PHE B CA 1
ATOM 6051 C C . PHE B 1 50 ? -45.656 -24.391 -7.332 1 87.62 50 PHE B C 1
ATOM 6053 O O . PHE B 1 50 ? -45.219 -23.484 -6.625 1 87.62 50 PHE B O 1
ATOM 6060 N N . PRO B 1 51 ? -45.812 -25.656 -6.844 1 89.75 51 PRO B N 1
ATOM 6061 C CA . PRO B 1 51 ? -45.531 -25.844 -5.422 1 89.75 51 PRO B CA 1
ATOM 6062 C C . PRO B 1 51 ? -44.062 -25.547 -5.074 1 89.75 51 PRO B C 1
ATOM 6064 O O . PRO B 1 51 ? -43.812 -24.797 -4.133 1 89.75 51 PRO B O 1
ATOM 6067 N N . PRO B 1 52 ? -43.156 -26.188 -5.789 1 88.75 52 PRO B N 1
ATOM 6068 C CA . PRO B 1 52 ? -41.75 -25.828 -5.465 1 88.75 52 PRO B CA 1
ATOM 6069 C C . PRO B 1 52 ? -41.469 -24.344 -5.699 1 88.75 52 PRO B C 1
ATOM 6071 O O . PRO B 1 52 ? -40.656 -23.766 -4.992 1 88.75 52 PRO B O 1
ATOM 6074 N N . PHE B 1 53 ? -42.062 -23.672 -6.621 1 89 53 PHE B N 1
ATOM 6075 C CA . PHE B 1 53 ? -41.938 -22.25 -6.895 1 89 53 PHE B CA 1
ATOM 6076 C C . PHE B 1 53 ? -42.375 -21.422 -5.703 1 89 53 PHE B C 1
ATOM 6078 O O . PHE B 1 53 ? -41.688 -20.531 -5.25 1 89 53 PHE B O 1
ATOM 6085 N N . LEU B 1 54 ? -43.531 -21.766 -5.203 1 92.69 54 LEU B N 1
ATOM 6086 C CA . LEU B 1 54 ? -44.094 -21.031 -4.07 1 92.69 54 LEU B CA 1
ATOM 6087 C C . LEU B 1 54 ? -43.25 -21.234 -2.818 1 92.69 54 LEU B C 1
ATOM 6089 O O . LEU B 1 54 ? -43.094 -20.328 -1.999 1 92.69 54 LEU B O 1
ATOM 6093 N N . LEU B 1 55 ? -42.75 -22.438 -2.727 1 92.94 55 LEU B N 1
ATOM 6094 C CA . LEU B 1 55 ? -41.906 -22.719 -1.57 1 92.94 55 LEU B CA 1
ATOM 6095 C C . LEU B 1 55 ? -40.594 -21.922 -1.632 1 92.94 55 LEU B C 1
ATOM 6097 O O . LEU B 1 55 ? -40.188 -21.344 -0.63 1 92.94 55 LEU B O 1
ATOM 6101 N N . PHE B 1 56 ? -39.969 -21.922 -2.811 1 91 56 PHE B N 1
ATOM 6102 C CA . PHE B 1 56 ? -38.719 -21.203 -2.982 1 91 56 PHE B CA 1
ATOM 6103 C C . PHE B 1 56 ? -38.906 -19.719 -2.729 1 91 56 PHE B C 1
ATOM 6105 O O . PHE B 1 56 ? -38.156 -19.109 -1.97 1 91 56 PHE B O 1
ATOM 6112 N N . VAL B 1 57 ? -39.875 -19.109 -3.318 1 93.94 57 VAL B N 1
ATOM 6113 C CA . VAL B 1 57 ? -40.156 -17.688 -3.184 1 93.94 57 VAL B CA 1
ATOM 6114 C C . VAL B 1 57 ? -40.594 -17.375 -1.752 1 93.94 57 VAL B C 1
ATOM 6116 O O . VAL B 1 57 ? -40.156 -16.375 -1.173 1 93.94 57 VAL B O 1
ATOM 6119 N N . GLY B 1 58 ? -41.406 -18.25 -1.219 1 95.31 58 GLY B N 1
ATOM 6120 C CA . GLY B 1 58 ? -41.875 -18.062 0.146 1 95.31 58 GLY B CA 1
ATOM 6121 C C . GLY B 1 58 ? -40.75 -18.094 1.168 1 95.31 58 GLY B C 1
ATOM 6122 O O . GLY B 1 58 ? -40.719 -17.281 2.092 1 95.31 58 GLY B O 1
ATOM 6123 N N . LEU B 1 59 ? -39.906 -19.047 1.021 1 95 59 LEU B N 1
ATOM 6124 C CA . LEU B 1 59 ? -38.781 -19.172 1.951 1 95 59 LEU B CA 1
ATOM 6125 C C . LEU B 1 59 ? -37.875 -17.953 1.857 1 95 59 LEU B C 1
ATOM 6127 O O . LEU B 1 59 ? -37.406 -17.453 2.877 1 95 59 LEU B O 1
ATOM 6131 N N . ASN B 1 60 ? -37.562 -17.516 0.647 1 94.81 60 ASN B N 1
ATOM 6132 C CA . ASN B 1 60 ? -36.719 -16.328 0.472 1 94.81 60 ASN B CA 1
ATOM 6133 C C . ASN B 1 60 ? -37.375 -15.086 1.072 1 94.81 60 ASN B C 1
ATOM 6135 O O . ASN B 1 60 ? -36.688 -14.297 1.732 1 94.81 60 ASN B O 1
ATOM 6139 N N . MET B 1 61 ? -38.625 -14.906 0.914 1 96.38 61 MET B N 1
ATOM 6140 C CA . MET B 1 61 ? -39.312 -13.734 1.442 1 96.38 61 MET B CA 1
ATOM 6141 C C . MET B 1 61 ? -39.375 -13.773 2.967 1 96.38 61 MET B C 1
ATOM 6143 O O . MET B 1 61 ? -39.281 -12.727 3.619 1 96.38 61 MET B O 1
ATOM 6147 N N . THR B 1 62 ? -39.469 -14.953 3.508 1 96.56 62 THR B N 1
ATOM 6148 C CA . THR B 1 62 ? -39.531 -15.102 4.957 1 96.56 62 THR B CA 1
ATOM 6149 C C . THR B 1 62 ? -38.156 -14.758 5.574 1 96.56 62 THR B C 1
ATOM 6151 O O . THR B 1 62 ? -38.094 -14.219 6.684 1 96.56 62 THR B O 1
ATOM 6154 N N . LEU B 1 63 ? -37.156 -15.07 4.867 1 96.75 63 LEU B N 1
ATOM 6155 C CA . LEU B 1 63 ? -35.812 -14.781 5.367 1 96.75 63 LEU B CA 1
ATOM 6156 C C . LEU B 1 63 ? -35.5 -13.297 5.242 1 96.75 63 LEU B C 1
ATOM 6158 O O . LEU B 1 63 ? -34.812 -12.734 6.09 1 96.75 63 LEU B O 1
ATOM 6162 N N . VAL B 1 64 ? -36.031 -12.609 4.238 1 96.88 64 VAL B N 1
ATOM 6163 C CA . VAL B 1 64 ? -35.688 -11.227 3.957 1 96.88 64 VAL B CA 1
ATOM 6164 C C . VAL B 1 64 ? -36.562 -10.289 4.789 1 96.88 64 VAL B C 1
ATOM 6166 O O . VAL B 1 64 ? -36.125 -9.203 5.184 1 96.88 64 VAL B O 1
ATOM 6169 N N . LEU B 1 65 ? -37.719 -10.664 5.188 1 97.12 65 LEU B N 1
ATOM 6170 C CA . LEU B 1 65 ? -38.688 -9.812 5.895 1 97.12 65 LEU B CA 1
ATOM 6171 C C . LEU B 1 65 ? -38.125 -9.359 7.23 1 97.12 65 LEU B C 1
ATOM 6173 O O . LEU B 1 65 ? -38.125 -8.164 7.547 1 97.12 65 LEU B O 1
ATOM 6177 N N . PRO B 1 66 ? -37.562 -10.266 8.055 1 96.94 66 PRO B N 1
ATOM 6178 C CA . PRO B 1 66 ? -37 -9.789 9.32 1 96.94 66 PRO B CA 1
ATOM 6179 C C . PRO B 1 66 ? -35.875 -8.789 9.117 1 96.94 66 PRO B C 1
ATOM 6181 O O . PRO B 1 66 ? -35.688 -7.891 9.945 1 96.94 66 PRO B O 1
ATOM 6184 N N . VAL B 1 67 ? -35.094 -8.961 8.086 1 97 67 VAL B N 1
ATOM 6185 C CA . VAL B 1 67 ? -34 -8.055 7.801 1 97 67 VAL B CA 1
ATOM 6186 C C . VAL B 1 67 ? -34.531 -6.648 7.559 1 97 67 VAL B C 1
ATOM 6188 O O . VAL B 1 67 ? -34.031 -5.676 8.117 1 97 67 VAL B O 1
ATOM 6191 N N . LEU B 1 68 ? -35.594 -6.527 6.762 1 96.38 68 LEU B N 1
ATOM 6192 C CA . LEU B 1 68 ? -36.188 -5.234 6.434 1 96.38 68 LEU B CA 1
ATOM 6193 C C . LEU B 1 68 ? -36.781 -4.586 7.672 1 96.38 68 LEU B C 1
ATOM 6195 O O . LEU B 1 68 ? -36.688 -3.371 7.852 1 96.38 68 LEU B O 1
ATOM 6199 N N . LEU B 1 69 ? -37.312 -5.352 8.531 1 95.56 69 LEU B N 1
ATOM 6200 C CA . LEU B 1 69 ? -37.938 -4.836 9.758 1 95.56 69 LEU B CA 1
ATOM 6201 C C . LEU B 1 69 ? -36.844 -4.316 10.711 1 95.56 69 LEU B C 1
ATOM 6203 O O . LEU B 1 69 ? -37 -3.248 11.305 1 95.56 69 LEU B O 1
ATOM 6207 N N . ILE B 1 70 ? -35.781 -4.996 10.812 1 94.75 70 ILE B N 1
ATOM 6208 C CA . ILE B 1 70 ? -34.719 -4.621 11.727 1 94.75 70 ILE B CA 1
ATOM 6209 C C . ILE B 1 70 ? -34.031 -3.359 11.211 1 94.75 70 ILE B C 1
ATOM 6211 O O . ILE B 1 70 ? -33.812 -2.418 11.977 1 94.75 70 ILE B O 1
ATOM 6215 N N . CYS B 1 71 ? -33.75 -3.324 9.93 1 92.88 71 CYS B N 1
ATOM 6216 C CA . CYS B 1 71 ? -33 -2.219 9.352 1 92.88 71 CYS B CA 1
ATOM 6217 C C . CYS B 1 71 ? -33.844 -0.96 9.266 1 92.88 71 CYS B C 1
ATOM 6219 O O . CYS B 1 71 ? -33.312 0.152 9.234 1 92.88 71 CYS B O 1
ATOM 6221 N N . THR B 1 72 ? -35.156 -1.114 9.258 1 91.5 72 THR B N 1
ATOM 6222 C CA . THR B 1 72 ? -36.031 0.055 9.125 1 91.5 72 THR B CA 1
ATOM 6223 C C . THR B 1 72 ? -36.469 0.568 10.492 1 91.5 72 THR B C 1
ATOM 6225 O O . THR B 1 72 ? -36.469 1.777 10.734 1 91.5 72 THR B O 1
ATOM 6228 N N . TYR B 1 73 ? -36.719 -0.371 11.43 1 89.31 73 TYR B N 1
ATOM 6229 C CA . TYR B 1 73 ? -37.375 0.06 12.672 1 89.31 73 TYR B CA 1
ATOM 6230 C C . TYR B 1 73 ? -36.375 0.008 13.828 1 89.31 73 TYR B C 1
ATOM 6232 O O . TYR B 1 73 ? -36.5 0.774 14.789 1 89.31 73 TYR B O 1
ATOM 6240 N N . ILE B 1 74 ? -35.406 -0.784 13.812 1 86.81 74 ILE B N 1
ATOM 6241 C CA . ILE B 1 74 ? -34.562 -0.995 14.992 1 86.81 74 ILE B CA 1
ATOM 6242 C C . ILE B 1 74 ? -33.25 -0.212 14.844 1 86.81 74 ILE B C 1
ATOM 6244 O O . ILE B 1 74 ? -32.938 0.639 15.68 1 86.81 74 ILE B O 1
ATOM 6248 N N . GLU B 1 75 ? -32.5 -0.579 13.797 1 86.56 75 GLU B N 1
ATOM 6249 C CA . GLU B 1 75 ? -31.203 0.06 13.617 1 86.56 75 GLU B CA 1
ATOM 6250 C C . GLU B 1 75 ? -30.906 0.296 12.141 1 86.56 75 GLU B C 1
ATOM 6252 O O . GLU B 1 75 ? -30.328 -0.564 11.477 1 86.56 75 GLU B O 1
ATOM 6257 N N . PRO B 1 76 ? -31.094 1.478 11.703 1 83.38 76 PRO B N 1
ATOM 6258 C CA . PRO B 1 76 ? -30.891 1.778 10.289 1 83.38 76 PRO B CA 1
ATOM 6259 C C . PRO B 1 76 ? -29.406 1.755 9.891 1 83.38 76 PRO B C 1
ATOM 6261 O O . PRO B 1 76 ? -29.094 1.65 8.711 1 83.38 76 PRO B O 1
ATOM 6264 N N . ALA B 1 77 ? -28.547 1.791 10.883 1 81.62 77 ALA B N 1
ATOM 6265 C CA . ALA B 1 77 ? -27.125 1.789 10.594 1 81.62 77 ALA B CA 1
ATOM 6266 C C . ALA B 1 77 ? -26.672 0.433 10.055 1 81.62 77 ALA B C 1
ATOM 6268 O O . ALA B 1 77 ? -25.609 0.32 9.453 1 81.62 77 ALA B O 1
ATOM 6269 N N . ILE B 1 78 ? -27.516 -0.535 10.227 1 87.88 78 ILE B N 1
ATOM 6270 C CA . ILE B 1 78 ? -27.203 -1.894 9.805 1 87.88 78 ILE B CA 1
ATOM 6271 C C . ILE B 1 78 ? -27.344 -2.01 8.289 1 87.88 78 ILE B C 1
ATOM 6273 O O . ILE B 1 78 ? -26.625 -2.781 7.645 1 87.88 78 ILE B O 1
ATOM 6277 N N . GLY B 1 79 ? -28.203 -1.177 7.758 1 84.94 79 GLY B N 1
ATOM 6278 C CA . GLY B 1 79 ? -28.484 -1.271 6.336 1 84.94 79 GLY B CA 1
ATOM 6279 C C . GLY B 1 79 ? -27.391 -0.688 5.465 1 84.94 79 GLY B C 1
ATOM 6280 O O . GLY B 1 79 ? -26.641 0.18 5.906 1 84.94 79 GLY B O 1
ATOM 6281 N N . GLY B 1 80 ? -27.25 -1.271 4.227 1 83.88 80 GLY B N 1
ATOM 6282 C CA . GLY B 1 80 ? -26.266 -0.755 3.281 1 83.88 80 GLY B CA 1
ATOM 6283 C C . GLY B 1 80 ? -25.016 -1.604 3.195 1 83.88 80 GLY B C 1
ATOM 6284 O O . GLY B 1 80 ? -24.906 -2.637 3.863 1 83.88 80 GLY B O 1
ATOM 6285 N N . VAL B 1 81 ? -24.078 -1.162 2.443 1 83.88 81 VAL B N 1
ATOM 6286 C CA . VAL B 1 81 ? -22.875 -1.914 2.146 1 83.88 81 VAL B CA 1
ATOM 6287 C C . VAL B 1 81 ? -21.938 -1.88 3.352 1 83.88 81 VAL B C 1
ATOM 6289 O O . VAL B 1 81 ? -21.281 -2.877 3.666 1 83.88 81 VAL B O 1
ATOM 6292 N N . GLY B 1 82 ? -21.844 -0.761 4.121 1 82.12 82 GLY B N 1
ATOM 6293 C CA . GLY B 1 82 ? -21.062 -0.661 5.332 1 82.12 82 GLY B CA 1
ATOM 6294 C C . GLY B 1 82 ? -19.672 -0.101 5.094 1 82.12 82 GLY B C 1
ATOM 6295 O O . GLY B 1 82 ? -19.172 0.712 5.879 1 82.12 82 GLY B O 1
ATOM 6296 N N . VAL B 1 83 ? -19.016 -0.428 3.945 1 82.94 83 VAL B N 1
ATOM 6297 C CA . VAL B 1 83 ? -17.641 -0.024 3.668 1 82.94 83 VAL B CA 1
ATOM 6298 C C . VAL B 1 83 ? -17.562 1.497 3.549 1 82.94 83 VAL B C 1
ATOM 6300 O O . VAL B 1 83 ? -16.672 2.125 4.117 1 82.94 83 VAL B O 1
ATOM 6303 N N . PRO B 1 84 ? -18.531 2.137 2.936 1 81.69 84 PRO B N 1
ATOM 6304 C CA . PRO B 1 84 ? -18.484 3.598 2.842 1 81.69 84 PRO B CA 1
ATOM 6305 C C . PRO B 1 84 ? -18.516 4.277 4.211 1 81.69 84 PRO B C 1
ATOM 6307 O O . PRO B 1 84 ? -17.859 5.305 4.41 1 81.69 84 PRO B O 1
ATOM 6310 N N . GLU B 1 85 ? -19.219 3.695 5.133 1 81.88 85 GLU B N 1
ATOM 6311 C CA . GLU B 1 85 ? -19.297 4.266 6.473 1 81.88 85 GLU B CA 1
ATOM 6312 C C . GLU B 1 85 ? -17.969 4.152 7.199 1 81.88 85 GLU B C 1
ATOM 6314 O O . GLU B 1 85 ? -17.578 5.059 7.938 1 81.88 85 GLU B O 1
ATOM 6319 N N . VAL B 1 86 ? -17.344 3.059 6.938 1 82.94 86 VAL B N 1
ATOM 6320 C CA . VAL B 1 86 ? -16.031 2.875 7.551 1 82.94 86 VAL B CA 1
ATOM 6321 C C . VAL B 1 86 ? -15.031 3.85 6.938 1 82.94 86 VAL B C 1
ATOM 6323 O O . VAL B 1 86 ? -14.211 4.438 7.648 1 82.94 86 VAL B O 1
ATOM 6326 N N . VAL B 1 87 ? -15.141 4.004 5.695 1 79.88 87 VAL B N 1
ATOM 6327 C CA . VAL B 1 87 ? -14.25 4.914 4.988 1 79.88 87 VAL B CA 1
ATOM 6328 C C . VAL B 1 87 ? -14.5 6.348 5.457 1 79.88 87 VAL B C 1
ATOM 6330 O O . VAL B 1 87 ? -13.555 7.121 5.621 1 79.88 87 VAL B O 1
ATOM 6333 N N . ALA B 1 88 ? -15.703 6.676 5.672 1 77.88 88 ALA B N 1
ATOM 6334 C CA . ALA B 1 88 ? -16.031 8 6.184 1 77.88 88 ALA B CA 1
ATOM 6335 C C . ALA B 1 88 ? -15.469 8.211 7.586 1 77.88 88 ALA B C 1
ATOM 6337 O O . ALA B 1 88 ? -14.977 9.289 7.914 1 77.88 88 ALA B O 1
ATOM 6338 N N . TYR B 1 89 ? -15.57 7.172 8.289 1 77 89 TYR B N 1
ATOM 6339 C CA . TYR B 1 89 ? -15.023 7.25 9.641 1 77 89 TYR B CA 1
ATOM 6340 C C . TYR B 1 89 ? -13.516 7.438 9.609 1 77 89 TYR B C 1
ATOM 6342 O O . TYR B 1 89 ? -12.961 8.188 10.414 1 77 89 TYR B O 1
ATOM 6350 N N . LEU B 1 90 ? -12.914 6.812 8.703 1 75.62 90 LEU B N 1
ATOM 6351 C CA . LEU B 1 90 ? -11.461 6.906 8.57 1 75.62 90 LEU B CA 1
ATOM 6352 C C . LEU B 1 90 ? -11.055 8.289 8.078 1 75.62 90 LEU B C 1
ATOM 6354 O O . LEU B 1 90 ? -9.906 8.703 8.273 1 75.62 90 LEU B O 1
ATOM 6358 N N . ASN B 1 91 ? -11.984 8.914 7.461 1 73.44 91 ASN B N 1
ATOM 6359 C CA . ASN B 1 91 ? -11.766 10.297 7.051 1 73.44 91 ASN B CA 1
ATOM 6360 C C . ASN B 1 91 ? -12.062 11.273 8.188 1 73.44 91 ASN B C 1
ATOM 6362 O O . ASN B 1 91 ? -12.234 12.469 7.953 1 73.44 91 ASN B O 1
ATOM 6366 N N . SER B 1 92 ? -12.172 10.758 9.391 1 67.88 92 SER B N 1
ATOM 6367 C CA . SER B 1 92 ? -12.336 11.508 10.633 1 67.88 92 SER B CA 1
ATOM 6368 C C . SER B 1 92 ? -13.727 12.117 10.734 1 67.88 92 SER B C 1
ATOM 6370 O O . SER B 1 92 ? -13.891 13.227 11.25 1 67.88 92 SER B O 1
ATOM 6372 N N . ILE B 1 93 ? -14.648 11.469 10.055 1 70.88 93 ILE B N 1
ATOM 6373 C CA . ILE B 1 93 ? -16.047 11.875 10.211 1 70.88 93 ILE B CA 1
ATOM 6374 C C . ILE B 1 93 ? -16.719 11.008 11.281 1 70.88 93 ILE B C 1
ATOM 6376 O O . ILE B 1 93 ? -16.609 9.781 11.25 1 70.88 93 ILE B O 1
ATOM 6380 N N . ASN B 1 94 ? -17.203 11.664 12.164 1 68.12 94 ASN B N 1
ATOM 6381 C CA . ASN B 1 94 ? -17.891 10.898 13.195 1 68.12 94 ASN B CA 1
ATOM 6382 C C . ASN B 1 94 ? -19.234 10.391 12.711 1 68.12 94 ASN B C 1
ATOM 6384 O O . ASN B 1 94 ? -20.172 11.18 12.5 1 68.12 94 ASN B O 1
ATOM 6388 N N . MET B 1 95 ? -19.266 9.188 12.32 1 67.88 95 MET B N 1
ATOM 6389 C CA . MET B 1 95 ? -20.516 8.547 11.945 1 67.88 95 MET B CA 1
ATOM 6390 C C . MET B 1 95 ? -21.172 7.875 13.148 1 67.88 95 MET B C 1
ATOM 6392 O O . MET B 1 95 ? -20.719 6.82 13.602 1 67.88 95 MET B O 1
ATOM 6396 N N . PRO B 1 96 ? -22.141 8.5 13.617 1 68.62 96 PRO B N 1
ATOM 6397 C CA . PRO B 1 96 ? -22.734 7.969 14.844 1 68.62 96 PRO B CA 1
ATOM 6398 C C . PRO B 1 96 ? -23.234 6.531 14.688 1 68.62 96 PRO B C 1
ATOM 6400 O O . PRO B 1 96 ? -23.75 6.168 13.633 1 68.62 96 PRO B O 1
ATOM 6403 N N . ARG B 1 97 ? -23.031 5.645 15.586 1 73.12 97 ARG B N 1
ATOM 6404 C CA . ARG B 1 97 ? -23.609 4.32 15.797 1 73.12 97 ARG B CA 1
ATOM 6405 C C . ARG B 1 97 ? -23 3.305 14.828 1 73.12 97 ARG B C 1
ATOM 6407 O O . ARG B 1 97 ? -23.391 2.133 14.828 1 73.12 97 ARG B O 1
ATOM 6414 N N . VAL B 1 98 ? -22.125 3.752 14.008 1 76.44 98 VAL B N 1
ATOM 6415 C CA . VAL B 1 98 ? -21.578 2.844 13.016 1 76.44 98 VAL B CA 1
ATOM 6416 C C . VAL B 1 98 ? -20.609 1.87 13.68 1 76.44 98 VAL B C 1
ATOM 6418 O O . VAL B 1 98 ? -20.516 0.704 13.289 1 76.44 98 VAL B O 1
ATOM 6421 N N . VAL B 1 99 ? -20.031 2.332 14.734 1 77.25 99 VAL B N 1
ATOM 6422 C CA . VAL B 1 99 ? -19.016 1.487 15.352 1 77.25 99 VAL B CA 1
ATOM 6423 C C . VAL B 1 99 ? -19.516 0.981 16.703 1 77.25 99 VAL B C 1
ATOM 6425 O O . VAL B 1 99 ? -18.781 1.012 17.703 1 77.25 99 VAL B O 1
ATOM 6428 N N . ARG B 1 100 ? -20.797 0.508 16.766 1 82.5 100 ARG B N 1
ATOM 6429 C CA . ARG B 1 100 ? -21.375 -0.001 18 1 82.5 100 ARG B CA 1
ATOM 6430 C C . ARG B 1 100 ? -21.547 -1.515 17.953 1 82.5 100 ARG B C 1
ATOM 6432 O O . ARG B 1 100 ? -21.625 -2.096 16.859 1 82.5 100 ARG B O 1
ATOM 6439 N N . LEU B 1 101 ? -21.609 -2.109 19.078 1 85.94 101 LEU B N 1
ATOM 6440 C CA . LEU B 1 101 ? -21.781 -3.555 19.188 1 85.94 101 LEU B CA 1
ATOM 6441 C C . LEU B 1 101 ? -23.141 -3.988 18.672 1 85.94 101 LEU B C 1
ATOM 6443 O O . LEU B 1 101 ? -23.281 -5.055 18.078 1 85.94 101 LEU B O 1
ATOM 6447 N N . LYS B 1 102 ? -24.125 -3.164 18.906 1 86.38 102 LYS B N 1
ATOM 6448 C CA . LYS B 1 102 ? -25.469 -3.471 18.406 1 86.38 102 LYS B CA 1
ATOM 6449 C C . LYS B 1 102 ? -25.5 -3.518 16.891 1 86.38 102 LYS B C 1
ATOM 6451 O O . LYS B 1 102 ? -26.172 -4.359 16.297 1 86.38 102 LYS B O 1
ATOM 6456 N N . THR B 1 103 ? -24.812 -2.639 16.344 1 88.19 103 THR B N 1
ATOM 6457 C CA . THR B 1 103 ? -24.719 -2.611 14.883 1 88.19 103 THR B CA 1
ATOM 6458 C C . THR B 1 103 ? -23.969 -3.832 14.367 1 88.19 103 THR B C 1
ATOM 6460 O O . THR B 1 103 ? -24.312 -4.387 13.32 1 88.19 103 THR B O 1
ATOM 6463 N N . LEU B 1 104 ? -22.969 -4.285 15.133 1 92.56 104 LEU B N 1
ATOM 6464 C CA . LEU B 1 104 ? -22.203 -5.457 14.734 1 92.56 104 LEU B CA 1
ATOM 6465 C C . LEU B 1 104 ? -23.062 -6.707 14.734 1 92.56 104 LEU B C 1
ATOM 6467 O O . LEU B 1 104 ? -23.109 -7.441 13.742 1 92.56 104 LEU B O 1
ATOM 6471 N N . VAL B 1 105 ? -23.75 -6.934 15.781 1 93.25 105 VAL B N 1
ATOM 6472 C CA . VAL B 1 105 ? -24.578 -8.125 15.906 1 93.25 105 VAL B CA 1
ATOM 6473 C C . VAL B 1 105 ? -25.719 -8.07 14.883 1 93.25 105 VAL B C 1
ATOM 6475 O O . VAL B 1 105 ? -26.031 -9.078 14.242 1 93.25 105 VAL B O 1
ATOM 6478 N N . GLY B 1 106 ? -26.328 -6.902 14.758 1 93 106 GLY B N 1
ATOM 6479 C CA . GLY B 1 106 ? -27.359 -6.746 13.758 1 93 106 GLY B CA 1
ATOM 6480 C C . GLY B 1 106 ? -26.875 -6.988 12.344 1 93 106 GLY B C 1
ATOM 6481 O O . GLY B 1 106 ? -27.562 -7.621 11.539 1 93 106 GLY B O 1
ATOM 6482 N N . LYS B 1 107 ? -25.719 -6.496 12.055 1 93.5 107 LYS B N 1
ATOM 6483 C CA . LYS B 1 107 ? -25.141 -6.68 10.727 1 93.5 107 LYS B CA 1
ATOM 6484 C C . LYS B 1 107 ? -24.891 -8.156 10.438 1 93.5 107 LYS B C 1
ATOM 6486 O O . LYS B 1 107 ? -25.109 -8.617 9.312 1 93.5 107 LYS B O 1
ATOM 6491 N N . ILE B 1 108 ? -24.406 -8.891 11.43 1 95.75 108 ILE B N 1
ATOM 6492 C CA . ILE B 1 108 ? -24.109 -10.312 11.273 1 95.75 108 ILE B CA 1
ATOM 6493 C C . ILE B 1 108 ? -25.391 -11.086 10.984 1 95.75 108 ILE B C 1
ATOM 6495 O O . ILE B 1 108 ? -25.484 -11.812 9.992 1 95.75 108 ILE B O 1
ATOM 6499 N N . VAL B 1 109 ? -26.375 -10.859 11.742 1 96.44 109 VAL B N 1
ATOM 6500 C CA . VAL B 1 109 ? -27.625 -11.602 11.633 1 96.44 109 VAL B CA 1
ATOM 6501 C C . VAL B 1 109 ? -28.328 -11.234 10.336 1 96.44 109 VAL B C 1
ATOM 6503 O O . VAL B 1 109 ? -28.781 -12.117 9.594 1 96.44 109 VAL B O 1
ATOM 6506 N N . CYS B 1 110 ? -28.375 -9.977 10.031 1 96.44 110 CYS B N 1
ATOM 6507 C CA . CYS B 1 110 ? -29.109 -9.516 8.852 1 96.44 110 CYS B CA 1
ATOM 6508 C C . CYS B 1 110 ? -28.391 -9.945 7.578 1 96.44 110 CYS B C 1
ATOM 6510 O O . CYS B 1 110 ? -29.031 -10.234 6.566 1 96.44 110 CYS B O 1
ATOM 6512 N N . THR B 1 111 ? -27.078 -9.953 7.602 1 95.62 111 THR B N 1
ATOM 6513 C CA . THR B 1 111 ? -26.328 -10.414 6.434 1 95.62 111 THR B CA 1
ATOM 6514 C C . THR B 1 111 ? -26.578 -11.891 6.18 1 95.62 111 THR B C 1
ATOM 6516 O O . THR B 1 111 ? -26.766 -12.312 5.031 1 95.62 111 THR B O 1
ATOM 6519 N N . ILE B 1 112 ? -26.609 -12.688 7.23 1 95.88 112 ILE B N 1
ATOM 6520 C CA . ILE B 1 112 ? -26.875 -14.117 7.109 1 95.88 112 ILE B CA 1
ATOM 6521 C C . ILE B 1 112 ? -28.25 -14.336 6.469 1 95.88 112 ILE B C 1
ATOM 6523 O O . ILE B 1 112 ? -28.391 -15.109 5.52 1 95.88 112 ILE B O 1
ATOM 6527 N N . LEU B 1 113 ? -29.188 -13.57 6.879 1 96.31 113 LEU B N 1
ATOM 6528 C CA . LEU B 1 113 ? -30.562 -13.75 6.41 1 96.31 113 LEU B CA 1
ATOM 6529 C C . LEU B 1 113 ? -30.719 -13.195 4.996 1 96.31 113 LEU B C 1
ATOM 6531 O O . LEU B 1 113 ? -31.391 -13.805 4.16 1 96.31 113 LEU B O 1
ATOM 6535 N N . SER B 1 114 ? -30.156 -12.109 4.727 1 94.44 114 SER B N 1
ATOM 6536 C CA . SER B 1 114 ? -30.312 -11.484 3.416 1 94.44 114 SER B CA 1
ATOM 6537 C C . SER B 1 114 ? -29.641 -12.312 2.328 1 94.44 114 SER B C 1
ATOM 6539 O O . SER B 1 114 ? -30.203 -12.508 1.249 1 94.44 114 SER B O 1
ATOM 6541 N N . VAL B 1 115 ? -28.422 -12.773 2.584 1 91.38 115 VAL B N 1
ATOM 6542 C CA . VAL B 1 115 ? -27.688 -13.555 1.598 1 91.38 115 VAL B CA 1
ATOM 6543 C C . VAL B 1 115 ? -28.359 -14.922 1.413 1 91.38 115 VAL B C 1
ATOM 6545 O O . VAL B 1 115 ? -28.469 -15.422 0.29 1 91.38 115 VAL B O 1
ATOM 6548 N N . SER B 1 116 ? -28.812 -15.508 2.498 1 91.62 116 SER B N 1
ATOM 6549 C CA . SER B 1 116 ? -29.5 -16.797 2.416 1 91.62 116 SER B CA 1
ATOM 6550 C C . SER B 1 116 ? -30.859 -16.656 1.719 1 91.62 116 SER B C 1
ATOM 6552 O O . SER B 1 116 ? -31.406 -17.641 1.209 1 91.62 116 SER B O 1
ATOM 6554 N N . GLY B 1 117 ? -31.406 -15.414 1.774 1 91.44 117 GLY B N 1
ATOM 6555 C CA . GLY B 1 117 ? -32.656 -15.133 1.062 1 91.44 117 GLY B CA 1
ATOM 6556 C C . GLY B 1 117 ? -32.438 -14.93 -0.428 1 91.44 117 GLY B C 1
ATOM 6557 O O . GLY B 1 117 ? -33.375 -14.531 -1.136 1 91.44 117 GLY B O 1
ATOM 6558 N N . SER B 1 118 ? -31.234 -15.133 -0.964 1 88.12 118 SER B N 1
ATOM 6559 C CA . SER B 1 118 ? -30.844 -15.125 -2.373 1 88.12 118 SER B CA 1
ATOM 6560 C C . SER B 1 118 ? -30.938 -13.727 -2.965 1 88.12 118 SER B C 1
ATOM 6562 O O . SER B 1 118 ? -31.297 -13.562 -4.133 1 88.12 118 SER B O 1
ATOM 6564 N N . MET B 1 119 ? -30.797 -12.758 -2.164 1 89.75 119 MET B N 1
ATOM 6565 C CA . MET B 1 119 ? -30.688 -11.398 -2.697 1 89.75 119 MET B CA 1
ATOM 6566 C C . MET B 1 119 ? -29.406 -11.234 -3.508 1 89.75 119 MET B C 1
ATOM 6568 O O . MET B 1 119 ? -28.453 -12 -3.338 1 89.75 119 MET B O 1
ATOM 6572 N N . THR B 1 120 ? -29.391 -10.352 -4.469 1 90.06 120 THR B N 1
ATOM 6573 C CA . THR B 1 120 ? -28.219 -10.125 -5.312 1 90.06 120 THR B CA 1
ATOM 6574 C C . THR B 1 120 ? -27.141 -9.367 -4.551 1 90.06 120 THR B C 1
ATOM 6576 O O . THR B 1 120 ? -26.703 -8.289 -4.977 1 90.06 120 THR B O 1
ATOM 6579 N N . LEU B 1 121 ? -26.781 -9.961 -3.414 1 90.94 121 LEU B N 1
ATOM 6580 C CA . LEU B 1 121 ? -25.781 -9.359 -2.541 1 90.94 121 LEU B CA 1
ATOM 6581 C C . LEU B 1 121 ? -24.797 -10.414 -2.043 1 90.94 121 LEU B C 1
ATOM 6583 O O . LEU B 1 121 ? -25.109 -11.609 -2.043 1 90.94 121 LEU B O 1
ATOM 6587 N N . GLY B 1 122 ? -23.594 -9.969 -1.707 1 89.5 122 GLY B N 1
ATOM 6588 C CA . GLY B 1 122 ? -22.578 -10.844 -1.133 1 89.5 122 GLY B CA 1
ATOM 6589 C C . GLY B 1 122 ? -22.281 -10.539 0.321 1 89.5 122 GLY B C 1
ATOM 6590 O O . GLY B 1 122 ? -22.578 -9.445 0.807 1 89.5 122 GLY B O 1
ATOM 6591 N N . PRO B 1 123 ? -21.734 -11.461 1.03 1 91.69 123 PRO B N 1
ATOM 6592 C CA . PRO B 1 123 ? -21.438 -11.281 2.455 1 91.69 123 PRO B CA 1
ATOM 6593 C C . PRO B 1 123 ? -20.109 -10.586 2.707 1 91.69 123 PRO B C 1
ATOM 6595 O O . PRO B 1 123 ? -19.781 -10.273 3.854 1 91.69 123 PRO B O 1
ATOM 6598 N N . GLU B 1 124 ? -19.359 -10.227 1.799 1 90.06 124 GLU B N 1
ATOM 6599 C CA . GLU B 1 124 ? -17.969 -9.781 1.95 1 90.06 124 GLU B CA 1
ATOM 6600 C C . GLU B 1 124 ? -17.891 -8.398 2.58 1 90.06 124 GLU B C 1
ATOM 6602 O O . GLU B 1 124 ? -17.094 -8.156 3.48 1 90.06 124 GLU B O 1
ATOM 6607 N N . ALA B 1 125 ? -18.703 -7.48 2.035 1 91.19 125 ALA B N 1
ATOM 6608 C CA . ALA B 1 125 ? -18.641 -6.109 2.533 1 91.19 125 ALA B CA 1
ATOM 6609 C C . ALA B 1 125 ? -19.016 -6.043 4.008 1 91.19 125 ALA B C 1
ATOM 6611 O O . ALA B 1 125 ? -18.359 -5.367 4.801 1 91.19 125 ALA B O 1
ATOM 6612 N N . PRO B 1 126 ? -20.062 -6.738 4.426 1 93.06 126 PRO B N 1
ATOM 6613 C CA . PRO B 1 126 ? -20.391 -6.766 5.852 1 93.06 126 PRO B CA 1
ATOM 6614 C C . PRO B 1 126 ? -19.281 -7.379 6.703 1 93.06 126 PRO B C 1
ATOM 6616 O O . PRO B 1 126 ? -19.078 -6.969 7.848 1 93.06 126 PRO B O 1
ATOM 6619 N N . ILE B 1 127 ? -18.609 -8.383 6.172 1 94.62 127 ILE B N 1
ATOM 6620 C CA . ILE B 1 127 ? -17.484 -8.984 6.895 1 94.62 127 ILE B CA 1
ATOM 6621 C C . ILE B 1 127 ? -16.375 -7.957 7.078 1 94.62 127 ILE B C 1
ATOM 6623 O O . ILE B 1 127 ? -15.805 -7.836 8.164 1 94.62 127 ILE B O 1
ATOM 6627 N N . VAL B 1 128 ? -16.094 -7.199 6.078 1 93.38 128 VAL B N 1
ATOM 6628 C CA . VAL B 1 128 ? -15.07 -6.164 6.133 1 93.38 128 VAL B CA 1
ATOM 6629 C C . VAL B 1 128 ? -15.469 -5.098 7.156 1 93.38 128 VAL B C 1
ATOM 6631 O O . VAL B 1 128 ? -14.641 -4.664 7.961 1 93.38 128 VAL B O 1
ATOM 6634 N N . GLN B 1 129 ? -16.75 -4.703 7.137 1 92.75 129 GLN B N 1
ATOM 6635 C CA . GLN B 1 129 ? -17.219 -3.711 8.094 1 92.75 129 GLN B CA 1
ATOM 6636 C C . GLN B 1 129 ? -17.156 -4.25 9.523 1 92.75 129 GLN B C 1
ATOM 6638 O O . GLN B 1 129 ? -16.812 -3.514 10.453 1 92.75 129 GLN B O 1
ATOM 6643 N N . SER B 1 130 ? -17.547 -5.457 9.68 1 94.88 130 SER B N 1
ATOM 6644 C CA . SER B 1 130 ? -17.484 -6.074 11 1 94.88 130 SER B CA 1
ATOM 6645 C C . SER B 1 130 ? -16.078 -6.055 11.562 1 94.88 130 SER B C 1
ATOM 6647 O O . SER B 1 130 ? -15.875 -5.859 12.766 1 94.88 130 SER B O 1
ATOM 6649 N N . GLY B 1 131 ? -15.109 -6.316 10.68 1 95.31 131 GLY B N 1
ATOM 6650 C CA . GLY B 1 131 ? -13.727 -6.203 11.117 1 95.31 131 GLY B CA 1
ATOM 6651 C C . GLY B 1 131 ? -13.375 -4.82 11.633 1 95.31 131 GLY B C 1
ATOM 6652 O O . GLY B 1 131 ? -12.695 -4.684 12.648 1 95.31 131 GLY B O 1
ATOM 6653 N N . GLY B 1 132 ? -13.836 -3.789 10.953 1 92.62 132 GLY B N 1
ATOM 6654 C CA . GLY B 1 132 ? -13.617 -2.424 11.398 1 92.62 132 GLY B CA 1
ATOM 6655 C C . GLY B 1 132 ? -14.25 -2.125 12.742 1 92.62 132 GLY B C 1
ATOM 6656 O O . GLY B 1 132 ? -13.648 -1.47 13.594 1 92.62 132 GLY B O 1
ATOM 6657 N N . ILE B 1 133 ? -15.461 -2.65 12.977 1 92.75 133 ILE B N 1
ATOM 6658 C CA . ILE B 1 133 ? -16.188 -2.422 14.219 1 92.75 133 ILE B CA 1
ATOM 6659 C C . ILE B 1 133 ? -15.469 -3.131 15.367 1 92.75 133 ILE B C 1
ATOM 6661 O O . ILE B 1 133 ? -15.344 -2.58 16.469 1 92.75 133 ILE B O 1
ATOM 6665 N N . ILE B 1 134 ? -15.016 -4.289 15.094 1 94.56 134 ILE B N 1
ATOM 6666 C CA . ILE B 1 134 ? -14.281 -5.039 16.109 1 94.56 134 ILE B CA 1
ATOM 6667 C C . ILE B 1 134 ? -12.992 -4.305 16.469 1 94.56 134 ILE B C 1
ATOM 6669 O O . ILE B 1 134 ? -12.617 -4.219 17.641 1 94.56 134 ILE B O 1
ATOM 6673 N N . GLY B 1 135 ? -12.32 -3.852 15.43 1 92.38 135 GLY B N 1
ATOM 6674 C CA . GLY B 1 135 ? -11.125 -3.059 15.68 1 92.38 135 GLY B CA 1
ATOM 6675 C C . GLY B 1 135 ? -11.383 -1.843 16.547 1 92.38 135 GLY B C 1
ATOM 6676 O O . GLY B 1 135 ? -10.609 -1.548 17.453 1 92.38 135 GLY B O 1
ATOM 6677 N N . ALA B 1 136 ? -12.508 -1.162 16.312 1 87.94 136 ALA B N 1
ATOM 6678 C CA . ALA B 1 136 ? -12.867 0.013 17.109 1 87.94 136 ALA B CA 1
ATOM 6679 C C . ALA B 1 136 ? -13.219 -0.377 18.547 1 87.94 136 ALA B C 1
ATOM 6681 O O . ALA B 1 136 ? -12.844 0.313 19.5 1 87.94 136 ALA B O 1
ATOM 6682 N N . GLY B 1 137 ? -13.891 -1.423 18.734 1 86.12 137 GLY B N 1
ATOM 6683 C CA . GLY B 1 137 ? -14.359 -1.858 20.047 1 86.12 137 GLY B CA 1
ATOM 6684 C C . GLY B 1 137 ? -13.242 -2.385 20.938 1 86.12 137 GLY B C 1
ATOM 6685 O O . GLY B 1 137 ? -13.164 -2.035 22.109 1 86.12 137 GLY B O 1
ATOM 6686 N N . LEU B 1 138 ? -12.453 -3.164 20.359 1 85.94 138 LEU B N 1
ATOM 6687 C CA . LEU B 1 138 ? -11.398 -3.781 21.156 1 85.94 138 LEU B CA 1
ATOM 6688 C C . LEU B 1 138 ? -10.32 -2.762 21.516 1 85.94 138 LEU B C 1
ATOM 6690 O O . LEU B 1 138 ? -9.68 -2.877 22.562 1 85.94 138 LEU B O 1
ATOM 6694 N N . SER B 1 139 ? -10.125 -1.812 20.672 1 82.69 139 SER B N 1
ATOM 6695 C CA . SER B 1 139 ? -9.109 -0.799 20.938 1 82.69 139 SER B CA 1
ATOM 6696 C C . SER B 1 139 ? -9.523 0.09 22.109 1 82.69 139 SER B C 1
ATOM 6698 O O . SER B 1 139 ? -8.68 0.531 22.891 1 82.69 139 SER B O 1
ATOM 6700 N N . GLN B 1 140 ? -10.766 0.323 22.281 1 77.12 140 GLN B N 1
ATOM 6701 C CA . GLN B 1 140 ? -11.258 1.188 23.344 1 77.12 140 GLN B CA 1
ATOM 6702 C C . GLN B 1 140 ? -11.602 0.38 24.594 1 77.12 140 GLN B C 1
ATOM 6704 O O . GLN B 1 140 ? -11.602 0.913 25.703 1 77.12 140 GLN B O 1
ATOM 6709 N N . GLY B 1 141 ? -11.703 -0.851 24.453 1 71.75 141 GLY B N 1
ATOM 6710 C CA . GLY B 1 141 ? -12.086 -1.707 25.562 1 71.75 141 GLY B CA 1
ATOM 6711 C C . GLY B 1 141 ? -13.438 -1.358 26.141 1 71.75 141 GLY B C 1
ATOM 6712 O O . GLY B 1 141 ? -13.703 -1.625 27.328 1 71.75 141 GLY B O 1
ATOM 6713 N N . LYS B 1 142 ? -14.133 -0.462 25.484 1 67.62 142 LYS B N 1
ATOM 6714 C CA . LYS B 1 142 ? -15.445 -0.017 25.953 1 67.62 142 LYS B CA 1
ATOM 6715 C C . LYS B 1 142 ? -16.547 -0.394 24.969 1 67.62 142 LYS B C 1
ATOM 6717 O O . LYS B 1 142 ? -16.312 -0.442 23.766 1 67.62 142 LYS B O 1
ATOM 6722 N N . ALA B 1 143 ? -17.594 -0.986 25.562 1 65.69 143 ALA B N 1
ATOM 6723 C CA . ALA B 1 143 ? -18.812 -1.201 24.781 1 65.69 143 ALA B CA 1
ATOM 6724 C C . ALA B 1 143 ? -19.922 -0.251 25.203 1 65.69 143 ALA B C 1
ATOM 6726 O O . ALA B 1 143 ? -20.469 -0.385 26.312 1 65.69 143 ALA B O 1
ATOM 6727 N N . SER B 1 144 ? -20.078 0.815 24.391 1 60.5 144 SER B N 1
ATOM 6728 C CA . SER B 1 144 ? -21.031 1.855 24.766 1 60.5 144 SER B CA 1
ATOM 6729 C C . SER B 1 144 ? -22.453 1.312 24.797 1 60.5 144 SER B C 1
ATOM 6731 O O . SER B 1 144 ? -23.281 1.748 25.609 1 60.5 144 SER B O 1
ATOM 6733 N N . SER B 1 145 ? -22.766 0.305 24 1 61.66 145 SER B N 1
ATOM 6734 C CA . SER B 1 145 ? -24.109 -0.257 23.953 1 61.66 145 SER B CA 1
ATOM 6735 C C . SER B 1 145 ? -24.484 -0.91 25.281 1 61.66 145 SER B C 1
ATOM 6737 O O . SER B 1 145 ? -25.641 -0.846 25.703 1 61.66 145 SER B O 1
ATOM 6739 N N . PHE B 1 146 ? -23.422 -1.485 25.812 1 63 146 PHE B N 1
ATOM 6740 C CA . PHE B 1 146 ? -23.672 -2.156 27.078 1 63 146 PHE B CA 1
ATOM 6741 C C . PHE B 1 146 ? -23.078 -1.368 28.25 1 63 146 PHE B C 1
ATOM 6743 O O . PHE B 1 146 ? -23.109 -1.822 29.391 1 63 146 PHE B O 1
ATOM 6750 N N . LYS B 1 147 ? -22.609 -0.163 28.078 1 61.31 147 LYS B N 1
ATOM 6751 C CA . LYS B 1 147 ? -21.984 0.693 29.078 1 61.31 147 LYS B CA 1
ATOM 6752 C C . LYS B 1 147 ? -20.922 -0.071 29.859 1 61.31 147 LYS B C 1
ATOM 6754 O O . LYS B 1 147 ? -20.875 0.002 31.094 1 61.31 147 LYS B O 1
ATOM 6759 N N . PHE B 1 148 ? -20.25 -0.994 29.047 1 69.31 148 PHE B N 1
ATOM 6760 C CA . PHE B 1 148 ? -19.234 -1.827 29.672 1 69.31 148 PHE B CA 1
ATOM 6761 C C . PHE B 1 148 ? -17.844 -1.26 29.406 1 69.31 148 PHE B C 1
ATOM 6763 O O . PHE B 1 148 ? -17.531 -0.871 28.281 1 69.31 148 PHE B O 1
ATOM 6770 N N . ASP B 1 149 ? -17.156 -0.89 30.453 1 68.12 149 ASP B N 1
ATOM 6771 C CA . ASP B 1 149 ? -15.773 -0.448 30.375 1 68.12 149 ASP B CA 1
ATOM 6772 C C . ASP B 1 149 ? -14.82 -1.485 30.969 1 68.12 149 ASP B C 1
ATOM 6774 O O . ASP B 1 149 ? -14.836 -1.718 32.188 1 68.12 149 ASP B O 1
ATOM 6778 N N . SER B 1 150 ? -14.117 -2.369 30.188 1 68.88 150 SER B N 1
ATOM 6779 C CA . SER B 1 150 ? -13.219 -3.406 30.672 1 68.88 150 SER B CA 1
ATOM 6780 C C . SER B 1 150 ? -12.031 -2.801 31.406 1 68.88 150 SER B C 1
ATOM 6782 O O . SER B 1 150 ? -11.375 -3.479 32.219 1 68.88 150 SER B O 1
ATOM 6784 N N . GLY B 1 151 ? -11.844 -1.44 31.328 1 65.94 151 GLY B N 1
ATOM 6785 C CA . GLY B 1 151 ? -10.711 -0.777 31.969 1 65.94 151 GLY B CA 1
ATOM 6786 C C . GLY B 1 151 ? -9.375 -1.183 31.359 1 65.94 151 GLY B C 1
ATOM 6787 O O . GLY B 1 151 ? -8.328 -0.693 31.797 1 65.94 151 GLY B O 1
ATOM 6788 N N . LEU B 1 152 ? -9.492 -2.08 30.484 1 66.94 152 LEU B N 1
ATOM 6789 C CA . LEU B 1 152 ? -8.25 -2.574 29.891 1 66.94 152 LEU B CA 1
ATOM 6790 C C . LEU B 1 152 ? -7.836 -1.716 28.703 1 66.94 152 LEU B C 1
ATOM 6792 O O . LEU B 1 152 ? -8.68 -1.079 28.062 1 66.94 152 LEU B O 1
ATOM 6796 N N . PHE B 1 153 ? -6.633 -1.521 28.422 1 67.19 153 PHE B N 1
ATOM 6797 C CA . PHE B 1 153 ? -6.012 -0.917 27.25 1 67.19 153 PHE B CA 1
ATOM 6798 C C . PHE B 1 153 ? -6.289 0.581 27.203 1 67.19 153 PHE B C 1
ATOM 6800 O O . PHE B 1 153 ? -6.613 1.122 26.141 1 67.19 153 PHE B O 1
ATOM 6807 N N . THR B 1 154 ? -6.344 1.231 28.281 1 66.56 154 THR B N 1
ATOM 6808 C CA . THR B 1 154 ? -6.605 2.66 28.406 1 66.56 154 THR B CA 1
ATOM 6809 C C . THR B 1 154 ? -5.555 3.473 27.656 1 66.56 154 THR B C 1
ATOM 6811 O O . THR B 1 154 ? -5.805 4.617 27.281 1 66.56 154 THR B O 1
ATOM 6814 N N . SER B 1 155 ? -4.496 2.764 27.406 1 66.19 155 SER B N 1
ATOM 6815 C CA . SER B 1 155 ? -3.408 3.484 26.75 1 66.19 155 SER B CA 1
ATOM 6816 C C . SER B 1 155 ? -3.703 3.707 25.266 1 66.19 155 SER B C 1
ATOM 6818 O O . SER B 1 155 ? -3.137 4.605 24.641 1 66.19 155 SER B O 1
ATOM 6820 N N . PHE B 1 156 ? -4.629 3.002 24.781 1 68.06 156 PHE B N 1
ATOM 6821 C CA . PHE B 1 156 ? -4.906 3.086 23.359 1 68.06 156 PHE B CA 1
ATOM 6822 C C . PHE B 1 156 ? -6.195 3.859 23.094 1 68.06 156 PHE B C 1
ATOM 6824 O O . PHE B 1 156 ? -6.699 3.879 21.969 1 68.06 156 PHE B O 1
ATOM 6831 N N . ARG B 1 157 ? -6.629 4.496 24.188 1 67.38 157 ARG B N 1
ATOM 6832 C CA . ARG B 1 157 ? -7.883 5.227 24.062 1 67.38 157 ARG B CA 1
ATOM 6833 C C . ARG B 1 157 ? -7.648 6.621 23.484 1 67.38 157 ARG B C 1
ATOM 6835 O O . ARG B 1 157 ? -7.953 7.625 24.125 1 67.38 157 ARG B O 1
ATOM 6842 N N . ASN B 1 158 ? -6.949 6.629 22.375 1 68.44 158 ASN B N 1
ATOM 6843 C CA . ASN B 1 158 ? -6.738 7.836 21.578 1 68.44 158 ASN B CA 1
ATOM 6844 C C . ASN B 1 158 ? -7.281 7.68 20.172 1 68.44 158 ASN B C 1
ATOM 6846 O O . ASN B 1 158 ? -7.438 6.559 19.672 1 68.44 158 ASN B O 1
ATOM 6850 N N . ASP B 1 159 ? -7.715 8.727 19.609 1 69.56 159 ASP B N 1
ATOM 6851 C CA . ASP B 1 159 ? -8.359 8.711 18.297 1 69.56 159 ASP B CA 1
ATOM 6852 C C . ASP B 1 159 ? -7.43 8.133 17.234 1 69.56 159 ASP B C 1
ATOM 6854 O O . ASP B 1 159 ? -7.875 7.434 16.328 1 69.56 159 ASP B O 1
ATOM 6858 N N . ARG B 1 160 ? -6.227 8.406 17.422 1 71.81 160 ARG B N 1
ATOM 6859 C CA . ARG B 1 160 ? -5.277 7.906 16.438 1 71.81 160 ARG B CA 1
ATOM 6860 C C . ARG B 1 160 ? -5.195 6.387 16.469 1 71.81 160 ARG B C 1
ATOM 6862 O O . ARG B 1 160 ? -5.219 5.73 15.43 1 71.81 160 ARG B O 1
ATOM 6869 N N . ASP B 1 161 ? -5.121 5.871 17.688 1 78.69 161 ASP B N 1
ATOM 6870 C CA . ASP B 1 161 ? -5.047 4.418 17.828 1 78.69 161 ASP B CA 1
ATOM 6871 C C . ASP B 1 161 ? -6.352 3.758 17.391 1 78.69 161 ASP B C 1
ATOM 6873 O O . ASP B 1 161 ? -6.34 2.678 16.797 1 78.69 161 ASP B O 1
ATOM 6877 N N . LYS B 1 162 ? -7.414 4.438 17.734 1 81.94 162 LYS B N 1
ATOM 6878 C CA . LYS B 1 162 ? -8.703 3.893 17.328 1 81.94 162 LYS B CA 1
ATOM 6879 C C . LYS B 1 162 ? -8.789 3.762 15.805 1 81.94 162 LYS B C 1
ATOM 6881 O O . LYS B 1 162 ? -9.25 2.74 15.289 1 81.94 162 LYS B O 1
ATOM 6886 N N . LEU B 1 163 ? -8.32 4.75 15.148 1 81.25 163 LEU B N 1
ATOM 6887 C CA . LEU B 1 163 ? -8.344 4.73 13.695 1 81.25 163 LEU B CA 1
ATOM 6888 C C . LEU B 1 163 ? -7.41 3.652 13.148 1 81.25 163 LEU B C 1
ATOM 6890 O O . LEU B 1 163 ? -7.734 2.988 12.164 1 81.25 163 LEU B O 1
ATOM 6894 N N . GLN B 1 164 ? -6.34 3.461 13.805 1 84.69 164 GLN B N 1
ATOM 6895 C CA . GLN B 1 164 ? -5.395 2.439 13.367 1 84.69 164 GLN B CA 1
ATOM 6896 C C . GLN B 1 164 ? -5.98 1.041 13.523 1 84.69 164 GLN B C 1
ATOM 6898 O O . GLN B 1 164 ? -5.801 0.184 12.656 1 84.69 164 GLN B O 1
ATOM 6903 N N . PHE B 1 165 ? -6.676 0.873 14.602 1 90.19 165 PHE B N 1
ATOM 6904 C CA . PHE B 1 165 ? -7.262 -0.441 14.844 1 90.19 165 PHE B CA 1
ATOM 6905 C C . PHE B 1 165 ? -8.43 -0.692 13.898 1 90.19 165 PHE B C 1
ATOM 6907 O O . PHE B 1 165 ? -8.672 -1.827 13.484 1 90.19 165 PHE B O 1
ATOM 6914 N N . ILE B 1 166 ? -9.164 0.359 13.586 1 90.25 166 ILE B N 1
ATOM 6915 C CA . ILE B 1 166 ? -10.242 0.218 12.609 1 90.25 166 ILE B CA 1
ATOM 6916 C C . ILE B 1 166 ? -9.656 -0.166 11.25 1 90.25 166 ILE B C 1
ATOM 6918 O O . ILE B 1 166 ? -10.195 -1.033 10.555 1 90.25 166 ILE B O 1
ATOM 6922 N N . CYS B 1 167 ? -8.555 0.43 10.914 1 90.31 167 CYS B N 1
ATOM 6923 C CA . CYS B 1 167 ? -7.883 0.101 9.664 1 90.31 167 CYS B CA 1
ATOM 6924 C C . CYS B 1 167 ? -7.406 -1.347 9.664 1 90.31 167 CYS B C 1
ATOM 6926 O O . CYS B 1 167 ? -7.625 -2.076 8.695 1 90.31 167 CYS B O 1
ATOM 6928 N N . ALA B 1 168 ? -6.828 -1.739 10.727 1 93.44 168 ALA B N 1
ATOM 6929 C CA . ALA B 1 168 ? -6.348 -3.113 10.859 1 93.44 168 ALA B CA 1
ATOM 6930 C C . ALA B 1 168 ? -7.504 -4.105 10.797 1 93.44 168 ALA B C 1
ATOM 6932 O O . ALA B 1 168 ? -7.398 -5.152 10.148 1 93.44 168 ALA B O 1
ATOM 6933 N N . GLY B 1 169 ? -8.516 -3.773 11.469 1 95 169 GLY B N 1
ATOM 6934 C CA . GLY B 1 169 ? -9.688 -4.633 11.445 1 95 169 GLY B CA 1
ATOM 6935 C C . GLY B 1 169 ? -10.312 -4.742 10.062 1 95 169 GLY B C 1
ATOM 6936 O O . GLY B 1 169 ? -10.758 -5.816 9.664 1 95 169 GLY B O 1
ATOM 6937 N N . THR B 1 170 ? -10.414 -3.652 9.383 1 93.75 170 THR B N 1
ATOM 6938 C CA . THR B 1 170 ? -10.953 -3.656 8.031 1 93.75 170 THR B CA 1
ATOM 6939 C C . THR B 1 170 ? -10.102 -4.52 7.105 1 93.75 170 THR B C 1
ATOM 6941 O O . THR B 1 170 ? -10.625 -5.281 6.293 1 93.75 170 THR B O 1
ATOM 6944 N N . ALA B 1 171 ? -8.82 -4.402 7.223 1 94.88 171 ALA B N 1
ATOM 6945 C CA . ALA B 1 171 ? -7.918 -5.25 6.449 1 94.88 171 ALA B CA 1
ATOM 6946 C C . ALA B 1 171 ? -8.117 -6.723 6.793 1 94.88 171 ALA B C 1
ATOM 6948 O O . ALA B 1 171 ? -8.094 -7.582 5.91 1 94.88 171 ALA B O 1
ATOM 6949 N N . ALA B 1 172 ? -8.297 -7 8.055 1 96.75 172 ALA B N 1
ATOM 6950 C CA . ALA B 1 172 ? -8.547 -8.367 8.508 1 96.75 172 ALA B CA 1
ATOM 6951 C C . ALA B 1 172 ? -9.859 -8.898 7.926 1 96.75 172 ALA B C 1
ATOM 6953 O O . ALA B 1 172 ? -9.969 -10.094 7.633 1 96.75 172 ALA B O 1
ATOM 6954 N N . GLY B 1 173 ? -10.805 -8.062 7.852 1 95 173 GLY B N 1
ATOM 6955 C CA . GLY B 1 173 ? -12.055 -8.461 7.234 1 95 173 GLY B CA 1
ATOM 6956 C C . GLY B 1 173 ? -11.891 -8.898 5.789 1 95 173 GLY B C 1
ATOM 6957 O O . GLY B 1 173 ? -12.438 -9.93 5.383 1 95 173 GLY B O 1
ATOM 6958 N N . MET B 1 174 ? -11.141 -8.211 5.035 1 93 174 MET B N 1
ATOM 6959 C CA . MET B 1 174 ? -10.875 -8.57 3.648 1 93 174 MET B CA 1
ATOM 6960 C C . MET B 1 174 ? -10.102 -9.883 3.566 1 93 174 MET B C 1
ATOM 6962 O O . MET B 1 174 ? -10.367 -10.711 2.695 1 93 174 MET B O 1
ATOM 6966 N N . ALA B 1 175 ? -9.172 -10.023 4.406 1 93.81 175 ALA B N 1
ATOM 6967 C CA . ALA B 1 175 ? -8.367 -11.242 4.445 1 93.81 175 ALA B CA 1
ATOM 6968 C C . ALA B 1 175 ? -9.227 -12.453 4.797 1 93.81 175 ALA B C 1
ATOM 6970 O O . ALA B 1 175 ? -9.008 -13.555 4.277 1 93.81 175 ALA B O 1
ATOM 6971 N N . SER B 1 176 ? -10.164 -12.258 5.664 1 92.75 176 SER B N 1
ATOM 6972 C CA . SER B 1 176 ? -11.031 -13.359 6.066 1 92.75 176 SER B CA 1
ATOM 6973 C C . SER B 1 176 ? -12.07 -13.672 4.988 1 92.75 176 SER B C 1
ATOM 6975 O O . SER B 1 176 ? -12.445 -14.828 4.801 1 92.75 176 SER B O 1
ATOM 6977 N N . ALA B 1 177 ? -12.461 -12.641 4.297 1 90.56 177 ALA B N 1
ATOM 6978 C CA . ALA B 1 177 ? -13.5 -12.82 3.289 1 90.56 177 ALA B CA 1
ATOM 6979 C C . ALA B 1 177 ? -12.93 -13.438 2.016 1 90.56 177 ALA B C 1
ATOM 6981 O O . ALA B 1 177 ? -13.547 -14.32 1.419 1 90.56 177 ALA B O 1
ATOM 6982 N N . PHE B 1 178 ? -11.734 -13.031 1.579 1 89 178 PHE B N 1
ATOM 6983 C CA . PHE B 1 178 ? -11.211 -13.453 0.285 1 89 178 PHE B CA 1
ATOM 6984 C C . PHE B 1 178 ? -9.867 -14.148 0.447 1 89 178 PHE B C 1
ATOM 6986 O O . PHE B 1 178 ? -9.273 -14.609 -0.533 1 89 178 PHE B O 1
ATOM 6993 N N . GLY B 1 179 ? -9.406 -14.227 1.648 1 88.62 179 GLY B N 1
ATOM 6994 C CA . GLY B 1 179 ? -8.086 -14.797 1.849 1 88.62 179 GLY B CA 1
ATOM 6995 C C . GLY B 1 179 ? -6.969 -13.945 1.278 1 88.62 179 GLY B C 1
ATOM 6996 O O . GLY B 1 179 ? -5.98 -14.461 0.756 1 88.62 179 GLY B O 1
ATOM 6997 N N . ALA B 1 180 ? -7.145 -12.703 1.329 1 91.69 180 ALA B N 1
ATOM 6998 C CA . ALA B 1 180 ? -6.215 -11.797 0.661 1 91.69 180 ALA B CA 1
ATOM 6999 C C . ALA B 1 180 ? -5.695 -10.734 1.627 1 91.69 180 ALA B C 1
ATOM 7001 O O . ALA B 1 180 ? -6.176 -9.602 1.632 1 91.69 180 ALA B O 1
ATOM 7002 N N . PRO B 1 181 ? -4.648 -11.023 2.369 1 92.81 181 PRO B N 1
ATOM 7003 C CA . PRO B 1 181 ? -4.133 -10.07 3.352 1 92.81 181 PRO B CA 1
ATOM 7004 C C . PRO B 1 181 ? -3.467 -8.859 2.705 1 92.81 181 PRO B C 1
ATOM 7006 O O . PRO B 1 181 ? -3.59 -7.738 3.207 1 92.81 181 PRO B O 1
ATOM 7009 N N . ILE B 1 182 ? -2.707 -9.023 1.643 1 92.88 182 ILE B N 1
ATOM 7010 C CA . ILE B 1 182 ? -2.016 -7.918 0.985 1 92.88 182 ILE B CA 1
ATOM 7011 C C . ILE B 1 182 ? -3.037 -6.949 0.388 1 92.88 182 ILE B C 1
ATOM 7013 O O . ILE B 1 182 ? -2.895 -5.73 0.513 1 92.88 182 ILE B O 1
ATOM 7017 N N . SER B 1 183 ? -4.066 -7.539 -0.21 1 92.5 183 SER B N 1
ATOM 7018 C CA . SER B 1 183 ? -5.125 -6.711 -0.782 1 92.5 183 SER B CA 1
ATOM 7019 C C . SER B 1 183 ? -5.863 -5.93 0.301 1 92.5 183 SER B C 1
ATOM 7021 O O . SER B 1 183 ? -6.34 -4.82 0.058 1 92.5 183 SER B O 1
ATOM 7023 N N . GLY B 1 184 ? -6.016 -6.531 1.46 1 92.25 184 GLY B N 1
ATOM 7024 C CA . GLY B 1 184 ? -6.633 -5.816 2.564 1 92.25 184 GLY B CA 1
ATOM 7025 C C . GLY B 1 184 ? -5.891 -4.551 2.943 1 92.25 184 GLY B C 1
ATOM 7026 O O . GLY B 1 184 ? -6.508 -3.512 3.184 1 92.25 184 GLY B O 1
ATOM 7027 N N . VAL B 1 185 ? -4.598 -4.629 2.949 1 92 185 VAL B N 1
ATOM 7028 C CA . VAL B 1 185 ? -3.77 -3.469 3.256 1 92 185 VAL B CA 1
ATOM 7029 C C . VAL B 1 185 ? -3.941 -2.41 2.17 1 92 185 VAL B C 1
ATOM 7031 O O . VAL B 1 185 ? -4.105 -1.225 2.469 1 92 185 VAL B O 1
ATOM 7034 N N . LEU B 1 186 ? -3.93 -2.867 0.975 1 91.44 186 LEU B N 1
ATOM 7035 C CA . LEU B 1 186 ? -4.035 -1.946 -0.152 1 91.44 186 LEU B CA 1
ATOM 7036 C C . LEU B 1 186 ? -5.414 -1.299 -0.197 1 91.44 186 LEU B C 1
ATOM 7038 O O . LEU B 1 186 ? -5.551 -0.139 -0.593 1 91.44 186 LEU B O 1
ATOM 7042 N N . LEU B 1 187 ? -6.395 -2.031 0.211 1 90.12 187 LEU B N 1
ATOM 7043 C CA . LEU B 1 187 ? -7.746 -1.491 0.241 1 90.12 187 LEU B CA 1
ATOM 7044 C C . LEU B 1 187 ? -7.848 -0.331 1.226 1 90.12 187 LEU B C 1
ATOM 7046 O O . LEU B 1 187 ? -8.438 0.705 0.912 1 90.12 187 LEU B O 1
ATOM 7050 N N . VAL B 1 188 ? -7.309 -0.513 2.385 1 87.44 188 VAL B N 1
ATOM 7051 C CA . VAL B 1 188 ? -7.363 0.525 3.41 1 87.44 188 VAL B CA 1
ATOM 7052 C C . VAL B 1 188 ? -6.555 1.74 2.957 1 87.44 188 VAL B C 1
ATOM 7054 O O . VAL B 1 188 ? -6.934 2.881 3.229 1 87.44 188 VAL B O 1
ATOM 7057 N N . LEU B 1 189 ? -5.535 1.483 2.217 1 83.75 189 LEU B N 1
ATOM 7058 C CA . LEU B 1 189 ? -4.676 2.566 1.752 1 83.75 189 LEU B CA 1
ATOM 7059 C C . LEU B 1 189 ? -5.332 3.332 0.609 1 83.75 189 LEU B C 1
ATOM 7061 O O . LEU B 1 189 ? -5.242 4.559 0.546 1 83.75 189 LEU B O 1
ATOM 7065 N N . GLU B 1 190 ? -5.93 2.666 -0.256 1 83.19 190 GLU B N 1
ATOM 7066 C CA . GLU B 1 190 ? -6.512 3.289 -1.442 1 83.19 190 GLU B CA 1
ATOM 7067 C C . GLU B 1 190 ? -7.816 4.008 -1.104 1 83.19 190 GLU B C 1
ATOM 7069 O O . GLU B 1 190 ? -8.141 5.031 -1.71 1 83.19 190 GLU B O 1
ATOM 7074 N N . GLU B 1 191 ? -8.625 3.514 -0.206 1 75.44 191 GLU B N 1
ATOM 7075 C CA . GLU B 1 191 ? -9.938 4.094 0.059 1 75.44 191 GLU B CA 1
ATOM 7076 C C . GLU B 1 191 ? -9.922 4.938 1.329 1 75.44 191 GLU B C 1
ATOM 7078 O O . GLU B 1 191 ? -10.695 5.887 1.46 1 75.44 191 GLU B O 1
ATOM 7083 N N . GLY B 1 192 ? -9.281 4.629 2.252 1 64.31 192 GLY B N 1
ATOM 7084 C CA . GLY B 1 192 ? -9.672 5.043 3.59 1 64.31 192 GLY B CA 1
ATOM 7085 C C . GLY B 1 192 ? -8.734 6.062 4.203 1 64.31 192 GLY B C 1
ATOM 7086 O O . GLY B 1 192 ? -9.172 7.094 4.715 1 64.31 192 GLY B O 1
ATOM 7087 N N . ALA B 1 193 ? -7.395 5.828 4.152 1 61.53 193 ALA B N 1
ATOM 7088 C CA . ALA B 1 193 ? -6.582 6.418 5.211 1 61.53 193 ALA B CA 1
ATOM 7089 C C . ALA B 1 193 ? -6.082 7.805 4.816 1 61.53 193 ALA B C 1
ATOM 7091 O O . ALA B 1 193 ? -5.598 8 3.699 1 61.53 193 ALA B O 1
ATOM 7092 N N . SER B 1 194 ? -6.574 8.734 5.59 1 62.47 194 SER B N 1
ATOM 7093 C CA . SER B 1 194 ? -6.066 10.102 5.438 1 62.47 194 SER B CA 1
ATOM 7094 C C . SER B 1 194 ? -4.625 10.211 5.926 1 62.47 194 SER B C 1
ATOM 7096 O O . SER B 1 194 ? -3.881 11.086 5.484 1 62.47 194 SER B O 1
ATOM 7098 N N . PHE B 1 195 ? -4.363 9.305 6.883 1 64.19 195 PHE B N 1
ATOM 7099 C CA . PHE B 1 195 ? -3.016 9.352 7.441 1 64.19 195 PHE B CA 1
ATOM 7100 C C . PHE B 1 195 ? -2.318 8.008 7.293 1 64.19 195 PHE B C 1
ATOM 7102 O O . PHE B 1 195 ? -2.963 6.961 7.336 1 64.19 195 PHE B O 1
ATOM 7109 N N . TRP B 1 196 ? -1.133 8.094 6.758 1 67.19 196 TRP B N 1
ATOM 7110 C CA . TRP B 1 196 ? -0.418 6.844 6.527 1 67.19 196 TRP B CA 1
ATOM 7111 C C . TRP B 1 196 ? 0.925 6.844 7.25 1 67.19 196 TRP B C 1
ATOM 7113 O O . TRP B 1 196 ? 1.627 7.859 7.27 1 67.19 196 TRP B O 1
ATOM 7123 N N . ASP B 1 197 ? 0.996 5.84 8.078 1 72.94 197 ASP B N 1
ATOM 7124 C CA . ASP B 1 197 ? 2.318 5.605 8.656 1 72.94 197 ASP B CA 1
ATOM 7125 C C . ASP B 1 197 ? 2.766 4.164 8.43 1 72.94 197 ASP B C 1
ATOM 7127 O O . ASP B 1 197 ? 1.953 3.299 8.086 1 72.94 197 ASP B O 1
ATOM 7131 N N . THR B 1 198 ? 3.984 3.924 8.43 1 76.56 198 THR B N 1
ATOM 7132 C CA . THR B 1 198 ? 4.582 2.615 8.188 1 76.56 198 THR B CA 1
ATOM 7133 C C . THR B 1 198 ? 4.082 1.598 9.211 1 76.56 198 THR B C 1
ATOM 7135 O O . THR B 1 198 ? 3.92 0.418 8.891 1 76.56 198 THR B O 1
ATOM 7138 N N . ASP B 1 199 ? 3.766 2.053 10.352 1 78.75 199 ASP B N 1
ATOM 7139 C CA . ASP B 1 199 ? 3.258 1.146 11.375 1 78.75 199 ASP B CA 1
ATOM 7140 C C . ASP B 1 199 ? 1.854 0.656 11.023 1 78.75 199 ASP B C 1
ATOM 7142 O O . ASP B 1 199 ? 1.502 -0.49 11.312 1 78.75 199 ASP B O 1
ATOM 7146 N N . LEU B 1 200 ? 1.184 1.586 10.477 1 83.88 200 LEU B N 1
ATOM 7147 C CA . LEU B 1 200 ? -0.166 1.206 10.07 1 83.88 200 LEU B CA 1
ATOM 7148 C C . LEU B 1 200 ? -0.131 0.089 9.031 1 83.88 200 LEU B C 1
ATOM 7150 O O . LEU B 1 200 ? -0.943 -0.838 9.086 1 83.88 200 LEU B O 1
ATOM 7154 N N . ILE B 1 201 ? 0.795 0.13 8.125 1 87.12 201 ILE B N 1
ATOM 7155 C CA . ILE B 1 201 ? 0.939 -0.889 7.094 1 87.12 201 ILE B CA 1
ATOM 7156 C C . ILE B 1 201 ? 1.299 -2.227 7.734 1 87.12 201 ILE B C 1
ATOM 7158 O O . ILE B 1 201 ? 0.689 -3.254 7.426 1 87.12 201 ILE B O 1
ATOM 7162 N N . LEU B 1 202 ? 2.178 -2.172 8.625 1 88.12 202 LEU B N 1
ATOM 7163 C CA . LEU B 1 202 ? 2.65 -3.383 9.289 1 88.12 202 LEU B CA 1
ATOM 7164 C C . LEU B 1 202 ? 1.542 -4.012 10.125 1 88.12 202 LEU B C 1
ATOM 7166 O O . LEU B 1 202 ? 1.333 -5.227 10.07 1 88.12 202 LEU B O 1
ATOM 7170 N N . PHE B 1 203 ? 0.823 -3.164 10.859 1 89 203 PHE B N 1
ATOM 7171 C CA . PHE B 1 203 ? -0.239 -3.662 11.727 1 89 203 PHE B CA 1
ATOM 7172 C C . PHE B 1 203 ? -1.388 -4.23 10.906 1 89 203 PHE B C 1
ATOM 7174 O O . PHE B 1 203 ? -1.954 -5.27 11.258 1 89 203 PHE B O 1
ATOM 7181 N N . SER B 1 204 ? -1.73 -3.521 9.883 1 92.19 204 SER B N 1
ATOM 7182 C CA . SER B 1 204 ? -2.822 -3.988 9.031 1 92.19 204 SER B CA 1
ATOM 7183 C C . SER B 1 204 ? -2.457 -5.293 8.328 1 92.19 204 SER B C 1
ATOM 7185 O O . SER B 1 204 ? -3.291 -6.191 8.203 1 92.19 204 SER B O 1
ATOM 7187 N N . PHE B 1 205 ? -1.203 -5.363 7.902 1 94.12 205 PHE B N 1
ATOM 7188 C CA . PHE B 1 205 ? -0.732 -6.574 7.246 1 94.12 205 PHE B CA 1
ATOM 7189 C C . PHE B 1 205 ? -0.716 -7.746 8.219 1 94.12 205 PHE B C 1
ATOM 7191 O O . PHE B 1 205 ? -1.222 -8.828 7.906 1 94.12 205 PHE B O 1
ATOM 7198 N N . PHE B 1 206 ? -0.182 -7.551 9.328 1 93.12 206 PHE B N 1
ATOM 7199 C CA . PHE B 1 206 ? -0.115 -8.594 10.344 1 93.12 206 PHE B CA 1
ATOM 7200 C C . PHE B 1 206 ? -1.513 -9.031 10.766 1 93.12 206 PHE B C 1
ATOM 7202 O O . PHE B 1 206 ? -1.768 -10.227 10.945 1 93.12 206 PHE B O 1
ATOM 7209 N N . CYS B 1 207 ? -2.338 -8.023 11.008 1 95.56 207 CYS B N 1
ATOM 7210 C CA . CYS B 1 207 ? -3.713 -8.344 11.375 1 95.56 207 CYS B CA 1
ATOM 7211 C C . CYS B 1 207 ? -4.391 -9.172 10.289 1 95.56 207 CYS B C 1
ATOM 7213 O O . CYS B 1 207 ? -5.098 -10.133 10.586 1 95.56 207 CYS B O 1
ATOM 7215 N N . GLY B 1 208 ? -4.246 -8.812 9.031 1 94.94 208 GLY B N 1
ATOM 7216 C CA . GLY B 1 208 ? -4.805 -9.562 7.918 1 94.94 208 GLY B CA 1
ATOM 7217 C C . GLY B 1 208 ? -4.262 -10.977 7.828 1 94.94 208 GLY B C 1
ATOM 7218 O O . GLY B 1 208 ? -5.02 -11.93 7.629 1 94.94 208 GLY B O 1
ATOM 7219 N N . LEU B 1 209 ? -3.002 -11.172 8.023 1 93.06 209 LEU B N 1
ATOM 7220 C CA . LEU B 1 209 ? -2.375 -12.492 7.973 1 93.06 209 LEU B CA 1
ATOM 7221 C C . LEU B 1 209 ? -2.883 -13.375 9.109 1 93.06 209 LEU B C 1
ATOM 7223 O O . LEU B 1 209 ? -3.154 -14.555 8.906 1 93.06 209 LEU B O 1
ATOM 7227 N N . SER B 1 210 ? -2.9 -12.812 10.273 1 94 210 SER B N 1
ATOM 7228 C CA . SER B 1 210 ? -3.404 -13.555 11.422 1 94 210 SER B CA 1
ATOM 7229 C C . SER B 1 210 ? -4.855 -13.969 11.219 1 94 210 SER B C 1
ATOM 7231 O O . SER B 1 210 ? -5.246 -15.086 11.578 1 94 210 SER B O 1
ATOM 7233 N N . ALA B 1 211 ? -5.605 -13.016 10.703 1 95.31 211 ALA B N 1
ATOM 7234 C CA . ALA B 1 211 ? -7.004 -13.344 10.445 1 95.31 211 ALA B CA 1
ATOM 7235 C C . ALA B 1 211 ? -7.125 -14.492 9.453 1 95.31 211 ALA B C 1
ATOM 7237 O O . ALA B 1 211 ? -7.965 -15.383 9.625 1 95.31 211 ALA B O 1
ATOM 7238 N N . LYS B 1 212 ? -6.367 -14.398 8.383 1 91.38 212 LYS B N 1
ATOM 7239 C CA . LYS B 1 212 ? -6.367 -15.484 7.41 1 91.38 212 LYS B CA 1
ATOM 7240 C C . LYS B 1 212 ? -5.949 -16.797 8.062 1 91.38 212 LYS B C 1
ATOM 7242 O O . LYS B 1 212 ? -6.531 -17.859 7.777 1 91.38 212 LYS B O 1
ATOM 7247 N N . PHE B 1 213 ? -4.965 -16.781 8.875 1 89.31 213 PHE B N 1
ATOM 7248 C CA . PHE B 1 213 ? -4.48 -17.953 9.578 1 89.31 213 PHE B CA 1
ATOM 7249 C C . PHE B 1 213 ? -5.57 -18.547 10.469 1 89.31 213 PHE B C 1
ATOM 7251 O O . PHE B 1 213 ? -5.836 -19.75 10.422 1 89.31 213 PHE B O 1
ATOM 7258 N N . PHE B 1 214 ? -6.188 -17.719 11.281 1 90.62 214 PHE B N 1
ATOM 7259 C CA . PHE B 1 214 ? -7.25 -18.172 12.172 1 90.62 214 PHE B CA 1
ATOM 7260 C C . PHE B 1 214 ? -8.438 -18.688 11.367 1 90.62 214 PHE B C 1
ATOM 7262 O O . PHE B 1 214 ? -9.055 -19.703 11.734 1 90.62 214 PHE B O 1
ATOM 7269 N N . PHE B 1 215 ? -8.758 -17.922 10.367 1 90.12 215 PHE B N 1
ATOM 7270 C CA . PHE B 1 215 ? -9.867 -18.344 9.516 1 90.12 215 PHE B CA 1
ATOM 7271 C C . PHE B 1 215 ? -9.648 -19.766 9 1 90.12 215 PHE B C 1
ATOM 7273 O O . PHE B 1 215 ? -10.547 -20.594 9.062 1 90.12 215 PHE B O 1
ATOM 7280 N N . PHE B 1 216 ? -8.492 -20.047 8.594 1 84 216 PHE B N 1
ATOM 7281 C CA . PHE B 1 216 ? -8.211 -21.344 7.977 1 84 216 PHE B CA 1
ATOM 7282 C C . PHE B 1 216 ? -8.148 -22.438 9.031 1 84 216 PHE B C 1
ATOM 7284 O O . PHE B 1 216 ? -8.609 -23.562 8.797 1 84 216 PHE B O 1
ATOM 7291 N N . ILE B 1 217 ? -7.582 -22.203 10.125 1 84.19 217 ILE B N 1
ATOM 7292 C CA . ILE B 1 217 ? -7.488 -23.203 11.188 1 84.19 217 ILE B CA 1
ATOM 7293 C C . ILE B 1 217 ? -8.891 -23.594 11.656 1 84.19 217 ILE B C 1
ATOM 7295 O O . ILE B 1 217 ? -9.18 -24.781 11.82 1 84.19 217 ILE B O 1
ATOM 7299 N N . PHE B 1 218 ? -9.703 -22.641 11.75 1 85.19 218 PHE B N 1
ATOM 7300 C CA . PHE B 1 218 ? -11.047 -22.922 12.266 1 85.19 218 PHE B CA 1
ATOM 7301 C C . PHE B 1 218 ? -11.938 -23.5 11.172 1 85.19 218 PHE B C 1
ATOM 7303 O O . PHE B 1 218 ? -12.805 -24.328 11.453 1 85.19 218 PHE B O 1
ATOM 7310 N N . LEU B 1 219 ? -11.727 -23.016 9.977 1 82.19 219 LEU B N 1
ATOM 7311 C CA . LEU B 1 219 ? -12.477 -23.609 8.875 1 82.19 219 LEU B CA 1
ATOM 7312 C C . LEU B 1 219 ? -12.141 -25.078 8.719 1 82.19 219 LEU B C 1
ATOM 7314 O O . LEU B 1 219 ? -13.039 -25.906 8.539 1 82.19 219 LEU B O 1
ATOM 7318 N N . GLN B 1 220 ? -10.852 -25.422 8.703 1 78.75 220 GLN B N 1
ATOM 7319 C CA . GLN B 1 220 ? -10.43 -26.797 8.57 1 78.75 220 GLN B CA 1
ATOM 7320 C C . GLN B 1 220 ? -10.883 -27.641 9.766 1 78.75 220 GLN B C 1
ATOM 7322 O O . GLN B 1 220 ? -11.234 -28.812 9.609 1 78.75 220 GLN B O 1
ATOM 7327 N N . GLY B 1 221 ? -10.859 -27.047 10.922 1 76.12 221 GLY B N 1
ATOM 7328 C CA . GLY B 1 221 ? -11.281 -27.766 12.117 1 76.12 221 GLY B CA 1
ATOM 7329 C C . GLY B 1 221 ? -12.781 -28 12.18 1 76.12 221 GLY B C 1
ATOM 7330 O O . GLY B 1 221 ? -13.227 -29.125 12.367 1 76.12 221 GLY B O 1
ATOM 7331 N N . PHE B 1 222 ? -13.539 -26.969 11.883 1 71.25 222 PHE B N 1
ATOM 7332 C CA . PHE B 1 222 ? -14.977 -27.031 12.094 1 71.25 222 PHE B CA 1
ATOM 7333 C C . PHE B 1 222 ? -15.672 -27.641 10.891 1 71.25 222 PHE B C 1
ATOM 7335 O O . PHE B 1 222 ? -16.672 -28.359 11.039 1 71.25 222 PHE B O 1
ATOM 7342 N N . ILE B 1 223 ? -15.094 -27.359 9.719 1 67.62 223 ILE B N 1
ATOM 7343 C CA . ILE B 1 223 ? -15.828 -27.781 8.523 1 67.62 223 ILE B CA 1
ATOM 7344 C C . ILE B 1 223 ? -15.234 -29.078 7.98 1 67.62 223 ILE B C 1
ATOM 7346 O O . ILE B 1 223 ? -15.969 -30 7.633 1 67.62 223 ILE B O 1
ATOM 7350 N N . VAL B 1 224 ? -13.914 -29.219 7.871 1 68.5 224 VAL B N 1
ATOM 7351 C CA . VAL B 1 224 ? -13.297 -30.375 7.246 1 68.5 224 VAL B CA 1
ATOM 7352 C C . VAL B 1 224 ? -12.906 -31.391 8.312 1 68.5 224 VAL B C 1
ATOM 7354 O O . VAL B 1 224 ? -12.609 -32.562 8 1 68.5 224 VAL B O 1
ATOM 7357 N N . ASP B 1 225 ? -13.07 -31.078 9.633 1 70.81 225 ASP B N 1
ATOM 7358 C CA . ASP B 1 225 ? -12.742 -31.938 10.766 1 70.81 225 ASP B CA 1
ATOM 7359 C C . ASP B 1 225 ? -11.266 -32.344 10.734 1 70.81 225 ASP B C 1
ATOM 7361 O O . ASP B 1 225 ? -10.938 -33.5 10.977 1 70.81 225 ASP B O 1
ATOM 7365 N N . SER B 1 226 ? -10.414 -31.672 10.078 1 75.12 226 SER B N 1
ATOM 7366 C CA . SER B 1 226 ? -8.969 -31.891 10.07 1 75.12 226 SER B CA 1
ATOM 7367 C C . SER B 1 226 ? -8.234 -30.75 10.773 1 75.12 226 SER B C 1
ATOM 7369 O O . SER B 1 226 ? -8.023 -29.688 10.188 1 75.12 226 SER B O 1
ATOM 7371 N N . TRP B 1 227 ? -8.094 -31.094 12.109 1 76.69 227 TRP B N 1
ATOM 7372 C CA . TRP B 1 227 ? -7.367 -30.094 12.898 1 76.69 227 TRP B CA 1
ATOM 7373 C C . TRP B 1 227 ? -5.863 -30.203 12.672 1 76.69 227 TRP B C 1
ATOM 7375 O O . TRP B 1 227 ? -5.32 -31.312 12.648 1 76.69 227 TRP B O 1
ATOM 7385 N N . GLY B 1 228 ? -5.211 -29.234 12.211 1 66.75 228 GLY B N 1
ATOM 7386 C CA . GLY B 1 228 ? -3.758 -29.266 12.172 1 66.75 228 GLY B CA 1
ATOM 7387 C C . GLY B 1 228 ? -3.197 -29.219 10.766 1 66.75 228 GLY B C 1
ATOM 7388 O O . GLY B 1 228 ? -1.986 -29.062 10.578 1 66.75 228 GLY B O 1
ATOM 7389 N N . ALA B 1 229 ? -3.996 -29.656 9.781 1 69.81 229 ALA B N 1
ATOM 7390 C CA . ALA B 1 229 ? -3.52 -29.594 8.406 1 69.81 229 ALA B CA 1
ATOM 7391 C C . ALA B 1 229 ? -4.219 -28.484 7.621 1 69.81 229 ALA B C 1
ATOM 7393 O O . ALA B 1 229 ? -5.449 -28.422 7.605 1 69.81 229 ALA B O 1
ATOM 7394 N N . LEU B 1 230 ? -3.422 -27.594 7.207 1 75.5 230 LEU B N 1
ATOM 7395 C CA . LEU B 1 230 ? -3.945 -26.5 6.406 1 75.5 230 LEU B CA 1
ATOM 7396 C C . LEU B 1 230 ? -3.736 -26.75 4.918 1 75.5 230 LEU B C 1
ATOM 7398 O O . LEU B 1 230 ? -2.633 -26.578 4.402 1 75.5 230 LEU B O 1
ATOM 7402 N N . GLU B 1 231 ? -4.773 -27.172 4.25 1 71.44 231 GLU B N 1
ATOM 7403 C CA . GLU B 1 231 ? -4.672 -27.453 2.816 1 71.44 231 GLU B CA 1
ATOM 7404 C C . GLU B 1 231 ? -4.426 -26.156 2.031 1 71.44 231 GLU B C 1
ATOM 7406 O O . GLU B 1 231 ? -5.137 -25.172 2.213 1 71.44 231 GLU B O 1
ATOM 7411 N N . MET B 1 232 ? -3.459 -26.25 1.23 1 67.94 232 MET B N 1
ATOM 7412 C CA . MET B 1 232 ? -2.992 -25.062 0.521 1 67.94 232 MET B CA 1
ATOM 7413 C C . MET B 1 232 ? -4.059 -24.547 -0.441 1 67.94 232 MET B C 1
ATOM 7415 O O . MET B 1 232 ? -4.246 -23.344 -0.578 1 67.94 232 MET B O 1
ATOM 7419 N N . GLU B 1 233 ? -4.754 -25.422 -1.067 1 61.53 233 GLU B N 1
ATOM 7420 C CA . GLU B 1 233 ? -5.762 -25 -2.035 1 61.53 233 GLU B CA 1
ATOM 7421 C C . GLU B 1 233 ? -6.973 -24.375 -1.341 1 61.53 233 GLU B C 1
ATOM 7423 O O . GLU B 1 233 ? -7.656 -23.531 -1.911 1 61.53 233 GLU B O 1
ATOM 7428 N N . GLY B 1 234 ? -7.18 -24.812 -0.156 1 58.44 234 GLY B N 1
ATOM 7429 C CA . GLY B 1 234 ? -8.281 -24.281 0.62 1 58.44 234 GLY B CA 1
ATOM 7430 C C . GLY B 1 234 ? -8.078 -22.828 1.021 1 58.44 234 GLY B C 1
ATOM 7431 O O . GLY B 1 234 ? -9.039 -22.141 1.366 1 58.44 234 GLY B O 1
ATOM 7432 N N . TYR B 1 235 ? -6.969 -22.438 0.7 1 60.72 235 TYR B N 1
ATOM 7433 C CA . TYR B 1 235 ? -6.594 -21.078 1.084 1 60.72 235 TYR B CA 1
ATOM 7434 C C . TYR B 1 235 ? -7.082 -20.078 0.057 1 60.72 235 TYR B C 1
ATOM 7436 O O . TYR B 1 235 ? -7.16 -18.875 0.343 1 60.72 235 TYR B O 1
ATOM 7444 N N . LEU B 1 236 ? -7.5 -20.688 -0.999 1 66.88 236 LEU B N 1
ATOM 7445 C CA . LEU B 1 236 ? -7.883 -19.797 -2.082 1 66.88 236 LEU B CA 1
ATOM 7446 C C . LEU B 1 236 ? -9.398 -19.703 -2.203 1 66.88 236 LEU B C 1
ATOM 7448 O O . LEU B 1 236 ? -10.07 -20.719 -2.453 1 66.88 236 LEU B O 1
ATOM 7452 N N . PHE B 1 237 ? -9.914 -18.484 -2.004 1 72 237 PHE B N 1
ATOM 7453 C CA . PHE B 1 237 ? -11.359 -18.281 -2.006 1 72 237 PHE B CA 1
ATOM 7454 C C . PHE B 1 237 ? -11.969 -18.75 -3.32 1 72 237 PHE B C 1
ATOM 7456 O O . PHE B 1 237 ? -12.984 -19.453 -3.32 1 72 237 PHE B O 1
ATOM 7463 N N . PHE B 1 238 ? -11.312 -18.484 -4.445 1 75.75 238 PHE B N 1
ATOM 7464 C CA . PHE B 1 238 ? -11.859 -18.875 -5.742 1 75.75 238 PHE B CA 1
ATOM 7465 C C . PHE B 1 238 ? -11.109 -20.078 -6.305 1 75.75 238 PHE B C 1
ATOM 7467 O O . PHE B 1 238 ? -11.336 -20.469 -7.449 1 75.75 238 PHE B O 1
ATOM 7474 N N . GLY B 1 239 ? -10.18 -20.656 -5.586 1 76.06 239 GLY B N 1
ATOM 7475 C CA . GLY B 1 239 ? -9.398 -21.781 -6.062 1 76.06 239 GLY B CA 1
ATOM 7476 C C . GLY B 1 239 ? -8.289 -21.375 -7.016 1 76.06 239 GLY B C 1
ATOM 7477 O O . GLY B 1 239 ? -8.297 -20.266 -7.551 1 76.06 239 GLY B O 1
ATOM 7478 N N . PRO B 1 240 ? -7.348 -22.25 -7.223 1 79.5 240 PRO B N 1
ATOM 7479 C CA . PRO B 1 240 ? -6.234 -21.938 -8.117 1 79.5 240 PRO B CA 1
ATOM 7480 C C . PRO B 1 240 ? -6.652 -21.875 -9.586 1 79.5 240 PRO B C 1
ATOM 7482 O O . PRO B 1 240 ? -7.246 -22.828 -10.102 1 79.5 240 PRO B O 1
ATOM 7485 N N . PHE B 1 241 ? -6.367 -20.781 -10.172 1 82.19 241 PHE B N 1
ATOM 7486 C CA . PHE B 1 241 ? -6.652 -20.594 -11.594 1 82.19 241 PHE B CA 1
ATOM 7487 C C . PHE B 1 241 ? -5.488 -21.094 -12.445 1 82.19 241 PHE B C 1
ATOM 7489 O O . PHE B 1 241 ? -4.328 -20.781 -12.156 1 82.19 241 PHE B O 1
ATOM 7496 N N . LYS B 1 242 ? -5.73 -21.938 -13.43 1 79.25 242 LYS B N 1
ATOM 7497 C CA . LYS B 1 242 ? -4.73 -22.391 -14.383 1 79.25 242 LYS B CA 1
ATOM 7498 C C . LYS B 1 242 ? -5.02 -21.859 -15.781 1 79.25 242 LYS B C 1
ATOM 7500 O O . LYS B 1 242 ? -6.035 -22.188 -16.391 1 79.25 242 LYS B O 1
ATOM 7505 N N . PRO B 1 243 ? -4.086 -21 -16.203 1 79.06 243 PRO B N 1
ATOM 7506 C CA . PRO B 1 243 ? -4.301 -20.469 -17.547 1 79.06 243 PRO B CA 1
ATOM 7507 C C . PRO B 1 243 ? -4.289 -21.547 -18.609 1 79.06 243 PRO B C 1
ATOM 7509 O O . PRO B 1 243 ? -3.535 -22.516 -18.5 1 79.06 243 PRO B O 1
ATOM 7512 N N . ASN B 1 244 ? -5.125 -21.406 -19.562 1 75 244 ASN B N 1
ATOM 7513 C CA . ASN B 1 244 ? -5.203 -22.359 -20.672 1 75 244 ASN B CA 1
ATOM 7514 C C . ASN B 1 244 ? -4.188 -22.031 -21.75 1 75 244 ASN B C 1
ATOM 7516 O O . ASN B 1 244 ? -4.02 -22.812 -22.703 1 75 244 ASN B O 1
ATOM 7520 N N . MET B 1 245 ? -3.541 -20.906 -21.562 1 74.25 245 MET B N 1
ATOM 7521 C CA . MET B 1 245 ? -2.564 -20.5 -22.562 1 74.25 245 MET B CA 1
ATOM 7522 C C . MET B 1 245 ? -1.18 -20.344 -21.938 1 74.25 245 MET B C 1
ATOM 7524 O O . MET B 1 245 ? -1.056 -20.078 -20.75 1 74.25 245 MET B O 1
ATOM 7528 N N . SER B 1 246 ? -0.245 -20.578 -22.797 1 69.81 246 SER B N 1
ATOM 7529 C CA . SER B 1 246 ? 1.13 -20.469 -22.312 1 69.81 246 SER B CA 1
ATOM 7530 C C . SER B 1 246 ? 1.728 -19.109 -22.625 1 69.81 246 SER B C 1
ATOM 7532 O O . SER B 1 246 ? 2.736 -18.719 -22.031 1 69.81 246 SER B O 1
ATOM 7534 N N . SER B 1 247 ? 1.053 -18.422 -23.594 1 76.06 247 SER B N 1
ATOM 7535 C CA . SER B 1 247 ? 1.597 -17.125 -23.969 1 76.06 247 SER B CA 1
ATOM 7536 C C . SER B 1 247 ? 0.485 -16.125 -24.297 1 76.06 247 SER B C 1
ATOM 7538 O O . SER B 1 247 ? -0.607 -16.531 -24.703 1 76.06 247 SER B O 1
ATOM 7540 N N . PHE B 1 248 ? 0.793 -14.922 -23.984 1 82.5 248 PHE B N 1
ATOM 7541 C CA . PHE B 1 248 ? -0.103 -13.836 -24.375 1 82.5 248 PHE B CA 1
ATOM 7542 C C . PHE B 1 248 ? 0.311 -13.25 -25.719 1 82.5 248 PHE B C 1
ATOM 7544 O O . PHE B 1 248 ? 1.498 -13.031 -25.969 1 82.5 248 PHE B O 1
ATOM 7551 N N . LYS B 1 249 ? -0.637 -13.203 -26.594 1 83.31 249 LYS B N 1
ATOM 7552 C CA . LYS B 1 249 ? -0.382 -12.5 -27.844 1 83.31 249 LYS B CA 1
ATOM 7553 C C . LYS B 1 249 ? -0.628 -11 -27.688 1 83.31 249 LYS B C 1
ATOM 7555 O O . LYS B 1 249 ? -1.499 -10.586 -26.922 1 83.31 249 LYS B O 1
ATOM 7560 N N . ILE B 1 250 ? 0.104 -10.18 -28.391 1 82.5 250 ILE B N 1
ATOM 7561 C CA . ILE B 1 250 ? 0.004 -8.727 -28.297 1 82.5 250 ILE B CA 1
ATOM 7562 C C . ILE B 1 250 ? -1.4 -8.281 -28.688 1 82.5 250 ILE B C 1
ATOM 7564 O O . ILE B 1 250 ? -1.907 -7.277 -28.172 1 82.5 250 ILE B O 1
ATOM 7568 N N . THR B 1 251 ? -2.027 -9.016 -29.562 1 83.25 251 THR B N 1
ATOM 7569 C CA . THR B 1 251 ? -3.367 -8.664 -30.031 1 83.25 251 THR B CA 1
ATOM 7570 C C . THR B 1 251 ? -4.387 -8.836 -28.906 1 83.25 251 THR B C 1
ATOM 7572 O O . THR B 1 251 ? -5.426 -8.18 -28.891 1 83.25 251 THR B O 1
ATOM 7575 N N . ALA B 1 252 ? -4.035 -9.703 -28.016 1 86.81 252 ALA B N 1
ATOM 7576 C CA . ALA B 1 252 ? -4.941 -9.953 -26.906 1 86.81 252 ALA B CA 1
ATOM 7577 C C . ALA B 1 252 ? -5.023 -8.734 -25.984 1 86.81 252 ALA B C 1
ATOM 7579 O O . ALA B 1 252 ? -6.035 -8.523 -25.312 1 86.81 252 ALA B O 1
ATOM 7580 N N . PHE B 1 253 ? -3.975 -7.883 -25.984 1 88.06 253 PHE B N 1
ATOM 7581 C CA . PHE B 1 253 ? -3.945 -6.738 -25.094 1 88.06 253 PHE B CA 1
ATOM 7582 C C . PHE B 1 253 ? -4.918 -5.66 -25.547 1 88.06 253 PHE B C 1
ATOM 7584 O O . PHE B 1 253 ? -5.461 -4.918 -24.719 1 88.06 253 PHE B O 1
ATOM 7591 N N . VAL B 1 254 ? -5.164 -5.617 -26.781 1 89.44 254 VAL B N 1
ATOM 7592 C CA . VAL B 1 254 ? -6.18 -4.695 -27.281 1 89.44 254 VAL B CA 1
ATOM 7593 C C . VAL B 1 254 ? -7.555 -5.109 -26.766 1 89.44 254 VAL B C 1
ATOM 7595 O O . VAL B 1 254 ? -8.375 -4.262 -26.406 1 89.44 254 VAL B O 1
ATOM 7598 N N . PHE B 1 255 ? -7.727 -6.387 -26.75 1 92.06 255 PHE B N 1
ATOM 7599 C CA . PHE B 1 255 ? -8.984 -6.922 -26.25 1 92.06 255 PHE B CA 1
ATOM 7600 C C . PHE B 1 255 ? -9.141 -6.613 -24.766 1 92.06 255 PHE B C 1
ATOM 7602 O O . PHE B 1 255 ? -10.242 -6.277 -24.312 1 92.06 255 PHE B O 1
ATOM 7609 N N . TYR B 1 256 ? -8.086 -6.727 -24.047 1 92.81 256 TYR B N 1
ATOM 7610 C CA . TYR B 1 256 ? -8.164 -6.461 -22.609 1 92.81 256 TYR B CA 1
ATOM 7611 C C . TYR B 1 256 ? -8.422 -4.984 -22.344 1 92.81 256 TYR B C 1
ATOM 7613 O O . TYR B 1 256 ? -9.086 -4.633 -21.359 1 92.81 256 TYR B O 1
ATOM 7621 N N . VAL B 1 257 ? -7.926 -4.109 -23.203 1 94.38 257 VAL B N 1
ATOM 7622 C CA . VAL B 1 257 ? -8.242 -2.688 -23.109 1 94.38 257 VAL B CA 1
ATOM 7623 C C . VAL B 1 257 ? -9.734 -2.473 -23.359 1 94.38 257 VAL B C 1
ATOM 7625 O O . VAL B 1 257 ? -10.383 -1.691 -22.656 1 94.38 257 VAL B O 1
ATOM 7628 N N . LEU B 1 258 ? -10.258 -3.184 -24.25 1 95.5 258 LEU B N 1
ATOM 7629 C CA . LEU B 1 258 ? -11.68 -3.061 -24.578 1 95.5 258 LEU B CA 1
ATOM 7630 C C . LEU B 1 258 ? -12.547 -3.559 -23.438 1 95.5 258 LEU B C 1
ATOM 7632 O O . LEU B 1 258 ? -13.609 -2.998 -23.172 1 95.5 258 LEU B O 1
ATOM 7636 N N . LEU B 1 259 ? -12.086 -4.633 -22.844 1 96.56 259 LEU B N 1
ATOM 7637 C CA . LEU B 1 259 ? -12.812 -5.105 -21.672 1 96.56 259 LEU B CA 1
ATOM 7638 C C . LEU B 1 259 ? -12.805 -4.051 -20.562 1 96.56 259 LEU B C 1
ATOM 7640 O O . LEU B 1 259 ? -13.789 -3.9 -19.844 1 96.56 259 LEU B O 1
ATOM 7644 N N . GLY B 1 260 ? -11.617 -3.381 -20.422 1 97.12 260 GLY B N 1
ATOM 7645 C CA . GLY B 1 260 ? -11.562 -2.277 -19.484 1 97.12 260 GLY B CA 1
ATOM 7646 C C . GLY B 1 260 ? -12.531 -1.16 -19.797 1 97.12 260 GLY B C 1
ATOM 7647 O O . GLY B 1 260 ? -13.195 -0.629 -18.906 1 97.12 260 GLY B O 1
ATOM 7648 N N . VAL B 1 261 ? -12.68 -0.855 -21.047 1 97.25 261 VAL B N 1
ATOM 7649 C CA . VAL B 1 261 ? -13.617 0.177 -21.484 1 97.25 261 VAL B CA 1
ATOM 7650 C C . VAL B 1 261 ? -15.047 -0.261 -21.188 1 97.25 261 VAL B C 1
ATOM 7652 O O . VAL B 1 261 ? -15.852 0.525 -20.672 1 97.25 261 VAL B O 1
ATOM 7655 N N . MET B 1 262 ? -15.32 -1.44 -21.438 1 96.56 262 MET B N 1
ATOM 7656 C CA . MET B 1 262 ? -16.656 -1.973 -21.156 1 96.56 262 MET B CA 1
ATOM 7657 C C . MET B 1 262 ? -16.969 -1.91 -19.672 1 96.56 262 MET B C 1
ATOM 7659 O O . MET B 1 262 ? -18.047 -1.472 -19.281 1 96.56 262 MET B O 1
ATOM 7663 N N . GLY B 1 263 ? -16.016 -2.395 -18.922 1 96.81 263 GLY B N 1
ATOM 7664 C CA . GLY B 1 263 ? -16.219 -2.346 -17.484 1 96.81 263 GLY B CA 1
ATOM 7665 C C . GLY B 1 263 ? -16.422 -0.938 -16.953 1 96.81 263 GLY B C 1
ATOM 7666 O O . GLY B 1 263 ? -17.266 -0.713 -16.078 1 96.81 263 GLY B O 1
ATOM 7667 N N . GLY B 1 264 ? -15.641 -0.019 -17.469 1 96.75 264 GLY B N 1
ATOM 7668 C CA . GLY B 1 264 ? -15.789 1.371 -17.062 1 96.75 264 GLY B CA 1
ATOM 7669 C C . GLY B 1 264 ? -17.125 1.962 -17.469 1 96.75 264 GLY B C 1
ATOM 7670 O O . GLY B 1 264 ? -17.75 2.689 -16.688 1 96.75 264 GLY B O 1
ATOM 7671 N N . LEU B 1 265 ? -17.594 1.608 -18.625 1 96.75 265 LEU B N 1
ATOM 7672 C CA . LEU B 1 265 ? -18.875 2.121 -19.109 1 96.75 265 LEU B CA 1
ATOM 7673 C C . LEU B 1 265 ? -20.031 1.554 -18.297 1 96.75 265 LEU B C 1
ATOM 7675 O O . LEU B 1 265 ? -20.953 2.287 -17.922 1 96.75 265 LEU B O 1
ATOM 7679 N N . LEU B 1 266 ? -19.953 0.278 -18.047 1 96.19 266 LEU B N 1
ATOM 7680 C CA . LEU B 1 266 ? -21 -0.347 -17.234 1 96.19 266 LEU B CA 1
ATOM 7681 C C . LEU B 1 266 ? -21 0.233 -15.82 1 96.19 266 LEU B C 1
ATOM 7683 O O . LEU B 1 266 ? -22.078 0.448 -15.242 1 96.19 266 LEU B O 1
ATOM 7687 N N . GLY B 1 267 ? -19.828 0.418 -15.297 1 94.12 267 GLY B N 1
ATOM 7688 C CA . GLY B 1 267 ? -19.734 1.015 -13.977 1 94.12 267 GLY B CA 1
ATOM 7689 C C . GLY B 1 267 ? -20.266 2.436 -13.922 1 94.12 267 GLY B C 1
ATOM 7690 O O . GLY B 1 267 ? -21 2.801 -13 1 94.12 267 GLY B O 1
ATOM 7691 N N . MET B 1 268 ? -19.969 3.199 -14.906 1 93.94 268 MET B N 1
ATOM 7692 C CA . MET B 1 268 ? -20.438 4.582 -14.992 1 93.94 268 MET B CA 1
ATOM 7693 C C . MET B 1 268 ? -21.953 4.648 -15.094 1 93.94 268 MET B C 1
ATOM 7695 O O . MET B 1 268 ? -22.594 5.434 -14.398 1 93.94 268 MET B O 1
ATOM 7699 N N . LEU B 1 269 ? -22.469 3.84 -15.898 1 93.88 269 LEU B N 1
ATOM 7700 C CA . LEU B 1 269 ? -23.922 3.814 -16.094 1 93.88 269 LEU B CA 1
ATOM 7701 C C . LEU B 1 269 ? -24.625 3.348 -14.82 1 93.88 269 LEU B C 1
ATOM 7703 O O . LEU B 1 269 ? -25.672 3.891 -14.453 1 93.88 269 LEU B O 1
ATOM 7707 N N . TRP B 1 270 ? -24.062 2.398 -14.273 1 93 270 TRP B N 1
ATOM 7708 C CA . TRP B 1 270 ? -24.641 1.871 -13.039 1 93 270 TRP B CA 1
ATOM 7709 C C . TRP B 1 270 ? -24.641 2.93 -11.945 1 93 270 TRP B C 1
ATOM 7711 O O . TRP B 1 270 ? -25.641 3.117 -11.25 1 93 270 TRP B O 1
ATOM 7721 N N . ASN B 1 271 ? -23.531 3.6 -11.719 1 91.88 271 ASN B N 1
ATOM 7722 C CA . ASN B 1 271 ? -23.438 4.602 -10.664 1 91.88 271 ASN B CA 1
ATOM 7723 C C . ASN B 1 271 ? -24.391 5.77 -10.906 1 91.88 271 ASN B C 1
ATOM 7725 O O . ASN B 1 271 ? -24.969 6.305 -9.969 1 91.88 271 ASN B O 1
ATOM 7729 N N . LYS B 1 272 ? -24.562 6.152 -12.109 1 90.44 272 LYS B N 1
ATOM 7730 C CA . LYS B 1 272 ? -25.5 7.227 -12.445 1 90.44 272 LYS B CA 1
ATOM 7731 C C . LYS B 1 272 ? -26.953 6.797 -12.188 1 90.44 272 LYS B C 1
ATOM 7733 O O . LYS B 1 272 ? -27.75 7.574 -11.656 1 90.44 272 LYS B O 1
ATOM 7738 N N . ALA B 1 273 ? -27.188 5.605 -12.602 1 91.56 273 ALA B N 1
ATOM 7739 C CA . ALA B 1 273 ? -28.547 5.082 -12.406 1 91.56 273 ALA B CA 1
ATOM 7740 C C . ALA B 1 273 ? -28.859 4.922 -10.922 1 91.56 273 ALA B C 1
ATOM 7742 O O . ALA B 1 273 ? -29.969 5.27 -10.477 1 91.56 273 ALA B O 1
ATOM 7743 N N . VAL B 1 274 ? -27.969 4.406 -10.227 1 89.69 274 VAL B N 1
ATOM 7744 C CA . VAL B 1 274 ? -28.188 4.184 -8.797 1 89.69 274 VAL B CA 1
ATOM 7745 C C . VAL B 1 274 ? -28.344 5.52 -8.078 1 89.69 274 VAL B C 1
ATOM 7747 O O . VAL B 1 274 ? -29.125 5.637 -7.141 1 89.69 274 VAL B O 1
ATOM 7750 N N . ALA B 1 275 ? -27.547 6.52 -8.43 1 85.81 275 ALA B N 1
ATOM 7751 C CA . ALA B 1 275 ? -27.688 7.848 -7.844 1 85.81 275 ALA B CA 1
ATOM 7752 C C . ALA B 1 275 ? -29.094 8.391 -8.055 1 85.81 275 ALA B C 1
ATOM 7754 O O . ALA B 1 275 ? -29.688 8.977 -7.141 1 85.81 275 ALA B O 1
ATOM 7755 N N . ARG B 1 276 ? -29.609 8.188 -9.203 1 88.31 276 ARG B N 1
ATOM 7756 C CA . ARG B 1 276 ? -30.953 8.656 -9.523 1 88.31 276 ARG B CA 1
ATOM 7757 C C . ARG B 1 276 ? -32 7.891 -8.727 1 88.31 276 ARG B C 1
ATOM 7759 O O . ARG B 1 276 ? -32.969 8.477 -8.227 1 88.31 276 ARG B O 1
ATOM 7766 N N . ILE B 1 277 ? -31.812 6.629 -8.648 1 90.81 277 ILE B N 1
ATOM 7767 C CA . ILE B 1 277 ? -32.75 5.785 -7.922 1 90.81 277 ILE B CA 1
ATOM 7768 C C . ILE B 1 277 ? -32.719 6.133 -6.438 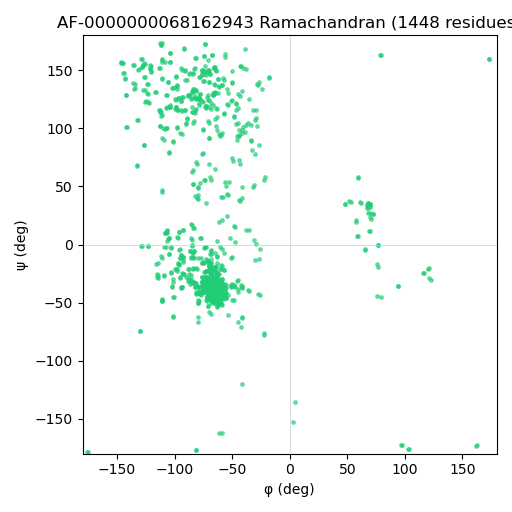1 90.81 277 ILE B C 1
ATOM 7770 O O . ILE B 1 277 ? -33.75 6.215 -5.785 1 90.81 277 ILE B O 1
ATOM 7774 N N . ASN B 1 278 ? -31.531 6.285 -5.918 1 85.88 278 ASN B N 1
ATOM 7775 C CA . ASN B 1 278 ? -31.391 6.613 -4.504 1 85.88 278 ASN B CA 1
ATOM 7776 C C . ASN B 1 278 ? -31.969 7.988 -4.188 1 85.88 278 ASN B C 1
ATOM 7778 O O . ASN B 1 278 ? -32.5 8.203 -3.096 1 85.88 278 ASN B O 1
ATOM 7782 N N . ASN B 1 279 ? -31.844 8.914 -5.07 1 83.62 279 ASN B N 1
ATOM 7783 C CA . ASN B 1 279 ? -32.5 10.211 -4.883 1 83.62 279 ASN B CA 1
ATOM 7784 C C . ASN B 1 279 ? -34 10.094 -4.879 1 83.62 279 ASN B C 1
ATOM 7786 O O . ASN B 1 279 ? -34.688 10.773 -4.105 1 83.62 279 ASN B O 1
ATOM 7790 N N . PHE B 1 280 ? -34.5 9.289 -5.793 1 88.81 280 PHE B N 1
ATOM 7791 C CA . PHE B 1 280 ? -35.938 9.016 -5.824 1 88.81 280 PHE B CA 1
ATOM 7792 C C . PHE B 1 280 ? -36.406 8.383 -4.52 1 88.81 280 PHE B C 1
ATOM 7794 O O . PHE B 1 280 ? -37.438 8.758 -3.971 1 88.81 280 PHE B O 1
ATOM 7801 N N . ARG B 1 281 ? -35.625 7.473 -3.965 1 89.44 281 ARG B N 1
ATOM 7802 C CA . ARG B 1 281 ? -35.938 6.789 -2.715 1 89.44 281 ARG B CA 1
ATOM 7803 C C . ARG B 1 281 ? -35.906 7.758 -1.537 1 89.44 281 ARG B C 1
ATOM 7805 O O . ARG B 1 281 ? -36.719 7.668 -0.63 1 89.44 281 ARG B O 1
ATOM 7812 N N . ALA B 1 282 ? -34.938 8.617 -1.547 1 83.81 282 ALA B N 1
ATOM 7813 C CA . ALA B 1 282 ? -34.781 9.578 -0.46 1 83.81 282 ALA B CA 1
ATOM 7814 C C . ALA B 1 282 ? -35.969 10.516 -0.382 1 83.81 282 ALA B C 1
ATOM 7816 O O . ALA B 1 282 ? -36.375 10.938 0.708 1 83.81 282 ALA B O 1
ATOM 7817 N N . GLN B 1 283 ? -36.625 10.766 -1.493 1 85.88 283 GLN B N 1
ATOM 7818 C CA . GLN B 1 283 ? -37.719 11.727 -1.549 1 85.88 283 GLN B CA 1
ATOM 7819 C C . GLN B 1 283 ? -39.062 11.047 -1.336 1 85.88 283 GLN B C 1
ATOM 7821 O O . GLN B 1 283 ? -39.938 11.586 -0.657 1 85.88 283 GLN B O 1
ATOM 7826 N N . ARG B 1 284 ? -39.125 9.867 -1.883 1 90.25 284 ARG B N 1
ATOM 7827 C CA . ARG B 1 284 ? -40.469 9.312 -1.965 1 90.25 284 ARG B CA 1
ATOM 7828 C C . ARG B 1 284 ? -40.594 8.078 -1.089 1 90.25 284 ARG B C 1
ATOM 7830 O O . ARG B 1 284 ? -41.688 7.75 -0.632 1 90.25 284 ARG B O 1
ATOM 7837 N N . ILE B 1 285 ? -39.594 7.324 -0.772 1 90.5 285 ILE B N 1
ATOM 7838 C CA . ILE B 1 285 ? -39.719 6.02 -0.131 1 90.5 285 ILE B CA 1
ATOM 7839 C C . ILE B 1 285 ? -39.188 6.094 1.296 1 90.5 285 ILE B C 1
ATOM 7841 O O . ILE B 1 285 ? -39.875 5.727 2.246 1 90.5 285 ILE B O 1
ATOM 7845 N N . ASN B 1 286 ? -38.031 6.645 1.512 1 84.31 286 ASN B N 1
ATOM 7846 C CA . ASN B 1 286 ? -37.312 6.602 2.773 1 84.31 286 ASN B CA 1
ATOM 7847 C C . ASN B 1 286 ? -38.062 7.324 3.885 1 84.31 286 ASN B C 1
ATOM 7849 O O . ASN B 1 286 ? -37.969 6.938 5.051 1 84.31 286 ASN B O 1
ATOM 7853 N N . PRO B 1 287 ? -38.875 8.375 3.508 1 86 287 PRO B N 1
ATOM 7854 C CA . PRO B 1 287 ? -39.594 9.07 4.586 1 86 287 PRO B CA 1
ATOM 7855 C C . PRO B 1 287 ? -40.688 8.219 5.227 1 86 287 PRO B C 1
ATOM 7857 O O . PRO B 1 287 ? -41.062 8.461 6.371 1 86 287 PRO B O 1
ATOM 7860 N N . MET B 1 288 ? -41.156 7.184 4.48 1 91 288 MET B N 1
ATOM 7861 C CA . MET B 1 288 ? -42.188 6.301 5.008 1 91 288 MET B CA 1
ATOM 7862 C C . MET B 1 288 ? -41.625 4.895 5.234 1 91 288 MET B C 1
ATOM 7864 O O . MET B 1 288 ? -41.406 4.152 4.277 1 91 288 MET B O 1
ATOM 7868 N N . PRO B 1 289 ? -41.562 4.434 6.398 1 91.12 289 PRO B N 1
ATOM 7869 C CA . PRO B 1 289 ? -40.938 3.143 6.703 1 91.12 289 PRO B CA 1
ATOM 7870 C C . PRO B 1 289 ? -41.656 1.97 6.035 1 91.12 289 PRO B C 1
ATOM 7872 O O . PRO B 1 289 ? -41 1.002 5.625 1 91.12 289 PRO B O 1
ATOM 7875 N N . TYR B 1 290 ? -42.969 2.041 5.984 1 93.12 290 TYR B N 1
ATOM 7876 C CA . TYR B 1 290 ? -43.688 0.923 5.391 1 93.12 290 TYR B CA 1
ATOM 7877 C C . TYR B 1 290 ? -43.375 0.789 3.908 1 93.12 290 TYR B C 1
ATOM 7879 O O . TYR B 1 290 ? -43.375 -0.318 3.363 1 93.12 290 TYR B O 1
ATOM 7887 N N . ARG B 1 291 ? -43.094 1.854 3.191 1 93.94 291 ARG B N 1
ATOM 7888 C CA . ARG B 1 291 ? -42.719 1.815 1.776 1 93.94 291 ARG B CA 1
ATOM 7889 C C . ARG B 1 291 ? -41.375 1.176 1.575 1 93.94 291 ARG B C 1
ATOM 7891 O O . ARG B 1 291 ? -41.125 0.523 0.557 1 93.94 291 ARG B O 1
ATOM 7898 N N . ARG B 1 292 ? -40.562 1.324 2.54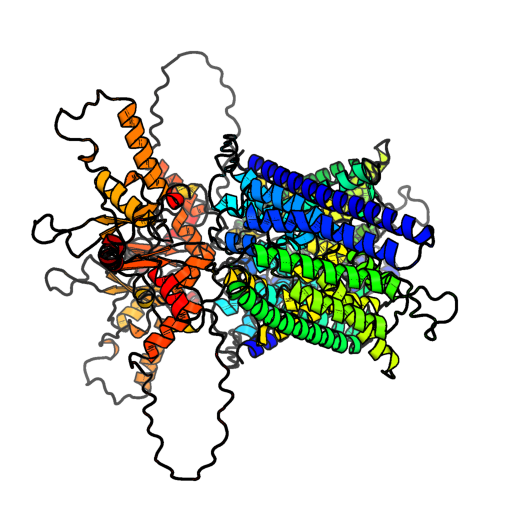1 1 93.5 292 ARG B N 1
ATOM 7899 C CA . ARG B 1 292 ? -39.25 0.704 2.479 1 93.5 292 ARG B CA 1
ATOM 7900 C C . ARG B 1 292 ? -39.375 -0.816 2.549 1 93.5 292 ARG B C 1
ATOM 7902 O O . ARG B 1 292 ? -38.656 -1.527 1.842 1 93.5 292 ARG B O 1
ATOM 7909 N N . ILE B 1 293 ? -40.25 -1.264 3.4 1 95.25 293 ILE B N 1
ATOM 7910 C CA . ILE B 1 293 ? -40.469 -2.699 3.572 1 95.25 293 ILE B CA 1
ATOM 7911 C C . ILE B 1 293 ? -41.094 -3.287 2.311 1 95.25 293 ILE B C 1
ATOM 7913 O O . ILE B 1 293 ? -40.656 -4.348 1.84 1 95.25 293 ILE B O 1
ATOM 7917 N N . ILE B 1 294 ? -42 -2.564 1.73 1 95.56 294 ILE B N 1
ATOM 7918 C CA . ILE B 1 294 ? -42.688 -3.049 0.536 1 95.56 294 ILE B CA 1
ATOM 7919 C C . ILE B 1 294 ? -41.719 -3.113 -0.63 1 95.56 294 ILE B C 1
ATOM 7921 O O . ILE B 1 294 ? -41.719 -4.07 -1.408 1 95.56 294 ILE B O 1
ATOM 7925 N N . GLU B 1 295 ? -40.906 -2.127 -0.727 1 94.69 295 GLU B N 1
ATOM 7926 C CA . GLU B 1 295 ? -39.938 -2.133 -1.802 1 94.69 295 GLU B CA 1
ATOM 7927 C C . GLU B 1 295 ? -38.969 -3.307 -1.657 1 94.69 295 GLU B C 1
ATOM 7929 O O . GLU B 1 295 ? -38.656 -3.998 -2.635 1 94.69 295 GLU B O 1
ATOM 7934 N N . GLY B 1 296 ? -38.5 -3.475 -0.424 1 94.69 296 GLY B N 1
ATOM 7935 C CA . GLY B 1 296 ? -37.594 -4.582 -0.177 1 94.69 296 GLY B CA 1
ATOM 7936 C C . GLY B 1 296 ? -38.188 -5.938 -0.469 1 94.69 296 GLY B C 1
ATOM 7937 O O . GLY B 1 296 ? -37.562 -6.809 -1.057 1 94.69 296 GLY B O 1
ATOM 7938 N N . MET B 1 297 ? -39.406 -6.086 -0.15 1 96.25 297 MET B N 1
ATOM 7939 C CA . MET B 1 297 ? -40.125 -7.348 -0.383 1 96.25 297 MET B CA 1
ATOM 7940 C C . MET B 1 297 ? -40.375 -7.559 -1.871 1 96.25 297 MET B C 1
ATOM 7942 O O . MET B 1 297 ? -40.344 -8.688 -2.357 1 96.25 297 MET B O 1
ATOM 7946 N N . LEU B 1 298 ? -40.594 -6.496 -2.568 1 95.81 298 LEU B N 1
ATOM 7947 C CA . LEU B 1 298 ? -40.812 -6.586 -4.008 1 95.81 298 LEU B CA 1
ATOM 7948 C C . LEU B 1 298 ? -39.531 -7.008 -4.719 1 95.81 298 LEU B C 1
ATOM 7950 O O . LEU B 1 298 ? -39.562 -7.824 -5.641 1 95.81 298 LEU B O 1
ATOM 7954 N N . VAL B 1 299 ? -38.469 -6.414 -4.309 1 94.62 299 VAL B N 1
ATOM 7955 C CA . VAL B 1 299 ? -37.188 -6.766 -4.914 1 94.62 299 VAL B CA 1
ATOM 7956 C C . VAL B 1 299 ? -36.844 -8.227 -4.617 1 94.62 299 VAL B C 1
ATOM 7958 O O . VAL B 1 299 ? -36.344 -8.945 -5.488 1 94.62 299 VAL B O 1
ATOM 7961 N N . ALA B 1 300 ? -37.094 -8.672 -3.377 1 95.19 300 ALA B N 1
ATOM 7962 C CA . ALA B 1 300 ? -36.875 -10.062 -3.008 1 95.19 300 ALA B CA 1
ATOM 7963 C C . ALA B 1 300 ? -37.719 -11 -3.854 1 95.19 300 ALA B C 1
ATOM 7965 O O . ALA B 1 300 ? -37.281 -12.07 -4.266 1 95.19 300 ALA B O 1
ATOM 7966 N N . PHE B 1 301 ? -38.906 -10.562 -4.094 1 95.5 301 PHE B N 1
ATOM 7967 C CA . PHE B 1 301 ? -39.844 -11.344 -4.898 1 95.5 301 PHE B CA 1
ATOM 7968 C C . PHE B 1 301 ? -39.344 -11.461 -6.336 1 95.5 301 PHE B C 1
ATOM 7970 O O . PHE B 1 301 ? -39.281 -12.562 -6.887 1 95.5 301 PHE B O 1
ATOM 7977 N N . ILE B 1 302 ? -38.969 -10.383 -6.906 1 93.38 302 ILE B N 1
ATOM 7978 C CA . ILE B 1 302 ? -38.531 -10.359 -8.297 1 93.38 302 ILE B CA 1
ATOM 7979 C C . ILE B 1 302 ? -37.25 -11.188 -8.43 1 93.38 302 ILE B C 1
ATOM 7981 O O . ILE B 1 302 ? -37.094 -11.93 -9.406 1 93.38 302 ILE B O 1
ATOM 7985 N N . THR B 1 303 ? -36.375 -11.023 -7.492 1 90.56 303 THR B N 1
ATOM 7986 C CA . THR B 1 303 ? -35.094 -11.773 -7.527 1 90.56 303 THR B CA 1
ATOM 7987 C C . THR B 1 303 ? -35.375 -13.273 -7.418 1 90.56 303 THR B C 1
ATOM 7989 O O . THR B 1 303 ? -34.781 -14.062 -8.148 1 90.56 303 THR B O 1
ATOM 7992 N N . SER B 1 304 ? -36.281 -13.68 -6.543 1 90.75 304 SER B N 1
ATOM 7993 C CA . SER B 1 304 ? -36.594 -15.094 -6.344 1 90.75 304 SER B CA 1
ATOM 7994 C C . SER B 1 304 ? -37.25 -15.695 -7.582 1 90.75 304 SER B C 1
ATOM 7996 O O . SER B 1 304 ? -36.938 -16.828 -7.961 1 90.75 304 SER B O 1
ATOM 7998 N N . VAL B 1 305 ? -38.062 -14.93 -8.188 1 88.81 305 VAL B N 1
ATOM 7999 C CA . VAL B 1 305 ? -38.781 -15.391 -9.383 1 88.81 305 VAL B CA 1
ATOM 8000 C C . VAL B 1 305 ? -37.781 -15.578 -10.523 1 88.81 305 VAL B C 1
ATOM 8002 O O . VAL B 1 305 ? -37.812 -16.578 -11.25 1 88.81 305 VAL B O 1
ATOM 8005 N N . THR B 1 306 ? -36.906 -14.672 -10.602 1 82.12 306 THR B N 1
ATOM 8006 C CA . THR B 1 306 ? -35.938 -14.719 -11.68 1 82.12 306 THR B CA 1
ATOM 8007 C C . THR B 1 306 ? -35 -15.906 -11.492 1 82.12 306 THR B C 1
ATOM 8009 O O . THR B 1 306 ? -34.656 -16.609 -12.453 1 82.12 306 THR B O 1
ATOM 8012 N N . ILE B 1 307 ? -34.594 -16.094 -10.258 1 81 307 ILE B N 1
ATOM 8013 C CA . ILE B 1 307 ? -33.656 -17.188 -9.977 1 81 307 ILE B CA 1
ATOM 8014 C C . ILE B 1 307 ? -34.344 -18.531 -10.227 1 81 307 ILE B C 1
ATOM 8016 O O . ILE B 1 307 ? -33.75 -19.422 -10.828 1 81 307 ILE B O 1
ATOM 8020 N N . TYR B 1 308 ? -35.594 -18.625 -9.797 1 81.81 308 TYR B N 1
ATOM 8021 C CA . TYR B 1 308 ? -36.281 -19.891 -9.953 1 81.81 308 TYR B CA 1
ATOM 8022 C C . TYR B 1 308 ? -36.594 -20.172 -11.422 1 81.81 308 TYR B C 1
ATOM 8024 O O . TYR B 1 308 ? -36.5 -21.328 -11.867 1 81.81 308 TYR B O 1
ATOM 8032 N N . LEU B 1 309 ? -37.031 -19.125 -12.125 1 75.81 309 LEU B N 1
ATOM 8033 C CA . LEU B 1 309 ? -37.344 -19.297 -13.539 1 75.81 309 LEU B CA 1
ATOM 8034 C C . LEU B 1 309 ? -36.094 -19.688 -14.336 1 75.81 309 LEU B C 1
ATOM 8036 O O . LEU B 1 309 ? -36.188 -20.359 -15.359 1 75.81 309 LEU B O 1
ATOM 8040 N N . SER B 1 310 ? -35.062 -19.188 -13.773 1 68.62 310 SER B N 1
ATOM 8041 C CA . SER B 1 310 ? -33.812 -19.547 -14.438 1 68.62 310 SER B CA 1
ATOM 8042 C C . SER B 1 310 ? -33.438 -21 -14.156 1 68.62 310 SER B C 1
ATOM 8044 O O . SER B 1 310 ? -32.75 -21.625 -14.945 1 68.62 310 SER B O 1
ATOM 8046 N N . LYS B 1 311 ? -33.844 -21.531 -12.805 1 59.41 311 LYS B N 1
ATOM 8047 C CA . LYS B 1 311 ? -33.625 -22.906 -12.383 1 59.41 311 LYS B CA 1
ATOM 8048 C C . LYS B 1 311 ? -34.5 -23.875 -13.172 1 59.41 311 LYS B C 1
ATOM 8050 O O . LYS B 1 311 ? -34.094 -25 -13.453 1 59.41 311 LYS B O 1
ATOM 8055 N N . SER B 1 312 ? -35.875 -23.578 -12.984 1 49.47 312 SER B N 1
ATOM 8056 C CA . SER B 1 312 ? -36.844 -24.5 -13.555 1 49.47 312 SER B CA 1
ATOM 8057 C C . SER B 1 312 ? -36.469 -24.891 -14.984 1 49.47 312 SER B C 1
ATOM 8059 O O . SER B 1 312 ? -36.094 -24.031 -15.781 1 49.47 312 SER B O 1
ATOM 8061 N N . PRO B 1 313 ? -36 -26.078 -14.922 1 39.53 313 PRO B N 1
ATOM 8062 C CA . PRO B 1 313 ? -36.125 -26.562 -16.297 1 39.53 313 PRO B CA 1
ATOM 8063 C C . PRO B 1 313 ? -37.375 -26.047 -17 1 39.53 313 PRO B C 1
ATOM 8065 O O . PRO B 1 313 ? -38.406 -26.719 -17 1 39.53 313 PRO B O 1
ATOM 8068 N N . LEU B 1 314 ? -38 -25.094 -16.406 1 34.62 314 LEU B N 1
ATOM 8069 C CA . LEU B 1 314 ? -39 -24.828 -17.453 1 34.62 314 LEU B CA 1
ATOM 8070 C C . LEU B 1 314 ? -38.469 -25.281 -18.812 1 34.62 314 LEU B C 1
ATOM 8072 O O . LEU B 1 314 ? -37.25 -25.25 -19.047 1 34.62 314 LEU B O 1
ATOM 8076 N N . LYS B 1 315 ? -39.406 -25.969 -19.453 1 32.88 315 LYS B N 1
ATOM 8077 C CA . LYS B 1 315 ? -39.5 -26.328 -20.859 1 32.88 315 LYS B CA 1
ATOM 8078 C C . LYS B 1 315 ? -38.75 -25.328 -21.75 1 32.88 315 LYS B C 1
ATOM 8080 O O . LYS B 1 315 ? -39 -25.25 -22.953 1 32.88 315 LYS B O 1
ATOM 8085 N N . PHE B 1 316 ? -38.406 -24.25 -21.156 1 31.56 316 PHE B N 1
ATOM 8086 C CA . PHE B 1 316 ? -37.562 -23.781 -22.266 1 31.56 316 PHE B CA 1
ATOM 8087 C C . PHE B 1 316 ? -36.531 -24.812 -22.641 1 31.56 316 PHE B C 1
ATOM 8089 O O . PHE B 1 316 ? -35.469 -24.922 -21.984 1 31.56 316 PHE B O 1
ATOM 8096 N N . ARG B 1 317 ? -36.906 -26.125 -22.734 1 33.47 317 ARG B N 1
ATOM 8097 C CA . ARG B 1 317 ? -36.531 -27.391 -23.359 1 33.47 317 ARG B CA 1
ATOM 8098 C C . ARG B 1 317 ? -35.219 -27.266 -24.125 1 33.47 317 ARG B C 1
ATOM 8100 O O . ARG B 1 317 ? -34.719 -26.156 -24.297 1 33.47 317 ARG B O 1
ATOM 8107 N N . GLN B 1 318 ? -35.312 -27.922 -25.453 1 31.19 318 GLN B N 1
ATOM 8108 C CA . GLN B 1 318 ? -34.688 -28.359 -26.688 1 31.19 318 GLN B CA 1
ATOM 8109 C C . GLN B 1 318 ? -34.031 -27.188 -27.406 1 31.19 318 GLN B C 1
ATOM 8111 O O . GLN B 1 318 ? -34.219 -27 -28.609 1 31.19 318 GLN B O 1
ATOM 8116 N N . PHE B 1 319 ? -34.25 -26.016 -26.922 1 31.05 319 PHE B N 1
ATOM 8117 C CA . PHE B 1 319 ? -33.5 -25.469 -28.062 1 31.05 319 PHE B CA 1
ATOM 8118 C C . PHE B 1 319 ? -32.156 -26.188 -28.219 1 31.05 319 PHE B C 1
ATOM 8120 O O . PHE B 1 319 ? -31.547 -26.594 -27.234 1 31.05 319 PHE B O 1
ATOM 8127 N N . ASN B 1 320 ? -31.641 -26.312 -29.484 1 32.03 320 ASN B N 1
ATOM 8128 C CA . ASN B 1 320 ? -30.766 -27.172 -30.25 1 32.03 320 ASN B CA 1
ATOM 8129 C C . ASN B 1 320 ? -29.672 -27.797 -29.375 1 32.03 320 ASN B C 1
ATOM 8131 O O . ASN B 1 320 ? -28.578 -28.094 -29.859 1 32.03 320 ASN B O 1
ATOM 8135 N N . CYS B 1 321 ? -29.797 -27.484 -28.016 1 36.78 321 CYS B N 1
ATOM 8136 C CA . CYS B 1 321 ? -28.609 -28.141 -27.484 1 36.78 321 CYS B CA 1
ATOM 8137 C C . CYS B 1 321 ? -28.875 -29.625 -27.25 1 36.78 321 CYS B C 1
ATOM 8139 O O . CYS B 1 321 ? -29.984 -30.016 -26.922 1 36.78 321 CYS B O 1
ATOM 8141 N N . ALA B 1 322 ? -28.172 -30.625 -27.984 1 36.84 322 ALA B N 1
ATOM 8142 C CA . ALA B 1 322 ? -28.188 -32.094 -28.016 1 36.84 322 ALA B CA 1
ATOM 8143 C C . ALA B 1 322 ? -28.297 -32.656 -26.609 1 36.84 322 ALA B C 1
ATOM 8145 O O . ALA B 1 322 ? -27.969 -32 -25.641 1 36.84 322 ALA B O 1
ATOM 8146 N N . LYS B 1 323 ? -28.875 -33.875 -26.25 1 36.5 323 LYS B N 1
ATOM 8147 C CA . LYS B 1 323 ? -28.969 -34.875 -25.172 1 36.5 323 LYS B CA 1
ATOM 8148 C C . LYS B 1 323 ? -27.641 -35.031 -24.453 1 36.5 323 LYS B C 1
ATOM 8150 O O . LYS B 1 323 ? -26.625 -35.344 -25.062 1 36.5 323 LYS B O 1
ATOM 8155 N N . GLY B 1 324 ? -27.344 -34.469 -23.109 1 40.16 324 GLY B N 1
ATOM 8156 C CA . GLY B 1 324 ? -26.125 -34.469 -22.297 1 40.16 324 GLY B CA 1
ATOM 8157 C C . GLY B 1 324 ? -25.609 -33.094 -21.953 1 40.16 324 GLY B C 1
ATOM 8158 O O . GLY B 1 324 ? -24.562 -32.938 -21.328 1 40.16 324 GLY B O 1
ATOM 8159 N N . GLU B 1 325 ? -25.828 -32.094 -22.734 1 42.12 325 GLU B N 1
ATOM 8160 C CA . GLU B 1 325 ? -25.234 -30.766 -22.578 1 42.12 325 GLU B CA 1
ATOM 8161 C C . GLU B 1 325 ? -25.828 -30.062 -21.359 1 42.12 325 GLU B C 1
ATOM 8163 O O . GLU B 1 325 ? -27.047 -29.953 -21.219 1 42.12 325 GLU B O 1
ATOM 8168 N N . TRP B 1 326 ? -25.266 -30.141 -20.141 1 43.84 326 TRP B N 1
ATOM 8169 C CA . TRP B 1 326 ? -25.547 -29.422 -18.906 1 43.84 326 TRP B CA 1
ATOM 8170 C C . TRP B 1 326 ? -26.062 -28.016 -19.203 1 43.84 326 TRP B C 1
ATOM 8172 O O . TRP B 1 326 ? -25.562 -27.328 -20.094 1 43.84 326 TRP B O 1
ATOM 8182 N N . ASN B 1 327 ? -27.344 -27.766 -19 1 54.97 327 ASN B N 1
ATOM 8183 C CA . ASN B 1 327 ? -27.969 -26.453 -19.141 1 54.97 327 ASN B CA 1
ATOM 8184 C C . ASN B 1 327 ? -27.125 -25.359 -18.5 1 54.97 327 ASN B C 1
ATOM 8186 O O . ASN B 1 327 ? -26.953 -25.344 -17.281 1 54.97 327 ASN B O 1
ATOM 8190 N N . ASP B 1 328 ? -26.312 -24.75 -19.25 1 63.03 328 ASP B N 1
ATOM 8191 C CA . ASP B 1 328 ? -25.438 -23.656 -18.875 1 63.03 328 ASP B CA 1
ATOM 8192 C C . ASP B 1 328 ? -26.156 -22.656 -17.969 1 63.03 328 ASP B C 1
ATOM 8194 O O . ASP B 1 328 ? -25.594 -22.203 -16.969 1 63.03 328 ASP B O 1
ATOM 8198 N N . MET B 1 329 ? -27.438 -22.516 -18.328 1 61.44 329 MET B N 1
ATOM 8199 C CA . MET B 1 329 ? -28.172 -21.5 -17.578 1 61.44 329 MET B CA 1
ATOM 8200 C C . MET B 1 329 ? -28.5 -22 -16.172 1 61.44 329 MET B C 1
ATOM 8202 O O . MET B 1 329 ? -28.406 -21.234 -15.211 1 61.44 329 MET B O 1
ATOM 8206 N N . ALA B 1 330 ? -28.797 -23.219 -16.141 1 59.97 330 ALA B N 1
ATOM 8207 C CA . ALA B 1 330 ? -29.141 -23.781 -14.836 1 59.97 330 ALA B CA 1
ATOM 8208 C C . ALA B 1 330 ? -27.906 -23.812 -13.93 1 59.97 330 ALA B C 1
ATOM 8210 O O . ALA B 1 330 ? -28 -23.531 -12.734 1 59.97 330 ALA B O 1
ATOM 8211 N N . THR B 1 331 ? -26.828 -24.109 -14.5 1 60.06 331 THR B N 1
ATOM 8212 C CA . THR B 1 331 ? -25.594 -24.172 -13.727 1 60.06 331 THR B CA 1
ATOM 8213 C C . THR B 1 331 ? -25.203 -22.797 -13.195 1 60.06 331 THR B C 1
ATOM 8215 O O . THR B 1 331 ? -24.75 -22.672 -12.062 1 60.06 331 THR B O 1
ATOM 8218 N N . LEU B 1 332 ? -25.516 -21.859 -13.977 1 62.38 332 LEU B N 1
ATOM 8219 C CA . LEU B 1 332 ? -25.078 -20.516 -13.609 1 62.38 332 LEU B CA 1
ATOM 8220 C C . LEU B 1 332 ? -26.062 -19.875 -12.641 1 62.38 332 LEU B C 1
ATOM 8222 O O . LEU B 1 332 ? -25.656 -19.156 -11.727 1 62.38 332 LEU B O 1
ATOM 8226 N N . PHE B 1 333 ? -27.328 -20.234 -12.805 1 62.03 333 PHE B N 1
ATOM 8227 C CA . PHE B 1 333 ? -28.328 -19.547 -12 1 62.03 333 PHE B CA 1
ATOM 8228 C C . PHE B 1 333 ? -28.609 -20.312 -10.703 1 62.03 333 PHE B C 1
ATOM 8230 O O . PHE B 1 333 ? -28.969 -19.703 -9.695 1 62.03 333 PHE B O 1
ATOM 8237 N N . MET B 1 334 ? -28.359 -21.594 -10.789 1 57.81 334 MET B N 1
ATOM 8238 C CA . MET B 1 334 ? -28.797 -22.375 -9.641 1 57.81 334 MET B CA 1
ATOM 8239 C C . MET B 1 334 ? -27.703 -22.422 -8.57 1 57.81 334 MET B C 1
ATOM 8241 O O . MET B 1 334 ? -27.984 -22.641 -7.395 1 57.81 334 MET B O 1
ATOM 8245 N N . ASN B 1 335 ? -26.641 -22.156 -9.148 1 61.66 335 ASN B N 1
ATOM 8246 C CA . ASN B 1 335 ? -25.562 -22.156 -8.172 1 61.66 335 ASN B CA 1
ATOM 8247 C C . ASN B 1 335 ? -25.375 -20.797 -7.527 1 61.66 335 ASN B C 1
ATOM 8249 O O . ASN B 1 335 ? -25.781 -19.781 -8.094 1 61.66 335 ASN B O 1
ATOM 8253 N N . GLY B 1 336 ? -25.359 -20.719 -6.199 1 69.88 336 GLY B N 1
ATOM 8254 C CA . GLY B 1 336 ? -25 -19.469 -5.562 1 69.88 336 GLY B CA 1
ATOM 8255 C C . GLY B 1 336 ? -24.078 -18.609 -6.41 1 69.88 336 GLY B C 1
ATOM 8256 O O . GLY B 1 336 ? -23.359 -19.141 -7.262 1 69.88 336 GLY B O 1
ATOM 8257 N N . MET B 1 337 ? -24.281 -17.312 -6.504 1 76.88 337 MET B N 1
ATOM 8258 C CA . MET B 1 337 ? -23.5 -16.375 -7.305 1 76.88 337 MET B CA 1
ATOM 8259 C C . MET B 1 337 ? -22.016 -16.688 -7.199 1 76.88 337 MET B C 1
ATOM 8261 O O . MET B 1 337 ? -21.281 -16.578 -8.188 1 76.88 337 MET B O 1
ATOM 8265 N N . GLU B 1 338 ? -21.609 -17.109 -6.059 1 78.12 338 GLU B N 1
ATOM 8266 C CA . GLU B 1 338 ? -20.203 -17.438 -5.867 1 78.12 338 GLU B CA 1
ATOM 8267 C C . GLU B 1 338 ? -19.797 -18.656 -6.684 1 78.12 338 GLU B C 1
ATOM 8269 O O . GLU B 1 338 ? -18.766 -18.656 -7.348 1 78.12 338 GLU B O 1
ATOM 8274 N N . ALA B 1 339 ? -20.594 -19.672 -6.668 1 77.38 339 ALA B N 1
ATOM 8275 C CA . ALA B 1 339 ? -20.328 -20.906 -7.418 1 77.38 339 ALA B CA 1
ATOM 8276 C C . ALA B 1 339 ? -20.391 -20.641 -8.922 1 77.38 339 ALA B C 1
ATOM 8278 O O . ALA B 1 339 ? -19.609 -21.219 -9.688 1 77.38 339 ALA B O 1
ATOM 8279 N N . ALA B 1 340 ? -21.328 -19.828 -9.258 1 81.62 340 ALA B N 1
ATOM 8280 C CA . ALA B 1 340 ? -21.453 -19.484 -10.672 1 81.62 340 ALA B CA 1
ATOM 8281 C C . ALA B 1 340 ? -20.234 -18.719 -11.164 1 81.62 340 ALA B C 1
ATOM 8283 O O . ALA B 1 340 ? -19.766 -18.938 -12.289 1 81.62 340 ALA B O 1
ATOM 8284 N N . THR B 1 341 ? -19.75 -17.859 -10.352 1 86.81 341 THR B N 1
ATOM 8285 C CA . THR B 1 341 ? -18.547 -17.109 -10.703 1 86.81 341 THR B CA 1
ATOM 8286 C C . THR B 1 341 ? -17.359 -18.047 -10.844 1 86.81 341 THR B C 1
ATOM 8288 O O . THR B 1 341 ? -16.547 -17.891 -11.758 1 86.81 341 THR B O 1
ATOM 8291 N N . ARG B 1 342 ? -17.281 -19.016 -10.031 1 85.06 342 ARG B N 1
ATOM 8292 C CA . ARG B 1 342 ? -16.203 -20 -10.109 1 85.06 342 ARG B CA 1
ATOM 8293 C C . ARG B 1 342 ? -16.281 -20.797 -11.406 1 85.06 342 ARG B C 1
ATOM 8295 O O . ARG B 1 342 ? -15.258 -21.109 -12.023 1 85.06 342 ARG B O 1
ATOM 8302 N N . GLN B 1 343 ? -17.484 -21.078 -11.758 1 83.75 343 GLN B N 1
ATOM 8303 C CA . GLN B 1 343 ? -17.656 -21.812 -13 1 83.75 343 GLN B CA 1
ATOM 8304 C C . GLN B 1 343 ? -17.25 -20.969 -14.203 1 83.75 343 GLN B C 1
ATOM 8306 O O . GLN B 1 343 ? -16.641 -21.469 -15.148 1 83.75 343 GLN B O 1
ATOM 8311 N N . LEU B 1 344 ? -17.578 -19.781 -14.133 1 87.69 344 LEU B N 1
ATOM 8312 C CA . LEU B 1 344 ? -17.234 -18.891 -15.227 1 87.69 344 LEU B CA 1
ATOM 8313 C C . LEU B 1 344 ? -15.719 -18.719 -15.336 1 87.69 344 LEU B C 1
ATOM 8315 O O . LEU B 1 344 ? -15.188 -18.609 -16.438 1 87.69 344 LEU B O 1
ATOM 8319 N N . TRP B 1 345 ? -15.008 -18.781 -14.227 1 88.19 345 TRP B N 1
ATOM 8320 C CA . TRP B 1 345 ? -13.57 -18.516 -14.18 1 88.19 345 TRP B CA 1
ATOM 8321 C C . TRP B 1 345 ? -12.773 -19.766 -14.492 1 88.19 345 TRP B C 1
ATOM 8323 O O . TRP B 1 345 ? -11.648 -19.688 -14.992 1 88.19 345 TRP B O 1
ATOM 8333 N N . HIS B 1 346 ? -13.312 -20.953 -14.156 1 85 346 HIS B N 1
ATOM 8334 C CA . HIS B 1 346 ? -12.469 -22.156 -14.172 1 85 346 HIS B CA 1
ATOM 8335 C C . HIS B 1 346 ? -12.93 -23.141 -15.234 1 85 346 HIS B C 1
ATOM 8337 O O . HIS B 1 346 ? -12.141 -23.953 -15.711 1 85 346 HIS B O 1
ATOM 8343 N N . ASN B 1 347 ? -14.172 -23.094 -15.508 1 80.94 347 ASN B N 1
ATOM 8344 C CA . ASN B 1 347 ? -14.703 -24.078 -16.438 1 80.94 347 ASN B CA 1
ATOM 8345 C C . ASN B 1 347 ? -14.383 -23.734 -17.891 1 80.94 347 ASN B C 1
ATOM 8347 O O . ASN B 1 347 ? -14.734 -22.656 -18.359 1 80.94 347 ASN B O 1
ATOM 8351 N N . ASN B 1 348 ? -13.781 -24.656 -18.547 1 79.31 348 ASN B N 1
ATOM 8352 C CA . ASN B 1 348 ? -13.391 -24.422 -19.938 1 79.31 348 ASN B CA 1
ATOM 8353 C C . ASN B 1 348 ? -14.539 -24.719 -20.891 1 79.31 348 ASN B C 1
ATOM 8355 O O . ASN B 1 348 ? -14.414 -24.531 -22.109 1 79.31 348 ASN B O 1
ATOM 8359 N N . ALA B 1 349 ? -15.656 -25.047 -20.297 1 74.62 349 ALA B N 1
ATOM 8360 C CA . ALA B 1 349 ? -16.781 -25.391 -21.156 1 74.62 349 ALA B CA 1
ATOM 8361 C C . ALA B 1 349 ? -17.359 -24.141 -21.828 1 74.62 349 ALA B C 1
ATOM 8363 O O . ALA B 1 349 ? -17.219 -23.031 -21.312 1 74.62 349 ALA B O 1
ATOM 8364 N N . HIS B 1 350 ? -17.812 -24.359 -23.016 1 74.94 350 HIS B N 1
ATOM 8365 C CA . HIS B 1 350 ? -18.438 -23.266 -23.766 1 74.94 350 HIS B CA 1
ATOM 8366 C C . HIS B 1 350 ? -19.875 -23.047 -23.312 1 74.94 350 HIS B C 1
ATOM 8368 O O . HIS B 1 350 ? -20.641 -24 -23.156 1 74.94 350 HIS B O 1
ATOM 8374 N N . PHE B 1 351 ? -20.188 -21.828 -22.922 1 79.5 351 PHE B N 1
ATOM 8375 C CA . PHE B 1 351 ? -21.531 -21.422 -22.516 1 79.5 351 PHE B CA 1
ATOM 8376 C C . PHE B 1 351 ? -22.281 -20.828 -23.703 1 79.5 351 PHE B C 1
ATOM 8378 O O . PHE B 1 351 ? -21.672 -20.328 -24.656 1 79.5 351 PHE B O 1
ATOM 8385 N N . SER B 1 352 ? -23.594 -20.969 -23.641 1 83.88 352 SER B N 1
ATOM 8386 C CA . SER B 1 352 ? -24.406 -20.328 -24.672 1 83.88 352 SER B CA 1
ATOM 8387 C C . SER B 1 352 ? -24.281 -18.812 -24.594 1 83.88 352 SER B C 1
ATOM 8389 O O . SER B 1 352 ? -24.359 -18.219 -23.516 1 83.88 352 SER B O 1
ATOM 8391 N N . LYS B 1 353 ? -24.016 -18.219 -25.766 1 87.94 353 LYS B N 1
ATOM 8392 C CA . LYS B 1 353 ? -23.828 -16.766 -25.844 1 87.94 353 LYS B CA 1
ATOM 8393 C C . LYS B 1 353 ? -25.062 -16.031 -25.359 1 87.94 353 LYS B C 1
ATOM 8395 O O . LYS B 1 353 ? -24.953 -15.008 -24.656 1 87.94 353 LYS B O 1
ATOM 8400 N N . ILE B 1 354 ? -26.203 -16.547 -25.578 1 83.94 354 ILE B N 1
ATOM 8401 C CA . ILE B 1 354 ? -27.453 -15.906 -25.219 1 83.94 354 ILE B CA 1
ATOM 8402 C C . ILE B 1 354 ? -27.656 -15.992 -23.703 1 83.94 354 ILE B C 1
ATOM 8404 O O . ILE B 1 354 ? -28.141 -15.039 -23.078 1 83.94 354 ILE B O 1
ATOM 8408 N N . SER B 1 355 ? -27.312 -17.109 -23.156 1 81.81 355 SER B N 1
ATOM 8409 C CA . SER B 1 355 ? -27.438 -17.281 -21.719 1 81.81 355 SER B CA 1
ATOM 8410 C C . SER B 1 355 ? -26.516 -16.344 -20.953 1 81.81 355 SER B C 1
ATOM 8412 O O . SER B 1 355 ? -26.875 -15.789 -19.922 1 81.81 355 SER B O 1
ATOM 8414 N N . LEU B 1 356 ? -25.359 -16.125 -21.516 1 88.75 356 LEU B N 1
ATOM 8415 C CA . LEU B 1 356 ? -24.359 -15.273 -20.859 1 88.75 356 LEU B CA 1
ATOM 8416 C C . LEU B 1 356 ? -24.812 -13.82 -20.844 1 88.75 356 LEU B C 1
ATOM 8418 O O . LEU B 1 356 ? -24.734 -13.156 -19.812 1 88.75 356 LEU B O 1
ATOM 8422 N N . VAL B 1 357 ? -25.312 -13.352 -21.906 1 89.38 357 VAL B N 1
ATOM 8423 C CA . VAL B 1 357 ? -25.719 -11.953 -22 1 89.38 357 VAL B CA 1
ATOM 8424 C C . VAL B 1 357 ? -27.016 -11.734 -21.234 1 89.38 357 VAL B C 1
ATOM 8426 O O . VAL B 1 357 ? -27.188 -10.703 -20.578 1 89.38 357 VAL B O 1
ATOM 8429 N N . ALA B 1 358 ? -27.891 -12.672 -21.344 1 83.5 358 ALA B N 1
ATOM 8430 C CA . ALA B 1 358 ? -29.188 -12.539 -20.672 1 83.5 358 ALA B CA 1
ATOM 8431 C C . ALA B 1 358 ? -29.016 -12.508 -19.156 1 83.5 358 ALA B C 1
ATOM 8433 O O . ALA B 1 358 ? -29.562 -11.641 -18.469 1 83.5 358 ALA B O 1
ATOM 8434 N N . PHE B 1 359 ? -28.281 -13.406 -18.688 1 82.75 359 PHE B N 1
ATOM 8435 C CA . PHE B 1 359 ? -28.141 -13.469 -17.25 1 82.75 359 PHE B CA 1
ATOM 8436 C C . PHE B 1 359 ? -27.359 -12.266 -16.719 1 82.75 359 PHE B C 1
ATOM 8438 O O . PHE B 1 359 ? -27.719 -11.688 -15.695 1 82.75 359 PHE B O 1
ATOM 8445 N N . SER B 1 360 ? -26.25 -11.883 -17.406 1 91.31 360 SER B N 1
ATOM 8446 C CA . SER B 1 360 ? -25.453 -10.75 -16.953 1 91.31 360 SER B CA 1
ATOM 8447 C C . SER B 1 360 ? -26.25 -9.453 -17 1 91.31 360 SER B C 1
ATOM 8449 O O . SER B 1 360 ? -26.141 -8.633 -16.078 1 91.31 360 SER B O 1
ATOM 8451 N N . SER B 1 361 ? -27.094 -9.297 -17.969 1 91.94 361 SER B N 1
ATOM 8452 C CA . SER B 1 361 ? -27.891 -8.078 -18.078 1 91.94 361 SER B CA 1
ATOM 8453 C C . SER B 1 361 ? -28.984 -8.039 -17.031 1 91.94 361 SER B C 1
ATOM 8455 O O . SER B 1 361 ? -29.266 -6.988 -16.453 1 91.94 361 SER B O 1
ATOM 8457 N N . PHE B 1 362 ? -29.547 -9.133 -16.844 1 87.56 362 PHE B N 1
ATOM 8458 C CA . PHE B 1 362 ? -30.625 -9.203 -15.867 1 87.56 362 PHE B CA 1
ATOM 8459 C C . PHE B 1 362 ? -30.094 -8.93 -14.461 1 87.56 362 PHE B C 1
ATOM 8461 O O . PHE B 1 362 ? -30.688 -8.148 -13.711 1 87.56 362 PHE B O 1
ATOM 8468 N N . PHE B 1 363 ? -29.047 -9.562 -14.125 1 89.31 363 PHE B N 1
ATOM 8469 C CA . PHE B 1 363 ? -28.5 -9.375 -12.789 1 89.31 363 PHE B CA 1
ATOM 8470 C C . PHE B 1 363 ? -27.906 -7.977 -12.648 1 89.31 363 PHE B C 1
ATOM 8472 O O . PHE B 1 363 ? -27.859 -7.422 -11.547 1 89.31 363 PHE B O 1
ATOM 8479 N N . TYR B 1 364 ? -27.438 -7.445 -13.742 1 94.06 364 TYR B N 1
ATOM 8480 C CA . TYR B 1 364 ? -26.969 -6.062 -13.75 1 94.06 364 TYR B CA 1
ATOM 8481 C C . TYR B 1 364 ? -28.094 -5.113 -13.352 1 94.06 364 TYR B C 1
ATOM 8483 O O . TYR B 1 364 ? -27.906 -4.246 -12.492 1 94.06 364 TYR B O 1
ATOM 8491 N N . LEU B 1 365 ? -29.281 -5.328 -13.844 1 93.5 365 LEU B N 1
ATOM 8492 C CA . LEU B 1 365 ? -30.438 -4.488 -13.539 1 93.5 365 LEU B CA 1
ATOM 8493 C C . LEU B 1 365 ? -30.953 -4.758 -12.133 1 93.5 365 LEU B C 1
ATOM 8495 O O . LEU B 1 365 ? -31.328 -3.826 -11.414 1 93.5 365 LEU B O 1
ATOM 8499 N N . LEU B 1 366 ? -30.953 -5.98 -11.797 1 91.44 366 LEU B N 1
ATOM 8500 C CA . LEU B 1 366 ? -31.406 -6.336 -10.461 1 91.44 366 LEU B CA 1
ATOM 8501 C C . LEU B 1 366 ? -30.484 -5.746 -9.398 1 91.44 366 LEU B C 1
ATOM 8503 O O . LEU B 1 366 ? -30.953 -5.32 -8.336 1 91.44 366 LEU B O 1
ATOM 8507 N N . MET B 1 367 ? -29.219 -5.812 -9.664 1 91.38 367 MET B N 1
ATOM 8508 C CA . MET B 1 367 ? -28.25 -5.25 -8.734 1 91.38 367 MET B CA 1
ATOM 8509 C C . MET B 1 367 ? -28.453 -3.75 -8.57 1 91.38 367 MET B C 1
ATOM 8511 O O . MET B 1 367 ? -28.281 -3.213 -7.473 1 91.38 367 MET B O 1
ATOM 8515 N N . MET B 1 368 ? -28.906 -3.104 -9.594 1 90.94 368 MET B N 1
ATOM 8516 C CA . MET B 1 368 ? -29.172 -1.665 -9.57 1 90.94 368 MET B CA 1
ATOM 8517 C C . MET B 1 368 ? -30.297 -1.329 -8.609 1 90.94 368 MET B C 1
ATOM 8519 O O . MET B 1 368 ? -30.219 -0.344 -7.871 1 90.94 368 MET B O 1
ATOM 8523 N N . ILE B 1 369 ? -31.188 -2.186 -8.57 1 90.88 369 ILE B N 1
ATOM 8524 C CA . ILE B 1 369 ? -32.375 -1.91 -7.762 1 90.88 369 ILE B CA 1
ATOM 8525 C C . ILE B 1 369 ? -32.125 -2.393 -6.332 1 90.88 369 ILE B C 1
ATOM 8527 O O . ILE B 1 369 ? -32.656 -1.814 -5.379 1 90.88 369 ILE B O 1
ATOM 8531 N N . THR B 1 370 ? -31.328 -3.371 -6.207 1 91.56 370 THR B N 1
ATOM 8532 C CA . THR B 1 370 ? -31.094 -3.953 -4.891 1 91.56 370 THR B CA 1
ATOM 8533 C C . THR B 1 370 ? -30.219 -3.035 -4.039 1 91.56 370 THR B C 1
ATOM 8535 O O . THR B 1 370 ? -30.391 -2.975 -2.816 1 91.56 370 THR B O 1
ATOM 8538 N N . LEU B 1 371 ? -29.375 -2.32 -4.801 1 86 371 LEU B N 1
ATOM 8539 C CA . LEU B 1 371 ? -28.5 -1.438 -4.051 1 86 371 LEU B CA 1
ATOM 8540 C C . LEU B 1 371 ? -29.25 -0.237 -3.504 1 86 371 LEU B C 1
ATOM 8542 O O . LEU B 1 371 ? -29.953 0.455 -4.254 1 86 371 LEU B O 1
ATOM 8546 N N . GLY B 1 372 ? -29.375 0.018 -2.309 1 83.38 372 GLY B N 1
ATOM 8547 C CA . GLY B 1 372 ? -30.031 1.157 -1.691 1 83.38 372 GLY B CA 1
ATOM 8548 C C . GLY B 1 372 ? -31.172 0.76 -0.774 1 83.38 372 GLY B C 1
ATOM 8549 O O . GLY B 1 372 ? -31.625 1.563 0.04 1 83.38 372 GLY B O 1
ATOM 8550 N N . ILE B 1 373 ? -31.625 -0.473 -1.048 1 89.19 373 ILE B N 1
ATOM 8551 C CA . ILE B 1 373 ? -32.656 -0.941 -0.134 1 89.19 373 ILE B CA 1
ATOM 8552 C C . ILE B 1 373 ? -32.062 -1.146 1.258 1 89.19 373 ILE B C 1
ATOM 8554 O O . ILE B 1 373 ? -30.859 -1.217 1.414 1 89.19 373 ILE B O 1
ATOM 8558 N N . ALA B 1 374 ? -32.875 -1.222 2.225 1 88 374 ALA B N 1
ATOM 8559 C CA . ALA B 1 374 ? -32.469 -1.295 3.619 1 88 374 ALA B CA 1
ATOM 8560 C C . ALA B 1 374 ? -32.031 -2.711 3.984 1 88 374 ALA B C 1
ATOM 8562 O O . ALA B 1 374 ? -32.531 -3.305 4.93 1 88 374 ALA B O 1
ATOM 8563 N N . VAL B 1 375 ? -31.188 -3.297 3.207 1 92.12 375 VAL B N 1
ATOM 8564 C CA . VAL B 1 375 ? -30.641 -4.621 3.473 1 92.12 375 VAL B CA 1
ATOM 8565 C C . VAL B 1 375 ? -29.109 -4.566 3.414 1 92.12 375 VAL B C 1
ATOM 8567 O O . VAL B 1 375 ? -28.547 -3.898 2.547 1 92.12 375 VAL B O 1
ATOM 8570 N N . PRO B 1 376 ? -28.516 -5.16 4.406 1 93.31 376 PRO B N 1
ATOM 8571 C CA . PRO B 1 376 ? -27.062 -5.195 4.348 1 93.31 376 PRO B CA 1
ATOM 8572 C C . PRO B 1 376 ? -26.531 -6.207 3.33 1 93.31 376 PRO B C 1
ATOM 8574 O O . PRO B 1 376 ? -27.125 -7.27 3.148 1 93.31 376 PRO B O 1
ATOM 8577 N N . GLY B 1 377 ? -25.469 -5.859 2.6 1 90.69 377 GLY B N 1
ATOM 8578 C CA . GLY B 1 377 ? -24.844 -6.746 1.63 1 90.69 377 GLY B CA 1
ATOM 8579 C C . GLY B 1 377 ? -23.766 -6.07 0.813 1 90.69 377 GLY B C 1
ATOM 8580 O O . GLY B 1 377 ? -23.719 -4.844 0.715 1 90.69 377 GLY B O 1
ATOM 8581 N N . GLY B 1 378 ? -22.922 -6.883 0.249 1 88.56 378 GLY B N 1
ATOM 8582 C CA . GLY B 1 378 ? -21.812 -6.379 -0.546 1 88.56 378 GLY B CA 1
ATOM 8583 C C . GLY B 1 378 ? -22.031 -6.52 -2.039 1 88.56 378 GLY B C 1
ATOM 8584 O O . GLY B 1 378 ? -22.922 -7.262 -2.473 1 88.56 378 GLY B O 1
ATOM 8585 N N . LEU B 1 379 ? -21.219 -5.816 -2.791 1 87.44 379 LEU B N 1
ATOM 8586 C CA . LEU B 1 379 ? -21.391 -5.758 -4.238 1 87.44 379 LEU B CA 1
ATOM 8587 C C . LEU B 1 379 ? -20.281 -6.535 -4.945 1 87.44 379 LEU B C 1
ATOM 8589 O O . LEU B 1 379 ? -20.344 -6.734 -6.16 1 87.44 379 LEU B O 1
ATOM 8593 N N . LEU B 1 380 ? -19.375 -7.078 -4.246 1 89.31 380 LEU B N 1
ATOM 8594 C CA . LEU B 1 380 ? -18.188 -7.656 -4.871 1 89.31 380 LEU B CA 1
ATOM 8595 C C . LEU B 1 380 ? -18.547 -8.898 -5.676 1 89.31 380 LEU B C 1
ATOM 8597 O O . LEU B 1 380 ? -18.266 -8.969 -6.875 1 89.31 380 LEU B O 1
ATOM 8601 N N . ILE B 1 381 ? -19.297 -9.82 -5.105 1 89.44 381 ILE B N 1
ATOM 8602 C CA . ILE B 1 381 ? -19.594 -11.086 -5.754 1 89.44 381 ILE B CA 1
ATOM 8603 C C . ILE B 1 381 ? -20.531 -10.859 -6.93 1 89.44 381 ILE B C 1
ATOM 8605 O O . ILE B 1 381 ? -20.297 -11.367 -8.031 1 89.44 381 ILE B O 1
ATOM 8609 N N . PRO B 1 382 ? -21.547 -10.086 -6.73 1 90.94 382 PRO B N 1
ATOM 8610 C CA . PRO B 1 382 ? -22.406 -9.82 -7.883 1 90.94 382 PRO B CA 1
ATOM 8611 C C . PRO B 1 382 ? -21.672 -9.156 -9.039 1 90.94 382 PRO B C 1
ATOM 8613 O O . PRO B 1 382 ? -21.938 -9.453 -10.203 1 90.94 382 PRO B O 1
ATOM 8616 N N . CYS B 1 383 ? -20.75 -8.312 -8.75 1 92.94 383 CYS B N 1
ATOM 8617 C CA . CYS B 1 383 ? -19.984 -7.648 -9.805 1 92.94 383 CYS B CA 1
ATOM 8618 C C . CYS B 1 383 ? -19.078 -8.641 -10.531 1 92.94 383 CYS B C 1
ATOM 8620 O O . CYS B 1 383 ? -18.938 -8.57 -11.758 1 92.94 383 CYS B O 1
ATOM 8622 N N . PHE B 1 384 ? -18.531 -9.562 -9.773 1 93.06 384 PHE B N 1
ATOM 8623 C CA . PHE B 1 384 ? -17.719 -10.602 -10.391 1 93.06 384 PHE B CA 1
ATOM 8624 C C . PHE B 1 384 ? -18.547 -11.469 -11.32 1 93.06 384 PHE B C 1
ATOM 8626 O O . PHE B 1 384 ? -18.094 -11.836 -12.406 1 93.06 384 PHE B O 1
ATOM 8633 N N . PHE B 1 385 ? -19.719 -11.688 -10.82 1 90.69 385 PHE B N 1
ATOM 8634 C CA . PHE B 1 385 ? -20.641 -12.531 -11.555 1 90.69 385 PHE B CA 1
ATOM 8635 C C . PHE B 1 385 ? -21.062 -11.867 -12.859 1 90.69 385 PHE B C 1
ATOM 8637 O O . PHE B 1 385 ? -20.984 -12.477 -13.93 1 90.69 385 PHE B O 1
ATOM 8644 N N . ILE B 1 386 ? -21.438 -10.648 -12.836 1 93.62 386 ILE B N 1
ATOM 8645 C CA . ILE B 1 386 ? -21.891 -9.891 -14 1 93.62 386 ILE B CA 1
ATOM 8646 C C . ILE B 1 386 ? -20.719 -9.688 -14.969 1 93.62 386 ILE B C 1
ATOM 8648 O O . ILE B 1 386 ? -20.859 -9.938 -16.172 1 93.62 386 ILE B O 1
ATOM 8652 N N . GLY B 1 387 ? -19.609 -9.305 -14.453 1 95.5 387 GLY B N 1
ATOM 8653 C CA . GLY B 1 387 ? -18.438 -9.094 -15.289 1 95.5 387 GLY B CA 1
ATOM 8654 C C . GLY B 1 387 ? -17.938 -10.375 -15.938 1 95.5 387 GLY B C 1
ATOM 8655 O O . GLY B 1 387 ? -17.516 -10.367 -17.094 1 95.5 387 GLY B O 1
ATOM 8656 N N . GLY B 1 388 ? -18 -11.453 -15.148 1 94.12 388 GLY B N 1
ATOM 8657 C CA . GLY B 1 388 ? -17.594 -12.734 -15.695 1 94.12 388 GLY B CA 1
ATOM 8658 C C . GLY B 1 388 ? -18.438 -13.18 -16.875 1 94.12 388 GLY B C 1
ATOM 8659 O O . GLY B 1 388 ? -17.922 -13.719 -17.844 1 94.12 388 GLY B O 1
ATOM 8660 N N . GLY B 1 389 ? -19.734 -12.969 -16.766 1 93 389 GLY B N 1
ATOM 8661 C CA . GLY B 1 389 ? -20.625 -13.312 -17.875 1 93 389 GLY B CA 1
ATOM 8662 C C . GLY B 1 389 ? -20.344 -12.508 -19.125 1 93 389 GLY B C 1
ATOM 8663 O O . GLY B 1 389 ? -20.234 -13.07 -20.219 1 93 389 GLY B O 1
ATOM 8664 N N . TYR B 1 390 ? -20.188 -11.219 -19 1 95.69 390 TYR B N 1
ATOM 8665 C CA . TYR B 1 390 ? -19.906 -10.367 -20.156 1 95.69 390 TYR B CA 1
ATOM 8666 C C . TYR B 1 390 ? -18.547 -10.664 -20.734 1 95.69 390 TYR B C 1
ATOM 8668 O O . TYR B 1 390 ? -18.359 -10.633 -21.953 1 95.69 390 TYR B O 1
ATOM 8676 N N . GLY B 1 391 ? -17.562 -10.898 -19.844 1 95 391 GLY B N 1
ATOM 8677 C CA . GLY B 1 391 ? -16.234 -11.227 -20.312 1 95 391 GLY B CA 1
ATOM 8678 C C . GLY B 1 391 ? -16.188 -12.477 -21.172 1 95 391 GLY B C 1
ATOM 8679 O O . GLY B 1 391 ? -15.57 -12.484 -22.25 1 95 391 GLY B O 1
ATOM 8680 N N . ARG B 1 392 ? -16.859 -13.516 -20.703 1 93.31 392 ARG B N 1
ATOM 8681 C CA . ARG B 1 392 ? -16.938 -14.758 -21.469 1 93.31 392 ARG B CA 1
ATOM 8682 C C . ARG B 1 392 ? -17.672 -14.539 -22.797 1 93.31 392 ARG B C 1
ATOM 8684 O O . ARG B 1 392 ? -17.281 -15.086 -23.828 1 93.31 392 ARG B O 1
ATOM 8691 N N . PHE B 1 393 ? -18.703 -13.812 -22.703 1 93.88 393 PHE B N 1
ATOM 8692 C CA . PHE B 1 393 ? -19.5 -13.539 -23.906 1 93.88 393 PHE B CA 1
ATOM 8693 C C . PHE B 1 393 ? -18.656 -12.859 -24.969 1 93.88 393 PHE B C 1
ATOM 8695 O O . PHE B 1 393 ? -18.609 -13.312 -26.125 1 93.88 393 PHE B O 1
ATOM 8702 N N . PHE B 1 394 ? -18 -11.828 -24.672 1 93.31 394 PHE B N 1
ATOM 8703 C CA . PHE B 1 394 ? -17.219 -11.055 -25.641 1 93.31 394 PHE B CA 1
ATOM 8704 C C . PHE B 1 394 ? -16.047 -11.875 -26.156 1 93.31 394 PHE B C 1
ATOM 8706 O O . PHE B 1 394 ? -15.68 -11.773 -27.328 1 93.31 394 PHE B O 1
ATOM 8713 N N . ALA B 1 395 ? -15.414 -12.602 -25.25 1 92.06 395 ALA B N 1
ATOM 8714 C CA . ALA B 1 395 ? -14.312 -13.461 -25.688 1 92.06 395 ALA B CA 1
ATOM 8715 C C . ALA B 1 395 ? -14.789 -14.492 -26.719 1 92.06 395 ALA B C 1
ATOM 8717 O O . ALA B 1 395 ? -14.125 -14.719 -27.719 1 92.06 395 ALA B O 1
ATOM 8718 N N . GLN B 1 396 ? -15.945 -15.109 -26.469 1 90.56 396 GLN B N 1
ATOM 8719 C CA . GLN B 1 396 ? -16.5 -16.109 -27.375 1 90.56 396 GLN B CA 1
ATOM 8720 C C . GLN B 1 396 ? -16.875 -15.484 -28.719 1 90.56 396 GLN B C 1
ATOM 8722 O O . GLN B 1 396 ? -16.641 -16.078 -29.766 1 90.56 396 GLN B O 1
ATOM 8727 N N . VAL B 1 397 ? -17.438 -14.32 -28.641 1 91 397 VAL B N 1
ATOM 8728 C CA . VAL B 1 397 ? -17.844 -13.633 -29.859 1 91 397 VAL B CA 1
ATOM 8729 C C . VAL B 1 397 ? -16.609 -13.289 -30.703 1 91 397 VAL B C 1
ATOM 8731 O O . VAL B 1 397 ? -16.609 -13.469 -31.922 1 91 397 VAL B O 1
ATOM 8734 N N . LEU B 1 398 ? -15.617 -12.859 -30.109 1 88.88 398 LEU B N 1
ATOM 8735 C CA . 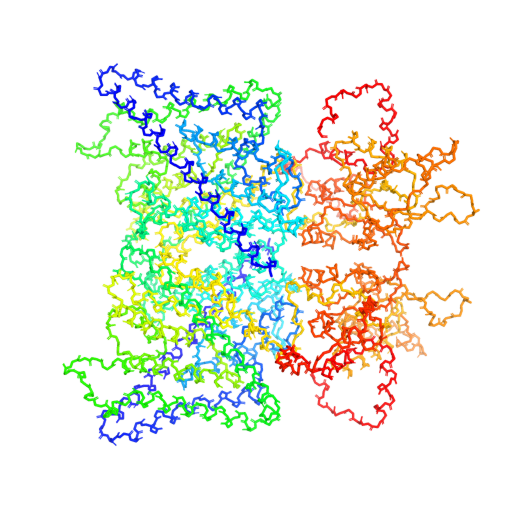LEU B 1 398 ? -14.414 -12.461 -30.828 1 88.88 398 LEU B CA 1
ATOM 8736 C C . LEU B 1 398 ? -13.68 -13.688 -31.375 1 88.88 398 LEU B C 1
ATOM 8738 O O . LEU B 1 398 ? -13.148 -13.656 -32.5 1 88.88 398 LEU B O 1
ATOM 8742 N N . ASN B 1 399 ? -13.57 -14.711 -30.531 1 87.62 399 ASN B N 1
ATOM 8743 C CA . ASN B 1 399 ? -12.891 -15.922 -30.969 1 87.62 399 ASN B CA 1
ATOM 8744 C C . ASN B 1 399 ? -13.586 -16.562 -32.156 1 87.62 399 ASN B C 1
ATOM 8746 O O . ASN B 1 399 ? -12.938 -17.172 -33 1 87.62 399 ASN B O 1
ATOM 8750 N N . GLU B 1 400 ? -14.836 -16.438 -32.25 1 87.69 400 GLU B N 1
ATOM 8751 C CA . GLU B 1 400 ? -15.586 -17.031 -33.344 1 87.69 400 GLU B CA 1
ATOM 8752 C C . GLU B 1 400 ? -15.555 -16.156 -34.594 1 87.69 400 GLU B C 1
ATOM 8754 O O . GLU B 1 400 ? -15.609 -16.656 -35.719 1 87.69 400 GLU B O 1
ATOM 8759 N N . ASN B 1 401 ? -15.5 -14.852 -34.406 1 87 401 ASN B N 1
ATOM 8760 C CA . ASN B 1 401 ? -15.656 -13.953 -35.531 1 87 401 ASN B CA 1
ATOM 8761 C C . ASN B 1 401 ? -14.312 -13.484 -36.062 1 87 401 ASN B C 1
ATOM 8763 O O . ASN B 1 401 ? -14.219 -12.984 -37.188 1 87 401 ASN B O 1
ATOM 8767 N N . LEU B 1 402 ? -13.312 -13.516 -35.281 1 83.56 402 LEU B N 1
ATOM 8768 C CA . LEU B 1 402 ? -12.016 -13.078 -35.75 1 83.56 402 LEU B CA 1
ATOM 8769 C C . LEU B 1 402 ? -11.32 -14.188 -36.531 1 83.56 402 LEU B C 1
ATOM 8771 O O . LEU B 1 402 ? -11.305 -15.344 -36.094 1 83.56 402 LEU B O 1
ATOM 8775 N N . PRO B 1 403 ? -10.906 -13.938 -37.719 1 78.62 403 PRO B N 1
ATOM 8776 C CA . PRO B 1 403 ? -10.289 -14.938 -38.594 1 78.62 403 PRO B CA 1
ATOM 8777 C C . PRO B 1 403 ? -8.945 -15.422 -38.062 1 78.62 403 PRO B C 1
ATOM 8779 O O . PRO B 1 403 ? -8.453 -16.469 -38.5 1 78.62 403 PRO B O 1
ATOM 8782 N N . TRP B 1 404 ? -8.375 -14.57 -37.188 1 73.38 404 TRP B N 1
ATOM 8783 C CA . TRP B 1 404 ? -7.082 -14.977 -36.656 1 73.38 404 TRP B CA 1
ATOM 8784 C C . TRP B 1 404 ? -7.195 -15.328 -35.156 1 73.38 404 TRP B C 1
ATOM 8786 O O . TRP B 1 404 ? -8.125 -14.891 -34.5 1 73.38 404 TRP B O 1
ATOM 8796 N N . ASP B 1 405 ? -6.43 -16.359 -34.844 1 76.81 405 ASP B N 1
ATOM 8797 C CA . ASP B 1 405 ? -6.379 -16.734 -33.406 1 76.81 405 ASP B CA 1
ATOM 8798 C C . ASP B 1 405 ? -5.832 -15.578 -32.562 1 76.81 405 ASP B C 1
ATOM 8800 O O . ASP B 1 405 ? -4.621 -15.367 -32.531 1 76.81 405 ASP B O 1
ATOM 8804 N N . ALA B 1 406 ? -6.719 -14.852 -32.094 1 75.56 406 ALA B N 1
ATOM 8805 C CA . ALA B 1 406 ? -6.348 -13.688 -31.297 1 75.56 406 ALA B CA 1
ATOM 8806 C C . ALA B 1 406 ? -5.73 -14.117 -29.969 1 75.56 406 ALA B C 1
ATOM 8808 O O . ALA B 1 406 ? -5.102 -13.312 -29.266 1 75.56 406 ALA B O 1
ATOM 8809 N N . GLY B 1 407 ? -5.781 -15.445 -29.656 1 78.94 407 GLY B N 1
ATOM 8810 C CA . GLY B 1 407 ? -5.156 -15.938 -28.438 1 78.94 407 GLY B CA 1
ATOM 8811 C C . GLY B 1 407 ? -5.875 -15.484 -27.188 1 78.94 407 GLY B C 1
ATOM 8812 O O . GLY B 1 407 ? -5.234 -15.18 -26.172 1 78.94 407 GLY B O 1
ATOM 8813 N N . ILE B 1 408 ? -7.207 -15.375 -27.344 1 85.75 408 ILE B N 1
ATOM 8814 C CA . ILE B 1 408 ? -7.969 -14.906 -26.188 1 85.75 408 ILE B CA 1
ATOM 8815 C C . ILE B 1 408 ? -8.5 -16.094 -25.406 1 85.75 408 ILE B C 1
ATOM 8817 O O . ILE B 1 408 ? -9.195 -16.953 -25.953 1 85.75 408 ILE B O 1
ATOM 8821 N N . ASP B 1 409 ? -8 -16.188 -24.203 1 88 409 ASP B N 1
ATOM 8822 C CA . ASP B 1 409 ? -8.516 -17.188 -23.266 1 88 409 ASP B CA 1
ATOM 8823 C C . ASP B 1 409 ? -9.867 -16.766 -22.703 1 88 409 ASP B C 1
ATOM 8825 O O . ASP B 1 409 ? -9.977 -15.719 -22.062 1 88 409 ASP B O 1
ATOM 8829 N N . GLU B 1 410 ? -10.898 -17.578 -22.875 1 90.25 410 GLU B N 1
ATOM 8830 C CA . GLU B 1 410 ? -12.242 -17.25 -22.438 1 90.25 410 GLU B CA 1
ATOM 8831 C C . GLU B 1 410 ? -12.305 -17.125 -20.906 1 90.25 410 GLU B C 1
ATOM 8833 O O . GLU B 1 410 ? -12.977 -16.234 -20.391 1 90.25 410 GLU B O 1
ATOM 8838 N N . THR B 1 411 ? -11.648 -18.031 -20.188 1 90.5 411 THR B N 1
ATOM 8839 C CA . THR B 1 411 ? -11.648 -17.984 -18.734 1 90.5 411 THR B CA 1
ATOM 8840 C C . THR B 1 411 ? -10.891 -16.766 -18.234 1 90.5 411 THR B C 1
ATOM 8842 O O . THR B 1 411 ? -11.312 -16.109 -17.266 1 90.5 411 THR B O 1
ATOM 8845 N N . GLY B 1 412 ? -9.789 -16.5 -18.922 1 91.12 412 GLY B N 1
ATOM 8846 C CA . GLY B 1 412 ? -9.039 -15.305 -18.562 1 91.12 412 GLY B CA 1
ATOM 8847 C C . GLY B 1 412 ? -9.812 -14.023 -18.812 1 91.12 412 GLY B C 1
ATOM 8848 O O . GLY B 1 412 ? -9.742 -13.094 -18 1 91.12 412 GLY B O 1
ATOM 8849 N N . ALA B 1 413 ? -10.555 -14.039 -19.859 1 93.62 413 ALA B N 1
ATOM 8850 C CA . ALA B 1 413 ? -11.359 -12.867 -20.188 1 93.62 413 ALA B CA 1
ATOM 8851 C C . ALA B 1 413 ? -12.461 -12.664 -19.156 1 93.62 413 ALA B C 1
ATOM 8853 O O . ALA B 1 413 ? -12.828 -11.523 -18.844 1 93.62 413 ALA B O 1
ATOM 8854 N N . ALA B 1 414 ? -12.992 -13.766 -18.641 1 94.31 414 ALA B N 1
ATOM 8855 C CA . ALA B 1 414 ? -14.023 -13.68 -17.609 1 94.31 414 ALA B CA 1
ATOM 8856 C C . ALA B 1 414 ? -13.477 -13.023 -16.344 1 94.31 414 ALA B C 1
ATOM 8858 O O . ALA B 1 414 ? -14.133 -12.156 -15.75 1 94.31 414 ALA B O 1
ATOM 8859 N N . ILE B 1 415 ? -12.336 -13.383 -15.969 1 94.56 415 ILE B N 1
ATOM 8860 C CA . ILE B 1 415 ? -11.727 -12.844 -14.758 1 94.56 415 ILE B CA 1
ATOM 8861 C C . ILE B 1 415 ? -11.406 -11.367 -14.953 1 94.56 415 ILE B C 1
ATOM 8863 O O . ILE B 1 415 ? -11.695 -10.539 -14.078 1 94.56 415 ILE B O 1
ATOM 8867 N N . ILE B 1 416 ? -10.836 -11.031 -16.062 1 95.56 416 ILE B N 1
ATOM 8868 C CA . ILE B 1 416 ? -10.422 -9.664 -16.344 1 95.56 416 ILE B CA 1
ATOM 8869 C C . ILE B 1 416 ? -11.648 -8.758 -16.406 1 95.56 416 ILE B C 1
ATOM 8871 O O . ILE B 1 416 ? -11.641 -7.66 -15.852 1 95.56 416 ILE B O 1
ATOM 8875 N N . ALA B 1 417 ? -12.664 -9.219 -17.016 1 96.94 417 ALA B N 1
ATOM 8876 C CA . ALA B 1 417 ? -13.891 -8.422 -17.125 1 96.94 417 ALA B CA 1
ATOM 8877 C C . ALA B 1 417 ? -14.555 -8.258 -15.758 1 96.94 417 ALA B C 1
ATOM 8879 O O . ALA B 1 417 ? -15.156 -7.219 -15.477 1 96.94 417 ALA B O 1
ATOM 8880 N N . SER B 1 418 ? -14.523 -9.312 -14.961 1 95.69 418 SER B N 1
ATOM 8881 C CA . SER B 1 418 ? -15.07 -9.227 -13.617 1 95.69 418 SER B CA 1
ATOM 8882 C C . SER B 1 418 ? -14.438 -8.094 -12.828 1 95.69 418 SER B C 1
ATOM 8884 O O . SER B 1 418 ? -15.133 -7.289 -12.203 1 95.69 418 SER B O 1
ATOM 8886 N N . VAL B 1 419 ? -13.195 -8.039 -12.914 1 95.38 419 VAL B N 1
ATOM 8887 C CA . VAL B 1 419 ? -12.461 -7.039 -12.148 1 95.38 419 VAL B CA 1
ATOM 8888 C C . VAL B 1 419 ? -12.672 -5.66 -12.766 1 95.38 419 VAL B C 1
ATOM 8890 O O . VAL B 1 419 ? -12.758 -4.656 -12.055 1 95.38 419 VAL B O 1
ATOM 8893 N N . ALA B 1 420 ? -12.719 -5.621 -14.055 1 96.94 420 ALA B N 1
ATOM 8894 C CA . ALA B 1 420 ? -12.93 -4.355 -14.742 1 96.94 420 ALA B CA 1
ATOM 8895 C C . ALA B 1 420 ? -14.273 -3.736 -14.367 1 96.94 420 ALA B C 1
ATOM 8897 O O . ALA B 1 420 ? -14.359 -2.531 -14.125 1 96.94 420 ALA B O 1
ATOM 8898 N N . VAL B 1 421 ? -15.266 -4.535 -14.297 1 96.19 421 VAL B N 1
ATOM 8899 C CA . VAL B 1 421 ? -16.594 -4.039 -13.945 1 96.19 421 VAL B CA 1
ATOM 8900 C C . VAL B 1 421 ? -16.594 -3.537 -12.508 1 96.19 421 VAL B C 1
ATOM 8902 O O . VAL B 1 421 ? -17.141 -2.469 -12.211 1 96.19 421 VAL B O 1
ATOM 8905 N N . LEU B 1 422 ? -16 -4.277 -11.68 1 94.75 422 LEU B N 1
ATOM 8906 C CA . LEU B 1 422 ? -15.938 -3.869 -10.281 1 94.75 422 LEU B CA 1
ATOM 8907 C C . LEU B 1 422 ? -15.141 -2.576 -10.133 1 94.75 422 LEU B C 1
ATOM 8909 O O . LEU B 1 422 ? -15.484 -1.724 -9.312 1 94.75 422 LEU B O 1
ATOM 8913 N N . SER B 1 423 ? -14.062 -2.502 -10.852 1 95 423 SER B N 1
ATOM 8914 C CA . SER B 1 423 ? -13.281 -1.27 -10.828 1 95 423 SER B CA 1
ATOM 8915 C C . SER B 1 423 ? -14.102 -0.085 -11.328 1 95 423 SER B C 1
ATOM 8917 O O . SER B 1 423 ? -13.969 1.03 -10.82 1 95 423 SER B O 1
ATOM 8919 N N . GLY B 1 424 ? -14.875 -0.302 -12.344 1 94 424 GLY B N 1
ATOM 8920 C CA . GLY B 1 424 ? -15.758 0.746 -12.828 1 94 424 GLY B CA 1
ATOM 8921 C C . GLY B 1 424 ? -16.75 1.22 -11.781 1 94 424 GLY B C 1
ATOM 8922 O O . GLY B 1 424 ? -17 2.42 -11.656 1 94 424 GLY B O 1
ATOM 8923 N N . PHE B 1 425 ? -17.156 0.333 -10.977 1 92 425 PHE B N 1
ATOM 8924 C CA . PHE B 1 425 ? -18.141 0.627 -9.938 1 92 425 PHE B CA 1
ATOM 8925 C C . PHE B 1 425 ? -17.484 1.332 -8.758 1 92 425 PHE B C 1
ATOM 8927 O O . PHE B 1 425 ? -18.016 2.33 -8.258 1 92 425 PHE B O 1
ATOM 8934 N N . THR B 1 426 ? -16.391 0.838 -8.258 1 90.31 426 THR B N 1
ATOM 8935 C CA . THR B 1 426 ? -15.797 1.29 -7 1 90.31 426 THR B CA 1
ATOM 8936 C C . THR B 1 426 ? -14.656 2.271 -7.254 1 90.31 426 THR B C 1
ATOM 8938 O O . THR B 1 426 ? -14.234 2.984 -6.348 1 90.31 426 THR B O 1
ATOM 8941 N N . ARG B 1 427 ? -14.055 2.316 -8.398 1 90.75 427 ARG B N 1
ATOM 8942 C CA . ARG B 1 427 ? -12.898 3.117 -8.773 1 90.75 427 ARG B CA 1
ATOM 8943 C C . ARG B 1 427 ? -11.641 2.629 -8.062 1 90.75 427 ARG B C 1
ATOM 8945 O O . ARG B 1 427 ? -10.617 3.32 -8.047 1 90.75 427 ARG B O 1
ATOM 8952 N N . LEU B 1 428 ? -11.766 1.427 -7.43 1 90.31 428 LEU B N 1
ATOM 8953 C CA . LEU B 1 428 ? -10.57 0.787 -6.883 1 90.31 428 LEU B CA 1
ATOM 8954 C C . LEU B 1 428 ? -9.711 0.194 -7.992 1 90.31 428 LEU B C 1
ATOM 8956 O O . LEU B 1 428 ? -10.234 -0.216 -9.031 1 90.31 428 LEU B O 1
ATOM 8960 N N . THR B 1 429 ? -8.422 0.157 -7.805 1 92.25 429 THR B N 1
ATOM 8961 C CA . THR B 1 429 ? -7.555 -0.326 -8.867 1 92.25 429 THR B CA 1
ATOM 8962 C C . THR B 1 429 ? -6.59 -1.385 -8.344 1 92.25 429 THR B C 1
ATOM 8964 O O . THR B 1 429 ? -6.883 -2.58 -8.391 1 92.25 429 THR B O 1
ATOM 8967 N N . VAL B 1 430 ? -5.527 -0.938 -7.562 1 92.19 430 VAL B N 1
ATOM 8968 C CA . VAL B 1 430 ? -4.449 -1.826 -7.141 1 92.19 430 VAL B CA 1
ATOM 8969 C C . VAL B 1 430 ? -4.992 -2.873 -6.168 1 92.19 430 VAL B C 1
ATOM 8971 O O . VAL B 1 430 ? -4.645 -4.051 -6.262 1 92.19 430 VAL B O 1
ATOM 8974 N N . ALA B 1 431 ? -5.828 -2.48 -5.309 1 92 431 ALA B N 1
ATOM 8975 C CA . ALA B 1 431 ? -6.406 -3.402 -4.336 1 92 431 ALA B CA 1
ATOM 8976 C C . ALA B 1 431 ? -7.215 -4.496 -5.027 1 92 431 ALA B C 1
ATOM 8978 O O . ALA B 1 431 ? -7.172 -5.66 -4.621 1 92 431 ALA B O 1
ATOM 8979 N N . LEU B 1 432 ? -7.926 -4.172 -6.043 1 92.69 432 LEU B N 1
ATOM 8980 C CA . LEU B 1 432 ? -8.758 -5.141 -6.75 1 92.69 432 LEU B CA 1
ATOM 8981 C C . LEU B 1 432 ? -7.898 -6.125 -7.535 1 92.69 432 LEU B C 1
ATOM 8983 O O . LEU B 1 432 ? -8.195 -7.32 -7.578 1 92.69 432 LEU B O 1
ATOM 8987 N N . ALA B 1 433 ? -6.898 -5.59 -8.203 1 91.88 433 ALA B N 1
ATOM 8988 C CA . ALA B 1 433 ? -5.984 -6.484 -8.906 1 91.88 433 ALA B CA 1
ATOM 8989 C C . ALA B 1 433 ? -5.336 -7.477 -7.945 1 91.88 433 ALA B C 1
ATOM 8991 O O . ALA B 1 433 ? -5.227 -8.664 -8.25 1 91.88 433 ALA B O 1
ATOM 8992 N N . ALA B 1 434 ? -4.984 -6.977 -6.809 1 92.12 434 ALA B N 1
ATOM 8993 C CA . ALA B 1 434 ? -4.32 -7.816 -5.816 1 92.12 434 ALA B CA 1
ATOM 8994 C C . ALA B 1 434 ? -5.281 -8.859 -5.25 1 92.12 434 ALA B C 1
ATOM 8996 O O . ALA B 1 434 ? -4.879 -9.984 -4.953 1 92.12 434 ALA B O 1
ATOM 8997 N N . ILE B 1 435 ? -6.559 -8.523 -5.09 1 91.38 435 ILE B N 1
ATOM 8998 C CA . ILE B 1 435 ? -7.543 -9.461 -4.555 1 91.38 435 ILE B CA 1
ATOM 8999 C C . ILE B 1 435 ? -7.645 -10.68 -5.473 1 91.38 435 ILE B C 1
ATOM 9001 O O . ILE B 1 435 ? -7.66 -11.82 -5 1 91.38 435 ILE B O 1
ATOM 9005 N N . ILE B 1 436 ? -7.684 -10.461 -6.734 1 90.81 436 ILE B N 1
ATOM 9006 C CA . ILE B 1 436 ? -7.855 -11.547 -7.695 1 90.81 436 ILE B CA 1
ATOM 9007 C C . ILE B 1 436 ? -6.594 -12.406 -7.734 1 90.81 436 ILE B C 1
ATOM 9009 O O . ILE B 1 436 ? -6.676 -13.641 -7.754 1 90.81 436 ILE B O 1
ATOM 9013 N N . ILE B 1 437 ? -5.48 -11.758 -7.68 1 89.25 437 ILE B N 1
ATOM 9014 C CA . ILE B 1 437 ? -4.215 -12.484 -7.73 1 89.25 437 ILE B CA 1
ATOM 9015 C C . ILE B 1 437 ? -4.07 -13.359 -6.484 1 89.25 437 ILE B C 1
ATOM 9017 O O . ILE B 1 437 ? -3.672 -14.523 -6.574 1 89.25 437 ILE B O 1
ATOM 9021 N N . GLU B 1 438 ? -4.453 -12.828 -5.367 1 90.19 438 GLU B N 1
ATOM 9022 C CA . GLU B 1 438 ? -4.316 -13.555 -4.109 1 90.19 438 GLU B CA 1
ATOM 9023 C C . GLU B 1 438 ? -5.367 -14.656 -3.992 1 90.19 438 GLU B C 1
ATOM 9025 O O . GLU B 1 438 ? -5.109 -15.711 -3.408 1 90.19 438 GLU B O 1
ATOM 9030 N N . SER B 1 439 ? -6.543 -14.453 -4.52 1 88.94 439 SER B N 1
ATOM 9031 C CA . SER B 1 439 ? -7.625 -15.414 -4.355 1 88.94 439 SER B CA 1
ATOM 9032 C C . SER B 1 439 ? -7.535 -16.531 -5.391 1 88.94 439 SER B C 1
ATOM 9034 O O . SER B 1 439 ? -8.102 -17.609 -5.203 1 88.94 439 SER B O 1
ATOM 9036 N N . THR B 1 440 ? -6.828 -16.328 -6.531 1 87.88 440 THR B N 1
ATOM 9037 C CA . THR B 1 440 ? -6.746 -17.344 -7.59 1 87.88 440 THR B CA 1
ATOM 9038 C C . THR B 1 440 ? -5.336 -17.906 -7.68 1 87.88 440 THR B C 1
ATOM 9040 O O . THR B 1 440 ? -5.113 -18.922 -8.344 1 87.88 440 THR B O 1
ATOM 9043 N N . ASN B 1 441 ? -4.336 -17.344 -7.016 1 87.69 441 ASN B N 1
ATOM 9044 C CA . ASN B 1 441 ? -2.938 -17.766 -7.027 1 87.69 441 ASN B CA 1
ATOM 9045 C C . ASN B 1 441 ? -2.342 -17.688 -8.43 1 87.69 441 ASN B C 1
ATOM 9047 O O . ASN B 1 441 ? -1.66 -18.609 -8.867 1 87.69 441 ASN B O 1
ATOM 9051 N N . GLU B 1 442 ? -2.75 -16.672 -9.195 1 86.31 442 GLU B N 1
ATOM 9052 C CA . GLU B 1 442 ? -2.232 -16.531 -10.555 1 86.31 442 GLU B CA 1
ATOM 9053 C C . GLU B 1 442 ? -1.782 -15.094 -10.82 1 86.31 442 GLU B C 1
ATOM 9055 O O . GLU B 1 442 ? -2.602 -14.227 -11.141 1 86.31 442 GLU B O 1
ATOM 9060 N N . PHE B 1 443 ? -0.503 -14.938 -10.875 1 87.25 443 PHE B N 1
ATOM 9061 C CA . PHE B 1 443 ? 0.052 -13.594 -11.055 1 87.25 443 PHE B CA 1
ATOM 9062 C C . PHE B 1 443 ? 0.334 -13.32 -12.523 1 87.25 443 PHE B C 1
ATOM 9064 O O . PHE B 1 443 ? 0.513 -12.164 -12.922 1 87.25 443 PHE B O 1
ATOM 9071 N N . THR B 1 444 ? 0.294 -14.297 -13.391 1 83.38 444 THR B N 1
ATOM 9072 C CA . THR B 1 444 ? 0.644 -14.102 -14.789 1 83.38 444 THR B CA 1
ATOM 9073 C C . THR B 1 444 ? -0.35 -13.172 -15.477 1 83.38 444 THR B C 1
ATOM 9075 O O . THR B 1 444 ? -0.032 -12.555 -16.5 1 83.38 444 THR B O 1
ATOM 9078 N N . TYR B 1 445 ? -1.512 -13.047 -14.859 1 86.69 445 TYR B N 1
ATOM 9079 C CA . TYR B 1 445 ? -2.521 -12.172 -15.445 1 86.69 445 TYR B CA 1
ATOM 9080 C C . TYR B 1 445 ? -2.432 -10.766 -14.859 1 86.69 445 TYR B C 1
ATOM 9082 O O . TYR B 1 445 ? -3.311 -9.938 -15.094 1 86.69 445 TYR B O 1
ATOM 9090 N N . ALA B 1 446 ? -1.396 -10.484 -14.18 1 87.5 446 ALA B N 1
ATOM 9091 C CA . ALA B 1 446 ? -1.269 -9.195 -13.5 1 87.5 446 ALA B CA 1
ATOM 9092 C C . ALA B 1 446 ? -1.279 -8.039 -14.5 1 87.5 446 ALA B C 1
ATOM 9094 O O . ALA B 1 446 ? -1.888 -7 -14.25 1 87.5 446 ALA B O 1
ATOM 9095 N N . ILE B 1 447 ? -0.638 -8.242 -15.695 1 89.25 447 ILE B N 1
ATOM 9096 C CA . ILE B 1 447 ? -0.53 -7.164 -16.672 1 89.25 447 ILE B CA 1
ATOM 9097 C C . ILE B 1 447 ? -1.896 -6.891 -17.297 1 89.25 447 ILE B C 1
ATOM 9099 O O . ILE B 1 447 ? -2.391 -5.762 -17.25 1 89.25 447 ILE B O 1
ATOM 9103 N N . PRO B 1 448 ? -2.543 -7.93 -17.812 1 90.75 448 PRO B N 1
ATOM 9104 C CA . PRO B 1 448 ? -3.871 -7.672 -18.375 1 90.75 448 PRO B CA 1
ATOM 9105 C C . PRO B 1 448 ? -4.859 -7.145 -17.344 1 90.75 448 PRO B C 1
ATOM 9107 O O . PRO B 1 448 ? -5.672 -6.266 -17.641 1 90.75 448 PRO B O 1
ATOM 9110 N N . LEU B 1 449 ? -4.801 -7.676 -16.156 1 92.94 449 LEU B N 1
ATOM 9111 C CA . LEU B 1 449 ? -5.672 -7.211 -15.086 1 92.94 449 LEU B CA 1
ATOM 9112 C C . LEU B 1 449 ? -5.426 -5.738 -14.781 1 92.94 449 LEU B C 1
ATOM 9114 O O . LEU B 1 449 ? -6.371 -4.965 -14.625 1 92.94 449 LEU B O 1
ATOM 9118 N N . GLY B 1 450 ? -4.137 -5.426 -14.703 1 92.5 450 GLY B N 1
ATOM 9119 C CA . GLY B 1 450 ? -3.773 -4.047 -14.406 1 92.5 450 GLY B CA 1
ATOM 9120 C C . GLY B 1 450 ? -4.227 -3.068 -15.469 1 92.5 450 GLY B C 1
ATOM 9121 O O . GLY B 1 450 ? -4.754 -2.002 -15.156 1 92.5 450 GLY B O 1
ATOM 9122 N N . ILE B 1 451 ? -4.109 -3.428 -16.672 1 90.19 451 ILE B N 1
ATOM 9123 C CA . ILE B 1 451 ? -4.512 -2.572 -17.781 1 90.19 451 ILE B CA 1
ATOM 9124 C C . ILE B 1 451 ? -6.023 -2.373 -17.766 1 90.19 451 ILE B C 1
ATOM 9126 O O . ILE B 1 451 ? -6.512 -1.247 -17.906 1 90.19 451 ILE B O 1
ATOM 9130 N N . ALA B 1 452 ? -6.684 -3.439 -17.578 1 95 452 ALA B N 1
ATOM 9131 C CA . ALA B 1 452 ? -8.141 -3.381 -17.609 1 95 452 ALA B CA 1
ATOM 9132 C C . ALA B 1 452 ? -8.68 -2.514 -16.469 1 95 452 ALA B C 1
ATOM 9134 O O . ALA B 1 452 ? -9.625 -1.737 -16.672 1 95 452 ALA B O 1
ATOM 9135 N N . VAL B 1 453 ? -8.109 -2.654 -15.336 1 95 453 VAL B N 1
ATOM 9136 C CA . VAL B 1 453 ? -8.617 -1.927 -14.172 1 95 453 VAL B CA 1
ATOM 9137 C C . VAL B 1 453 ? -8.336 -0.436 -14.336 1 95 453 VAL B C 1
ATOM 9139 O O . VAL B 1 453 ? -9.18 0.402 -14.008 1 95 453 VAL B O 1
ATOM 9142 N N . VAL B 1 454 ? -7.184 -0.069 -14.812 1 91.5 454 VAL B N 1
ATOM 9143 C CA . VAL B 1 454 ? -6.812 1.333 -14.977 1 91.5 454 VAL B CA 1
ATOM 9144 C C . VAL B 1 454 ? -7.691 1.978 -16.047 1 91.5 454 VAL B C 1
ATOM 9146 O O . VAL B 1 454 ? -8.18 3.094 -15.859 1 91.5 454 VAL B O 1
ATOM 9149 N N . VAL B 1 455 ? -7.898 1.292 -17.109 1 94.06 455 VAL B N 1
ATOM 9150 C CA . VAL B 1 455 ? -8.734 1.81 -18.188 1 94.06 455 VAL B CA 1
ATOM 9151 C C . VAL B 1 455 ? -10.18 1.945 -17.703 1 94.06 455 VAL B C 1
ATOM 9153 O O . VAL B 1 455 ? -10.852 2.93 -18.016 1 94.06 455 VAL B O 1
ATOM 9156 N N . ALA B 1 456 ? -10.625 0.953 -17 1 96.69 456 ALA B N 1
ATOM 9157 C CA . ALA B 1 456 ? -11.984 1.007 -16.469 1 96.69 456 ALA B CA 1
ATOM 9158 C C . ALA B 1 456 ? -12.18 2.229 -15.578 1 96.69 456 ALA B C 1
ATOM 9160 O O . ALA B 1 456 ? -13.195 2.92 -15.672 1 96.69 456 ALA B O 1
ATOM 9161 N N . LYS B 1 457 ? -11.266 2.463 -14.703 1 92.81 457 LYS B N 1
ATOM 9162 C CA . LYS B 1 457 ? -11.352 3.625 -13.82 1 92.81 457 LYS B CA 1
ATOM 9163 C C . LYS B 1 457 ? -11.359 4.922 -14.625 1 92.81 457 LYS B C 1
ATOM 9165 O O . LYS B 1 457 ? -12.148 5.828 -14.344 1 92.81 457 LYS B O 1
ATOM 9170 N N . TRP B 1 458 ? -10.539 5.008 -15.648 1 89.94 458 TRP B N 1
ATOM 9171 C CA . TRP B 1 458 ? -10.438 6.203 -16.484 1 89.94 458 TRP B CA 1
ATOM 9172 C C . TRP B 1 458 ? -11.766 6.492 -17.172 1 89.94 458 TRP B C 1
ATOM 9174 O O . TRP B 1 458 ? -12.211 7.641 -17.219 1 89.94 458 TRP B O 1
ATOM 9184 N N . VAL B 1 459 ? -12.273 5.516 -17.656 1 94.06 459 VAL B N 1
ATOM 9185 C CA . VAL B 1 459 ? -13.523 5.668 -18.406 1 94.06 459 VAL B CA 1
ATOM 9186 C C . VAL B 1 459 ? -14.656 6.02 -17.438 1 94.06 459 VAL B C 1
ATOM 9188 O O . VAL B 1 459 ? -15.477 6.898 -17.734 1 94.06 459 VAL B O 1
ATOM 9191 N N . ALA B 1 460 ? -14.656 5.352 -16.375 1 93.62 460 ALA B N 1
ATOM 9192 C CA . ALA B 1 460 ? -15.727 5.57 -15.406 1 93.62 460 ALA B CA 1
ATOM 9193 C C . ALA B 1 460 ? -15.633 6.961 -14.781 1 93.62 460 ALA B C 1
ATOM 9195 O O . ALA B 1 460 ? -16.656 7.566 -14.438 1 93.62 460 ALA B O 1
ATOM 9196 N N . ASP B 1 461 ? -14.438 7.5 -14.609 1 87.19 461 ASP B N 1
ATOM 9197 C CA . ASP B 1 461 ? -14.211 8.781 -13.953 1 87.19 461 ASP B CA 1
ATOM 9198 C C . ASP B 1 461 ? -14.672 9.938 -14.836 1 87.19 461 ASP B C 1
ATOM 9200 O O . ASP B 1 461 ? -14.844 11.062 -14.359 1 87.19 461 ASP B O 1
ATOM 9204 N N . ILE B 1 462 ? -14.938 9.727 -16.047 1 85.06 462 ILE B N 1
ATOM 9205 C CA . ILE B 1 462 ? -15.273 10.789 -16.984 1 85.06 462 ILE B CA 1
ATOM 9206 C C . ILE B 1 462 ? -16.625 11.398 -16.609 1 85.06 462 ILE B C 1
ATOM 9208 O O . ILE B 1 462 ? -16.781 12.617 -16.609 1 85.06 462 ILE B O 1
ATOM 9212 N N . ARG B 1 463 ? -17.609 10.594 -16.234 1 81.19 463 ARG B N 1
ATOM 9213 C CA . ARG B 1 463 ? -18.938 11.156 -16.094 1 81.19 463 ARG B CA 1
ATOM 9214 C C . ARG B 1 463 ? -19.547 10.805 -14.734 1 81.19 463 ARG B C 1
ATOM 9216 O O . ARG B 1 463 ? -20.703 11.133 -14.453 1 81.19 463 ARG B O 1
ATOM 9223 N N . SER B 1 464 ? -18.797 10.016 -13.898 1 81.62 464 SER B N 1
ATOM 9224 C CA . SER B 1 464 ? -19.422 9.625 -12.641 1 81.62 464 SER B CA 1
ATOM 9225 C C . SER B 1 464 ? -18.391 9.516 -11.523 1 81.62 464 SER B C 1
ATOM 9227 O O . SER B 1 464 ? -17.188 9.383 -11.789 1 81.62 464 SER B O 1
ATOM 9229 N N . ASP B 1 465 ? -18.922 9.656 -10.289 1 81.75 465 ASP B N 1
ATOM 9230 C CA . ASP B 1 465 ? -18.094 9.453 -9.102 1 81.75 465 ASP B CA 1
ATOM 9231 C C . ASP B 1 465 ? -18.156 8.008 -8.617 1 81.75 465 ASP B C 1
ATOM 9233 O O . ASP B 1 465 ? -18.938 7.211 -9.148 1 81.75 465 ASP B O 1
ATOM 9237 N N . SER B 1 466 ? -17.281 7.727 -7.738 1 84.31 466 SER B N 1
ATOM 9238 C CA . SER B 1 466 ? -17.281 6.387 -7.164 1 84.31 466 SER B CA 1
ATOM 9239 C C . SER B 1 466 ? -18.547 6.117 -6.355 1 84.31 466 SER B C 1
ATOM 9241 O O . SER B 1 466 ? -19.156 7.051 -5.84 1 84.31 466 SER B O 1
ATOM 9243 N N . ILE B 1 467 ? -18.906 4.902 -6.27 1 81.44 467 ILE B N 1
ATOM 9244 C CA . ILE B 1 467 ? -20.109 4.516 -5.535 1 81.44 467 ILE B CA 1
ATOM 9245 C C . ILE B 1 467 ? -19.938 4.836 -4.055 1 81.44 467 ILE B C 1
ATOM 9247 O O . ILE B 1 467 ? -20.891 5.219 -3.377 1 81.44 467 ILE B O 1
ATOM 9251 N N . ILE B 1 468 ? -18.781 4.645 -3.598 1 77.38 468 ILE B N 1
ATOM 9252 C CA . ILE B 1 468 ? -18.516 4.922 -2.191 1 77.38 468 ILE B CA 1
ATOM 9253 C C . ILE B 1 468 ? -18.766 6.398 -1.898 1 77.38 468 ILE B C 1
ATOM 9255 O O . ILE B 1 468 ? -19.422 6.738 -0.914 1 77.38 468 ILE B O 1
ATOM 9259 N N . HIS B 1 469 ? -18.312 7.219 -2.764 1 74.69 469 HIS B N 1
ATOM 9260 C CA . HIS B 1 469 ? -18.516 8.656 -2.59 1 74.69 469 HIS B CA 1
ATOM 9261 C C . HIS B 1 469 ? -19.984 9.031 -2.768 1 74.69 469 HIS B C 1
ATOM 9263 O O . HIS B 1 469 ? -20.484 9.938 -2.096 1 74.69 469 HIS B O 1
ATOM 9269 N N . GLU B 1 470 ? -20.609 8.305 -3.648 1 76.5 470 GLU B N 1
ATOM 9270 C CA . GLU B 1 470 ? -22.031 8.562 -3.857 1 76.5 470 GLU B CA 1
ATOM 9271 C C . GLU B 1 470 ? -22.844 8.219 -2.617 1 76.5 470 GLU B C 1
ATOM 9273 O O . GLU B 1 470 ? -23.766 8.953 -2.24 1 76.5 470 GLU B O 1
ATOM 9278 N N . ILE B 1 471 ? -22.5 7.168 -2.031 1 75.44 471 ILE B N 1
ATOM 9279 C CA . ILE B 1 471 ? -23.203 6.738 -0.835 1 75.44 471 ILE B CA 1
ATOM 9280 C C . ILE B 1 471 ? -22.938 7.715 0.308 1 75.44 471 ILE B C 1
ATOM 9282 O O . ILE B 1 471 ? -23.844 8.07 1.06 1 75.44 471 ILE B O 1
ATOM 9286 N N . ILE B 1 472 ? -21.703 8.164 0.385 1 73.69 472 ILE B N 1
ATOM 9287 C CA . ILE B 1 472 ? -21.328 9.109 1.434 1 73.69 472 ILE B CA 1
ATOM 9288 C C . ILE B 1 472 ? -22.047 10.438 1.212 1 73.69 472 ILE B C 1
ATOM 9290 O O . ILE B 1 472 ? -22.484 11.078 2.168 1 73.69 472 ILE B O 1
ATOM 9294 N N . HIS B 1 473 ? -22.203 10.703 0 1 71.88 473 HIS B N 1
ATOM 9295 C CA . HIS B 1 473 ? -22.891 11.945 -0.344 1 71.88 473 HIS B CA 1
ATOM 9296 C C . HIS B 1 473 ? -24.375 11.875 -0.008 1 71.88 473 HIS B C 1
ATOM 9298 O O . HIS B 1 473 ? -24.953 12.852 0.466 1 71.88 473 HIS B O 1
ATOM 9304 N N . VAL B 1 474 ? -24.906 10.75 -0.301 1 70.06 474 VAL B N 1
ATOM 9305 C CA . VAL B 1 474 ? -26.328 10.57 -0.019 1 70.06 474 VAL B CA 1
ATOM 9306 C C . VAL B 1 474 ? -26.562 10.617 1.488 1 70.06 474 VAL B C 1
ATOM 9308 O O . VAL B 1 474 ? -27.594 11.117 1.943 1 70.06 474 VAL B O 1
ATOM 9311 N N . LYS B 1 475 ? -25.531 10.203 2.186 1 69.94 475 LYS B N 1
ATOM 9312 C CA . LYS B 1 475 ? -25.625 10.234 3.643 1 69.94 475 LYS B CA 1
ATOM 9313 C C . LYS B 1 475 ? -25.219 11.594 4.195 1 69.94 475 LYS B C 1
ATOM 9315 O O . LYS B 1 475 ? -25.219 11.797 5.41 1 69.94 475 LYS B O 1
ATOM 9320 N N . LYS B 1 476 ? -24.75 12.492 3.355 1 64.94 476 LYS B N 1
ATOM 9321 C CA . LYS B 1 476 ? -24.422 13.875 3.67 1 64.94 476 LYS B CA 1
ATOM 9322 C C . LYS B 1 476 ? -23.219 13.961 4.617 1 64.94 476 LYS B C 1
ATOM 9324 O O . LYS B 1 476 ? -23.219 14.773 5.543 1 64.94 476 LYS B O 1
ATOM 9329 N N . ALA B 1 477 ? -22.359 13.023 4.48 1 67.62 477 ALA B N 1
ATOM 9330 C CA . ALA B 1 477 ? -21.125 13.07 5.27 1 67.62 477 ALA B CA 1
ATOM 9331 C C . ALA B 1 477 ? -20.078 13.961 4.602 1 67.62 477 ALA B C 1
ATOM 9333 O O . ALA B 1 477 ? -19.922 13.93 3.381 1 67.62 477 ALA B O 1
ATOM 9334 N N . PRO B 1 478 ? -19.453 14.82 5.402 1 68.88 478 PRO B N 1
ATOM 9335 C CA . PRO B 1 478 ? -18.484 15.742 4.816 1 68.88 478 PRO B CA 1
ATOM 9336 C C . PRO B 1 478 ? -17.156 15.062 4.473 1 68.88 478 PRO B C 1
ATOM 9338 O O . PRO B 1 478 ? -16.141 15.312 5.125 1 68.88 478 PRO B O 1
ATOM 9341 N N . PHE B 1 479 ? -17.172 14.383 3.42 1 70.25 479 PHE B N 1
ATOM 9342 C CA . PHE B 1 479 ? -15.992 13.641 2.977 1 70.25 479 PHE B CA 1
ATOM 9343 C C . PHE B 1 479 ? -15.062 14.539 2.168 1 70.25 479 PHE B C 1
ATOM 9345 O O . PHE B 1 479 ? -15.508 15.258 1.272 1 70.25 479 PHE B O 1
ATOM 9352 N N . LEU B 1 480 ? -13.758 14.594 2.604 1 70.19 480 LEU B N 1
ATOM 9353 C CA . LEU B 1 480 ? -12.766 15.398 1.898 1 70.19 480 LEU B CA 1
ATOM 9354 C C . LEU B 1 480 ? -11.945 14.539 0.941 1 70.19 480 LEU B C 1
ATOM 9356 O O . LEU B 1 480 ? -11.391 13.516 1.342 1 70.19 480 LEU B O 1
ATOM 9360 N N . GLU B 1 481 ? -11.938 14.961 -0.235 1 69.62 481 GLU B N 1
ATOM 9361 C CA . GLU B 1 481 ? -11.086 14.289 -1.219 1 69.62 481 GLU B CA 1
ATOM 9362 C C . GLU B 1 481 ? -9.617 14.625 -1.004 1 69.62 481 GLU B C 1
ATOM 9364 O O . GLU B 1 481 ? -9.281 15.422 -0.126 1 69.62 481 GLU B O 1
ATOM 9369 N N . TRP B 1 482 ? -8.781 13.984 -1.699 1 63.38 482 TRP B N 1
ATOM 9370 C CA . TRP B 1 482 ? -7.352 14.188 -1.511 1 63.38 482 TRP B CA 1
ATOM 9371 C C . TRP B 1 482 ? -6.93 15.578 -1.974 1 63.38 482 TRP B C 1
ATOM 9373 O O . TRP B 1 482 ? -6.125 16.234 -1.313 1 63.38 482 TRP B O 1
ATOM 9383 N N . ASP B 1 483 ? -7.5 15.953 -3.129 1 65.12 483 ASP B N 1
ATOM 9384 C CA . ASP B 1 483 ? -7.172 17.281 -3.623 1 65.12 483 ASP B CA 1
ATOM 9385 C C . ASP B 1 483 ? -8.344 18.25 -3.424 1 65.12 483 ASP B C 1
ATOM 9387 O O . ASP B 1 483 ? -9.5 17.859 -3.551 1 65.12 483 ASP B O 1
ATOM 9391 N N . ALA B 1 484 ? -7.941 19.438 -3.047 1 71.56 484 ALA B N 1
ATOM 9392 C CA . ALA B 1 484 ? -8.961 20.469 -2.916 1 71.56 484 ALA B CA 1
ATOM 9393 C C . ALA B 1 484 ? -9.641 20.734 -4.254 1 71.56 484 ALA B C 1
ATOM 9395 O O . ALA B 1 484 ? -8.992 20.719 -5.305 1 71.56 484 ALA B O 1
ATOM 9396 N N . PRO B 1 485 ? -10.93 20.844 -4.18 1 70.44 485 PRO B N 1
ATOM 9397 C CA . PRO B 1 485 ? -11.625 21.234 -5.414 1 70.44 485 PRO B CA 1
ATOM 9398 C C . PRO B 1 485 ? -11.016 22.469 -6.066 1 70.44 485 PRO B C 1
ATOM 9400 O O . PRO B 1 485 ? -10.531 23.359 -5.371 1 70.44 485 PRO B O 1
ATOM 9403 N N . SER B 1 486 ? -10.898 22.484 -7.387 1 67.25 486 SER B N 1
ATOM 9404 C CA . SER B 1 486 ? -10.25 23.547 -8.156 1 67.25 486 SER B CA 1
ATOM 9405 C C . SER B 1 486 ? -10.898 24.906 -7.883 1 67.25 486 SER B C 1
ATOM 9407 O O . SER B 1 486 ? -10.25 25.938 -7.992 1 67.25 486 SER B O 1
ATOM 9409 N N . GLU B 1 487 ? -12.133 24.812 -7.422 1 69.38 487 GLU B N 1
ATOM 9410 C CA . GLU B 1 487 ? -12.875 26.047 -7.168 1 69.38 487 GLU B CA 1
ATOM 9411 C C . GLU B 1 487 ? -12.289 26.812 -5.984 1 69.38 487 GLU B C 1
ATOM 9413 O O . GLU B 1 487 ? -12.453 28.031 -5.883 1 69.38 487 GLU B O 1
ATOM 9418 N N . PHE B 1 488 ? -11.578 26.094 -5.188 1 76 488 PHE B N 1
ATOM 9419 C CA . PHE B 1 488 ? -11.094 26.703 -3.951 1 76 488 PHE B CA 1
ATOM 9420 C C . PHE B 1 488 ? -9.828 27.5 -4.199 1 76 488 PHE B C 1
ATOM 9422 O O . PHE B 1 488 ? -9.352 28.219 -3.312 1 76 488 PHE B O 1
ATOM 9429 N N . ARG B 1 489 ? -9.297 27.453 -5.383 1 71.62 489 ARG B N 1
ATOM 9430 C CA . ARG B 1 489 ? -8.055 28.156 -5.699 1 71.62 489 ARG B CA 1
ATOM 9431 C C . ARG B 1 489 ? -8.219 29.656 -5.578 1 71.62 489 ARG B C 1
ATOM 9433 O O . ARG B 1 489 ? -7.246 30.391 -5.363 1 71.62 489 ARG B O 1
ATOM 9440 N N . PHE B 1 490 ? -9.5 30.078 -5.605 1 70.94 490 PHE B N 1
ATOM 9441 C CA . PHE B 1 490 ? -9.742 31.516 -5.664 1 70.94 490 PHE B CA 1
ATOM 9442 C C . PHE B 1 490 ? -10.211 32.031 -4.309 1 70.94 490 PHE B C 1
ATOM 9444 O O . PHE B 1 490 ? -10.492 33.219 -4.164 1 70.94 490 PHE B O 1
ATOM 9451 N N . PHE B 1 491 ? -10.203 31.172 -3.385 1 81.81 491 PHE B N 1
ATOM 9452 C CA . PHE B 1 491 ? -10.797 31.578 -2.119 1 81.81 491 PHE B CA 1
ATOM 9453 C C . PHE B 1 491 ? -9.781 31.484 -0.987 1 81.81 491 PHE B C 1
ATOM 9455 O O . PHE B 1 491 ? -8.781 30.781 -1.105 1 81.81 491 PHE B O 1
ATOM 9462 N N . THR B 1 492 ? -9.984 32.25 0.005 1 87.19 492 THR B N 1
ATOM 9463 C CA . THR B 1 492 ? -9.133 32.281 1.192 1 87.19 492 THR B CA 1
ATOM 9464 C C . THR B 1 492 ? -9.891 31.75 2.406 1 87.19 492 THR B C 1
ATOM 9466 O O . THR B 1 492 ? -11.086 31.453 2.314 1 87.19 492 THR B O 1
ATOM 9469 N N . ALA B 1 493 ? -9.234 31.609 3.473 1 89.25 493 ALA B N 1
ATOM 9470 C CA . ALA B 1 493 ? -9.836 31.109 4.707 1 89.25 493 ALA B CA 1
ATOM 9471 C C . ALA B 1 493 ? -10.961 32.031 5.18 1 89.25 493 ALA B C 1
ATOM 9473 O O . ALA B 1 493 ? -11.953 31.562 5.754 1 89.25 493 ALA B O 1
ATOM 9474 N N . LYS B 1 494 ? -10.82 33.281 4.93 1 86.69 494 LYS B N 1
ATOM 9475 C CA . LYS B 1 494 ? -11.828 34.281 5.332 1 86.69 494 LYS B CA 1
ATOM 9476 C C . LYS B 1 494 ? -13.156 34.031 4.621 1 86.69 494 LYS B C 1
ATOM 9478 O O . LYS B 1 494 ? -14.219 34.219 5.199 1 86.69 494 LYS B O 1
ATOM 9483 N N . ASP B 1 495 ? -13.016 33.562 3.412 1 83.94 495 ASP B N 1
ATOM 9484 C CA . ASP B 1 495 ? -14.211 33.344 2.607 1 83.94 495 ASP B CA 1
ATOM 9485 C C . ASP B 1 495 ? -14.961 32.094 3.084 1 83.94 495 ASP B C 1
ATOM 9487 O O . ASP B 1 495 ? -16.188 31.984 2.92 1 83.94 495 ASP B O 1
ATOM 9491 N N . LEU B 1 496 ? -14.25 31.25 3.705 1 85.38 496 LEU B N 1
ATOM 9492 C CA . LEU B 1 496 ? -14.828 29.953 4.043 1 85.38 496 LEU B CA 1
ATOM 9493 C C . LEU B 1 496 ? -15.211 29.891 5.52 1 85.38 496 LEU B C 1
ATOM 9495 O O . LEU B 1 496 ? -16.078 29.109 5.914 1 85.38 496 LEU B O 1
ATOM 9499 N N . MET B 1 497 ? -14.586 30.688 6.266 1 85.38 497 MET B N 1
ATOM 9500 C CA . MET B 1 497 ? -14.727 30.562 7.715 1 85.38 497 MET B CA 1
ATOM 9501 C C . MET B 1 497 ? -16.109 31 8.164 1 85.38 497 MET B C 1
ATOM 9503 O O . MET B 1 497 ? -16.781 31.766 7.469 1 85.38 497 MET B O 1
ATOM 9507 N N . HIS B 1 498 ? -16.484 30.344 9.258 1 82.56 498 HIS B N 1
ATOM 9508 C CA . HIS B 1 498 ? -17.641 30.859 9.969 1 82.56 498 HIS B CA 1
ATOM 9509 C C . HIS B 1 498 ? -17.25 31.984 10.93 1 82.56 498 HIS B C 1
ATOM 9511 O O . HIS B 1 498 ? -16.5 31.75 11.883 1 82.56 498 HIS B O 1
ATOM 9517 N N . GLY B 1 499 ? -17.719 33.062 10.609 1 80.44 499 GLY B N 1
ATOM 9518 C CA . GLY B 1 499 ? -17.359 34.219 11.398 1 80.44 499 GLY B CA 1
ATOM 9519 C C . GLY B 1 499 ? -17.984 34.219 12.781 1 80.44 499 GLY B C 1
ATOM 9520 O O . GLY B 1 499 ? -19.016 33.594 13 1 80.44 499 GLY B O 1
ATOM 9521 N N . ASP B 1 500 ? -17.281 34.812 13.742 1 75.94 500 ASP B N 1
ATOM 9522 C CA . ASP B 1 500 ? -17.734 35.094 15.102 1 75.94 500 ASP B CA 1
ATOM 9523 C C . ASP B 1 500 ? -18.125 33.812 15.828 1 75.94 500 ASP B C 1
ATOM 9525 O O . ASP B 1 500 ? -19.266 33.688 16.266 1 75.94 500 ASP B O 1
ATOM 9529 N N . PRO B 1 501 ? -17.203 32.875 15.953 1 82.69 501 PRO B N 1
ATOM 9530 C CA . PRO B 1 501 ? -17.5 31.625 16.656 1 82.69 501 PRO B CA 1
ATOM 9531 C C . PRO B 1 501 ? -17.812 31.828 18.125 1 82.69 501 PRO B C 1
ATOM 9533 O O . PRO B 1 501 ? -17.422 32.844 18.703 1 82.69 501 PRO B O 1
ATOM 9536 N N . ILE B 1 502 ? -18.625 30.984 18.656 1 82.44 502 ILE B N 1
ATOM 9537 C CA . ILE B 1 502 ? -18.891 31.016 20.094 1 82.44 502 ILE B CA 1
ATOM 9538 C C . ILE B 1 502 ? -17.609 30.688 20.859 1 82.44 502 ILE B C 1
ATOM 9540 O O . ILE B 1 502 ? -17.016 29.625 20.641 1 82.44 502 ILE B O 1
ATOM 9544 N N . CYS B 1 503 ? -17.188 31.609 21.594 1 87.12 503 CYS B N 1
ATOM 9545 C CA . CYS B 1 503 ? -15.953 31.438 22.359 1 87.12 503 CYS B CA 1
ATOM 9546 C C . CYS B 1 503 ? -16.234 31.422 23.844 1 87.12 503 CYS B C 1
ATOM 9548 O O . CYS B 1 503 ? -17.266 31.922 24.297 1 87.12 503 CYS B O 1
ATOM 9550 N N . LEU B 1 504 ? -15.438 30.766 24.547 1 87.88 504 LEU B N 1
ATOM 9551 C CA . LEU B 1 504 ? -15.461 30.781 26 1 87.88 504 LEU B CA 1
ATOM 9552 C C . LEU B 1 504 ? -14.328 31.641 26.562 1 87.88 504 LEU B C 1
ATOM 9554 O O . LEU B 1 504 ? -13.312 31.828 25.891 1 87.88 504 LEU B O 1
ATOM 9558 N N . ASP B 1 505 ? -14.547 32.062 27.703 1 86.44 505 ASP B N 1
ATOM 9559 C CA . ASP B 1 505 ? -13.516 32.875 28.344 1 86.44 505 ASP B CA 1
ATOM 9560 C C . ASP B 1 505 ? -12.555 32 29.156 1 86.44 505 ASP B C 1
ATOM 9562 O O . ASP B 1 505 ? -12.922 30.922 29.609 1 86.44 505 ASP B O 1
ATOM 9566 N N . GLU B 1 506 ? -11.344 32.5 29.219 1 86.5 506 GLU B N 1
ATOM 9567 C CA . GLU B 1 506 ? -10.344 31.781 30.016 1 86.5 506 GLU B CA 1
ATOM 9568 C C . GLU B 1 506 ? -10.883 31.453 31.406 1 86.5 506 GLU B C 1
ATOM 9570 O O . GLU B 1 506 ? -10.625 30.359 31.922 1 86.5 506 GLU B O 1
ATOM 9575 N N . ARG B 1 507 ? -11.461 32.469 32 1 83.06 507 ARG B N 1
ATOM 9576 C CA . ARG B 1 507 ? -12.211 32.281 33.25 1 83.06 507 ARG B CA 1
ATOM 9577 C C . ARG B 1 507 ? -13.703 32.5 33.031 1 83.06 507 ARG B C 1
ATOM 9579 O O . ARG B 1 507 ? -14.125 33.594 32.625 1 83.06 507 ARG B O 1
ATOM 9586 N N . ASP B 1 508 ? -14.383 31.453 33.125 1 84.31 508 ASP B N 1
ATOM 9587 C CA . ASP B 1 508 ? -15.812 31.531 32.844 1 84.31 508 ASP B CA 1
ATOM 9588 C C . ASP B 1 508 ? -16.641 30.922 33.969 1 84.31 508 ASP B C 1
ATOM 9590 O O . ASP B 1 508 ? -16.109 30.188 34.781 1 84.31 508 ASP B O 1
ATOM 9594 N N . PHE B 1 509 ? -17.875 31.344 33.969 1 81.12 509 PHE B N 1
ATOM 9595 C CA . PHE B 1 509 ? -18.797 30.828 34.969 1 81.12 509 PHE B CA 1
ATOM 9596 C C . PHE B 1 509 ? -19.406 29.5 34.5 1 81.12 509 PHE B C 1
ATOM 9598 O O . PHE B 1 509 ? -19.781 29.359 33.344 1 81.12 509 PHE B O 1
ATOM 9605 N N . PRO B 1 510 ? -19.375 28.578 35.375 1 82.12 510 PRO B N 1
ATOM 9606 C CA . PRO B 1 510 ? -19.984 27.281 35.031 1 82.12 510 PRO B CA 1
ATOM 9607 C C . PRO B 1 510 ? -21.406 27.422 34.5 1 82.12 510 PRO B C 1
ATOM 9609 O O . PRO B 1 510 ? -21.844 26.672 33.625 1 82.12 510 PRO B O 1
ATOM 9612 N N . ALA B 1 511 ? -22.156 28.344 35.031 1 77.19 511 ALA B N 1
ATOM 9613 C CA . ALA B 1 511 ? -23.531 28.562 34.594 1 77.19 511 ALA B CA 1
ATOM 9614 C C . ALA B 1 511 ? -23.562 28.984 33.125 1 77.19 511 ALA B C 1
ATOM 9616 O O . ALA B 1 511 ? -24.422 28.531 32.344 1 77.19 511 ALA B O 1
ATOM 9617 N N . ARG B 1 512 ? -22.672 29.797 32.75 1 82.25 512 ARG B N 1
ATOM 9618 C CA . ARG B 1 512 ? -22.609 30.25 31.375 1 82.25 512 ARG B CA 1
ATOM 9619 C C . ARG B 1 512 ? -22.172 29.125 30.438 1 82.25 512 ARG B C 1
ATOM 9621 O O . ARG B 1 512 ? -22.703 29 29.328 1 82.25 512 ARG B O 1
ATOM 9628 N N . ILE B 1 513 ? -21.234 28.438 30.844 1 86.12 513 ILE B N 1
ATOM 9629 C CA . ILE B 1 513 ? -20.766 27.312 30.062 1 86.12 513 ILE B CA 1
ATOM 9630 C C . ILE B 1 513 ? -21.906 26.344 29.797 1 86.12 513 ILE B C 1
ATOM 9632 O O . ILE B 1 513 ? -22.078 25.859 28.688 1 86.12 513 ILE B O 1
ATOM 9636 N N . ASN B 1 514 ? -22.609 26.109 30.844 1 81.94 514 ASN B N 1
ATOM 9637 C CA . ASN B 1 514 ? -23.766 25.219 30.703 1 81.94 514 ASN B CA 1
ATOM 9638 C C . ASN B 1 514 ? -24.797 25.812 29.75 1 81.94 514 ASN B C 1
ATOM 9640 O O . ASN B 1 514 ? -25.469 25.062 29.016 1 81.94 514 ASN B O 1
ATOM 9644 N N . GLU B 1 515 ? -24.969 27.016 29.844 1 79.62 515 GLU B N 1
ATOM 9645 C CA . GLU B 1 515 ? -25.922 27.672 28.938 1 79.62 515 GLU B CA 1
ATOM 9646 C C . GLU B 1 515 ? -25.453 27.562 27.484 1 79.62 515 GLU B C 1
ATOM 9648 O O . GLU B 1 515 ? -26.266 27.328 26.594 1 79.62 515 GLU B O 1
ATOM 9653 N N . VAL B 1 516 ? -24.172 27.781 27.281 1 81.75 516 VAL B N 1
ATOM 9654 C CA . VAL B 1 516 ? -23.609 27.688 25.938 1 81.75 516 VAL B CA 1
ATOM 9655 C C . VAL B 1 516 ? -23.766 26.266 25.422 1 81.75 516 VAL B C 1
ATOM 9657 O O . VAL B 1 516 ? -24.094 26.047 24.25 1 81.75 516 VAL B O 1
ATOM 9660 N N . LEU B 1 517 ? -23.516 25.328 26.25 1 82.69 517 LEU B N 1
ATOM 9661 C CA . LEU B 1 517 ? -23.641 23.938 25.859 1 82.69 517 LEU B CA 1
ATOM 9662 C C . LEU B 1 517 ? -25.078 23.578 25.531 1 82.69 517 LEU B C 1
ATOM 9664 O O . LEU B 1 517 ? -25.344 22.844 24.578 1 82.69 517 LEU B O 1
ATOM 9668 N N . LYS B 1 518 ? -25.938 24.078 26.359 1 75.69 518 LYS B N 1
ATOM 9669 C CA . LYS B 1 518 ? -27.359 23.812 26.125 1 75.69 518 LYS B CA 1
ATOM 9670 C C . LYS B 1 518 ? -27.828 24.469 24.844 1 75.69 518 LYS B C 1
ATOM 9672 O O . LYS B 1 518 ? -28.641 23.906 24.109 1 75.69 518 LYS B O 1
ATOM 9677 N N . GLU B 1 519 ? -27.281 25.578 24.656 1 70.69 519 GLU B N 1
ATOM 9678 C CA . GLU B 1 519 ? -27.641 26.297 23.438 1 70.69 519 GLU B CA 1
ATOM 9679 C C . GLU B 1 519 ? -27.125 25.578 22.188 1 70.69 519 GLU B C 1
ATOM 9681 O O . GLU B 1 519 ? -27.781 25.562 21.156 1 70.69 519 GLU B O 1
ATOM 9686 N N . CYS B 1 520 ? -25.922 25.062 22.312 1 70.94 520 CYS B N 1
ATOM 9687 C CA . CYS B 1 520 ? -25.312 24.359 21.188 1 70.94 520 CYS B CA 1
ATOM 9688 C C . CYS B 1 520 ? -25.969 23 20.969 1 70.94 520 CYS B C 1
ATOM 9690 O O . CYS B 1 520 ? -25.922 22.469 19.859 1 70.94 520 CYS B O 1
ATOM 9692 N N . ASP B 1 521 ? -26.484 22.422 22.047 1 62.41 521 ASP B N 1
ATOM 9693 C CA . ASP B 1 521 ? -27.172 21.141 21.906 1 62.41 521 ASP B CA 1
ATOM 9694 C C . ASP B 1 521 ? -28.422 21.281 21.031 1 62.41 521 ASP B C 1
ATOM 9696 O O . ASP B 1 521 ? -28.875 20.297 20.438 1 62.41 521 ASP B O 1
ATOM 9700 N N . GLY B 1 522 ? -28.969 22.406 21.078 1 50.41 522 GLY B N 1
ATOM 9701 C CA . GLY B 1 522 ? -30.156 22.641 20.266 1 50.41 522 GLY B CA 1
ATOM 9702 C C . GLY B 1 522 ? -29.875 22.656 18.781 1 50.41 522 GLY B C 1
ATOM 9703 O O . GLY B 1 522 ? -30.797 22.594 17.969 1 50.41 522 GLY B O 1
ATOM 9704 N N . TYR B 1 523 ? -28.609 22.781 18.484 1 48.78 523 TYR B N 1
ATOM 9705 C CA . TYR B 1 523 ? -28.266 22.828 17.062 1 48.78 523 TYR B CA 1
ATOM 9706 C C . TYR B 1 523 ? -27.984 21.438 16.516 1 48.78 523 TYR B C 1
ATOM 9708 O O . TYR B 1 523 ? -27.594 20.531 17.266 1 48.78 523 TYR B O 1
ATOM 9716 N N . PRO B 1 524 ? -28.422 21.203 15.297 1 44.16 524 PRO B N 1
ATOM 9717 C CA . PRO B 1 524 ? -28.234 19.859 14.711 1 44.16 524 PRO B CA 1
ATOM 9718 C C . PRO B 1 524 ? -26.797 19.375 14.812 1 44.16 524 PRO B C 1
ATOM 9720 O O . PRO B 1 524 ? -26.547 18.172 14.898 1 44.16 524 PRO B O 1
ATOM 9723 N N . PHE B 1 525 ? -25.891 20.312 14.688 1 47.91 525 PHE B N 1
ATOM 9724 C CA . PHE B 1 525 ? -24.516 19.844 14.805 1 47.91 525 PHE B CA 1
ATOM 9725 C C . PHE B 1 525 ? -23.859 20.391 16.062 1 47.91 525 PHE B C 1
ATOM 9727 O O . PHE B 1 525 ? -23.828 21.609 16.266 1 47.91 525 PHE B O 1
ATOM 9734 N N . LYS B 1 526 ? -23.766 19.578 17.047 1 58.09 526 LYS B N 1
ATOM 9735 C CA . LYS B 1 526 ? -23.172 19.906 18.328 1 58.09 526 LYS B CA 1
ATOM 9736 C C . LYS B 1 526 ? -21.719 20.375 18.156 1 58.09 526 LYS B C 1
ATOM 9738 O O . LYS B 1 526 ? -20.938 19.734 17.438 1 58.09 526 LYS B O 1
ATOM 9743 N N . HIS B 1 527 ? -21.547 21.609 18.453 1 70.94 527 HIS B N 1
ATOM 9744 C CA . HIS B 1 527 ? -20.172 22.094 18.484 1 70.94 527 HIS B CA 1
ATOM 9745 C C . HIS B 1 527 ? -19.281 21.203 19.328 1 70.94 527 HIS B C 1
ATOM 9747 O O . HIS B 1 527 ? -19.625 20.859 20.469 1 70.94 527 HIS B O 1
ATOM 9753 N N . GLN B 1 528 ? -18.266 20.75 18.703 1 74.19 528 GLN B N 1
ATOM 9754 C CA . GLN B 1 528 ? -17.422 19.797 19.406 1 74.19 528 GLN B CA 1
ATOM 9755 C C . GLN B 1 528 ? -16.219 20.516 20.031 1 74.19 528 GLN B C 1
ATOM 9757 O O . GLN B 1 528 ? -15.547 19.938 20.906 1 74.19 528 GLN B O 1
ATOM 9762 N N . ALA B 1 529 ? -15.953 21.688 19.625 1 83.62 529 ALA B N 1
ATOM 9763 C CA . ALA B 1 529 ? -14.805 22.422 20.172 1 83.62 529 ALA B CA 1
ATOM 9764 C C . ALA B 1 529 ? -15.125 23.906 20.312 1 83.62 529 ALA B C 1
ATOM 9766 O O . ALA B 1 529 ? -15.891 24.469 19.516 1 83.62 529 ALA B O 1
ATOM 9767 N N . PHE B 1 530 ? -14.609 24.516 21.391 1 87.19 530 PHE B N 1
ATOM 9768 C CA . PHE B 1 530 ? -14.82 25.922 21.656 1 87.19 530 PHE B CA 1
ATOM 9769 C C . PHE B 1 530 ? -13.492 26.641 21.859 1 87.19 530 PHE B C 1
ATOM 9771 O O . PHE B 1 530 ? -12.672 26.234 22.688 1 87.19 530 PHE B O 1
ATOM 9778 N N . PRO B 1 531 ? -13.273 27.641 21.062 1 89.5 531 PRO B N 1
ATOM 9779 C CA . PRO B 1 531 ? -12.086 28.453 21.344 1 89.5 531 PRO B CA 1
ATOM 9780 C C . PRO B 1 531 ? -12.18 29.188 22.672 1 89.5 531 PRO B C 1
ATOM 9782 O O . PRO B 1 531 ? -13.25 29.672 23.047 1 89.5 531 PRO B O 1
ATOM 9785 N N . VAL B 1 532 ? -11.148 29.203 23.391 1 90 532 VAL B N 1
ATOM 9786 C CA . VAL B 1 532 ? -11.031 29.953 24.641 1 90 532 VAL B CA 1
ATOM 9787 C C . VAL B 1 532 ? -10.281 31.266 24.375 1 90 532 VAL B C 1
ATOM 9789 O O . VAL B 1 532 ? -9.172 31.266 23.844 1 90 532 VAL B O 1
ATOM 9792 N N . VAL B 1 533 ? -10.938 32.406 24.766 1 89.25 533 VAL B N 1
ATOM 9793 C CA . VAL B 1 533 ? -10.367 33.688 24.406 1 89.25 533 VAL B CA 1
ATOM 9794 C C . VAL B 1 533 ? -10.258 34.562 25.656 1 89.25 533 VAL B C 1
ATOM 9796 O O . VAL B 1 533 ? -10.867 34.281 26.688 1 89.25 533 VAL B O 1
ATOM 9799 N N . GLN B 1 534 ? -9.281 35.469 25.594 1 84.75 534 GLN B N 1
ATOM 9800 C CA . GLN B 1 534 ? -9.164 36.531 26.594 1 84.75 534 GLN B CA 1
ATOM 9801 C C . GLN B 1 534 ? -9.641 37.875 26.031 1 84.75 534 GLN B C 1
ATOM 9803 O O . GLN B 1 534 ? -9.203 38.281 24.953 1 84.75 534 GLN B O 1
ATOM 9808 N N . HIS B 1 535 ? -10.664 38.406 26.656 1 77.75 535 HIS B N 1
ATOM 9809 C CA . HIS B 1 535 ? -11.203 39.688 26.203 1 77.75 535 HIS B CA 1
ATOM 9810 C C . HIS B 1 535 ? -10.406 40.844 26.781 1 77.75 535 HIS B C 1
ATOM 9812 O O . HIS B 1 535 ? -10.078 40.875 27.969 1 77.75 535 HIS B O 1
ATOM 9818 N N . THR B 1 536 ? -9.562 41.562 26.031 1 59.62 536 THR B N 1
ATOM 9819 C CA . THR B 1 536 ? -8.875 42.75 26.516 1 59.62 536 THR B CA 1
ATOM 9820 C C . THR B 1 536 ? -9.641 44 26.141 1 59.62 536 THR B C 1
ATOM 9822 O O . THR B 1 536 ? -10.031 44.156 24.969 1 59.62 536 THR B O 1
ATOM 9825 N N . ASP B 1 537 ? -10.531 44.625 27 1 49.81 537 ASP B N 1
ATOM 9826 C CA . ASP B 1 537 ? -11.117 45.938 26.75 1 49.81 537 ASP B CA 1
ATOM 9827 C C . ASP B 1 537 ? -10.047 47.031 26.719 1 49.81 537 ASP B C 1
ATOM 9829 O O . ASP B 1 537 ? -9.211 47.125 27.625 1 49.81 537 ASP B O 1
ATOM 9833 N N . PRO B 1 538 ? -9.633 47.688 25.734 1 44.16 538 PRO B N 1
ATOM 9834 C CA . PRO B 1 538 ? -8.742 48.844 25.922 1 44.16 538 PRO B CA 1
ATOM 9835 C C . PRO B 1 538 ? -9.148 49.719 27.094 1 44.16 538 PRO B C 1
ATOM 9837 O O . PRO B 1 538 ? -8.289 50.281 27.781 1 44.16 538 PRO B O 1
ATOM 9840 N N . GLU B 1 539 ? -10.352 50.438 27.25 1 42.19 539 GLU B N 1
ATOM 9841 C CA . GLU B 1 539 ? -10.758 51.5 28.188 1 42.19 539 GLU B CA 1
ATOM 9842 C C . GLU B 1 539 ? -11.203 50.875 29.516 1 42.19 539 GLU B C 1
ATOM 9844 O O . GLU B 1 539 ? -11.703 51.594 30.406 1 42.19 539 GLU B O 1
ATOM 9849 N N . GLY B 1 540 ? -10.883 49.938 30.359 1 39.88 540 GLY B N 1
ATOM 9850 C CA . GLY B 1 540 ? -11.188 49.469 31.703 1 39.88 540 GLY B CA 1
ATOM 9851 C C . GLY B 1 540 ? -12.477 48.688 31.781 1 39.88 540 GLY B C 1
ATOM 9852 O O . GLY B 1 540 ? -12.859 48.219 32.844 1 39.88 540 GLY B O 1
ATOM 9853 N N . GLN B 1 541 ? -13.641 48.969 31.25 1 35.34 541 GLN B N 1
ATOM 9854 C CA . GLN B 1 541 ? -14.961 48.406 31.531 1 35.34 541 GLN B CA 1
ATOM 9855 C C . GLN B 1 541 ? -15.07 46.969 31.031 1 35.34 541 GLN B C 1
ATOM 9857 O O . GLN B 1 541 ? -14.477 46.625 30.016 1 35.34 541 GLN B O 1
ATOM 9862 N N . LEU B 1 542 ? -15.297 45.969 31.891 1 38.06 542 LEU B N 1
ATOM 9863 C CA . LEU B 1 542 ? -15.617 44.562 31.734 1 38.06 542 LEU B CA 1
ATOM 9864 C C . LEU B 1 542 ? -16.391 44.312 30.438 1 38.06 542 LEU B C 1
ATOM 9866 O O . LEU B 1 542 ? -17.109 43.312 30.312 1 38.06 542 LEU B O 1
ATOM 9870 N N . ARG B 1 543 ? -16.656 45.188 29.703 1 41.94 543 ARG B N 1
ATOM 9871 C CA . ARG B 1 543 ? -17.562 44.938 28.578 1 41.94 543 ARG B CA 1
ATOM 9872 C C . ARG B 1 543 ? -16.906 44.031 27.562 1 41.94 543 ARG B C 1
ATOM 9874 O O . ARG B 1 543 ? -15.695 44.094 27.344 1 41.94 543 ARG B O 1
ATOM 9881 N N . ARG B 1 544 ? -17.531 42.812 27.234 1 47.03 544 ARG B N 1
ATOM 9882 C CA . ARG B 1 544 ? -17.344 41.875 26.125 1 47.03 544 ARG B CA 1
ATOM 9883 C C . ARG B 1 544 ? -16.703 42.594 24.922 1 47.03 544 ARG B C 1
ATOM 9885 O O . ARG B 1 544 ? -17.391 43.312 24.188 1 47.03 544 ARG B O 1
ATOM 9892 N N . GLY B 1 545 ? -15.672 43.156 25.125 1 47.66 545 GLY B N 1
ATOM 9893 C CA . GLY B 1 545 ? -15 43.938 24.109 1 47.66 545 GLY B CA 1
ATOM 9894 C C . GLY B 1 545 ? -14.695 43.156 22.844 1 47.66 545 GLY B C 1
ATOM 9895 O O . GLY B 1 545 ? -14.859 41.938 22.828 1 47.66 545 GLY B O 1
ATOM 9896 N N . LYS B 1 546 ? -14.344 43.875 21.625 1 56.38 546 LYS B N 1
ATOM 9897 C CA . LYS B 1 546 ? -14.289 43.5 20.203 1 56.38 546 LYS B CA 1
ATOM 9898 C C . LYS B 1 546 ? -13.117 42.562 19.922 1 56.38 546 LYS B C 1
ATOM 9900 O O . LYS B 1 546 ? -13.219 41.688 19.047 1 56.38 546 LYS B O 1
ATOM 9905 N N . THR B 1 547 ? -11.969 42.656 20.75 1 69.56 547 THR B N 1
ATOM 9906 C CA . THR B 1 547 ? -10.828 41.875 20.344 1 69.56 547 THR B CA 1
ATOM 9907 C C . THR B 1 547 ? -10.781 40.562 21.109 1 69.56 547 THR B C 1
ATOM 9909 O O . THR B 1 547 ? -10.875 40.531 22.344 1 69.56 547 THR B O 1
ATOM 9912 N N . ARG B 1 548 ? -10.891 39.344 20.672 1 84.56 548 ARG B N 1
ATOM 9913 C CA . ARG B 1 548 ? -10.875 37.969 21.172 1 84.56 548 ARG B CA 1
ATOM 9914 C C . ARG B 1 548 ? -9.539 37.312 20.906 1 84.56 548 ARG B C 1
ATOM 9916 O O . ARG B 1 548 ? -9.367 36.656 19.875 1 84.56 548 ARG B O 1
ATOM 9923 N N . THR B 1 549 ? -8.594 37.5 21.875 1 85.88 549 THR B N 1
ATOM 9924 C CA . THR B 1 549 ? -7.289 36.875 21.703 1 85.88 549 THR B CA 1
ATOM 9925 C C . THR B 1 549 ? -7.352 35.375 22.047 1 85.88 549 THR B C 1
ATOM 9927 O O . THR B 1 549 ? -7.82 35 23.109 1 85.88 549 THR B O 1
ATOM 9930 N N . LEU B 1 550 ? -6.871 34.562 21.188 1 89.56 550 LEU B N 1
ATOM 9931 C CA . LEU B 1 550 ? -6.949 33.094 21.328 1 89.56 550 LEU B CA 1
ATOM 9932 C C . LEU B 1 550 ? -6.008 32.594 22.422 1 89.56 550 LEU B C 1
ATOM 9934 O O . LEU B 1 550 ? -4.82 32.938 22.422 1 89.56 550 LEU B O 1
ATOM 9938 N N . ARG B 1 551 ? -6.543 31.844 23.328 1 85.25 551 ARG B N 1
ATOM 9939 C CA . ARG B 1 551 ? -5.734 31.266 24.406 1 85.25 551 ARG B CA 1
ATOM 9940 C C . ARG B 1 551 ? -5.695 29.734 24.297 1 85.25 551 ARG B C 1
ATOM 9942 O O . ARG B 1 551 ? -4.824 29.094 24.875 1 85.25 551 ARG B O 1
ATOM 9949 N N . GLY B 1 552 ? -6.566 29.219 23.562 1 87 552 GLY B N 1
ATOM 9950 C CA . GLY B 1 552 ? -6.598 27.781 23.391 1 87 552 GLY B CA 1
ATOM 9951 C C . GLY B 1 552 ? -7.922 27.266 22.859 1 87 552 GLY B C 1
ATOM 9952 O O . GLY B 1 552 ? -8.727 28.047 22.344 1 87 552 GLY B O 1
ATOM 9953 N N . VAL B 1 553 ? -7.98 25.922 22.844 1 88.75 553 VAL B N 1
ATOM 9954 C CA . VAL B 1 553 ? -9.211 25.281 22.406 1 88.75 553 VAL B CA 1
ATOM 9955 C C . VAL B 1 553 ? -9.578 24.156 23.359 1 88.75 553 VAL B C 1
ATOM 9957 O O . VAL B 1 553 ? -8.703 23.438 23.859 1 88.75 553 VAL B O 1
ATOM 9960 N N . ILE B 1 554 ? -10.836 24.062 23.672 1 86.81 554 ILE B N 1
ATOM 9961 C CA . ILE B 1 554 ? -11.312 23.016 24.578 1 86.81 554 ILE B CA 1
ATOM 9962 C C . ILE B 1 554 ? -12.398 22.188 23.875 1 86.81 554 ILE B C 1
ATOM 9964 O O . ILE B 1 554 ? -13.227 22.734 23.156 1 86.81 554 ILE B O 1
ATOM 9968 N N . SER B 1 555 ? -12.289 20.938 24.078 1 82.38 555 SER B N 1
ATOM 9969 C CA . SER B 1 555 ? -13.297 20.062 23.484 1 82.38 555 SER B CA 1
ATOM 9970 C C . SER B 1 555 ? -14.547 19.984 24.344 1 82.38 555 SER B C 1
ATOM 9972 O O . SER B 1 555 ? -14.492 20.219 25.562 1 82.38 555 SER B O 1
ATOM 9974 N N . ARG B 1 556 ? -15.648 19.75 23.703 1 81.81 556 ARG B N 1
ATOM 9975 C CA . ARG B 1 556 ? -16.922 19.594 24.422 1 81.81 556 ARG B CA 1
ATOM 9976 C C . ARG B 1 556 ? -16.828 18.5 25.469 1 81.81 556 ARG B C 1
ATOM 9978 O O . ARG B 1 556 ? -17.344 18.656 26.578 1 81.81 556 ARG B O 1
ATOM 9985 N N . LYS B 1 557 ? -16.203 17.422 25.125 1 74.44 557 LYS B N 1
ATOM 9986 C CA . LYS B 1 557 ? -16.062 16.312 26.047 1 74.44 557 LYS B CA 1
ATOM 9987 C C . LYS B 1 557 ? -15.305 16.734 27.312 1 74.44 557 LYS B C 1
ATOM 9989 O O . LYS B 1 557 ? -15.672 16.344 28.422 1 74.44 557 LYS B O 1
ATOM 9994 N N . GLN B 1 558 ? -14.312 17.469 27.109 1 77.81 558 GLN B N 1
ATOM 9995 C CA . GLN B 1 558 ? -13.523 17.953 28.234 1 77.81 558 GLN B CA 1
ATOM 9996 C C . GLN B 1 558 ? -14.328 18.922 29.094 1 77.81 558 GLN B C 1
ATOM 9998 O O . GLN B 1 558 ? -14.203 18.922 30.328 1 77.81 558 GLN B O 1
ATOM 10003 N N . LEU B 1 559 ? -15.125 19.625 28.484 1 82.31 559 LEU B N 1
ATOM 10004 C CA . LEU B 1 559 ? -15.953 20.594 29.203 1 82.31 559 LEU B CA 1
ATOM 10005 C C . LEU B 1 559 ? -16.984 19.875 30.062 1 82.31 559 LEU B C 1
ATOM 10007 O O . LEU B 1 559 ? -17.188 20.25 31.219 1 82.31 559 LEU B O 1
ATOM 10011 N N . VAL B 1 560 ? -17.609 18.906 29.453 1 80.75 560 VAL B N 1
ATOM 10012 C CA . VAL B 1 560 ? -18.641 18.172 30.156 1 80.75 560 VAL B CA 1
ATOM 10013 C C . VAL B 1 560 ? -18.016 17.422 31.344 1 80.75 560 VAL B C 1
ATOM 10015 O O . VAL B 1 560 ? -18.594 17.375 32.438 1 80.75 560 VAL B O 1
ATOM 10018 N N . GLN B 1 561 ? -16.891 16.875 31.062 1 76.56 561 GLN B N 1
ATOM 10019 C CA . GLN B 1 561 ? -16.203 16.156 32.125 1 76.56 561 GLN B CA 1
ATOM 10020 C C . GLN B 1 561 ? -15.781 17.109 33.25 1 76.56 561 GLN B C 1
ATOM 10022 O O . GLN B 1 561 ? -15.859 16.766 34.438 1 76.56 561 GLN B O 1
ATOM 10027 N N . MET B 1 562 ? -15.305 18.188 32.906 1 77 562 MET B N 1
ATOM 10028 C CA . MET B 1 562 ? -14.891 19.188 33.875 1 77 562 MET B CA 1
ATOM 10029 C C . MET B 1 562 ? -16.062 19.641 34.719 1 77 562 MET B C 1
ATOM 10031 O O . MET B 1 562 ? -15.945 19.781 35.938 1 77 562 MET B O 1
ATOM 10035 N N . LEU B 1 563 ? -17.203 19.812 34.094 1 78.19 563 LEU B N 1
ATOM 10036 C CA . LEU B 1 563 ? -18.391 20.25 34.812 1 78.19 563 LEU B CA 1
ATOM 10037 C C . LEU B 1 563 ? -18.906 19.141 35.75 1 78.19 563 LEU B C 1
ATOM 10039 O O . LEU B 1 563 ? -19.359 19.422 36.844 1 78.19 563 LEU B O 1
ATOM 10043 N N . ALA B 1 564 ? -18.75 17.953 35.219 1 74 564 ALA B N 1
ATOM 10044 C CA . ALA B 1 564 ? -19.172 16.812 36.031 1 74 564 ALA B CA 1
ATOM 10045 C C . ALA B 1 564 ? -18.281 16.656 37.25 1 74 564 ALA B C 1
ATOM 10047 O O . ALA B 1 564 ? -18.781 16.344 38.344 1 74 564 ALA B O 1
ATOM 10048 N N . ASN B 1 565 ? -17.016 16.812 37.062 1 68.44 565 ASN B N 1
ATOM 10049 C CA . ASN B 1 565 ? -16.094 16.703 38.156 1 68.44 565 ASN B CA 1
ATOM 10050 C C . ASN B 1 565 ? -16.281 17.828 39.188 1 68.44 565 ASN B C 1
ATOM 10052 O O . ASN B 1 565 ? -16.172 17.609 40.375 1 68.44 565 ASN B O 1
ATOM 10056 N N . ASN B 1 566 ? -16.516 18.906 38.688 1 65.25 566 ASN B N 1
ATOM 10057 C CA . ASN B 1 566 ? -16.781 20.047 39.594 1 65.25 566 ASN B CA 1
ATOM 10058 C C . ASN B 1 566 ? -18.062 19.828 40.406 1 65.25 566 ASN B C 1
ATOM 10060 O O . ASN B 1 566 ? -18.109 20.172 41.594 1 65.25 566 ASN B O 1
ATOM 10064 N N . GLN B 1 567 ? -19 19.25 39.75 1 64.12 567 GLN B N 1
ATOM 10065 C CA . GLN B 1 567 ? -20.25 18.953 40.438 1 64.12 567 GLN B CA 1
ATOM 10066 C C . GLN B 1 567 ? -20.047 17.844 41.469 1 64.12 567 GLN B C 1
ATOM 10068 O O . GLN B 1 567 ? -20.578 17.922 42.594 1 64.12 567 GLN B O 1
ATOM 10073 N N . ALA B 1 568 ? -19.281 16.859 41.156 1 63.34 568 ALA B N 1
ATOM 10074 C CA . ALA B 1 568 ? -19.016 15.75 42.062 1 63.34 568 ALA B CA 1
ATOM 10075 C C . ALA B 1 568 ? -18.219 16.234 43.281 1 63.34 568 ALA B C 1
ATOM 10077 O O . ALA B 1 568 ? -18.484 15.789 44.406 1 63.34 568 ALA B O 1
ATOM 10078 N N . GLN B 1 569 ? -17.266 17.031 42.938 1 55.59 569 GLN B N 1
ATOM 10079 C CA . GLN B 1 569 ? -16.469 17.547 44.062 1 55.59 569 GLN B CA 1
ATOM 10080 C C . GLN B 1 569 ? -17.328 18.375 45 1 55.59 569 GLN B C 1
ATOM 10082 O O . GLN B 1 569 ? -17.141 18.328 46.219 1 55.59 569 GLN B O 1
ATOM 10087 N N . LEU B 1 570 ? -18.234 18.984 44.406 1 53.47 570 LEU B N 1
ATOM 10088 C CA . LEU B 1 570 ? -19.156 19.766 45.219 1 53.47 570 LEU B CA 1
ATOM 10089 C C . LEU B 1 570 ? -20.062 18.859 46.062 1 53.47 570 LEU B C 1
ATOM 10091 O O . LEU B 1 570 ? -20.391 19.188 47.188 1 53.47 570 LEU B O 1
ATOM 10095 N N . GLU B 1 571 ? -20.359 17.797 45.406 1 55.53 571 GLU B N 1
ATOM 10096 C CA . GLU B 1 571 ? -21.203 16.859 46.125 1 55.53 571 GLU B CA 1
ATOM 10097 C C . GLU B 1 571 ? -20.438 16.141 47.25 1 55.53 571 GLU B C 1
ATOM 10099 O O . GLU B 1 571 ? -20.984 15.836 48.281 1 55.53 571 GLU B O 1
ATOM 10104 N N . LEU B 1 572 ? -19.141 15.82 47.094 1 51.59 572 LEU B N 1
ATOM 10105 C CA . LEU B 1 572 ? -18.328 15.086 48.062 1 51.59 572 LEU B CA 1
ATOM 10106 C C . LEU B 1 572 ? -17.859 16 49.188 1 51.59 572 LEU B C 1
ATOM 10108 O O . LEU B 1 572 ? -17.703 15.555 50.312 1 51.59 572 LEU B O 1
ATOM 10112 N N . HIS B 1 573 ? -17.328 17.047 49 1 43.66 573 HIS B N 1
ATOM 10113 C CA . HIS B 1 573 ? -16.906 17.953 50.062 1 43.66 573 HIS B CA 1
ATOM 10114 C C . HIS B 1 573 ? -17.859 19.141 50.156 1 43.66 573 HIS B C 1
ATOM 10116 O O . HIS B 1 573 ? -17.547 20.234 49.688 1 43.66 573 HIS B O 1
ATOM 10122 N N . PRO B 1 574 ? -18.953 18.844 50.781 1 44.97 574 PRO B N 1
ATOM 10123 C CA . PRO B 1 574 ? -19.906 19.922 50.969 1 44.97 574 PRO B CA 1
ATOM 10124 C C . PRO B 1 574 ? -19.344 21.094 51.781 1 44.97 574 PRO B C 1
ATOM 10126 O O . PRO B 1 574 ? -19.812 22.219 51.656 1 44.97 574 PRO B O 1
ATOM 10129 N N . SER B 1 575 ? -18.5 20.812 52.906 1 41.19 575 SER B N 1
ATOM 10130 C CA . SER B 1 575 ? -17.953 21.781 53.844 1 41.19 575 SER B CA 1
ATOM 10131 C C . SER B 1 575 ? -17.031 22.766 53.125 1 41.19 575 SER B C 1
ATOM 10133 O O . SER B 1 575 ? -16.609 23.766 53.719 1 41.19 575 SER B O 1
ATOM 10135 N N . LEU B 1 576 ? -16.125 22.375 52.406 1 41.44 576 LEU B N 1
ATOM 10136 C CA . LEU B 1 576 ? -15.422 23.391 51.656 1 41.44 576 LEU B CA 1
ATOM 10137 C C . LEU B 1 576 ? -16.391 24.406 51.031 1 41.44 576 LEU B C 1
ATOM 10139 O O . LEU B 1 576 ? -16.969 24.172 50 1 41.44 576 LEU B O 1
ATOM 10143 N N . GLY B 1 577 ? -17.422 24.703 51.844 1 35.81 577 GLY B N 1
ATOM 10144 C CA . GLY B 1 577 ? -18.656 25.453 52 1 35.81 577 GLY B CA 1
ATOM 10145 C C . GLY B 1 577 ? -18.562 26.859 51.438 1 35.81 577 GLY B C 1
ATOM 10146 O O . GLY B 1 577 ? -17.641 27.609 51.781 1 35.81 577 GLY B O 1
ATOM 10147 N N . ILE B 1 578 ? -19.062 27.078 50.219 1 37.97 578 ILE B N 1
ATOM 10148 C CA . ILE B 1 578 ? -19.562 28.375 49.75 1 37.97 578 ILE B CA 1
ATOM 10149 C C . ILE B 1 578 ? -20.203 29.109 50.938 1 37.97 578 ILE B C 1
ATOM 10151 O O . ILE B 1 578 ? -21.062 28.578 51.625 1 37.97 578 ILE B O 1
ATOM 10155 N N . GLN B 1 579 ? -19.5 29.859 51.688 1 35.94 579 GLN B N 1
ATOM 10156 C CA . GLN B 1 579 ? -20.312 30.766 52.469 1 35.94 579 GLN B CA 1
ATOM 10157 C C . GLN B 1 579 ? -21.719 30.906 51.875 1 35.94 579 GLN B C 1
ATOM 10159 O O . GLN B 1 579 ? -21.906 30.703 50.688 1 35.94 579 GLN B O 1
ATOM 10164 N N . GLU B 1 580 ? -22.875 31.047 52.688 1 38.91 580 GLU B N 1
ATOM 10165 C CA . GLU B 1 580 ? -24.312 31.109 52.438 1 38.91 580 GLU B CA 1
ATOM 10166 C C . GLU B 1 580 ? -24.594 31.547 51 1 38.91 580 GLU B C 1
ATOM 10168 O O . GLU B 1 580 ? -25.484 31 50.344 1 38.91 580 GLU B O 1
ATOM 10173 N N . GLY B 1 581 ? -24.484 32.844 50.562 1 37.56 581 GLY B N 1
ATOM 10174 C CA . GLY B 1 581 ? -24.953 33.625 49.406 1 37.56 581 GLY B CA 1
ATOM 10175 C C . GLY B 1 581 ? -24.266 33.281 48.125 1 37.56 581 GLY B C 1
ATOM 10176 O O . GLY B 1 581 ? -24.625 33.781 47.062 1 37.56 581 GLY B O 1
ATOM 10177 N N . GLU B 1 582 ? -22.891 33.062 47.969 1 39.38 582 GLU B N 1
ATOM 10178 C CA . GLU B 1 582 ? -22.203 32.969 46.688 1 39.38 582 GLU B CA 1
ATOM 10179 C C . GLU B 1 582 ? -22.344 31.578 46.094 1 39.38 582 GLU B C 1
ATOM 10181 O O . GLU B 1 582 ? -21.812 30.609 46.625 1 39.38 582 GLU B O 1
ATOM 10186 N N . THR B 1 583 ? -23.453 31.078 45.594 1 40.56 583 THR B N 1
ATOM 10187 C CA . THR B 1 583 ? -23.766 29.875 44.812 1 40.56 583 THR B CA 1
ATOM 10188 C C . THR B 1 583 ? -22.594 29.5 43.906 1 40.56 583 THR B C 1
ATOM 10190 O O . THR B 1 583 ? -21.938 30.375 43.344 1 40.56 583 THR B O 1
ATOM 10193 N N . ILE B 1 584 ? -21.875 28.344 44.031 1 46.66 584 ILE B N 1
ATOM 10194 C CA . ILE B 1 584 ? -20.891 27.672 43.219 1 46.66 584 ILE B CA 1
ATOM 10195 C C . ILE B 1 584 ? -21.078 28.062 41.75 1 46.66 584 ILE B C 1
ATOM 10197 O O . ILE B 1 584 ? -20.109 28.094 40.969 1 46.66 584 ILE B O 1
ATOM 10201 N N . GLU B 1 585 ? -22.359 28.094 41.281 1 52.06 585 GLU B N 1
ATOM 10202 C CA . GLU B 1 585 ? -22.688 28.609 39.969 1 52.06 585 GLU B CA 1
ATOM 10203 C C . GLU B 1 585 ? -22.078 30 39.75 1 52.06 585 GLU B C 1
ATOM 10205 O O . GLU B 1 585 ? -22 30.484 38.625 1 52.06 585 GLU B O 1
ATOM 10210 N N . SER B 1 586 ? -21.562 30.594 40.906 1 56.25 586 SER B N 1
ATOM 10211 C CA . SER B 1 586 ? -21.25 32.031 40.844 1 56.25 586 SER B CA 1
ATOM 10212 C C . SER B 1 586 ? -19.734 32.25 40.75 1 56.25 586 SER B C 1
ATOM 10214 O O . SER B 1 586 ? -19.281 33.375 40.531 1 56.25 586 SER B O 1
ATOM 10216 N N . SER B 1 587 ? -18.781 31.125 40.906 1 63.97 587 SER B N 1
ATOM 10217 C CA . SER B 1 587 ? -17.375 31.469 40.812 1 63.97 587 SER B CA 1
ATOM 10218 C C . SER B 1 587 ? -16.812 31.078 39.438 1 63.97 587 SER B C 1
ATOM 10220 O O . SER B 1 587 ? -17.078 29.984 38.938 1 63.97 587 SER B O 1
ATOM 10222 N N . PRO B 1 588 ? -16.094 31.953 38.875 1 77.06 588 PRO B N 1
ATOM 10223 C CA . PRO B 1 588 ? -15.492 31.656 37.562 1 77.06 588 PRO B CA 1
ATOM 10224 C C . PRO B 1 588 ? -14.438 30.562 37.625 1 77.06 588 PRO B C 1
ATOM 10226 O O . PRO B 1 588 ? -13.695 30.469 38.625 1 77.06 588 PRO B O 1
ATOM 10229 N N . VAL B 1 589 ? -14.484 29.578 36.844 1 79.31 589 VAL B N 1
ATOM 10230 C CA . VAL B 1 589 ? -13.531 28.469 36.75 1 79.31 589 VAL B CA 1
ATOM 10231 C C . VAL B 1 589 ? -12.539 28.75 35.594 1 79.31 589 VAL B C 1
ATOM 10233 O O . VAL B 1 589 ? -12.922 29.281 34.562 1 79.31 589 VAL B O 1
ATOM 10236 N N . SER B 1 590 ? -11.273 28.484 35.875 1 80.94 590 SER B N 1
ATOM 10237 C CA . SER B 1 590 ? -10.25 28.641 34.844 1 80.94 590 SER B CA 1
ATOM 10238 C C . SER B 1 590 ? -10.242 27.469 33.906 1 80.94 590 SER B C 1
ATOM 10240 O O . SER B 1 590 ? -10.141 26.312 34.312 1 80.94 590 SER B O 1
ATOM 10242 N N . LEU B 1 591 ? -10.344 27.672 32.625 1 86.12 591 LEU B N 1
ATOM 10243 C CA . LEU B 1 591 ? -10.383 26.625 31.609 1 86.12 591 LEU B CA 1
ATOM 10244 C C . LEU B 1 591 ? -8.984 26.328 31.078 1 86.12 591 LEU B C 1
ATOM 10246 O O . LEU B 1 591 ? -8.773 25.312 30.422 1 86.12 591 LEU B O 1
ATOM 10250 N N . LEU B 1 592 ? -7.984 27.078 31.359 1 79.5 592 LEU B N 1
ATOM 10251 C CA . LEU B 1 592 ? -6.656 27.031 30.766 1 79.5 592 LEU B CA 1
ATOM 10252 C C . LEU B 1 592 ? -5.996 25.672 30.984 1 79.5 592 LEU B C 1
ATOM 10254 O O . LEU B 1 592 ? -5.363 25.125 30.078 1 79.5 592 LEU B O 1
ATOM 10258 N N . PRO B 1 593 ? -6.246 25.109 32.188 1 76.56 593 PRO B N 1
ATOM 10259 C CA . PRO B 1 593 ? -5.57 23.828 32.406 1 76.56 593 PRO B CA 1
ATOM 10260 C C . PRO B 1 593 ? -6.137 22.703 31.547 1 76.56 593 PRO B C 1
ATOM 10262 O O . PRO B 1 593 ? -5.469 21.688 31.328 1 76.56 593 PRO B O 1
ATOM 10265 N N . TYR B 1 594 ? -7.27 22.859 31.062 1 78.31 594 TYR B N 1
ATOM 10266 C CA . TYR B 1 594 ? -7.934 21.797 30.328 1 78.31 594 TYR B CA 1
ATOM 10267 C C . TYR B 1 594 ? -7.875 22.062 28.828 1 78.31 594 TYR B C 1
ATOM 10269 O O . TYR B 1 594 ? -8.367 21.25 28.031 1 78.31 594 TYR B O 1
ATOM 10277 N N . THR B 1 595 ? -7.316 23.156 28.5 1 79.56 595 THR B N 1
ATOM 10278 C CA . THR B 1 595 ? -7.34 23.578 27.094 1 79.56 595 THR B CA 1
ATOM 10279 C C . THR B 1 595 ? -6.02 23.234 26.406 1 79.56 595 THR B C 1
ATOM 10281 O O . THR B 1 595 ? -4.973 23.156 27.062 1 79.56 595 THR B O 1
ATOM 10284 N N . ASN B 1 596 ? -6.129 22.859 25.141 1 79.88 596 ASN B N 1
ATOM 10285 C CA . ASN B 1 596 ? -4.945 22.859 24.281 1 79.88 596 ASN B CA 1
ATOM 10286 C C . ASN B 1 596 ? -4.492 24.281 23.969 1 79.88 596 ASN B C 1
ATOM 10288 O O . ASN B 1 596 ? -5.105 24.969 23.141 1 79.88 596 ASN B O 1
ATOM 10292 N N . GLN B 1 597 ? -3.518 24.703 24.547 1 78.44 597 GLN B N 1
ATOM 10293 C CA . GLN B 1 597 ? -3.109 26.094 24.5 1 78.44 597 GLN B CA 1
ATOM 10294 C C . GLN B 1 597 ? -2.471 26.453 23.156 1 78.44 597 GLN B C 1
ATOM 10296 O O . GLN B 1 597 ? -2.371 27.625 22.812 1 78.44 597 GLN B O 1
ATOM 10301 N N . TRP B 1 598 ? -2.129 25.453 22.469 1 76.69 598 TRP B N 1
ATOM 10302 C CA . TRP B 1 598 ? -1.436 25.766 21.234 1 76.69 598 TRP B CA 1
ATOM 10303 C C . TRP B 1 598 ? -2.018 24.984 20.062 1 76.69 598 TRP B C 1
ATOM 10305 O O . TRP B 1 598 ? -1.333 24.141 19.469 1 76.69 598 TRP B O 1
ATOM 10315 N N . PRO B 1 599 ? -3.227 25.312 19.719 1 83 599 PRO B N 1
ATOM 10316 C CA . PRO B 1 599 ? -3.857 24.641 18.594 1 83 599 PRO B CA 1
ATOM 10317 C C . PRO B 1 599 ? -3.309 25.109 17.234 1 83 599 PRO B C 1
ATOM 10319 O O . PRO B 1 599 ? -2.598 26.125 17.172 1 83 599 PRO B O 1
ATOM 10322 N N . TYR B 1 600 ? -3.521 24.375 16.234 1 85.44 600 TYR B N 1
ATOM 10323 C CA . TYR B 1 600 ? -3.211 24.812 14.891 1 85.44 600 TYR B CA 1
ATOM 10324 C C . TYR B 1 600 ? -4.094 25.984 14.484 1 85.44 600 TYR B C 1
ATOM 10326 O O . TYR B 1 600 ? -5.293 26 14.766 1 85.44 600 TYR B O 1
ATOM 10334 N N . THR B 1 601 ? -3.521 27.016 13.992 1 87.19 601 THR B N 1
ATOM 10335 C CA . THR B 1 601 ? -4.262 28.188 13.531 1 87.19 601 THR B CA 1
ATOM 10336 C C . THR B 1 601 ? -3.795 28.594 12.141 1 87.19 601 THR B C 1
ATOM 10338 O O . THR B 1 601 ? -2.689 28.25 11.719 1 87.19 601 THR B O 1
ATOM 10341 N N . VAL B 1 602 ? -4.703 29.172 11.422 1 88.19 602 VAL B N 1
ATOM 10342 C CA . VAL B 1 602 ? -4.367 29.703 10.102 1 88.19 602 VAL B CA 1
ATOM 10343 C C . VAL B 1 602 ? -4.809 31.156 9.992 1 88.19 602 VAL B C 1
ATOM 10345 O O . VAL B 1 602 ? -5.715 31.594 10.711 1 88.19 602 VAL B O 1
ATOM 10348 N N . SER B 1 603 ? -4.113 31.844 9.117 1 86 603 SER B N 1
ATOM 10349 C CA . SER B 1 603 ? -4.473 33.219 8.867 1 86 603 SER B CA 1
ATOM 10350 C C . SER B 1 603 ? -5.715 33.344 7.992 1 86 603 SER B C 1
ATOM 10352 O O . SER B 1 603 ? -5.953 32.469 7.141 1 86 603 SER B O 1
ATOM 10354 N N . PRO B 1 604 ? -6.52 34.375 8.234 1 87.31 604 PRO B N 1
ATOM 10355 C CA . PRO B 1 604 ? -7.703 34.562 7.391 1 87.31 604 PRO B CA 1
ATOM 10356 C C . PRO B 1 604 ? -7.359 34.75 5.914 1 87.31 604 PRO B C 1
ATOM 10358 O O . PRO B 1 604 ? -8.172 34.406 5.043 1 87.31 604 PRO B O 1
ATOM 10361 N N . ASN B 1 605 ? -6.188 35.125 5.645 1 84.31 605 ASN B N 1
ATOM 10362 C CA . ASN B 1 605 ? -5.797 35.375 4.262 1 84.31 605 ASN B CA 1
ATOM 10363 C C . ASN B 1 605 ? -5.074 34.188 3.645 1 84.31 605 ASN B C 1
ATOM 10365 O O . ASN B 1 605 ? -4.648 34.25 2.49 1 84.31 605 ASN B O 1
ATOM 10369 N N . ALA B 1 606 ? -5.062 33.188 4.395 1 86 606 ALA B N 1
ATOM 10370 C CA . ALA B 1 606 ? -4.426 31.984 3.869 1 86 606 ALA B CA 1
ATOM 10371 C C . ALA B 1 606 ? -5.254 31.359 2.75 1 86 606 ALA B C 1
ATOM 10373 O O . ALA B 1 606 ? -6.488 31.359 2.812 1 86 606 ALA B O 1
ATOM 10374 N N . SER B 1 607 ? -4.555 30.891 1.733 1 84.38 607 SER B N 1
ATOM 10375 C CA . SER B 1 607 ? -5.238 30.219 0.632 1 84.38 607 SER B CA 1
ATOM 10376 C C . SER B 1 607 ? -5.809 28.875 1.073 1 84.38 607 SER B C 1
ATOM 10378 O O . SER B 1 607 ? -5.242 28.219 1.945 1 84.38 607 SER B O 1
ATOM 10380 N N . ILE B 1 608 ? -6.895 28.516 0.515 1 84 608 ILE B N 1
ATOM 10381 C CA . ILE B 1 608 ? -7.52 27.25 0.853 1 84 608 ILE B CA 1
ATOM 10382 C C . ILE B 1 608 ? -6.602 26.094 0.444 1 84 608 ILE B C 1
ATOM 10384 O O . ILE B 1 608 ? -6.637 25.016 1.045 1 84 608 ILE B O 1
ATOM 10388 N N . SER B 1 609 ? -5.754 26.375 -0.55 1 77.38 609 SER B N 1
ATOM 10389 C CA . SER B 1 609 ? -4.797 25.359 -0.989 1 77.38 609 SER B CA 1
ATOM 10390 C C . SER B 1 609 ? -3.818 25 0.127 1 77.38 609 SER B C 1
ATOM 10392 O O . SER B 1 609 ? -3.301 23.891 0.172 1 77.38 609 SER B O 1
ATOM 10394 N N . SER B 1 610 ? -3.662 25.938 1.018 1 81.56 610 SER B N 1
ATOM 10395 C CA . SER B 1 610 ? -2.773 25.688 2.148 1 81.56 610 SER B CA 1
ATOM 10396 C C . SER B 1 610 ? -3.545 25.141 3.344 1 81.56 610 SER B C 1
ATOM 10398 O O . SER B 1 610 ? -2.969 24.484 4.211 1 81.56 610 SER B O 1
ATOM 10400 N N . VAL B 1 611 ? -4.801 25.453 3.391 1 85.62 611 VAL B N 1
ATOM 10401 C CA . VAL B 1 611 ? -5.633 25.047 4.52 1 85.62 611 VAL B CA 1
ATOM 10402 C C . VAL B 1 611 ? -6.105 23.609 4.332 1 85.62 611 VAL B C 1
ATOM 10404 O O . VAL B 1 611 ? -6.16 22.844 5.293 1 85.62 611 VAL B O 1
ATOM 10407 N N . TYR B 1 612 ? -6.391 23.25 3.113 1 84.88 612 TYR B N 1
ATOM 10408 C CA . TYR B 1 612 ? -7 21.969 2.787 1 84.88 612 TYR B CA 1
ATOM 10409 C C . TYR B 1 612 ? -6.109 20.812 3.227 1 84.88 612 TYR B C 1
ATOM 10411 O O . TYR B 1 612 ? -6.578 19.875 3.881 1 84.88 612 TYR B O 1
ATOM 10419 N N . PRO B 1 613 ? -4.777 20.922 3.01 1 77.31 613 PRO B N 1
ATOM 10420 C CA . PRO B 1 613 ? -3.932 19.797 3.416 1 77.31 613 PRO B CA 1
ATOM 10421 C C . PRO B 1 613 ? -3.867 19.625 4.93 1 77.31 613 PRO B C 1
ATOM 10423 O O . PRO B 1 613 ? -3.635 18.516 5.422 1 77.31 613 PRO B O 1
ATOM 10426 N N . LEU B 1 614 ? -4.062 20.625 5.68 1 81.69 614 LEU B N 1
ATOM 10427 C CA . LEU B 1 614 ? -4.059 20.516 7.133 1 81.69 614 LEU B CA 1
ATOM 10428 C C . LEU B 1 614 ? -5.188 19.594 7.609 1 81.69 614 LEU B C 1
ATOM 10430 O O . LEU B 1 614 ? -4.996 18.797 8.523 1 81.69 614 LEU B O 1
ATOM 10434 N N . PHE B 1 615 ? -6.305 19.766 6.961 1 78.94 615 PHE B N 1
ATOM 10435 C CA . PHE B 1 615 ? -7.445 18.938 7.332 1 78.94 615 PHE B CA 1
ATOM 10436 C C . PHE B 1 615 ? -7.227 17.5 6.891 1 78.94 615 PHE B C 1
ATOM 10438 O O . PHE B 1 615 ? -7.461 16.562 7.664 1 78.94 615 PHE B O 1
ATOM 10445 N N . ARG B 1 616 ? -6.758 17.406 5.789 1 75.31 616 ARG B N 1
ATOM 10446 C CA . ARG B 1 616 ? -6.684 16.062 5.199 1 75.31 616 ARG B CA 1
ATOM 10447 C C . ARG B 1 616 ? -5.512 15.281 5.77 1 75.31 616 ARG B C 1
ATOM 10449 O O . ARG B 1 616 ? -5.629 14.078 6.02 1 75.31 616 ARG B O 1
ATOM 10456 N N . LEU B 1 617 ? -4.383 15.938 5.934 1 72.5 617 LEU B N 1
ATOM 10457 C CA . LEU B 1 617 ? -3.174 15.211 6.301 1 72.5 617 LEU B CA 1
ATOM 10458 C C . LEU B 1 617 ? -3.055 15.078 7.812 1 72.5 617 LEU B C 1
ATOM 10460 O O . LEU B 1 617 ? -2.527 14.086 8.312 1 72.5 617 LEU B O 1
ATOM 10464 N N . LEU B 1 618 ? -3.58 16.078 8.539 1 73.75 618 LEU B N 1
ATOM 10465 C CA . LEU B 1 618 ? -3.492 16.031 10 1 73.75 618 LEU B CA 1
ATOM 10466 C C . LEU B 1 618 ? -4.758 15.414 10.594 1 73.75 618 LEU B C 1
ATOM 10468 O O . LEU B 1 618 ? -4.801 15.117 11.789 1 73.75 618 LEU B O 1
ATOM 10472 N N . GLY B 1 619 ? -5.758 15.219 9.742 1 71.81 619 GLY B N 1
ATOM 10473 C CA . GLY B 1 619 ? -7.008 14.664 10.242 1 71.81 619 GLY B CA 1
ATOM 10474 C C . GLY B 1 619 ? -7.754 15.609 11.164 1 71.81 619 GLY B C 1
ATOM 10475 O O . GLY B 1 619 ? -8.328 15.18 12.164 1 71.81 619 GLY B O 1
ATOM 10476 N N . LEU B 1 620 ? -7.688 16.906 10.883 1 76.69 620 LEU B N 1
ATOM 10477 C CA . LEU B 1 620 ? -8.344 17.891 11.734 1 76.69 620 LEU B CA 1
ATOM 10478 C C . LEU B 1 620 ? -9.844 17.938 11.453 1 76.69 620 LEU B C 1
ATOM 10480 O O . LEU B 1 620 ? -10.273 17.75 10.312 1 76.69 620 LEU B O 1
ATOM 10484 N N . ARG B 1 621 ? -10.594 18.141 12.453 1 78.06 621 ARG B N 1
ATOM 10485 C CA . ARG B 1 621 ? -12.039 18.297 12.305 1 78.06 621 ARG B CA 1
ATOM 10486 C C . ARG B 1 621 ? -12.414 19.781 12.227 1 78.06 621 ARG B C 1
ATOM 10488 O O . ARG B 1 621 ? -13.445 20.141 11.656 1 78.06 621 ARG B O 1
ATOM 10495 N N . TRP B 1 622 ? -11.641 20.531 12.828 1 83.81 622 TRP B N 1
ATOM 10496 C CA . TRP B 1 622 ? -11.844 21.984 12.844 1 83.81 622 TRP B CA 1
ATOM 10497 C C . TRP B 1 622 ? -10.516 22.719 12.836 1 83.81 622 TRP B C 1
ATOM 10499 O O . TRP B 1 622 ? -9.469 22.141 13.164 1 83.81 622 TRP B O 1
ATOM 10509 N N . LEU B 1 623 ? -10.539 23.891 12.391 1 89.25 623 LEU B N 1
ATOM 10510 C CA . LEU B 1 623 ? -9.359 24.75 12.352 1 89.25 623 LEU B CA 1
ATOM 10511 C C . LEU B 1 623 ? -9.727 26.203 12.688 1 89.25 623 LEU B C 1
ATOM 10513 O O . LEU B 1 623 ? -10.68 26.75 12.133 1 89.25 623 LEU B O 1
ATOM 10517 N N . ILE B 1 624 ? -9 26.812 13.648 1 90.94 624 ILE B N 1
ATOM 10518 C CA . ILE B 1 624 ? -9.266 28.172 14.086 1 90.94 624 ILE B CA 1
ATOM 10519 C C . ILE B 1 624 ? -8.578 29.156 13.148 1 90.94 624 ILE B C 1
ATOM 10521 O O . ILE B 1 624 ? -7.438 28.953 12.734 1 90.94 624 ILE B O 1
ATOM 10525 N N . VAL B 1 625 ? -9.359 30.109 12.758 1 91.69 625 VAL B N 1
ATOM 10526 C CA . VAL B 1 625 ? -8.82 31.203 11.961 1 91.69 625 VAL B CA 1
ATOM 10527 C C . VAL B 1 625 ? -8.539 32.406 12.859 1 91.69 625 VAL B C 1
ATOM 10529 O O . VAL B 1 625 ? -9.453 32.969 13.477 1 91.69 625 VAL B O 1
ATOM 10532 N N . ALA B 1 626 ? -7.301 32.781 12.945 1 89.19 626 ALA B N 1
ATOM 10533 C CA . ALA B 1 626 ? -6.883 33.906 13.773 1 89.19 626 ALA B CA 1
ATOM 10534 C C . ALA B 1 626 ? -6.082 34.906 12.961 1 89.19 626 ALA B C 1
ATOM 10536 O O . ALA B 1 626 ? -5.348 34.531 12.047 1 89.19 626 ALA B O 1
ATOM 10537 N N . ASP B 1 627 ? -6.273 36.094 13.289 1 85 627 ASP B N 1
ATOM 10538 C CA . ASP B 1 627 ? -5.559 37.156 12.57 1 85 627 ASP B CA 1
ATOM 10539 C C . ASP B 1 627 ? -4.137 37.312 13.102 1 85 627 ASP B C 1
ATOM 10541 O O . ASP B 1 627 ? -3.678 36.5 13.914 1 85 627 ASP B O 1
ATOM 10545 N N . GLU B 1 628 ? -3.41 38.25 12.602 1 77.75 628 GLU B N 1
ATOM 10546 C CA . GLU B 1 628 ? -2.002 38.469 12.914 1 77.75 628 GLU B CA 1
ATOM 10547 C C . GLU B 1 628 ? -1.809 38.781 14.391 1 77.75 628 GLU B C 1
ATOM 10549 O O . GLU B 1 628 ? -0.729 38.562 14.945 1 77.75 628 GLU B O 1
ATOM 10554 N N . ARG B 1 629 ? -2.824 39.312 15.094 1 78.25 629 ARG B N 1
ATOM 10555 C CA . ARG B 1 629 ? -2.75 39.625 16.516 1 78.25 629 ARG B CA 1
ATOM 10556 C C . ARG B 1 629 ? -3.33 38.5 17.359 1 78.25 629 ARG B C 1
ATOM 10558 O O . ARG B 1 629 ? -3.635 38.688 18.531 1 78.25 629 ARG B O 1
ATOM 10565 N N . ASN B 1 630 ? -3.602 37.344 16.703 1 86.5 630 ASN B N 1
ATOM 10566 C CA . ASN B 1 630 ? -4.105 36.156 17.359 1 86.5 630 ASN B CA 1
ATOM 10567 C C . ASN B 1 630 ? -5.547 36.312 17.828 1 86.5 630 ASN B C 1
ATOM 10569 O O . ASN B 1 630 ? -5.953 35.719 18.828 1 86.5 630 ASN B O 1
ATOM 10573 N N . ASN B 1 631 ? -6.203 37.219 17.219 1 86.88 631 ASN B N 1
ATOM 10574 C CA . ASN B 1 631 ? -7.633 37.344 17.469 1 86.88 631 ASN B CA 1
ATOM 10575 C C . ASN B 1 631 ? -8.445 36.344 16.672 1 86.88 631 ASN B C 1
ATOM 10577 O O . ASN B 1 631 ? -8.258 36.219 15.461 1 86.88 631 ASN B O 1
ATOM 10581 N N . VAL B 1 632 ? -9.32 35.719 17.359 1 90.25 632 VAL B N 1
ATOM 10582 C CA . VAL B 1 632 ? -10.133 34.688 16.703 1 90.25 632 VAL B CA 1
ATOM 10583 C C . VAL B 1 632 ? -11.156 35.344 15.781 1 90.25 632 VAL B C 1
ATOM 10585 O O . VAL B 1 632 ? -11.953 36.188 16.219 1 90.25 632 VAL B O 1
ATOM 10588 N N . GLN B 1 633 ? -11.047 35.062 14.531 1 88.06 633 GLN B N 1
ATOM 10589 C CA . GLN B 1 633 ? -11.961 35.625 13.547 1 88.06 633 GLN B CA 1
ATOM 10590 C C . GLN B 1 633 ? -13.031 34.625 13.133 1 88.06 633 GLN B C 1
ATOM 10592 O O . GLN B 1 633 ? -14.125 35 12.727 1 88.06 633 GLN B O 1
ATOM 10597 N N . GLY B 1 634 ? -12.641 33.375 13.188 1 88.75 634 GLY B N 1
ATOM 10598 C CA . GLY B 1 634 ? -13.586 32.375 12.75 1 88.75 634 GLY B CA 1
ATOM 10599 C C . GLY B 1 634 ? -13.078 30.953 12.938 1 88.75 634 GLY B C 1
ATOM 10600 O O . GLY B 1 634 ? -12.047 30.734 13.586 1 88.75 634 GLY B O 1
ATOM 10601 N N . ILE B 1 635 ? -13.961 29.969 12.484 1 88.75 635 ILE B N 1
ATOM 10602 C CA . ILE B 1 635 ? -13.641 28.547 12.547 1 88.75 635 ILE B CA 1
ATOM 10603 C C . ILE B 1 635 ? -14.008 27.891 11.219 1 88.75 635 ILE B C 1
ATOM 10605 O O . ILE B 1 635 ? -15.016 28.234 10.602 1 88.75 635 ILE B O 1
ATOM 10609 N N . ILE B 1 636 ? -13.102 27.094 10.758 1 88.62 636 ILE B N 1
ATOM 10610 C CA . ILE B 1 636 ? -13.344 26.297 9.555 1 88.62 636 ILE B CA 1
ATOM 10611 C C . ILE B 1 636 ? -13.547 24.828 9.938 1 88.62 636 ILE B C 1
ATOM 10613 O O . ILE B 1 636 ? -12.789 24.297 10.75 1 88.62 636 ILE B O 1
ATOM 10617 N N . THR B 1 637 ? -14.578 24.234 9.5 1 83.5 637 THR B N 1
ATOM 10618 C CA . THR B 1 637 ? -14.805 22.812 9.719 1 83.5 637 THR B CA 1
ATOM 10619 C C . THR B 1 637 ? -14.703 22.031 8.414 1 83.5 637 THR B C 1
ATOM 10621 O O . THR B 1 637 ? -14.586 22.625 7.34 1 83.5 637 THR B O 1
ATOM 10624 N N . ARG B 1 638 ? -14.727 20.844 8.508 1 79.75 638 ARG B N 1
ATOM 10625 C CA . ARG B 1 638 ? -14.594 19.984 7.34 1 79.75 638 ARG B CA 1
ATOM 10626 C C . ARG B 1 638 ? -15.75 20.172 6.371 1 79.75 638 ARG B C 1
ATOM 10628 O O . ARG B 1 638 ? -15.578 20.047 5.156 1 79.75 638 ARG B O 1
ATOM 10635 N N . LYS B 1 639 ? -16.891 20.531 6.875 1 76.25 639 LYS B N 1
ATOM 10636 C CA . LYS B 1 639 ? -18.078 20.719 6.043 1 76.25 639 LYS B CA 1
ATOM 10637 C C . LYS B 1 639 ? -17.891 21.906 5.098 1 76.25 639 LYS B C 1
ATOM 10639 O O . LYS B 1 639 ? -18.516 21.953 4.035 1 76.25 639 LYS B O 1
ATOM 10644 N N . ASP B 1 640 ? -16.984 22.719 5.508 1 80.19 640 ASP B N 1
ATOM 10645 C CA . ASP B 1 640 ? -16.766 23.922 4.723 1 80.19 640 ASP B CA 1
ATOM 10646 C C . ASP B 1 640 ? -15.836 23.656 3.543 1 80.19 640 ASP B C 1
ATOM 10648 O O . ASP B 1 640 ? -15.695 24.5 2.65 1 80.19 640 ASP B O 1
ATOM 10652 N N . LEU B 1 641 ? -15.227 22.547 3.531 1 81.25 641 LEU B N 1
ATOM 10653 C CA . LEU B 1 641 ? -14.188 22.281 2.541 1 81.25 641 LEU B CA 1
ATOM 10654 C C . LEU B 1 641 ? -14.672 21.266 1.513 1 81.25 641 LEU B C 1
ATOM 10656 O O . LEU B 1 641 ? -13.891 20.812 0.665 1 81.25 641 LEU B O 1
ATOM 10660 N N . ILE B 1 642 ? -15.922 21 1.577 1 76.06 642 ILE B N 1
ATOM 10661 C CA . ILE B 1 642 ? -16.438 20 0.64 1 76.06 642 ILE B CA 1
ATOM 10662 C C . ILE B 1 642 ? -16.703 20.656 -0.713 1 76.06 642 ILE B C 1
ATOM 10664 O O . ILE B 1 642 ? -16.766 21.891 -0.81 1 76.06 642 ILE B O 1
ATOM 10668 N N . HIS B 1 643 ? -16.781 19.922 -1.677 1 69.12 643 HIS B N 1
ATOM 10669 C CA . HIS B 1 643 ? -16.938 20.391 -3.053 1 69.12 643 HIS B CA 1
ATOM 10670 C C . HIS B 1 643 ? -18.156 21.297 -3.199 1 69.12 643 HIS B C 1
ATOM 10672 O O . HIS B 1 643 ? -18.109 22.281 -3.922 1 69.12 643 HIS B O 1
ATOM 10678 N N . GLU B 1 644 ? -19.188 20.984 -2.514 1 67.19 644 GLU B N 1
ATOM 10679 C CA . GLU B 1 644 ? -20.422 21.75 -2.605 1 67.19 644 GLU B CA 1
ATOM 10680 C C . GLU B 1 644 ? -20.25 23.156 -2.061 1 67.19 644 GLU B C 1
ATOM 10682 O O . GLU B 1 644 ? -20.844 24.109 -2.576 1 67.19 644 GLU B O 1
ATOM 10687 N N . ALA B 1 645 ? -19.391 23.234 -1.082 1 72.44 645 ALA B N 1
ATOM 10688 C CA . ALA B 1 645 ? -19.094 24.547 -0.511 1 72.44 645 ALA B CA 1
ATOM 10689 C C . ALA B 1 645 ? -18.359 25.438 -1.516 1 72.44 645 ALA B C 1
ATOM 10691 O O . ALA B 1 645 ? -18.609 26.641 -1.594 1 72.44 645 ALA B O 1
ATOM 10692 N N . GLY B 1 646 ? -17.5 24.812 -2.248 1 70.31 646 GLY B N 1
ATOM 10693 C CA . GLY B 1 646 ? -16.766 25.547 -3.264 1 70.31 646 GLY B CA 1
ATOM 10694 C C . GLY B 1 646 ? -17.656 26.109 -4.355 1 70.31 646 GLY B C 1
ATOM 10695 O O . GLY B 1 646 ? -17.484 27.25 -4.777 1 70.31 646 GLY B O 1
ATOM 10696 N N . HIS B 1 647 ? -18.656 25.359 -4.73 1 68.25 647 HIS B N 1
ATOM 10697 C CA . HIS B 1 647 ? -19.578 25.781 -5.773 1 68.25 647 HIS B CA 1
ATOM 10698 C C . HIS B 1 647 ? -20.453 26.922 -5.293 1 68.25 647 HIS B C 1
ATOM 10700 O O . HIS B 1 647 ? -20.75 27.844 -6.059 1 68.25 647 HIS B O 1
ATOM 10706 N N . LEU B 1 648 ? -20.828 26.812 -4.102 1 68.81 648 LEU B N 1
ATOM 10707 C CA . LEU B 1 648 ? -21.656 27.859 -3.529 1 68.81 648 LEU B CA 1
ATOM 10708 C C . LEU B 1 648 ? -20.906 29.172 -3.447 1 68.81 648 LEU B C 1
ATOM 10710 O O . LEU B 1 648 ? -21.469 30.25 -3.711 1 68.81 648 LEU B O 1
ATOM 10714 N N . LEU B 1 649 ? -19.719 29.016 -3.088 1 74.38 649 LEU B N 1
ATOM 10715 C CA . LEU B 1 649 ? -18.891 30.203 -2.975 1 74.38 649 LEU B CA 1
ATOM 10716 C C . LEU B 1 649 ? -18.672 30.844 -4.34 1 74.38 649 LEU B C 1
ATOM 10718 O O . LEU B 1 649 ? -18.656 32.062 -4.465 1 74.38 649 LEU B O 1
ATOM 10722 N N . MET B 1 650 ? -18.531 30.031 -5.281 1 70.44 650 MET B N 1
ATOM 10723 C CA . MET B 1 650 ? -18.312 30.531 -6.637 1 70.44 650 MET B CA 1
ATOM 10724 C C . MET B 1 650 ? -19.578 31.203 -7.164 1 70.44 650 MET B C 1
ATOM 10726 O O . MET B 1 650 ? -19.5 32.25 -7.832 1 70.44 650 MET B O 1
ATOM 10730 N N . HIS B 1 651 ? -20.688 30.625 -6.902 1 66 651 HIS B N 1
ATOM 10731 C CA . HIS B 1 651 ? -21.969 31.188 -7.332 1 66 651 HIS B CA 1
ATOM 10732 C C . HIS B 1 651 ? -22.234 32.531 -6.652 1 66 651 HIS B C 1
ATOM 10734 O O . HIS B 1 651 ? -22.719 33.469 -7.285 1 66 651 HIS B O 1
ATOM 10740 N N . ASP B 1 652 ? -21.922 32.562 -5.41 1 65.38 652 ASP B N 1
ATOM 10741 C CA . ASP B 1 652 ? -22.109 33.812 -4.66 1 65.38 652 ASP B CA 1
ATOM 10742 C C . ASP B 1 652 ? -21.188 34.906 -5.188 1 65.38 652 ASP B C 1
ATOM 10744 O O . ASP B 1 652 ? -21.578 36.062 -5.242 1 65.38 652 ASP B O 1
ATOM 10748 N N . ARG B 1 653 ? -20.016 34.5 -5.496 1 63.59 653 ARG B N 1
ATOM 10749 C CA . ARG B 1 653 ? -19.047 35.438 -6.055 1 63.59 653 ARG B CA 1
ATOM 10750 C C . ARG B 1 653 ? -19.531 35.969 -7.402 1 63.59 653 ARG B C 1
ATOM 10752 O O . ARG B 1 653 ? -19.391 37.156 -7.695 1 63.59 653 ARG B O 1
ATOM 10759 N N . ASP B 1 654 ? -20.016 35.125 -8.211 1 58.69 654 ASP B N 1
ATOM 10760 C CA . ASP B 1 654 ? -20.5 35.5 -9.523 1 58.69 654 ASP B CA 1
ATOM 10761 C C . ASP B 1 654 ? -21.734 36.406 -9.406 1 58.69 654 ASP B C 1
ATOM 10763 O O . ASP B 1 654 ? -21.891 37.344 -10.18 1 58.69 654 ASP B O 1
ATOM 10767 N N . GLU B 1 655 ? -22.594 36.094 -8.531 1 53.69 655 GLU B N 1
ATOM 10768 C CA . GLU B 1 655 ? -23.781 36.938 -8.367 1 53.69 655 GLU B CA 1
ATOM 10769 C C . GLU B 1 655 ? -23.422 38.312 -7.816 1 53.69 655 GLU B C 1
ATOM 10771 O O . GLU B 1 655 ? -24.047 39.312 -8.188 1 53.69 655 GLU B O 1
ATOM 10776 N N . HIS B 1 656 ? -22.641 38.344 -6.816 1 50.16 656 HIS B N 1
ATOM 10777 C CA . HIS B 1 656 ? -22.344 39.656 -6.25 1 50.16 656 HIS B CA 1
ATOM 10778 C C . HIS B 1 656 ? -21.281 40.375 -7.078 1 50.16 656 HIS B C 1
ATOM 10780 O O . HIS B 1 656 ? -20.797 41.438 -6.68 1 50.16 656 HIS B O 1
ATOM 10786 N N . GLY B 1 657 ? -21.125 40.406 -8.477 1 43.06 657 GLY B N 1
ATOM 10787 C CA . GLY B 1 657 ? -20.516 41.25 -9.469 1 43.06 657 GLY B CA 1
ATOM 10788 C C . GLY B 1 657 ? -19 41.125 -9.547 1 43.06 657 GLY B C 1
ATOM 10789 O O . GLY B 1 657 ? -18.328 41.938 -10.172 1 43.06 657 GLY B O 1
ATOM 10790 N N . LEU B 1 658 ? -18.25 40.656 -8.75 1 39.34 658 LEU B N 1
ATOM 10791 C CA . LEU B 1 658 ? -16.812 40.781 -8.992 1 39.34 658 LEU B CA 1
ATOM 10792 C C . LEU B 1 658 ? -16.406 39.938 -10.188 1 39.34 658 LEU B C 1
ATOM 10794 O O . LEU B 1 658 ? -16.125 38.719 -10.039 1 39.34 658 LEU B O 1
ATOM 10798 N N . GLY B 1 659 ? -17.016 40.094 -11.414 1 34.12 659 GLY B N 1
ATOM 10799 C CA . GLY B 1 659 ? -16.734 39.562 -12.742 1 34.12 659 GLY B CA 1
ATOM 10800 C C . GLY B 1 659 ? -15.266 39.625 -13.109 1 34.12 659 GLY B C 1
ATOM 10801 O O . GLY B 1 659 ? -14.586 40.594 -12.773 1 34.12 659 GLY B O 1
ATOM 10802 N N . LEU B 1 660 ? -14.594 38.625 -13.336 1 36.25 660 LEU B N 1
ATOM 10803 C CA . LEU B 1 660 ? -13.344 38.75 -14.07 1 36.25 660 LEU B CA 1
ATOM 10804 C C . LEU B 1 660 ? -13.492 39.719 -15.227 1 36.25 660 LEU B C 1
ATOM 10806 O O . LEU B 1 660 ? -14.5 39.719 -15.93 1 36.25 660 LEU B O 1
ATOM 10810 N N . GLY B 1 661 ? -13.172 41.031 -15.25 1 28.73 661 GLY B N 1
ATOM 10811 C CA . GLY B 1 661 ? -13.109 42.062 -16.297 1 28.73 661 GLY B CA 1
ATOM 10812 C C . GLY B 1 661 ? -12.734 41.469 -17.656 1 28.73 661 GLY B C 1
ATOM 10813 O O . GLY B 1 661 ? -11.555 41.375 -17.984 1 28.73 661 GLY B O 1
ATOM 10814 N N . ASN B 1 662 ? -13.312 40.438 -18.25 1 30.16 662 ASN B N 1
ATOM 10815 C CA . ASN B 1 662 ? -13.172 40.281 -19.688 1 30.16 662 ASN B CA 1
ATOM 10816 C C . ASN B 1 662 ? -13.719 41.469 -20.438 1 30.16 662 ASN B C 1
ATOM 10818 O O . ASN B 1 662 ? -14.891 41.5 -20.812 1 30.16 662 ASN B O 1
ATOM 10822 N N . ASP B 1 663 ? -13.539 42.719 -20.031 1 27.88 663 ASP B N 1
ATOM 10823 C CA . ASP B 1 663 ? -14.023 43.812 -20.828 1 27.88 663 ASP B CA 1
ATOM 10824 C C . ASP B 1 663 ? -13.398 43.844 -22.219 1 27.88 663 ASP B C 1
ATOM 10826 O O . ASP B 1 663 ? -13.336 44.875 -22.875 1 27.88 663 ASP B O 1
ATOM 10830 N N . ALA B 1 664 ? -12.422 42.969 -22.734 1 28.39 664 ALA B N 1
ATOM 10831 C CA . ALA B 1 664 ? -12.141 43.375 -24.109 1 28.39 664 ALA B CA 1
ATOM 10832 C C . ALA B 1 664 ? -13.398 43.312 -24.969 1 28.39 664 ALA B C 1
ATOM 10834 O O . ALA B 1 664 ? -14.047 42.281 -25.078 1 28.39 664 ALA B O 1
ATOM 10835 N N . SER B 1 665 ? -14.148 44.469 -25.125 1 25.02 665 SER B N 1
ATOM 10836 C CA . SER B 1 665 ? -15.203 44.844 -26.062 1 25.02 665 SER B CA 1
ATOM 10837 C C . SER B 1 665 ? -14.859 44.438 -27.484 1 25.02 665 SER B C 1
ATOM 10839 O O . SER B 1 665 ? -13.906 44.938 -28.078 1 25.02 665 SER B O 1
ATOM 10841 N N . ASP B 1 666 ? -14.875 43.188 -27.891 1 25.25 666 ASP B N 1
ATOM 10842 C CA . ASP B 1 666 ? -14.875 42.938 -29.328 1 25.25 666 ASP B CA 1
ATOM 10843 C C . ASP B 1 666 ? -15.906 43.844 -30.016 1 25.25 666 ASP B C 1
ATOM 10845 O O . ASP B 1 666 ? -16.969 44.094 -29.469 1 25.25 666 ASP B O 1
ATOM 10849 N N . PRO B 1 667 ? -15.477 44.719 -30.984 1 26.92 667 PRO B N 1
ATOM 10850 C CA . PRO B 1 667 ? -16.328 45.531 -31.844 1 26.92 667 PRO B CA 1
ATOM 10851 C C . PRO B 1 667 ? -17.531 44.781 -32.375 1 26.92 667 PRO B C 1
ATOM 10853 O O . PRO B 1 667 ? -17.531 43.531 -32.406 1 26.92 667 PRO B O 1
ATOM 10856 N N . ASP B 1 668 ? -18.625 45.531 -32.688 1 24.06 668 ASP B N 1
ATOM 10857 C CA . ASP B 1 668 ? -20.016 45.344 -33.094 1 24.06 668 ASP B CA 1
ATOM 10858 C C . ASP B 1 668 ? -20.109 44.594 -34.438 1 24.06 668 ASP B C 1
ATOM 10860 O O . ASP B 1 668 ? -21.141 44.656 -35.125 1 24.06 668 ASP B O 1
ATOM 10864 N N . ASP B 1 669 ? -19.078 43.844 -34.938 1 24.72 669 ASP B N 1
ATOM 10865 C CA . ASP B 1 669 ? -19.469 43.5 -36.312 1 24.72 669 ASP B CA 1
ATOM 10866 C C . ASP B 1 669 ? -20.844 42.844 -36.344 1 24.72 669 ASP B C 1
ATOM 10868 O O . ASP B 1 669 ? -21.172 42.031 -35.469 1 24.72 669 ASP B O 1
ATOM 10872 N N . ASP B 1 670 ? -21.859 43.438 -37.062 1 23.23 670 ASP B N 1
ATOM 10873 C CA . ASP B 1 670 ? -23.266 43.281 -37.438 1 23.23 670 ASP B CA 1
ATOM 10874 C C . ASP B 1 670 ? -23.578 41.875 -37.875 1 23.23 670 ASP B C 1
ATOM 10876 O O . ASP B 1 670 ? -24.719 41.562 -38.219 1 23.23 670 ASP B O 1
ATOM 10880 N N . ASP B 1 671 ? -22.578 41.188 -38.469 1 23.39 671 ASP B N 1
ATOM 10881 C CA . ASP B 1 671 ? -23.219 40.375 -39.5 1 23.39 671 ASP B CA 1
ATOM 10882 C C . ASP B 1 671 ? -24.25 39.438 -38.906 1 23.39 671 ASP B C 1
ATOM 10884 O O . ASP B 1 671 ? -24.25 39.188 -37.688 1 23.39 671 ASP B O 1
ATOM 10888 N N . GLY B 1 672 ? -24.641 38.375 -39.719 1 23.97 672 GLY B N 1
ATOM 10889 C CA . GLY B 1 672 ? -25.766 37.5 -40.094 1 23.97 672 GLY B CA 1
ATOM 10890 C C . GLY B 1 672 ? -26.109 36.531 -39 1 23.97 672 GLY B C 1
ATOM 10891 O O . GLY B 1 672 ? -25.328 36.281 -38.094 1 23.97 672 GLY B O 1
ATOM 10892 N N . ASP B 1 673 ? -27.375 35.969 -39 1 23.7 673 ASP B N 1
ATOM 10893 C CA . ASP B 1 673 ? -28.453 35.312 -38.281 1 23.7 673 ASP B CA 1
ATOM 10894 C C . ASP B 1 673 ? -28.031 33.938 -37.781 1 23.7 673 ASP B C 1
ATOM 10896 O O . ASP B 1 673 ? -28.875 33.125 -37.344 1 23.7 673 ASP B O 1
ATOM 10900 N N . ASP B 1 674 ? -26.812 33.438 -38.188 1 23.44 674 ASP B N 1
ATOM 10901 C CA . ASP B 1 674 ? -26.984 31.969 -38.156 1 23.44 674 ASP B CA 1
ATOM 10902 C C . ASP B 1 674 ? -27.234 31.453 -36.75 1 23.44 674 ASP B C 1
ATOM 10904 O O . ASP B 1 674 ? -26.469 31.734 -35.844 1 23.44 674 ASP B O 1
ATOM 10908 N N . ASP B 1 675 ? -28.5 31.125 -36.375 1 25.56 675 ASP B N 1
ATOM 10909 C CA . ASP B 1 675 ? -29.234 30.562 -35.25 1 25.56 675 ASP B CA 1
ATOM 10910 C C . ASP B 1 675 ? -28.547 29.297 -34.75 1 25.56 675 ASP B C 1
ATOM 10912 O O . ASP B 1 675 ? -29.188 28.453 -34.094 1 25.56 675 ASP B O 1
ATOM 10916 N N . GLY B 1 676 ? -27.281 29.047 -35.156 1 24.75 676 GLY B N 1
ATOM 10917 C CA . GLY B 1 676 ? -26.984 27.672 -34.781 1 24.75 676 GLY B CA 1
ATOM 10918 C C . GLY B 1 676 ? -27.219 27.406 -33.281 1 24.75 676 GLY B C 1
ATOM 10919 O O . GLY B 1 676 ? -27.125 28.312 -32.469 1 24.75 676 GLY B O 1
ATOM 10920 N N . ASP B 1 677 ? -27.938 26.219 -32.969 1 24.25 677 ASP B N 1
ATOM 10921 C CA . ASP B 1 677 ? -28.469 25.5 -31.828 1 24.25 677 ASP B CA 1
ATOM 10922 C C . ASP B 1 677 ? -27.406 25.344 -30.734 1 24.25 677 ASP B C 1
ATOM 10924 O O . ASP B 1 677 ? -26.406 24.656 -30.953 1 24.25 677 ASP B O 1
ATOM 10928 N N . ASP B 1 678 ? -27.047 26.375 -30.031 1 25.5 678 ASP B N 1
ATOM 10929 C CA . ASP B 1 678 ? -26.188 26.328 -28.859 1 25.5 678 ASP B CA 1
ATOM 10930 C C . ASP B 1 678 ? -26.703 25.344 -27.828 1 25.5 678 ASP B C 1
ATOM 10932 O O . ASP B 1 678 ? -27.516 25.703 -26.969 1 25.5 678 ASP B O 1
ATOM 10936 N N . THR B 1 679 ? -27.188 24.047 -28.328 1 26.3 679 THR B N 1
ATOM 10937 C CA . THR B 1 679 ? -27.812 23.062 -27.438 1 26.3 679 THR B CA 1
ATOM 10938 C C . THR B 1 679 ? -27.062 22.984 -26.109 1 26.3 679 THR B C 1
ATOM 10940 O O . THR B 1 679 ? -27.656 23.172 -25.047 1 26.3 679 THR B O 1
ATOM 10943 N N . ASP B 1 680 ? -26.531 21.672 -25.828 1 25.41 680 ASP B N 1
ATOM 10944 C CA . ASP B 1 680 ? -26.531 20.844 -24.625 1 25.41 680 ASP B CA 1
ATOM 10945 C C . ASP B 1 680 ? -25.453 21.328 -23.641 1 25.41 680 ASP B C 1
ATOM 10947 O O . ASP B 1 680 ? -24.297 20.969 -23.766 1 25.41 680 ASP B O 1
ATOM 10951 N N . ARG B 1 681 ? -25.422 22.5 -23.297 1 27.23 681 ARG B N 1
ATOM 10952 C CA . ARG B 1 681 ? -24.609 22.891 -22.141 1 27.23 681 ARG B CA 1
ATOM 10953 C C . ARG B 1 681 ? -24.781 21.922 -20.984 1 27.23 681 ARG B C 1
ATOM 10955 O O . ARG B 1 681 ? -25.906 21.672 -20.531 1 27.23 681 ARG B O 1
ATOM 10962 N N . GLU B 1 682 ? -23.875 20.922 -20.906 1 28.03 682 GLU B N 1
ATOM 10963 C CA . GLU B 1 682 ? -23.641 19.953 -19.844 1 28.03 682 GLU B CA 1
ATOM 10964 C C . GLU B 1 682 ? -24 20.516 -18.469 1 28.03 682 GLU B C 1
ATOM 10966 O O . GLU B 1 682 ? -23.391 21.5 -18.031 1 28.03 682 GLU B O 1
ATOM 10971 N N . GLU B 1 683 ? -25.312 20.578 -18.094 1 28.94 683 GLU B N 1
ATOM 10972 C CA . GLU B 1 683 ? -25.859 20.703 -16.75 1 28.94 683 GLU B CA 1
ATOM 10973 C C . GLU B 1 683 ? -24.922 20.078 -15.711 1 28.94 683 GLU B C 1
ATOM 10975 O O . GLU B 1 683 ? -24.578 18.891 -15.812 1 28.94 683 GLU B O 1
ATOM 10980 N N . SER B 1 684 ? -24.234 20.781 -15.055 1 28.88 684 SER B N 1
ATOM 10981 C CA . SER B 1 684 ? -23.297 20.734 -13.938 1 28.88 684 SER B CA 1
ATOM 10982 C C . SER B 1 684 ? -23.781 19.797 -12.844 1 28.88 684 SER B C 1
ATOM 10984 O O . SER B 1 684 ? -24.984 19.609 -12.664 1 28.88 684 SER B O 1
ATOM 10986 N N . ARG B 1 685 ? -23 18.969 -12.359 1 33.59 685 ARG B N 1
ATOM 10987 C CA . ARG B 1 685 ? -22.844 18.047 -11.242 1 33.59 685 ARG B CA 1
ATOM 10988 C C . ARG B 1 685 ? -23.328 18.672 -9.938 1 33.59 685 ARG B C 1
ATOM 10990 O O . ARG B 1 685 ? -22.516 19.125 -9.125 1 33.59 685 ARG B O 1
ATOM 10997 N N . ASP B 1 686 ? -24.391 19.406 -9.883 1 33.59 686 ASP B N 1
ATOM 10998 C CA . ASP B 1 686 ? -24.812 20.094 -8.664 1 33.59 686 ASP B CA 1
ATOM 10999 C C . ASP B 1 686 ? -25.312 19.109 -7.617 1 33.59 686 ASP B C 1
ATOM 11001 O O . ASP B 1 686 ? -26.375 18.516 -7.777 1 33.59 686 ASP B O 1
ATOM 11005 N N . TYR B 1 687 ? -24.438 18.422 -7.164 1 36.84 687 TYR B N 1
ATOM 11006 C CA . TYR B 1 687 ? -24.766 17.391 -6.176 1 36.84 687 TYR B CA 1
ATOM 11007 C C . TYR B 1 687 ? -25.719 17.938 -5.121 1 36.84 687 TYR B C 1
ATOM 11009 O O . TYR B 1 687 ? -26.625 17.234 -4.68 1 36.84 687 TYR B O 1
ATOM 11017 N N . TYR B 1 688 ? -25.25 18.938 -4.242 1 39.28 688 TYR B N 1
ATOM 11018 C CA . TYR B 1 688 ? -26.172 19.516 -3.264 1 39.28 688 TYR B CA 1
ATOM 11019 C C . TYR B 1 688 ? -26.969 20.656 -3.881 1 39.28 688 TYR B C 1
ATOM 11021 O O . TYR B 1 688 ? -26.453 21.406 -4.715 1 39.28 688 TYR B O 1
ATOM 11029 N N . ASP B 1 689 ? -28.188 20.547 -3.939 1 40.25 689 ASP B N 1
ATOM 11030 C CA . ASP B 1 689 ? -29 21.719 -4.18 1 40.25 689 ASP B CA 1
ATOM 11031 C C . ASP B 1 689 ? -28.547 22.891 -3.316 1 40.25 689 ASP B C 1
ATOM 11033 O O . ASP B 1 689 ? -28.047 22.703 -2.205 1 40.25 689 ASP B O 1
ATOM 11037 N N . GLU B 1 690 ? -28.312 24.062 -3.877 1 44.44 690 GLU B N 1
ATOM 11038 C CA . GLU B 1 690 ? -27.938 25.297 -3.207 1 44.44 690 GLU B CA 1
ATOM 11039 C C . GLU B 1 690 ? -28.641 25.438 -1.862 1 44.44 690 GLU B C 1
ATOM 11041 O O . GLU B 1 690 ? -28.031 25.875 -0.88 1 44.44 690 GLU B O 1
ATOM 11046 N N . ALA B 1 691 ? -29.859 25.047 -1.843 1 42.78 691 ALA B N 1
ATOM 11047 C CA . ALA B 1 691 ? -30.688 25.203 -0.644 1 42.78 691 ALA B CA 1
ATOM 11048 C C . ALA B 1 691 ? -30.234 24.234 0.454 1 42.78 691 ALA B C 1
ATOM 11050 O O . ALA B 1 691 ? -30.141 24.625 1.623 1 42.78 691 ALA B O 1
ATOM 11051 N N . GLU B 1 692 ? -29.875 23.188 0.063 1 46.44 692 GLU B N 1
ATOM 11052 C CA . GLU B 1 692 ? -29.516 22.156 1.034 1 46.44 692 GLU B CA 1
ATOM 11053 C C . GLU B 1 692 ? -28.141 22.438 1.658 1 46.44 692 GLU B C 1
ATOM 11055 O O . GLU B 1 692 ? -27.953 22.25 2.861 1 46.44 692 GLU B O 1
ATOM 11060 N N . TYR B 1 693 ? -27.328 22.938 0.898 1 47.88 693 TYR B N 1
ATOM 11061 C CA . TYR B 1 693 ? -26.016 23.312 1.441 1 47.88 693 TYR B CA 1
ATOM 11062 C C . TYR B 1 693 ? -26.141 24.547 2.336 1 47.88 693 TYR B C 1
ATOM 11064 O O . TYR B 1 693 ? -25.469 24.625 3.371 1 47.88 693 TYR B O 1
ATOM 11072 N N . ALA B 1 694 ? -26.984 25.484 1.873 1 46.12 694 ALA B N 1
ATOM 11073 C CA . ALA B 1 694 ? -27.25 26.625 2.744 1 46.12 694 ALA B CA 1
ATOM 11074 C C . ALA B 1 694 ? -27.781 26.172 4.102 1 46.12 694 ALA B C 1
ATOM 11076 O O . ALA B 1 694 ? -27.391 26.719 5.141 1 46.12 694 ALA B O 1
ATOM 11077 N N . GLU B 1 695 ? -28.484 25.141 3.965 1 44.03 695 GLU B N 1
ATOM 11078 C CA . GLU B 1 695 ? -29 24.578 5.203 1 44.03 695 GLU B CA 1
ATOM 11079 C C . GLU B 1 695 ? -27.891 23.906 6.008 1 44.03 695 GLU B C 1
ATOM 11081 O O . GLU B 1 695 ? -27.859 24.016 7.234 1 44.03 695 GLU B O 1
ATOM 11086 N N . LEU B 1 696 ? -27.031 23.281 5.336 1 47.09 696 LEU B N 1
ATOM 11087 C CA . LEU B 1 696 ? -25.922 22.594 6.004 1 47.09 696 LEU B CA 1
ATOM 11088 C C . LEU B 1 696 ? -24.969 23.609 6.633 1 47.09 696 LEU B C 1
ATOM 11090 O O . LEU B 1 696 ? -24.469 23.391 7.734 1 47.09 696 LEU B O 1
ATOM 11094 N N . ARG B 1 697 ? -24.719 24.703 5.883 1 46.84 697 ARG B N 1
ATOM 11095 C CA . ARG B 1 697 ? -23.875 25.781 6.379 1 46.84 697 ARG B CA 1
ATOM 11096 C C . ARG B 1 697 ? -24.531 26.516 7.535 1 46.84 697 ARG B C 1
ATOM 11098 O O . ARG B 1 697 ? -23.859 26.953 8.469 1 46.84 697 ARG B O 1
ATOM 11105 N N . GLN B 1 698 ? -25.875 26.781 7.316 1 41.03 698 GLN B N 1
ATOM 11106 C CA . GLN B 1 698 ? -26.641 27.453 8.367 1 41.03 698 GLN B CA 1
ATOM 11107 C C . GLN B 1 698 ? -26.75 26.578 9.609 1 41.03 698 GLN B C 1
ATOM 11109 O O . GLN B 1 698 ? -26.859 27.094 10.727 1 41.03 698 GLN B O 1
ATOM 11114 N N . SER B 1 699 ? -26.859 25.422 9.258 1 37.16 699 SER B N 1
ATOM 11115 C CA . SER B 1 699 ? -27.031 24.562 10.414 1 37.16 699 SER B CA 1
ATOM 11116 C C . SER B 1 699 ? -25.75 24.453 11.234 1 37.16 699 SER B C 1
ATOM 11118 O O . SER B 1 699 ? -25.75 23.938 12.352 1 37.16 699 SER B O 1
ATOM 11120 N N . THR B 1 700 ? -24.766 24.797 10.633 1 37.72 700 THR B N 1
ATOM 11121 C CA . THR B 1 700 ? -23.562 24.922 11.445 1 37.72 700 THR B CA 1
ATOM 11122 C C . THR B 1 700 ? -23.5 26.281 12.109 1 37.72 700 THR B C 1
ATOM 11124 O O . THR B 1 700 ? -23.141 27.281 11.469 1 37.72 700 THR B O 1
ATOM 11127 N N . PRO B 1 701 ? -24.438 26.625 12.977 1 34.66 701 PRO B N 1
ATOM 11128 C CA . PRO B 1 701 ? -24.547 27.969 13.562 1 34.66 701 PRO B CA 1
ATOM 11129 C C . PRO B 1 701 ? -23.266 28.406 14.266 1 34.66 701 PRO B C 1
ATOM 11131 O O . PRO B 1 701 ? -23.062 28.109 15.445 1 34.66 701 PRO B O 1
ATOM 11134 N N . CYS B 1 702 ? -22.328 28.344 13.648 1 40.44 702 CYS B N 1
ATOM 11135 C CA . CYS B 1 702 ? -21.188 28.766 14.469 1 40.44 702 CYS B CA 1
ATOM 11136 C C . CYS B 1 702 ? -21.203 30.281 14.672 1 40.44 702 CYS B C 1
ATOM 11138 O O . CYS B 1 702 ? -20.266 30.844 15.227 1 40.44 702 CYS B O 1
ATOM 11140 N N . SER B 1 703 ? -22.203 31.031 14.062 1 33.75 703 SER B N 1
ATOM 11141 C CA . SER B 1 703 ? -22.141 32.469 14.266 1 33.75 703 SER B CA 1
ATOM 11142 C C . SER B 1 703 ? -23.125 32.906 15.359 1 33.75 703 SER B C 1
ATOM 11144 O O . SER B 1 703 ? -24.172 32.281 15.539 1 33.75 703 SER B O 1
ATOM 11146 N N . LEU B 1 704 ? -22.672 33.75 16.219 1 33.84 704 LEU B N 1
ATOM 11147 C CA . LEU B 1 704 ? -23.484 34.375 17.25 1 33.84 704 LEU B CA 1
ATOM 11148 C C . LEU B 1 704 ? -24.781 34.938 16.641 1 33.84 704 LEU B C 1
ATOM 11150 O O . LEU B 1 704 ? -25.844 34.812 17.25 1 33.84 704 LEU B O 1
ATOM 11154 N N . HIS B 1 705 ? -24.672 35.406 15.523 1 33.53 705 HIS B N 1
ATOM 11155 C CA . HIS B 1 705 ? -25.844 36.062 14.945 1 33.53 705 HIS B CA 1
ATOM 11156 C C . HIS B 1 705 ? -26.922 35.031 14.609 1 33.53 705 HIS B C 1
ATOM 11158 O O . HIS B 1 705 ? -28.125 35.281 14.797 1 33.53 705 HIS B O 1
ATOM 11164 N N . ALA B 1 706 ? -26.469 33.969 14.172 1 37.09 706 ALA B N 1
ATOM 11165 C CA . ALA B 1 706 ? -27.453 32.938 13.844 1 37.09 706 ALA B CA 1
ATOM 11166 C C . ALA B 1 706 ? -28.156 32.406 15.094 1 37.09 706 ALA B C 1
ATOM 11168 O O . ALA B 1 706 ? -29.344 32.125 15.07 1 37.09 706 ALA B O 1
ATOM 11169 N N . LEU B 1 707 ? -27.438 32.438 16.141 1 36.25 707 LEU B N 1
ATOM 11170 C CA . LEU B 1 707 ? -28.031 32.094 17.438 1 36.25 707 LEU B CA 1
ATOM 11171 C C . LEU B 1 707 ? -29.078 33.125 17.828 1 36.25 707 LEU B C 1
ATOM 11173 O O . LEU B 1 707 ? -30.141 32.781 18.344 1 36.25 707 LEU B O 1
ATOM 11177 N N . GLN B 1 708 ? -28.812 34.375 17.594 1 33.72 708 GLN B N 1
ATOM 11178 C CA . GLN B 1 708 ? -29.75 35.406 17.969 1 33.72 708 GLN B CA 1
ATOM 11179 C C . GLN B 1 708 ? -31.031 35.344 17.156 1 33.72 708 GLN B C 1
ATOM 11181 O O . GLN B 1 708 ? -32.125 35.594 17.656 1 33.72 708 GLN B O 1
ATOM 11186 N N . ARG B 1 709 ? -30.859 34.875 15.984 1 36.22 709 ARG B N 1
ATOM 11187 C CA . ARG B 1 709 ? -32.062 34.781 15.164 1 36.22 709 ARG B CA 1
ATOM 11188 C C . ARG B 1 709 ? -32.906 33.562 15.555 1 36.22 709 ARG B C 1
ATOM 11190 O O . ARG B 1 709 ? -34.156 33.625 15.539 1 36.22 709 ARG B O 1
ATOM 11197 N N . SER B 1 710 ? -32.25 32.5 15.766 1 35.12 710 SER B N 1
ATOM 11198 C CA . SER B 1 710 ? -33.031 31.328 16.156 1 35.12 710 SER B CA 1
ATOM 11199 C C . SER B 1 710 ? -33.75 31.531 17.484 1 35.12 710 SER B C 1
ATOM 11201 O O . SER B 1 710 ? -34.812 30.969 17.703 1 35.12 710 SER B O 1
ATOM 11203 N N . ARG B 1 711 ? -33.188 32.281 18.406 1 35.22 711 ARG B N 1
ATOM 11204 C CA . ARG B 1 711 ? -33.938 32.625 19.609 1 35.22 711 ARG B CA 1
ATOM 11205 C C . ARG B 1 711 ? -35.219 33.375 19.281 1 35.22 711 ARG B C 1
ATOM 11207 O O . ARG B 1 711 ? -36.219 33.219 19.984 1 35.22 711 ARG B O 1
ATOM 11214 N N . ALA B 1 712 ? -35.156 34.125 18.266 1 33.91 712 ALA B N 1
ATOM 11215 C CA . ALA B 1 712 ? -36.375 34.844 17.953 1 33.91 712 ALA B CA 1
ATOM 11216 C C . ALA B 1 712 ? -37.438 33.906 17.422 1 33.91 712 ALA B C 1
ATOM 11218 O O . ALA B 1 712 ? -38.625 34.094 17.688 1 33.91 712 ALA B O 1
ATOM 11219 N N . ALA B 1 713 ? -37 32.938 16.641 1 33.75 713 ALA B N 1
ATOM 11220 C CA . ALA B 1 713 ? -38.031 32.062 16.062 1 33.75 713 ALA B CA 1
ATOM 11221 C C . ALA B 1 713 ? -38.469 31 17.078 1 33.75 713 ALA B C 1
ATOM 11223 O O . ALA B 1 713 ? -39.625 30.562 17.062 1 33.75 713 ALA B O 1
ATOM 11224 N N . ASP B 1 714 ? -37.625 30.391 17.828 1 33.22 714 ASP B N 1
ATOM 11225 C CA . ASP B 1 714 ? -38.031 29.375 18.781 1 33.22 714 ASP B CA 1
ATOM 11226 C C . ASP B 1 714 ? -38.938 29.953 19.859 1 33.22 714 ASP B C 1
ATOM 11228 O O . ASP B 1 714 ? -39.312 29.266 20.812 1 33.22 714 ASP B O 1
ATOM 11232 N N . ARG B 1 715 ? -39.094 31.297 20.141 1 30.7 715 ARG B N 1
ATOM 11233 C CA . ARG B 1 715 ? -40.188 31.578 21.047 1 30.7 715 ARG B CA 1
ATOM 11234 C C . ARG B 1 715 ? -41.438 30.797 20.656 1 30.7 715 ARG B C 1
ATOM 11236 O O . ARG B 1 715 ? -42.375 30.656 21.453 1 30.7 715 ARG B O 1
ATOM 11243 N N . GLU B 1 716 ? -41.781 30.672 19.328 1 28.95 716 GLU B N 1
ATOM 11244 C CA . GLU B 1 716 ? -43.094 30.031 19.094 1 28.95 716 GLU B CA 1
ATOM 11245 C C . GLU B 1 716 ? -42.969 28.516 19.219 1 28.95 716 GLU B C 1
ATOM 11247 O O . GLU B 1 716 ? -43.906 27.859 19.719 1 28.95 716 GLU B O 1
ATOM 11252 N N . THR B 1 717 ? -42.25 27.719 18.359 1 29.44 717 THR B N 1
ATOM 11253 C CA . THR B 1 717 ? -42.531 26.297 18.219 1 29.44 717 THR B CA 1
ATOM 11254 C C . THR B 1 717 ? -41.719 25.484 19.234 1 29.44 717 THR B C 1
ATOM 11256 O O . THR B 1 717 ? -40.531 25.719 19.422 1 29.44 717 THR B O 1
ATOM 11259 N N . SER B 1 718 ? -42.312 24.859 20.328 1 27.77 718 SER B N 1
ATOM 11260 C CA . SER B 1 718 ? -42 23.922 21.406 1 27.77 718 SER B CA 1
ATOM 11261 C C . SER B 1 718 ? -41.125 22.781 20.906 1 27.77 718 SER B C 1
ATOM 11263 O O . SER B 1 718 ? -41.438 22.141 19.891 1 27.77 718 SER B O 1
ATOM 11265 N N . LEU B 1 719 ? -39.875 22.734 21.109 1 26.86 719 LEU B N 1
ATOM 11266 C CA . LEU B 1 719 ? -38.906 21.688 20.75 1 26.86 719 LEU B CA 1
ATOM 11267 C C . LEU B 1 719 ? -39.406 20.312 21.172 1 26.86 719 LEU B C 1
ATOM 11269 O O . LEU B 1 719 ? -39.844 20.141 22.312 1 26.86 719 LEU B O 1
ATOM 11273 N N . PRO B 1 720 ? -39.781 19.406 20.281 1 26.05 720 PRO B N 1
ATOM 11274 C CA . PRO B 1 720 ? -40.312 18.094 20.688 1 26.05 720 PRO B CA 1
ATOM 11275 C C . PRO B 1 720 ? -39.312 17.328 21.578 1 26.05 720 PRO B C 1
ATOM 11277 O O . PRO B 1 720 ? -38.125 17.578 21.531 1 26.05 720 PRO B O 1
ATOM 11280 N N . GLU B 1 721 ? -39.719 16.562 22.672 1 27.88 721 GLU B N 1
ATOM 11281 C CA . GLU B 1 721 ? -39.156 15.766 23.766 1 27.88 721 GLU B CA 1
ATOM 11282 C C . GLU B 1 721 ? -38.094 14.789 23.25 1 27.88 721 GLU B C 1
ATOM 11284 O O . GLU B 1 721 ? -37.156 14.461 23.969 1 27.88 721 GLU B O 1
ATOM 11289 N N . ASN B 1 722 ? -38.25 14.242 22.062 1 25.14 722 ASN B N 1
ATOM 11290 C CA . ASN B 1 722 ? -37.5 13.07 21.641 1 25.14 722 ASN B CA 1
ATOM 11291 C C . ASN B 1 722 ? -36.031 13.414 21.375 1 25.14 722 ASN B C 1
ATOM 11293 O O . ASN B 1 722 ? -35.219 12.547 21.016 1 25.14 722 ASN B O 1
ATOM 11297 N N . LEU B 1 723 ? -35.625 14.562 21.109 1 23.14 723 LEU B N 1
ATOM 11298 C CA . LEU B 1 723 ? -34.281 14.867 20.703 1 23.14 723 LEU B CA 1
ATOM 11299 C C . LEU B 1 723 ? -33.344 14.906 21.922 1 23.14 723 LEU B C 1
ATOM 11301 O O . LEU B 1 723 ? -32.156 15.148 21.781 1 23.14 723 LEU B O 1
ATOM 11305 N N . ARG B 1 724 ? -33.812 14.898 23.203 1 26.06 724 ARG B N 1
ATOM 11306 C CA . ARG B 1 724 ? -33.062 14.844 24.453 1 26.06 724 ARG B CA 1
ATOM 11307 C C . ARG B 1 724 ? -32.188 13.586 24.516 1 26.06 724 ARG B C 1
ATOM 11309 O O . ARG B 1 724 ? -31.234 13.531 25.281 1 26.06 724 ARG B O 1
ATOM 11316 N N . GLU B 1 725 ? -32.656 12.445 23.953 1 27.03 725 GLU B N 1
ATOM 11317 C CA . GLU B 1 725 ? -31.953 11.18 24.156 1 27.03 725 GLU B CA 1
ATOM 11318 C C . GLU B 1 725 ? -30.766 11.039 23.219 1 27.03 725 GLU B C 1
ATOM 11320 O O . GLU B 1 725 ? -29.938 10.141 23.406 1 27.03 725 GLU B O 1
ATOM 11325 N N . LEU B 1 726 ? -30.734 11.742 22.188 1 21.2 726 LEU B N 1
ATOM 11326 C CA . LEU B 1 726 ? -29.609 11.461 21.312 1 21.2 726 LEU B CA 1
ATOM 11327 C C . LEU B 1 726 ? -28.359 12.18 21.797 1 21.2 726 LEU B C 1
ATOM 11329 O O . LEU B 1 726 ? -28.391 13.383 22.078 1 21.2 726 LEU B O 1
#

Sequ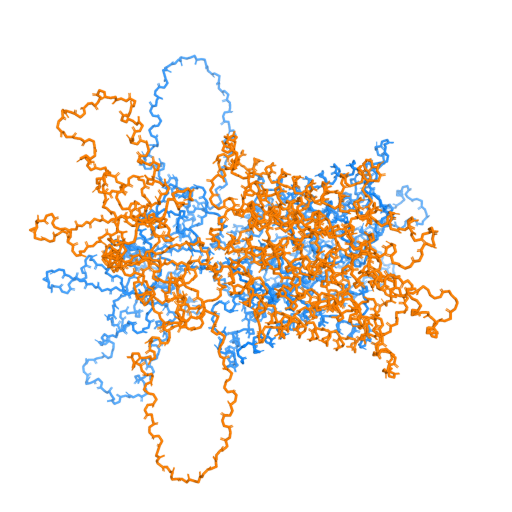ence (1452 aa):
MERAEKWILVSGVALGTALVAILILWCVEKLMSLKNGWVQQVIDLDVGFFPPFLLFVGLNMTLVLPVLLICTYIEPAIGGVGVPEVVAYLNSINMPRVVRLKTLVGKIVCTILSVSGSMTLGPEAPIVQSGGIIGAGLSQGKASSFKFDSGLFTSFRNDRDKLQFICAGTAAGMASAFGAPISGVLLVLEEGASFWDTDLILFSFFCGLSAKFFFFIFLQGFIVDSWGALEMEGYLFFGPFKPNMSSFKITAFVFYVLLGVMGGLLGMLWNKAVARINNFRAQRINPMPYRRIIEGMLVAFITSVTIYLSKSPLKFRQFNCAKGEWNDMATLFMNGMEAATRQLWHNNAHFSKISLVAFSSFFYLLMMITLGIAVPGGLLIPCFFIGGGYGRFFAQVLNENLPWDAGIDETGAAIIASVAVLSGFTRLTVALAAIIIESTNEFTYAIPLGIAVVVAKWVADIRSDSIIHEIIHVKKAPFLEWDAPSEFRFFTAKDLMHGDPICLDERDFPARINEVLKECDGYPFKHQAFPVVQHTDPEGQLRRGKTRTLRGVISRKQLVQMLANNQAQLELHPSLGIQEGETIESSPVSLLPYTNQWPYTVSPNASISSVYPLFRLLGLRWLIVADERNNVQGIITRKDLIHEAGHLLMHDRDEHGLGLGNDASDPDDDDGDDDGDDTDREESRDYYDEAEYAELRQSTPCSLHALQRSRAADRETSLPENLRELMERAEKWILVSGVALGTALVAILILWCVEKLMSLKNGWVQQVIDLDVGFFPPFLLFVGLNMTLVLPVLLICTYIEPAIGGVGVPEVVAYLNSINMPRVVRLKTLVGKIVCTILSVSGSMTLGPEAPIVQSGGIIGAGLSQGKASSFKFDSGLFTSFRNDRDKLQFICAGTAAGMASAFGAPISGVLLVLEEGASFWDTDLILFSFFCGLSAKFFFFIFLQGFIVDSWGALEMEGYLFFGPFKPNMSSFKITAFVFYVLLGVMGGLLGMLWNKAVARINNFRAQRINPMPYRRIIEGMLVAFITSVTIYLSKSPLKFRQFNCAKGEWNDMATLFMNGMEAATRQLWHNNAHFSKISLVAFSSFFYLLMMITLGIAVPGGLLIPCFFIGGGYGRFFAQVLNENLPWDAGIDETGAAIIASVAVLSGFTRLTVALAAIIIESTNEFTYAIPLGIAVVVAKWVADIRSDSIIHEIIHVKKAPFLEWDAPSEFRFFTAKDLMHGDPICLDERDFPARINEVLKECDGYPFKHQAFPVVQHTDPEGQLRRGKTRTLRGVISRKQLVQMLANNQAQLELHPSLGIQEGETIESSPVSLLPYTNQWPYTVSPNASISSVYPLFRLLGLRWLIVADERNNVQGIITRKDLIHEAGHLLMHDRDEHGLGLGNDASDPDDDDGDDDGDDTDREESRDYYDEAEYAELRQSTPCSLHALQRSRAADRETSLPENLREL